Protein AF-0000000084400368 (afdb_homodimer)

Secondary structure (DSSP, 8-state):
-EEHHHHHHHHHHHHHHHHHHHHHHHH---TTGGGHHHHHHHHIIIIIHHHHHHHHHHH-TT--HHHHHTTTHHHHHHHHHHHHHHHHHHHHHHHS---THHHHHHH-B--SHHHHHHHHHHHHHTTTHHHHTT-SSTT--HHHHHHHHHHHHHHHHHHHHHHHHHHHHHHSTT-------SS------TT-------S----S-S--------HHHHHHHHHHTT-HHHHHHHHHHHHHHSHHHHHHHTEETTEE-HHHHHHHHHHHHHHHTHHHHHHHHHHHHHHHHT--SSTT---PPPHHHHHHHHHIIIIIHHHHHHHHHHHHHHSHHHHGGG-SHHHHHHHHHTTS-PBPPPSS--HHHHHHHHHHHHGGGGGHHHHHHHHHHHSSSEE------HHHHHHHHHHHHHHHHHHHHHHHHHHHHHHHHHHHHHHH---HHHHHHHHHHHHTHHHHTTTHHHHHHHHHHHHHHHHHHHHHHHHHTTTS---HHHHHHHHHHHHHHHHHHHHHHHHHHHHHHHH-HHHHHHHHHHHHHHH-GGGGGTTHHHHHHHHHHHHHHHHHHHHHHHHHSPPPSSHHHHHHHHHHHHHHHHHHHHHHHHHHHHHHHHHHH-SS---HHHHHHHHHHHHHHHHHHHTTHHHHHHHHHHHHHHHHHHHHHHHHHHHT---/-EEHHHHHHHHHHHHHHHHHHHHHHHH---TTGGGHHHHHHHHIIIIIHHHHHHHHHHH-SS--HHHHHTTTHHHHHHHHHHHHHHHHHHHHHHHS---TTHHHHHH-B--SHHHHHHHHHHHHHTTTHHHHTT-SSTT--HHHHHHHHHHHHHHHHHHHHHHHHHHHHHHSTT-------SS---------------SS---S-S--------HHHHHHHHHHTT-HHHHHHHHHHHHHHSHHHHHHHTEETTEE-HHHHHHHHHHHHHHHTHHHHHHHHHHHHHHHHT--SSTT---PPPHHHHHHHHHIIIIIHHHHHHHHHHHHHHSHHHHTT--SHHHHHHHHHTTS-PBPPPSS--HHHHHHHHHHHHGGGGGHHHHHHHHHHHSSSEE------HHHHHHHHHHHHHHHHHHHHHHHHHHHHHHHHHHHHHHH---HHHHHHHHHHHHTHHHHTTTHHHHHHHHHHHHHHHHHHHHHHHHHTTTS---HHHHHHHHHHHHHHHHHHHHHHHHHHHHHHHH-HHHHHHHHHHHHHHH-GGGGGTTHHHHHHHHHHHHHHHHHHHHHHHHHSPPPSSHHHHHHHHHHHHHHHHHHHHHHHHHHHHHHHHHHH-SS---HHHHHHHHHHHHHHHHHHHTTHHHHHHHHHHHHHHHHHHHHHHHHHHHT---

InterPro domains:
  IPR004776 Membrane transport PIN-like [PF03547] (40-381)
  IPR018108 Mitochondrial carrier protein, transmembrane region [PF00153] (496-577)
  IPR018108 Mitochondrial carrier protein, transmembrane region [PF00153] (587-660)
  IPR018108 Mitochondrial carrier protein, transmembrane region [PS50920] (494-576)
  IPR023395 Mitochondrial carrier protein domain superfamily [G3DSA:1.50.40.10] (412-673)
  IPR023395 Mitochondrial carrier protein domain superfamily [SSF103506] (413-660)

Structure (mmCIF, N/CA/C/O backbone):
data_AF-0000000084400368-model_v1
#
loop_
_entity.id
_entity.type
_entity.pdbx_description
1 polymer 'Mitochondrial carrier protein'
#
loop_
_atom_site.group_PDB
_atom_site.id
_atom_site.type_symbol
_atom_site.label_atom_id
_atom_site.label_alt_id
_atom_site.label_comp_id
_atom_site.label_asym_id
_atom_site.label_entity_id
_atom_site.label_seq_id
_atom_site.pdbx_PDB_ins_code
_atom_site.Cartn_x
_atom_site.Cartn_y
_atom_site.Cartn_z
_atom_site.occupancy
_atom_site.B_iso_or_equiv
_atom_site.auth_seq_id
_atom_site.auth_comp_id
_atom_site.auth_asym_id
_atom_site.auth_atom_id
_atom_site.pdbx_PDB_model_num
ATOM 1 N N . MET A 1 1 ? 25.578 -13.141 -20.578 1 75.56 1 MET A N 1
ATOM 2 C CA . MET A 1 1 ? 24.531 -13.703 -21.422 1 75.56 1 MET A CA 1
ATOM 3 C C . MET A 1 1 ? 23.609 -14.617 -20.625 1 75.56 1 MET A C 1
ATOM 5 O O . MET A 1 1 ? 24.062 -15.352 -19.75 1 75.56 1 MET A O 1
ATOM 9 N N . GLU A 1 2 ? 22.297 -14.32 -20.766 1 85.56 2 GLU A N 1
ATOM 10 C CA . GLU A 1 2 ? 21.297 -15.141 -20.078 1 85.56 2 GLU A CA 1
ATOM 11 C C . GLU A 1 2 ? 20.438 -15.914 -21.078 1 85.56 2 GLU A C 1
ATOM 13 O O . GLU A 1 2 ? 20.141 -15.406 -22.172 1 85.56 2 GLU A O 1
ATOM 18 N N . SER A 1 3 ? 20.188 -17.094 -20.844 1 84.38 3 SER A N 1
ATOM 19 C CA . SER A 1 3 ? 19.359 -17.906 -21.719 1 84.38 3 SER A CA 1
ATOM 20 C C . SER A 1 3 ? 17.891 -17.484 -21.641 1 84.38 3 SER A C 1
ATOM 22 O O . SER A 1 3 ? 17.438 -16.969 -20.609 1 84.38 3 SER A O 1
ATOM 24 N N . ILE A 1 4 ? 17.172 -17.672 -22.75 1 86.06 4 ILE A N 1
ATOM 25 C CA . ILE A 1 4 ? 15.758 -17.328 -22.812 1 86.06 4 ILE A CA 1
ATOM 26 C C . ILE A 1 4 ? 14.977 -18.156 -21.797 1 86.06 4 ILE A C 1
ATOM 28 O O . ILE A 1 4 ? 13.953 -17.719 -21.281 1 86.06 4 ILE A O 1
ATOM 32 N N . VAL A 1 5 ? 15.492 -19.297 -21.484 1 80.44 5 VAL A N 1
ATOM 33 C CA . VAL A 1 5 ? 14.836 -20.172 -20.516 1 80.44 5 VAL A CA 1
ATOM 34 C C . VAL A 1 5 ? 14.938 -19.562 -19.109 1 80.44 5 VAL A C 1
ATOM 36 O O . VAL A 1 5 ? 13.977 -19.609 -18.344 1 80.44 5 VAL A O 1
ATOM 39 N N . ASP A 1 6 ? 16.094 -19 -18.812 1 84.19 6 ASP A N 1
ATOM 40 C CA . ASP A 1 6 ? 16.266 -18.359 -17.516 1 84.19 6 ASP A CA 1
ATOM 41 C C . ASP A 1 6 ? 15.383 -17.125 -17.375 1 84.19 6 ASP A C 1
ATOM 43 O O . ASP A 1 6 ? 14.828 -16.859 -16.312 1 84.19 6 ASP A O 1
ATOM 47 N N . VAL A 1 7 ? 15.266 -16.438 -18.516 1 90.69 7 VAL A N 1
ATOM 48 C CA . VAL A 1 7 ? 14.422 -15.25 -18.5 1 90.69 7 VAL A CA 1
ATOM 49 C C . VAL A 1 7 ? 12.961 -15.656 -18.328 1 90.69 7 VAL A C 1
ATOM 51 O O . VAL A 1 7 ? 12.211 -14.977 -17.625 1 90.69 7 VAL A O 1
ATOM 54 N N . THR A 1 8 ? 12.594 -16.719 -18.953 1 89.06 8 THR A N 1
ATOM 55 C CA . THR A 1 8 ? 11.219 -17.188 -18.844 1 89.06 8 THR A CA 1
ATOM 56 C C . THR A 1 8 ? 10.922 -17.656 -17.422 1 89.06 8 THR A C 1
ATOM 58 O O . THR A 1 8 ? 9.828 -17.438 -16.906 1 89.06 8 THR A O 1
ATOM 61 N N . THR A 1 9 ? 11.852 -18.328 -16.797 1 84.81 9 THR A N 1
ATOM 62 C CA . THR A 1 9 ? 11.664 -18.797 -15.43 1 84.81 9 THR A CA 1
ATOM 63 C C . THR A 1 9 ? 11.516 -17.625 -14.469 1 84.81 9 THR A C 1
ATOM 65 O O . THR A 1 9 ? 10.672 -17.656 -13.562 1 84.81 9 THR A O 1
ATOM 68 N N . THR A 1 10 ? 12.352 -16.609 -14.633 1 90.81 10 THR A N 1
ATOM 69 C CA . THR A 1 10 ? 12.266 -15.43 -13.797 1 90.81 10 THR A CA 1
ATOM 70 C C . THR A 1 10 ? 10.938 -14.711 -14.008 1 90.81 10 THR A C 1
ATOM 72 O O . THR A 1 10 ? 10.336 -14.219 -13.055 1 90.81 10 THR A O 1
ATOM 75 N N . THR A 1 11 ? 10.516 -14.672 -15.25 1 93.88 11 THR A N 1
ATOM 76 C CA . THR A 1 11 ? 9.242 -14.023 -15.555 1 93.88 11 THR A CA 1
ATOM 77 C C . THR A 1 11 ? 8.078 -14.82 -14.969 1 93.88 11 THR A C 1
ATOM 79 O O . THR A 1 11 ? 7.098 -14.242 -14.5 1 93.88 11 THR A O 1
ATOM 82 N N . PHE A 1 12 ? 8.188 -16.109 -15.031 1 90.75 12 PHE A N 1
ATOM 83 C CA . PHE A 1 12 ? 7.172 -16.969 -14.438 1 90.75 12 PHE A CA 1
ATOM 84 C C . PHE A 1 12 ? 7.055 -16.703 -12.938 1 90.75 12 PHE A C 1
ATOM 86 O O . PHE A 1 12 ? 5.945 -16.609 -12.406 1 90.75 12 PHE A O 1
ATOM 93 N N . GLN A 1 13 ? 8.188 -16.609 -12.266 1 90.94 13 GLN A N 1
ATOM 94 C CA . GLN A 1 13 ? 8.203 -16.328 -10.836 1 90.94 13 GLN A CA 1
ATOM 95 C C . GLN A 1 13 ? 7.574 -14.969 -10.531 1 90.94 13 GLN A C 1
ATOM 97 O O . GLN A 1 13 ? 6.855 -14.812 -9.539 1 90.94 13 GLN A O 1
ATOM 102 N N . ALA A 1 14 ? 7.836 -14.047 -11.344 1 95.62 14 ALA A N 1
ATOM 103 C CA . ALA A 1 14 ? 7.281 -12.703 -11.156 1 95.62 14 ALA A CA 1
ATOM 104 C C . ALA A 1 14 ? 5.762 -12.711 -11.297 1 95.62 14 ALA A C 1
ATOM 106 O O . ALA A 1 14 ? 5.055 -12.078 -10.516 1 95.62 14 ALA A O 1
ATOM 107 N N . ILE A 1 15 ? 5.266 -13.422 -12.266 1 96.12 15 ILE A N 1
ATOM 108 C CA . ILE A 1 15 ? 3.824 -13.492 -12.484 1 96.12 15 ILE A CA 1
ATOM 109 C C . ILE A 1 15 ? 3.166 -14.273 -11.359 1 96.12 15 ILE A C 1
ATOM 111 O O . ILE A 1 15 ? 2.059 -13.945 -10.922 1 96.12 15 ILE A O 1
ATOM 115 N N . LEU A 1 16 ? 3.838 -15.336 -10.93 1 93.12 16 LEU A N 1
ATOM 116 C CA . LEU A 1 16 ? 3.318 -16.094 -9.797 1 93.12 16 LEU A CA 1
ATOM 117 C C . LEU A 1 16 ? 3.154 -15.203 -8.57 1 93.12 16 LEU A C 1
ATOM 119 O O . LEU A 1 16 ? 2.186 -15.344 -7.82 1 93.12 16 LEU A O 1
ATOM 123 N N . ALA A 1 17 ? 4.082 -14.32 -8.336 1 96.12 17 ALA A N 1
ATOM 124 C CA . ALA A 1 17 ? 3.98 -13.375 -7.227 1 96.12 17 ALA A CA 1
ATOM 125 C C . ALA A 1 17 ? 2.736 -12.5 -7.359 1 96.12 17 ALA A C 1
ATOM 127 O O . ALA A 1 17 ? 2.076 -12.195 -6.363 1 96.12 17 ALA A O 1
ATOM 128 N N . ILE A 1 18 ? 2.42 -12.094 -8.555 1 97.12 18 ILE A N 1
ATOM 129 C CA . ILE A 1 18 ? 1.238 -11.273 -8.781 1 97.12 18 ILE A CA 1
ATOM 130 C C . ILE A 1 18 ? -0.021 -12.086 -8.484 1 97.12 18 ILE A C 1
ATOM 132 O O . ILE A 1 18 ? -0.983 -11.562 -7.918 1 97.12 18 ILE A O 1
ATOM 136 N N . CYS A 1 19 ? 0.004 -13.344 -8.82 1 95.31 19 CYS A N 1
ATOM 137 C CA . CYS A 1 19 ? -1.137 -14.211 -8.547 1 95.31 19 CYS A CA 1
ATOM 138 C C . CYS A 1 19 ? -1.364 -14.367 -7.051 1 95.31 19 CYS A C 1
ATOM 140 O O . CYS A 1 19 ? -2.506 -14.453 -6.598 1 95.31 19 CYS A O 1
ATOM 142 N N . VAL A 1 20 ? -0.256 -14.359 -6.328 1 95.12 20 VAL A N 1
ATOM 143 C CA . VAL A 1 20 ? -0.383 -14.484 -4.879 1 95.12 20 VAL A CA 1
ATOM 144 C C . VAL A 1 20 ? -0.988 -13.203 -4.301 1 95.12 20 VAL A C 1
ATOM 146 O O . VAL A 1 20 ? -1.815 -13.258 -3.389 1 95.12 20 VAL A O 1
ATOM 149 N N . VAL A 1 21 ? -0.572 -12.07 -4.797 1 96.62 21 VAL A N 1
ATOM 150 C CA . VAL A 1 21 ? -1.15 -10.812 -4.348 1 96.62 21 VAL A CA 1
ATOM 151 C C . VAL A 1 21 ? -2.645 -10.781 -4.66 1 96.62 21 VAL A C 1
ATOM 153 O O . VAL A 1 21 ? -3.455 -10.391 -3.816 1 96.62 21 VAL A O 1
ATOM 156 N N . PHE A 1 22 ? -3 -11.227 -5.852 1 96.19 22 PHE A N 1
ATOM 157 C CA . PHE A 1 22 ? -4.395 -11.336 -6.262 1 96.19 22 PHE A CA 1
ATOM 158 C C . PHE A 1 22 ? -5.16 -12.273 -5.328 1 96.19 22 PHE A C 1
ATOM 160 O O . PHE A 1 22 ? -6.297 -11.977 -4.945 1 96.19 22 PHE A O 1
ATOM 167 N N . THR A 1 23 ? -4.535 -13.336 -4.922 1 94.56 23 THR A N 1
ATOM 168 C CA . THR A 1 23 ? -5.176 -14.344 -4.09 1 94.56 23 THR A CA 1
ATOM 169 C C . THR A 1 23 ? -5.426 -13.812 -2.684 1 94.56 23 THR A C 1
ATOM 171 O O . THR A 1 23 ? -6.398 -14.203 -2.029 1 94.56 23 THR A O 1
ATOM 174 N N . SER A 1 24 ? -4.602 -12.961 -2.223 1 93.5 24 SER A N 1
ATOM 175 C CA . SER A 1 24 ? -4.805 -12.383 -0.896 1 93.5 24 SER A CA 1
ATOM 176 C C . SER A 1 24 ? -6.125 -11.625 -0.816 1 93.5 24 SER A C 1
ATOM 178 O O . SER A 1 24 ? -6.797 -11.641 0.217 1 93.5 24 SER A O 1
ATOM 180 N N . GLY A 1 25 ? -6.477 -10.945 -1.864 1 92.81 25 GLY A N 1
ATOM 181 C CA . GLY A 1 25 ? -7.773 -10.289 -1.907 1 92.81 25 GLY A CA 1
ATOM 182 C C . GLY A 1 25 ? -8.93 -11.25 -2.051 1 92.81 25 GLY A C 1
ATOM 183 O O . GLY A 1 25 ? -9.961 -11.094 -1.396 1 92.81 25 GLY A O 1
ATOM 184 N N . TYR A 1 26 ? -8.727 -12.266 -2.838 1 92 26 TYR A N 1
ATOM 185 C CA . TYR A 1 26 ? -9.766 -13.25 -3.096 1 92 26 TYR A CA 1
ATOM 186 C C . TYR A 1 26 ? -10.031 -14.094 -1.854 1 92 26 TYR A C 1
ATOM 188 O O . TYR A 1 26 ? -11.18 -14.453 -1.577 1 92 26 TYR A O 1
ATOM 196 N N . ALA A 1 27 ? -9.062 -14.367 -1.083 1 87.5 27 ALA A N 1
ATOM 197 C CA . ALA A 1 27 ? -9.172 -15.297 0.038 1 87.5 27 ALA A CA 1
ATOM 198 C C . ALA A 1 27 ? -9.641 -14.578 1.301 1 87.5 27 ALA A C 1
ATOM 200 O O . ALA A 1 27 ? -10 -15.227 2.289 1 87.5 27 ALA A O 1
ATOM 201 N N . TYR A 1 28 ? -9.703 -13.305 1.27 1 88 28 TYR A N 1
ATOM 202 C CA . TYR A 1 28 ? -10.086 -12.562 2.465 1 88 28 TYR A CA 1
ATOM 203 C C . TYR A 1 28 ? -11.555 -12.781 2.805 1 88 28 TYR A C 1
ATOM 205 O O . TYR A 1 28 ? -12.422 -12.625 1.947 1 88 28 TYR A O 1
ATOM 213 N N . THR A 1 29 ? -11.891 -13.273 4.012 1 78.06 29 THR A N 1
ATOM 214 C CA . THR A 1 29 ? -13.258 -13.539 4.453 1 78.06 29 THR A CA 1
ATOM 215 C C . THR A 1 29 ? -13.586 -12.742 5.711 1 78.06 29 THR A C 1
ATOM 217 O O . THR A 1 29 ? -14.227 -13.258 6.629 1 78.06 29 THR A O 1
ATOM 220 N N . GLY A 1 30 ? -13.164 -11.469 5.848 1 73.25 30 GLY A N 1
ATOM 221 C CA . GLY A 1 30 ? -13.445 -10.672 7.027 1 73.25 30 GLY A CA 1
ATOM 222 C C . GLY A 1 30 ? -14.836 -10.062 7.02 1 73.25 30 GLY A C 1
ATOM 223 O O . GLY A 1 30 ? -15.633 -10.344 6.125 1 73.25 30 GLY A O 1
ATOM 224 N N . LYS A 1 31 ? -15.047 -9.258 8.047 1 70.81 31 LYS A N 1
ATOM 225 C CA . LYS A 1 31 ? -16.312 -8.547 8.172 1 70.81 31 LYS A CA 1
ATOM 226 C C . LYS A 1 31 ? -16.5 -7.535 7.039 1 70.81 31 LYS A C 1
ATOM 228 O O . LYS A 1 31 ? -15.562 -6.809 6.699 1 70.81 31 LYS A O 1
ATOM 233 N N . HIS A 1 32 ? -17.484 -7.574 6.188 1 78.69 32 HIS A N 1
ATOM 234 C CA . HIS A 1 32 ? -17.844 -6.699 5.078 1 78.69 32 HIS A CA 1
ATOM 235 C C . HIS A 1 32 ? -16.984 -6.98 3.852 1 78.69 32 HIS A C 1
ATOM 237 O O . HIS A 1 32 ? -16.656 -6.066 3.1 1 78.69 32 HIS A O 1
ATOM 243 N N . ALA A 1 33 ? -16.5 -8.164 3.766 1 77.31 33 ALA A N 1
ATOM 244 C CA . ALA A 1 33 ? -15.641 -8.609 2.674 1 77.31 33 ALA A CA 1
ATOM 245 C C . ALA A 1 33 ? -16.266 -8.297 1.317 1 77.31 33 ALA A C 1
ATOM 247 O O . ALA A 1 33 ? -15.562 -7.941 0.368 1 77.31 33 ALA A O 1
ATOM 248 N N . PRO A 1 34 ? -17.594 -8.258 1.313 1 75.56 34 PRO A N 1
ATOM 249 C CA . PRO A 1 34 ? -18.172 -7.996 -0.006 1 75.56 34 PRO A CA 1
ATOM 250 C C . PRO A 1 34 ? -17.984 -6.551 -0.462 1 75.56 34 PRO A C 1
ATOM 252 O O . PRO A 1 34 ? -18.062 -6.266 -1.659 1 75.56 34 PRO A O 1
ATOM 255 N N . TYR A 1 35 ? -17.625 -5.715 0.537 1 82.38 35 TYR A N 1
ATOM 256 C CA . TYR A 1 35 ? -17.469 -4.305 0.185 1 82.38 35 TYR A CA 1
ATOM 257 C C . TYR A 1 35 ? -16.016 -3.941 -0.025 1 82.38 35 TYR A C 1
ATOM 259 O O . TYR A 1 35 ? -15.695 -2.807 -0.383 1 82.38 35 TYR A O 1
ATOM 267 N N . LEU A 1 36 ? -15.234 -4.891 0.166 1 85.81 36 LEU A N 1
ATOM 268 C CA . LEU A 1 36 ? -13.805 -4.609 0.056 1 85.81 36 LEU A CA 1
ATOM 269 C C . LEU A 1 36 ? -13.453 -4.141 -1.351 1 85.81 36 LEU A C 1
ATOM 271 O O . LEU A 1 36 ? -12.781 -3.119 -1.519 1 85.81 36 LEU A O 1
ATOM 275 N N . SER A 1 37 ? -13.945 -4.824 -2.285 1 86.75 37 SER A N 1
ATOM 276 C CA . SER A 1 37 ? -13.609 -4.477 -3.662 1 86.75 37 SER A CA 1
ATOM 277 C C . SER A 1 37 ? -14.273 -3.166 -4.074 1 86.75 37 SER A C 1
ATOM 279 O O . SER A 1 37 ? -13.648 -2.334 -4.738 1 86.75 37 SER A O 1
ATOM 281 N N . SER A 1 38 ? -15.484 -2.926 -3.701 1 86.88 38 SER A N 1
ATOM 282 C CA . SER A 1 38 ? -16.234 -1.746 -4.125 1 86.88 38 SER A CA 1
ATOM 283 C C . SER A 1 38 ? -15.695 -0.483 -3.461 1 86.88 38 SER A C 1
ATOM 285 O O . SER A 1 38 ? -16.016 0.63 -3.885 1 86.88 38 SER A O 1
ATOM 287 N N . THR A 1 39 ? -14.867 -0.672 -2.5 1 87.69 39 THR A N 1
ATOM 288 C CA . THR A 1 39 ? -14.266 0.486 -1.851 1 87.69 39 THR A CA 1
ATOM 289 C C . THR A 1 39 ? -12.812 0.658 -2.291 1 87.69 39 THR A C 1
ATOM 291 O O . THR A 1 39 ? -12.367 1.777 -2.549 1 87.69 39 THR A O 1
ATOM 294 N N . LEU A 1 40 ? -12.117 -0.45 -2.443 1 90.31 40 LEU A N 1
ATOM 295 C CA . LEU A 1 40 ? -10.688 -0.389 -2.709 1 90.31 40 LEU A CA 1
ATOM 296 C C . LEU A 1 40 ? -10.414 0.047 -4.145 1 90.31 40 LEU A C 1
ATOM 298 O O . LEU A 1 40 ? -9.531 0.869 -4.395 1 90.31 40 LEU A O 1
ATOM 302 N N . VAL A 1 41 ? -11.172 -0.467 -5.07 1 91.19 41 VAL A N 1
ATOM 303 C CA . VAL A 1 41 ? -10.867 -0.214 -6.477 1 91.19 41 VAL A CA 1
ATOM 304 C C . VAL A 1 41 ? -11.164 1.246 -6.812 1 91.19 41 VAL A C 1
ATOM 306 O O . VAL A 1 41 ? -10.312 1.943 -7.375 1 91.19 41 VAL A O 1
ATOM 309 N N . PRO A 1 42 ? -12.297 1.748 -6.414 1 89.5 42 PRO A N 1
ATOM 310 C CA . PRO A 1 42 ? -12.523 3.17 -6.684 1 89.5 42 PRO A CA 1
ATOM 311 C C . PRO A 1 42 ? -11.547 4.074 -5.926 1 89.5 42 PRO A C 1
ATOM 313 O O . PRO A 1 42 ? -11.133 5.113 -6.445 1 89.5 42 PRO A O 1
ATOM 316 N N . PHE A 1 43 ? -11.242 3.73 -4.742 1 92.06 43 PHE A N 1
ATOM 317 C CA . PHE A 1 43 ? -10.273 4.516 -3.992 1 92.06 43 PHE A CA 1
ATOM 318 C C . PHE A 1 43 ? -8.922 4.535 -4.703 1 92.06 43 PHE A C 1
ATOM 320 O O . PHE A 1 43 ? -8.266 5.574 -4.766 1 92.06 43 PHE A O 1
ATOM 327 N N . ALA A 1 44 ? -8.508 3.385 -5.176 1 93.31 44 ALA A N 1
ATOM 328 C CA . ALA A 1 44 ? -7.234 3.266 -5.883 1 93.31 44 ALA A CA 1
ATOM 329 C C . ALA A 1 44 ? -7.234 4.109 -7.156 1 93.31 44 ALA A C 1
ATOM 331 O O . ALA A 1 44 ? -6.234 4.754 -7.48 1 93.31 44 ALA A O 1
ATOM 332 N N . ARG A 1 45 ? -8.281 4.242 -7.828 1 90.81 45 ARG A N 1
ATOM 333 C CA . ARG A 1 45 ? -8.344 4.902 -9.133 1 90.81 45 ARG A CA 1
ATOM 334 C C . ARG A 1 45 ? -8.609 6.395 -8.977 1 90.81 45 ARG A C 1
ATOM 336 O O . ARG A 1 45 ? -8.289 7.184 -9.867 1 90.81 45 ARG A O 1
ATOM 343 N N . THR A 1 46 ? -9.125 6.805 -7.82 1 91.5 46 THR A N 1
ATOM 344 C CA . THR A 1 46 ? -9.492 8.211 -7.676 1 91.5 46 THR A CA 1
ATOM 345 C C . THR A 1 46 ? -8.438 8.969 -6.871 1 91.5 46 THR A C 1
ATOM 347 O O . THR A 1 46 ? -8.289 10.18 -7.023 1 91.5 46 THR A O 1
ATOM 350 N N . ILE A 1 47 ? -7.746 8.219 -6.043 1 93.62 47 ILE A N 1
ATOM 351 C CA . ILE A 1 47 ? -6.801 8.938 -5.191 1 93.62 47 ILE A CA 1
ATOM 352 C C . ILE A 1 47 ? -5.387 8.422 -5.438 1 93.62 47 ILE A C 1
ATOM 354 O O . ILE A 1 47 ? -4.473 9.203 -5.715 1 93.62 47 ILE A O 1
ATOM 358 N N . LEU A 1 48 ? -5.199 7.125 -5.441 1 96.25 48 LEU A N 1
ATOM 359 C CA . LEU A 1 48 ? -3.852 6.57 -5.48 1 96.25 48 LEU A CA 1
ATOM 360 C C . LEU A 1 48 ? -3.244 6.723 -6.871 1 96.25 48 LEU A C 1
ATOM 362 O O . LEU A 1 48 ? -2.113 7.195 -7.012 1 96.25 48 LEU A O 1
ATOM 366 N N . LEU A 1 49 ? -4.012 6.344 -7.895 1 96.19 49 LEU A N 1
ATOM 367 C CA . LEU A 1 49 ? -3.49 6.422 -9.258 1 96.19 49 LEU A CA 1
ATOM 368 C C . LEU A 1 49 ? -3.219 7.871 -9.648 1 96.19 49 LEU A C 1
ATOM 370 O O . LEU A 1 49 ? -2.152 8.18 -10.188 1 96.19 49 LEU A O 1
ATOM 374 N N . PRO A 1 50 ? -4.121 8.805 -9.398 1 95.5 50 PRO A N 1
ATOM 375 C CA . PRO A 1 50 ? -3.824 10.203 -9.711 1 95.5 50 PRO A CA 1
ATOM 376 C C . PRO A 1 50 ? -2.598 10.727 -8.969 1 95.5 50 PRO A C 1
ATOM 378 O O . PRO A 1 50 ? -1.845 11.539 -9.508 1 95.5 50 PRO A O 1
ATOM 381 N N . SER A 1 51 ? -2.422 10.305 -7.719 1 96.81 51 SER A N 1
ATOM 382 C CA . SER A 1 51 ? -1.229 10.703 -6.98 1 96.81 51 SER A CA 1
ATOM 383 C C . SER A 1 51 ? 0.037 10.18 -7.645 1 96.81 51 SER A C 1
ATOM 385 O O . SER A 1 51 ? 1.054 10.867 -7.695 1 96.81 51 SER A O 1
ATOM 387 N N . LEU A 1 52 ? -0.082 8.969 -8.148 1 96.75 52 LEU A N 1
ATOM 388 C CA . LEU A 1 52 ? 1.055 8.367 -8.836 1 96.75 52 LEU A CA 1
ATOM 389 C C . LEU A 1 52 ? 1.351 9.109 -10.141 1 96.75 52 LEU A C 1
ATOM 391 O O . LEU A 1 52 ? 2.51 9.391 -10.445 1 96.75 52 LEU A O 1
ATOM 395 N N . LEU A 1 53 ? 0.333 9.414 -10.906 1 96.44 53 LEU A N 1
ATOM 396 C CA . LEU A 1 53 ? 0.48 10.117 -12.18 1 96.44 53 LEU A CA 1
ATOM 397 C C . LEU A 1 53 ? 1.048 11.516 -11.961 1 96.44 53 LEU A C 1
ATOM 399 O O . LEU A 1 53 ? 1.985 11.93 -12.648 1 96.44 53 LEU A O 1
ATOM 403 N N . PHE A 1 54 ? 0.573 12.227 -10.992 1 95.69 54 PHE A N 1
ATOM 404 C CA . PHE A 1 54 ? 1.016 13.594 -10.719 1 95.69 54 PHE A CA 1
ATOM 405 C C . PHE A 1 54 ? 2.48 13.609 -10.297 1 95.69 54 PHE A C 1
ATOM 407 O O . PHE A 1 54 ? 3.27 14.406 -10.805 1 95.69 54 PHE A O 1
ATOM 414 N N . THR A 1 55 ? 2.848 12.727 -9.406 1 95 55 THR A N 1
ATOM 415 C CA . THR A 1 55 ? 4.207 12.758 -8.883 1 95 55 THR A CA 1
ATOM 416 C C . THR A 1 55 ? 5.203 12.289 -9.938 1 95 55 THR A C 1
ATOM 418 O O . THR A 1 55 ? 6.336 12.773 -9.984 1 95 55 THR A O 1
ATOM 421 N N . THR A 1 56 ? 4.812 11.344 -10.773 1 93.88 56 THR A N 1
ATOM 422 C CA . THR A 1 56 ? 5.723 10.836 -11.797 1 93.88 56 THR A CA 1
ATOM 423 C C . THR A 1 56 ? 5.938 11.875 -12.898 1 93.88 56 THR A C 1
ATOM 425 O O . THR A 1 56 ? 7.07 12.102 -13.328 1 93.88 56 THR A O 1
ATOM 428 N N . PHE A 1 57 ? 4.898 12.523 -13.352 1 93.31 57 PHE A N 1
ATOM 429 C CA . PHE A 1 57 ? 5.016 13.484 -14.43 1 93.31 57 PHE A CA 1
ATOM 430 C C . PHE A 1 57 ? 5.617 14.797 -13.93 1 93.31 57 PHE A C 1
ATOM 432 O O . PHE A 1 57 ? 6.41 15.43 -14.625 1 93.31 57 PHE A O 1
ATOM 439 N N . ALA A 1 58 ? 5.227 15.164 -12.734 1 92.69 58 ALA A N 1
ATOM 440 C CA . ALA A 1 58 ? 5.746 16.422 -12.18 1 92.69 58 ALA A CA 1
ATOM 441 C C . ALA A 1 58 ? 7.203 16.266 -11.75 1 92.69 58 ALA A C 1
ATOM 443 O O . ALA A 1 58 ? 7.992 17.203 -11.867 1 92.69 58 ALA A O 1
ATOM 444 N N . GLY A 1 59 ? 7.613 15.094 -11.289 1 89.19 59 GLY A N 1
ATOM 445 C CA . GLY A 1 59 ? 8.93 14.898 -10.711 1 89.19 59 GLY A CA 1
ATOM 446 C C . GLY A 1 59 ? 9.977 14.461 -11.727 1 89.19 59 GLY A C 1
ATOM 447 O O . GLY A 1 59 ? 11.164 14.422 -11.422 1 89.19 59 GLY A O 1
ATOM 448 N N . ASN A 1 60 ? 9.562 14.125 -12.883 1 86 60 ASN A N 1
ATOM 449 C CA . ASN A 1 60 ? 10.508 13.68 -13.891 1 86 60 ASN A CA 1
ATOM 450 C C . ASN A 1 60 ? 11.094 14.852 -14.672 1 86 60 ASN A C 1
ATOM 452 O O . ASN A 1 60 ? 10.375 15.555 -15.383 1 86 60 ASN A O 1
ATOM 456 N N . HIS A 1 61 ? 12.406 14.977 -14.617 1 80.19 61 HIS A N 1
ATOM 457 C CA . HIS A 1 61 ? 13.086 16.125 -15.219 1 80.19 61 HIS A CA 1
ATOM 458 C C . HIS A 1 61 ? 13.359 15.891 -16.703 1 80.19 61 HIS A C 1
ATOM 460 O O . HIS A 1 61 ? 13.641 16.844 -17.438 1 80.19 61 HIS A O 1
ATOM 466 N N . VAL A 1 62 ? 13.18 14.633 -17.172 1 77.31 62 VAL A N 1
ATOM 467 C CA . VAL A 1 62 ? 13.531 14.328 -18.562 1 77.31 62 VAL A CA 1
ATOM 468 C C . VAL A 1 62 ? 12.297 14.438 -19.453 1 77.31 62 VAL A C 1
ATOM 470 O O . VAL A 1 62 ? 12.398 14.445 -20.672 1 77.31 62 VAL A O 1
ATOM 473 N N . LEU A 1 63 ? 11.203 14.625 -18.875 1 81.62 63 LEU A N 1
ATOM 474 C CA . LEU A 1 63 ? 9.961 14.641 -19.656 1 81.62 63 LEU A CA 1
ATOM 475 C C . LEU A 1 63 ? 9.797 15.969 -20.391 1 81.62 63 LEU A C 1
ATOM 477 O O . LEU A 1 63 ? 9.836 17.031 -19.766 1 81.62 63 LEU A O 1
ATOM 481 N N . THR A 1 64 ? 9.867 15.961 -21.688 1 82 64 THR A N 1
ATOM 482 C CA . THR A 1 64 ? 9.602 17.109 -22.547 1 82 64 THR A CA 1
ATOM 483 C C . THR A 1 64 ? 8.438 16.812 -23.484 1 82 64 THR A C 1
ATOM 485 O O . THR A 1 64 ? 8.055 15.656 -23.672 1 82 64 THR A O 1
ATOM 488 N N . ALA A 1 65 ? 7.809 17.844 -24.016 1 80.31 65 ALA A N 1
ATOM 489 C CA . ALA A 1 65 ? 6.707 17.688 -24.953 1 80.31 65 ALA A CA 1
ATOM 490 C C . ALA A 1 65 ? 7.145 16.891 -26.172 1 80.31 65 ALA A C 1
ATOM 492 O O . ALA A 1 65 ? 6.379 16.078 -26.703 1 80.31 65 ALA A O 1
ATOM 493 N N . ARG A 1 66 ? 8.32 17.047 -26.578 1 81.44 66 ARG A N 1
ATOM 494 C CA . ARG A 1 66 ? 8.852 16.328 -27.734 1 81.44 66 ARG A CA 1
ATOM 495 C C . ARG A 1 66 ? 8.984 14.836 -27.438 1 81.44 66 ARG A C 1
ATOM 497 O O . ARG A 1 66 ? 8.695 14 -28.297 1 81.44 66 ARG A O 1
ATOM 504 N N . ASN A 1 67 ? 9.32 14.5 -26.219 1 84.69 67 ASN A N 1
ATOM 505 C CA . ASN A 1 67 ? 9.477 13.102 -25.828 1 84.69 67 ASN A CA 1
ATOM 506 C C . ASN A 1 67 ? 8.133 12.383 -25.766 1 84.69 67 ASN A C 1
ATOM 508 O O . ASN A 1 67 ? 8.047 11.188 -26.062 1 84.69 67 ASN A O 1
ATOM 512 N N . ILE A 1 68 ? 7.164 13.102 -25.422 1 83.94 68 ILE A N 1
ATOM 513 C CA . ILE A 1 68 ? 5.836 12.508 -25.312 1 83.94 68 ILE A CA 1
ATOM 514 C C . ILE A 1 68 ? 5.281 12.227 -26.719 1 83.94 68 ILE A C 1
ATOM 516 O O . ILE A 1 68 ? 4.664 11.18 -26.938 1 83.94 68 ILE A O 1
ATOM 520 N N . LEU A 1 69 ? 5.609 13.078 -27.656 1 82.75 69 LEU A N 1
ATOM 521 C CA . LEU A 1 69 ? 5.105 12.906 -29.016 1 82.75 69 LEU A CA 1
ATOM 522 C C . LEU A 1 69 ? 5.844 11.781 -29.734 1 82.75 69 LEU A C 1
ATOM 524 O O . LEU A 1 69 ? 5.293 11.141 -30.641 1 82.75 69 LEU A O 1
ATOM 528 N N . GLN A 1 70 ? 7.02 11.531 -29.266 1 86.5 70 GLN A N 1
ATOM 529 C CA . GLN A 1 70 ? 7.82 10.469 -29.859 1 86.5 70 GLN A CA 1
ATOM 530 C C . GLN A 1 70 ? 7.32 9.094 -29.422 1 86.5 70 GLN A C 1
ATOM 532 O O . GLN A 1 70 ? 7.723 8.07 -29.984 1 86.5 70 GLN A O 1
ATOM 537 N N . GLN A 1 71 ? 6.344 9.055 -28.547 1 90.5 71 GLN A N 1
ATOM 538 C CA . GLN A 1 71 ? 5.809 7.781 -28.078 1 90.5 71 GLN A CA 1
ATOM 539 C C . GLN A 1 71 ? 4.531 7.414 -28.828 1 90.5 71 GLN A C 1
ATOM 541 O O . GLN A 1 71 ? 3.633 6.789 -28.266 1 90.5 71 GLN A O 1
ATOM 546 N N . TRP A 1 72 ? 4.512 7.742 -30.141 1 89.81 72 TRP A N 1
ATOM 547 C CA . TRP A 1 72 ? 3.336 7.504 -30.969 1 89.81 72 TRP A CA 1
ATOM 548 C C . TRP A 1 72 ? 3.125 6.012 -31.188 1 89.81 72 TRP A C 1
ATOM 550 O O . TRP A 1 72 ? 2.008 5.57 -31.469 1 89.81 72 TRP A O 1
ATOM 560 N N . PRO A 1 73 ? 4.188 5.172 -31.109 1 92.56 73 PRO A N 1
ATOM 561 C CA . PRO A 1 73 ? 3.949 3.734 -31.266 1 92.56 73 PRO A CA 1
ATOM 562 C C . PRO A 1 73 ? 2.955 3.182 -30.25 1 92.56 73 PRO A C 1
ATOM 564 O O . PRO A 1 73 ? 2.344 2.137 -30.484 1 92.56 73 PRO A O 1
ATOM 567 N N . ILE A 1 74 ? 2.787 3.865 -29.141 1 93.31 74 ILE A N 1
ATOM 568 C CA . ILE A 1 74 ? 1.812 3.451 -28.141 1 93.31 74 ILE A CA 1
ATOM 569 C C . ILE A 1 74 ? 0.408 3.484 -28.734 1 93.31 74 ILE A C 1
ATOM 571 O O . ILE A 1 74 ? -0.399 2.582 -28.484 1 93.31 74 ILE A O 1
ATOM 575 N N . VAL A 1 75 ? 0.155 4.457 -29.609 1 91.12 75 VAL A N 1
ATOM 576 C CA . VAL A 1 75 ? -1.158 4.617 -30.219 1 91.12 75 VAL A CA 1
ATOM 577 C C . VAL A 1 75 ? -1.4 3.494 -31.219 1 91.12 75 VAL A C 1
ATOM 579 O O . VAL A 1 75 ? -2.498 2.936 -31.297 1 91.12 75 VAL A O 1
ATOM 582 N N . ILE A 1 76 ? -0.376 3.111 -31.891 1 91.69 76 ILE A N 1
ATOM 583 C CA . ILE A 1 76 ? -0.499 2.064 -32.906 1 91.69 76 ILE A CA 1
ATOM 584 C C . ILE A 1 76 ? -0.747 0.72 -32.219 1 91.69 76 ILE A C 1
ATOM 586 O O . ILE A 1 76 ? -1.609 -0.051 -32.656 1 91.69 76 ILE A O 1
ATOM 590 N N . ILE A 1 77 ? 0 0.466 -31.156 1 92.75 77 ILE A N 1
ATOM 591 C CA . ILE A 1 77 ? -0.157 -0.802 -30.453 1 92.75 77 ILE A CA 1
ATOM 592 C C . ILE A 1 77 ? -1.531 -0.855 -29.797 1 92.75 77 ILE A C 1
ATOM 594 O O . ILE A 1 77 ? -2.178 -1.905 -29.766 1 92.75 77 ILE A O 1
ATOM 598 N N . ALA A 1 78 ? -1.996 0.254 -29.281 1 91.44 78 ALA A N 1
ATOM 599 C CA . ALA A 1 78 ? -3.318 0.302 -28.656 1 91.44 78 ALA A CA 1
ATOM 600 C C . ALA A 1 78 ? -4.414 0.011 -29.672 1 91.44 78 ALA A C 1
ATOM 602 O O . ALA A 1 78 ? -5.363 -0.722 -29.391 1 91.44 78 ALA A O 1
ATOM 603 N N . LEU A 1 79 ? -4.234 0.523 -30.891 1 90.69 79 LEU A N 1
ATOM 604 C CA . LEU A 1 79 ? -5.223 0.299 -31.938 1 90.69 79 LEU A CA 1
ATOM 605 C C . LEU A 1 79 ? -5.172 -1.143 -32.438 1 90.69 79 LEU A C 1
ATOM 607 O O . LEU A 1 79 ? -6.215 -1.76 -32.656 1 90.69 79 LEU A O 1
ATOM 611 N N . LEU A 1 80 ? -3.98 -1.663 -32.5 1 92.31 80 LEU A N 1
ATOM 612 C CA . LEU A 1 80 ? -3.793 -3.012 -33 1 92.31 80 LEU A CA 1
ATOM 613 C C . LEU A 1 80 ? -4.277 -4.055 -32 1 92.31 80 LEU A C 1
ATOM 615 O O . LEU A 1 80 ? -4.547 -5.199 -32.375 1 92.31 80 LEU A O 1
ATOM 619 N N . THR A 1 81 ? -4.371 -3.678 -30.812 1 92.44 81 THR A N 1
ATOM 620 C CA . THR A 1 81 ? -4.82 -4.641 -29.812 1 92.44 81 THR A CA 1
ATOM 621 C C . THR A 1 81 ? -6.309 -4.461 -29.516 1 92.44 81 THR A C 1
ATOM 623 O O . THR A 1 81 ? -7.039 -5.441 -29.375 1 92.44 81 THR A O 1
ATOM 626 N N . HIS A 1 82 ? -6.887 -3.252 -29.531 1 91.94 82 HIS A N 1
ATOM 627 C CA . HIS A 1 82 ? -8.266 -3.006 -29.125 1 91.94 82 HIS A CA 1
ATOM 628 C C . HIS A 1 82 ? -9.234 -3.252 -30.281 1 91.94 82 HIS A C 1
ATOM 630 O O . HIS A 1 82 ? -10.297 -3.84 -30.078 1 91.94 82 HIS A O 1
ATOM 636 N N . VAL A 1 83 ? -8.805 -2.896 -31.469 1 92.06 83 VAL A N 1
ATOM 637 C CA . VAL A 1 83 ? -9.719 -2.99 -32.594 1 92.06 83 VAL A CA 1
ATOM 638 C C . VAL A 1 83 ? -9.969 -4.457 -32.938 1 92.06 83 VAL A C 1
ATOM 640 O O . VAL A 1 83 ? -11.125 -4.898 -33 1 92.06 83 VAL A O 1
ATOM 643 N N . PRO A 1 84 ? -8.93 -5.266 -33.125 1 93.62 84 PRO A N 1
ATOM 644 C CA . PRO A 1 84 ? -9.211 -6.68 -33.375 1 93.62 84 PRO A CA 1
ATOM 645 C C . PRO A 1 84 ? -9.891 -7.371 -32.219 1 93.62 84 PRO A C 1
ATOM 647 O O . PRO A 1 84 ? -10.688 -8.289 -32.406 1 93.62 84 PRO A O 1
ATOM 650 N N . SER A 1 85 ? -9.562 -6.988 -31.031 1 92.88 85 SER A N 1
ATOM 651 C CA . SER A 1 85 ? -10.211 -7.594 -29.859 1 92.88 85 SER A CA 1
ATOM 652 C C . SER A 1 85 ? -11.711 -7.297 -29.844 1 92.88 85 SER A C 1
ATOM 654 O O . SER A 1 85 ? -12.516 -8.164 -29.5 1 92.88 85 SER A O 1
ATOM 656 N N . LEU A 1 86 ? -12.062 -6.082 -30.219 1 90.56 86 LEU A N 1
ATOM 657 C CA . LEU A 1 86 ? -13.469 -5.719 -30.312 1 90.56 86 LEU A CA 1
ATOM 658 C C . LEU A 1 86 ? -14.164 -6.5 -31.438 1 90.56 86 LEU A C 1
ATOM 660 O O . LEU A 1 86 ? -15.289 -6.957 -31.266 1 90.56 86 LEU A O 1
ATOM 664 N N . ALA A 1 87 ? -13.461 -6.688 -32.531 1 91.38 87 ALA A N 1
ATOM 665 C CA . ALA A 1 87 ? -14.023 -7.422 -33.656 1 91.38 87 ALA A CA 1
ATOM 666 C C . ALA A 1 87 ? -14.258 -8.891 -33.281 1 91.38 87 ALA A C 1
ATOM 668 O O . ALA A 1 87 ? -15.305 -9.445 -33.594 1 91.38 87 ALA A O 1
ATOM 669 N N . VAL A 1 88 ? -13.297 -9.469 -32.625 1 91.5 88 VAL A N 1
ATOM 670 C CA . VAL A 1 88 ? -13.422 -10.867 -32.219 1 91.5 88 VAL A CA 1
ATOM 671 C C . VAL A 1 88 ? -14.523 -11.008 -31.172 1 91.5 88 VAL A C 1
ATOM 673 O O . VAL A 1 88 ? -15.266 -11.992 -31.188 1 91.5 88 VAL A O 1
ATOM 676 N N . GLY A 1 89 ? -14.578 -10.062 -30.297 1 89.06 89 GLY A N 1
ATOM 677 C CA . GLY A 1 89 ? -15.633 -10.094 -29.297 1 89.06 89 GLY A CA 1
ATOM 678 C C . GLY A 1 89 ? -17.031 -10 -29.891 1 89.06 89 GLY A C 1
ATOM 679 O O . GLY A 1 89 ? -17.922 -10.766 -29.516 1 89.06 89 GLY A O 1
ATOM 680 N N . LEU A 1 90 ? -17.188 -9.148 -30.859 1 87 90 LEU A N 1
ATOM 681 C CA . LEU A 1 90 ? -18.484 -8.992 -31.516 1 87 90 LEU A CA 1
ATOM 682 C C . LEU A 1 90 ? -18.812 -10.211 -32.375 1 87 90 LEU A C 1
ATOM 684 O O . LEU A 1 90 ? -19.953 -10.641 -32.438 1 87 90 LEU A O 1
ATOM 688 N N . PHE A 1 91 ? -17.797 -10.727 -32.969 1 89 91 PHE A N 1
ATOM 689 C CA . PHE A 1 91 ? -17.969 -11.93 -33.781 1 89 91 PHE A CA 1
ATOM 690 C C . PHE A 1 91 ? -18.375 -13.109 -32.906 1 89 91 PHE A C 1
ATOM 692 O O . PHE A 1 91 ? -19.25 -13.898 -33.312 1 89 91 PHE A O 1
ATOM 699 N N . ALA A 1 92 ? -17.766 -13.219 -31.75 1 85.56 92 ALA A N 1
ATOM 700 C CA . ALA A 1 92 ? -18.062 -14.32 -30.844 1 85.56 92 ALA A CA 1
ATOM 701 C C . ALA A 1 92 ? -19.469 -14.18 -30.266 1 85.56 92 ALA A C 1
ATOM 703 O O . ALA A 1 92 ? -20.172 -15.188 -30.078 1 85.56 92 ALA A O 1
ATOM 704 N N . THR A 1 93 ? -19.906 -13.016 -30.016 1 82.06 93 THR A N 1
ATOM 705 C CA . THR A 1 93 ? -21.234 -12.797 -29.469 1 82.06 93 THR A CA 1
ATOM 706 C C . THR A 1 93 ? -22.297 -13.031 -30.516 1 82.06 93 THR A C 1
ATOM 708 O O . THR A 1 93 ? -23.375 -13.578 -30.219 1 82.06 93 THR A O 1
ATOM 711 N N . LYS A 1 94 ? -22.031 -12.664 -31.688 1 82.5 94 LYS A N 1
ATOM 712 C CA . LYS A 1 94 ? -23.016 -12.75 -32.75 1 82.5 94 LYS A CA 1
ATOM 713 C C . LYS A 1 94 ? -23.109 -14.172 -33.312 1 82.5 94 LYS A C 1
ATOM 715 O O . LYS A 1 94 ? -24.203 -14.68 -33.562 1 82.5 94 LYS A O 1
ATOM 720 N N . TYR A 1 95 ? -21.984 -14.875 -33.406 1 81.25 95 TYR A N 1
ATOM 721 C CA . TYR A 1 95 ? -21.984 -16.141 -34.156 1 81.25 95 TYR A CA 1
ATOM 722 C C . TYR A 1 95 ? -21.781 -17.312 -33.219 1 81.25 95 TYR A C 1
ATOM 724 O O . TYR A 1 95 ? -22.172 -18.438 -33.531 1 81.25 95 TYR A O 1
ATOM 732 N N . ALA A 1 96 ? -21.156 -17.172 -32.062 1 76.62 96 ALA A N 1
ATOM 733 C CA . ALA A 1 96 ? -20.859 -18.281 -31.156 1 76.62 96 ALA A CA 1
ATOM 734 C C . ALA A 1 96 ? -21.734 -18.219 -29.906 1 76.62 96 ALA A C 1
ATOM 736 O O . ALA A 1 96 ? -21.5 -18.953 -28.953 1 76.62 96 ALA A O 1
ATOM 737 N N . LYS A 1 97 ? -22.766 -17.391 -29.797 1 76.81 97 LYS A N 1
ATOM 738 C CA . LYS A 1 97 ? -23.672 -17.25 -28.656 1 76.81 97 LYS A CA 1
ATOM 739 C C . LYS A 1 97 ? -22.891 -17.016 -27.359 1 76.81 97 LYS A C 1
ATOM 741 O O . LYS A 1 97 ? -23.203 -17.625 -26.328 1 76.81 97 LYS A O 1
ATOM 746 N N . ALA A 1 98 ? -21.844 -16.328 -27.484 1 80.12 98 ALA A N 1
ATOM 747 C CA . ALA A 1 98 ? -21.062 -15.961 -26.312 1 80.12 98 ALA A CA 1
ATOM 748 C C . ALA A 1 98 ? -21.766 -14.867 -25.5 1 80.12 98 ALA A C 1
ATOM 750 O O . ALA A 1 98 ? -22.578 -14.125 -26.047 1 80.12 98 ALA A O 1
ATOM 751 N N . PRO A 1 99 ? -21.531 -14.922 -24.234 1 81.62 99 PRO A N 1
ATOM 752 C CA . PRO A 1 99 ? -22.172 -13.883 -23.422 1 81.62 99 PRO A CA 1
ATOM 753 C C . PRO A 1 99 ? -21.75 -12.477 -23.828 1 81.62 99 PRO A C 1
ATOM 755 O O . PRO A 1 99 ? -20.625 -12.266 -24.281 1 81.62 99 PRO A O 1
ATOM 758 N N . GLY A 1 100 ? -22.562 -11.469 -23.688 1 78.44 100 GLY A N 1
ATOM 759 C CA . GLY A 1 100 ? -22.359 -10.086 -24.109 1 78.44 100 GLY A CA 1
ATOM 760 C C . GLY A 1 100 ? -21.172 -9.43 -23.422 1 78.44 100 GLY A C 1
ATOM 761 O O . GLY A 1 100 ? -20.516 -8.555 -24 1 78.44 100 GLY A O 1
ATOM 762 N N . TRP A 1 101 ? -20.859 -9.938 -22.219 1 84.44 101 TRP A N 1
ATOM 763 C CA . TRP A 1 101 ? -19.781 -9.297 -21.469 1 84.44 101 TRP A CA 1
ATOM 764 C C . TRP A 1 101 ? -18.422 -9.719 -22.016 1 84.44 101 TRP A C 1
ATOM 766 O O . TRP A 1 101 ? -17.406 -9.117 -21.672 1 84.44 101 TRP A O 1
ATOM 776 N N . MET A 1 102 ? -18.344 -10.68 -22.875 1 86.38 102 MET A N 1
ATOM 777 C CA . MET A 1 102 ? -17.094 -11.188 -23.422 1 86.38 102 MET A CA 1
ATOM 778 C C . MET A 1 102 ? -16.391 -10.133 -24.266 1 86.38 102 MET A C 1
ATOM 780 O O . MET A 1 102 ? -15.164 -10.07 -24.312 1 86.38 102 MET A O 1
ATOM 784 N N . ALA A 1 103 ? -17.156 -9.328 -24.953 1 87 103 ALA A N 1
ATOM 785 C CA . ALA A 1 103 ? -16.578 -8.281 -25.797 1 87 103 ALA A CA 1
ATOM 786 C C . ALA A 1 103 ? -15.797 -7.27 -24.953 1 87 103 ALA A C 1
ATOM 788 O O . ALA A 1 103 ? -14.711 -6.832 -25.344 1 87 103 ALA A O 1
ATOM 789 N N . GLU A 1 104 ? -16.312 -6.988 -23.844 1 87.19 104 GLU A N 1
ATOM 790 C CA . GLU A 1 104 ? -15.633 -6.043 -22.953 1 87.19 104 GLU A CA 1
ATOM 791 C C . GLU A 1 104 ? -14.383 -6.66 -22.344 1 87.19 104 GLU A C 1
ATOM 793 O O . GLU A 1 104 ? -13.336 -6.008 -22.266 1 87.19 104 GLU A O 1
ATOM 798 N N . SER A 1 105 ? -14.477 -7.91 -21.922 1 89.62 105 SER A N 1
ATOM 799 C CA . SER A 1 105 ? -13.344 -8.57 -21.266 1 89.62 105 SER A CA 1
ATOM 800 C C . SER A 1 105 ? -12.227 -8.852 -22.266 1 89.62 105 SER A C 1
ATOM 802 O O . SER A 1 105 ? -11.055 -8.898 -21.875 1 89.62 105 SER A O 1
ATOM 804 N N . LEU A 1 106 ? -12.609 -8.969 -23.516 1 91.56 106 LEU A N 1
ATOM 805 C CA . LEU A 1 106 ? -11.594 -9.211 -24.531 1 91.56 106 LEU A CA 1
ATOM 806 C C . LEU A 1 106 ? -10.922 -7.906 -24.953 1 91.56 106 LEU A C 1
ATOM 808 O O . LEU A 1 106 ? -9.75 -7.902 -25.328 1 91.56 106 LEU A O 1
ATOM 812 N N . THR A 1 107 ? -11.625 -6.812 -24.844 1 90.31 107 THR A N 1
ATOM 813 C CA . THR A 1 107 ? -11.141 -5.543 -25.375 1 90.31 107 THR A CA 1
ATOM 814 C C . THR A 1 107 ? -10.406 -4.75 -24.297 1 90.31 107 THR A C 1
ATOM 816 O O . THR A 1 107 ? -9.383 -4.117 -24.562 1 90.31 107 THR A O 1
ATOM 819 N N . ILE A 1 108 ? -10.922 -4.781 -23.078 1 90.88 108 ILE A N 1
ATOM 820 C CA . ILE A 1 108 ? -10.383 -3.92 -22.031 1 90.88 108 ILE A CA 1
ATOM 821 C C . ILE A 1 108 ? -9.484 -4.738 -21.094 1 90.88 108 ILE A C 1
ATOM 823 O O . ILE A 1 108 ? -9.953 -5.648 -20.422 1 90.88 108 ILE A O 1
ATOM 827 N N . ASN A 1 109 ? -8.195 -4.457 -21.141 1 93.19 109 ASN A N 1
ATOM 828 C CA . ASN A 1 109 ? -7.234 -5.133 -20.281 1 93.19 109 ASN A CA 1
ATOM 829 C C . ASN A 1 109 ? -6.707 -4.211 -19.188 1 93.19 109 ASN A C 1
ATOM 831 O O . ASN A 1 109 ? -6.93 -2.998 -19.234 1 93.19 109 ASN A O 1
ATOM 835 N N . ASN A 1 110 ? -6.086 -4.785 -18.172 1 93.38 110 ASN A N 1
ATOM 836 C CA . ASN A 1 110 ? -5.438 -4.02 -17.109 1 93.38 110 ASN A CA 1
ATOM 837 C C . ASN A 1 110 ? -4.074 -3.494 -17.547 1 93.38 110 ASN A C 1
ATOM 839 O O . ASN A 1 110 ? -3.098 -4.242 -17.578 1 93.38 110 ASN A O 1
ATOM 843 N N . ASN A 1 111 ? -3.969 -2.285 -17.844 1 91.94 111 ASN A N 1
ATOM 844 C CA . ASN A 1 111 ? -2.721 -1.706 -18.328 1 91.94 111 ASN A CA 1
ATOM 845 C C . ASN A 1 111 ? -2.076 -0.8 -17.281 1 91.94 111 ASN A C 1
ATOM 847 O O . ASN A 1 111 ? -1.179 -0.018 -17.609 1 91.94 111 ASN A O 1
ATOM 851 N N . GLY A 1 112 ? -2.539 -0.835 -16.125 1 93.06 112 GLY A N 1
ATOM 852 C CA . GLY A 1 112 ? -2.008 0.042 -15.086 1 93.06 112 GLY A CA 1
ATOM 853 C C . GLY A 1 112 ? -1.306 -0.708 -13.969 1 93.06 112 GLY A C 1
ATOM 854 O O . GLY A 1 112 ? -0.085 -0.881 -14.008 1 93.06 112 GLY A O 1
ATOM 855 N N . SER A 1 113 ? -2.059 -1.339 -13.109 1 95.06 113 SER A N 1
ATOM 856 C CA . SER A 1 113 ? -1.509 -1.949 -11.906 1 95.06 113 SER A CA 1
ATOM 857 C C . SER A 1 113 ? -0.737 -3.223 -12.234 1 95.06 113 SER A C 1
ATOM 859 O O . SER A 1 113 ? 0.335 -3.467 -11.672 1 95.06 113 SER A O 1
ATOM 861 N N . TYR A 1 114 ? -1.19 -4.047 -13.234 1 97.44 114 TYR A N 1
ATOM 862 C CA . TYR A 1 114 ? -0.568 -5.332 -13.531 1 97.44 114 TYR A CA 1
ATOM 863 C C . TYR A 1 114 ? 0.818 -5.137 -14.133 1 97.44 114 TYR A C 1
ATOM 865 O O . TYR A 1 114 ? 1.802 -5.688 -13.633 1 97.44 114 TYR A O 1
ATOM 873 N N . PRO A 1 115 ? 0.98 -4.324 -15.148 1 97.5 115 PRO A N 1
ATOM 874 C CA . PRO A 1 115 ? 2.318 -4.16 -15.719 1 97.5 115 PRO A CA 1
ATOM 875 C C . PRO A 1 115 ? 3.289 -3.477 -14.758 1 97.5 115 PRO A C 1
ATOM 877 O O . PRO A 1 115 ? 4.488 -3.764 -14.781 1 97.5 115 PRO A O 1
ATOM 880 N N . LEU A 1 116 ? 2.779 -2.557 -13.977 1 97.44 116 LEU A N 1
ATOM 881 C CA . LEU A 1 116 ? 3.652 -1.886 -13.023 1 97.44 116 LEU A CA 1
ATOM 882 C C . LEU A 1 116 ? 4.184 -2.871 -11.984 1 97.44 116 LEU A C 1
ATOM 884 O O . LEU A 1 116 ? 5.367 -2.844 -11.648 1 97.44 116 LEU A O 1
ATOM 888 N N . LEU A 1 117 ? 3.283 -3.719 -11.484 1 97.25 117 LEU A N 1
ATOM 889 C CA . LEU A 1 117 ? 3.729 -4.703 -10.5 1 97.25 117 LEU A CA 1
ATOM 890 C C . LEU A 1 117 ? 4.648 -5.734 -11.148 1 97.25 117 LEU A C 1
ATOM 892 O O . LEU A 1 117 ? 5.59 -6.215 -10.508 1 97.25 117 LEU A O 1
ATOM 896 N N . LEU A 1 118 ? 4.332 -6.07 -12.367 1 97.62 118 LEU A N 1
ATOM 897 C CA . LEU A 1 118 ? 5.176 -7.039 -13.055 1 97.62 118 LEU A CA 1
ATOM 898 C C . LEU A 1 118 ? 6.578 -6.484 -13.273 1 97.62 118 LEU A C 1
ATOM 900 O O . LEU A 1 118 ? 7.566 -7.203 -13.117 1 97.62 118 LEU A O 1
ATOM 904 N N . LEU A 1 119 ? 6.688 -5.227 -13.648 1 96.94 119 LEU A N 1
ATOM 905 C CA . LEU A 1 119 ? 7.984 -4.582 -13.805 1 96.94 119 LEU A CA 1
ATOM 906 C C . LEU A 1 119 ? 8.766 -4.609 -12.5 1 96.94 119 LEU A C 1
ATOM 908 O O . LEU A 1 119 ? 9.961 -4.934 -12.492 1 96.94 119 LEU A O 1
ATOM 912 N N . TYR A 1 120 ? 8.094 -4.332 -11.453 1 95.19 120 TYR A N 1
ATOM 913 C CA . TYR A 1 120 ? 8.734 -4.324 -10.141 1 95.19 120 TYR A CA 1
ATOM 914 C C . TYR A 1 120 ? 9.141 -5.734 -9.727 1 95.19 120 TYR A C 1
ATOM 916 O O . TYR A 1 120 ? 10.219 -5.941 -9.172 1 95.19 120 TYR A O 1
ATOM 924 N N . ALA A 1 121 ? 8.273 -6.664 -10 1 96.31 121 ALA A N 1
ATOM 925 C CA . ALA A 1 121 ? 8.555 -8.055 -9.648 1 96.31 121 ALA A CA 1
ATOM 926 C C . ALA A 1 121 ? 9.742 -8.586 -10.445 1 96.31 121 ALA A C 1
ATOM 928 O O . ALA A 1 121 ? 10.57 -9.336 -9.914 1 96.31 121 ALA A O 1
ATOM 929 N N . LEU A 1 122 ? 9.844 -8.172 -11.68 1 95.62 122 LEU A N 1
ATOM 930 C CA . LEU A 1 122 ? 10.961 -8.609 -12.516 1 95.62 122 LEU A CA 1
ATOM 931 C C . LEU A 1 122 ? 12.281 -8.055 -11.992 1 95.62 122 LEU A C 1
ATOM 933 O O . LEU A 1 122 ? 13.312 -8.719 -12.07 1 95.62 122 LEU A O 1
ATOM 937 N N . TYR A 1 123 ? 12.266 -6.879 -11.477 1 93.88 123 TYR A N 1
ATOM 938 C CA . TYR A 1 123 ? 13.461 -6.254 -10.922 1 93.88 123 TYR A CA 1
ATOM 939 C C . TYR A 1 123 ? 13.945 -7.008 -9.695 1 93.88 123 TYR A C 1
ATOM 941 O O . TYR A 1 123 ? 15.141 -7.273 -9.555 1 93.88 123 TYR A O 1
ATOM 949 N N . ILE A 1 124 ? 13.016 -7.457 -8.891 1 90.81 124 ILE A N 1
ATOM 950 C CA . ILE A 1 124 ? 13.391 -8.039 -7.602 1 90.81 124 ILE A CA 1
ATOM 951 C C . ILE A 1 124 ? 13.758 -9.508 -7.793 1 90.81 124 ILE A C 1
ATOM 953 O O . ILE A 1 124 ? 14.781 -9.969 -7.273 1 90.81 124 ILE A O 1
ATOM 957 N N . VAL A 1 125 ? 12.906 -10.273 -8.555 1 89.44 125 VAL A N 1
ATOM 958 C CA . VAL A 1 125 ? 13.125 -11.711 -8.719 1 89.44 125 VAL A CA 1
ATOM 959 C C . VAL A 1 125 ? 14.422 -11.953 -9.484 1 89.44 125 VAL A C 1
ATOM 961 O O . VAL A 1 125 ? 15.188 -12.859 -9.156 1 89.44 125 VAL A O 1
ATOM 964 N N . GLY A 1 126 ? 14.711 -11.117 -10.508 1 84.56 126 GLY A N 1
ATOM 965 C CA . GLY A 1 126 ? 15.891 -11.297 -11.336 1 84.56 126 GLY A CA 1
ATOM 966 C C . GLY A 1 126 ? 17.125 -10.602 -10.773 1 84.56 126 GLY A C 1
ATOM 967 O O . GLY A 1 126 ? 18.188 -10.633 -11.383 1 84.56 126 GLY A O 1
ATOM 968 N N . ARG A 1 127 ? 17.062 -9.953 -9.625 1 85.38 127 ARG A N 1
ATOM 969 C CA . ARG A 1 127 ? 18.156 -9.203 -9.031 1 85.38 127 ARG A CA 1
ATOM 970 C C . ARG A 1 127 ? 18.734 -8.203 -10.023 1 85.38 127 ARG A C 1
ATOM 972 O O . ARG A 1 127 ? 19.953 -8.109 -10.172 1 85.38 127 ARG A O 1
ATOM 979 N N . GLY A 1 128 ? 17.812 -7.703 -10.883 1 87 128 GLY A N 1
ATOM 980 C CA . GLY A 1 128 ? 18.188 -6.652 -11.82 1 87 128 GLY A CA 1
ATOM 981 C C . GLY A 1 128 ? 18.75 -7.188 -13.125 1 87 128 GLY A C 1
ATOM 982 O O . GLY A 1 128 ? 19 -6.418 -14.055 1 87 128 GLY A O 1
ATOM 983 N N . ARG A 1 129 ? 18.922 -8.484 -13.344 1 89.19 129 ARG A N 1
ATOM 984 C CA . ARG A 1 129 ? 19.562 -9.047 -14.523 1 89.19 129 ARG A CA 1
ATOM 985 C C . ARG A 1 129 ? 18.719 -8.805 -15.773 1 89.19 129 ARG A C 1
ATOM 987 O O . ARG A 1 129 ? 19.234 -8.438 -16.828 1 89.19 129 ARG A O 1
ATOM 994 N N . ILE A 1 130 ? 17.406 -9.023 -15.602 1 92.19 130 ILE A N 1
ATOM 995 C CA . ILE A 1 130 ? 16.516 -8.867 -16.75 1 92.19 130 ILE A CA 1
ATOM 996 C C . ILE A 1 130 ? 16.5 -7.406 -17.188 1 92.19 130 ILE A C 1
ATOM 998 O O . ILE A 1 130 ? 16.531 -7.121 -18.391 1 92.19 130 ILE A O 1
ATOM 1002 N N . LEU A 1 131 ? 16.469 -6.5 -16.25 1 92.5 131 LEU A N 1
ATOM 1003 C CA . LEU A 1 131 ? 16.406 -5.082 -16.578 1 92.5 131 LEU A CA 1
ATOM 1004 C C . LEU A 1 131 ? 17.766 -4.598 -17.109 1 92.5 131 LEU A C 1
ATOM 1006 O O . LEU A 1 131 ? 17.828 -3.576 -17.797 1 92.5 131 LEU A O 1
ATOM 1010 N N . ASP A 1 132 ? 18.812 -5.359 -16.766 1 92.94 132 ASP A N 1
ATOM 1011 C CA . ASP A 1 132 ? 20.141 -5.031 -17.297 1 92.94 132 ASP A CA 1
ATOM 1012 C C . ASP A 1 132 ? 20.188 -5.23 -18.797 1 92.94 132 ASP A C 1
ATOM 1014 O O . ASP A 1 132 ? 20.953 -4.551 -19.5 1 92.94 132 ASP A O 1
ATOM 1018 N N . HIS A 1 133 ? 19.375 -6.121 -19.266 1 93.88 133 HIS A N 1
ATOM 1019 C CA . HIS A 1 133 ? 19.312 -6.355 -20.703 1 93.88 133 HIS A CA 1
ATOM 1020 C C . HIS A 1 133 ? 18.625 -5.207 -21.422 1 93.88 133 HIS A C 1
ATOM 1022 O O . HIS A 1 133 ? 18.719 -5.082 -22.641 1 93.88 133 HIS A O 1
ATOM 1028 N N . LEU A 1 134 ? 17.922 -4.367 -20.672 1 94.38 134 LEU A N 1
ATOM 1029 C CA . LEU A 1 134 ? 17.109 -3.305 -21.266 1 94.38 134 LEU A CA 1
ATOM 1030 C C . LEU A 1 134 ? 17.797 -1.95 -21.109 1 94.38 134 LEU A C 1
ATOM 1032 O O . LEU A 1 134 ? 17.141 -0.908 -21.234 1 94.38 134 LEU A O 1
ATOM 1036 N N . ARG A 1 135 ? 19.062 -1.927 -20.891 1 92.75 135 ARG A N 1
ATOM 1037 C CA . ARG A 1 135 ? 19.812 -0.679 -20.781 1 92.75 135 ARG A CA 1
ATOM 1038 C C . ARG A 1 135 ? 19.953 -0.005 -22.156 1 92.75 135 ARG A C 1
ATOM 1040 O O . ARG A 1 135 ? 20.156 -0.675 -23.156 1 92.75 135 ARG A O 1
ATOM 1047 N N . TRP A 1 136 ? 19.719 1.285 -22.141 1 89.81 136 TRP A N 1
ATOM 1048 C CA . TRP A 1 136 ? 19.859 2.084 -23.359 1 89.81 136 TRP A CA 1
ATOM 1049 C C . TRP A 1 136 ? 21.281 2.586 -23.531 1 89.81 136 TRP A C 1
ATOM 1051 O O . TRP A 1 136 ? 21.891 2.396 -24.578 1 89.81 136 TRP A O 1
ATOM 1061 N N . ARG A 1 137 ? 21.812 3.203 -22.469 1 88 137 ARG A N 1
ATOM 1062 C CA . ARG A 1 137 ? 23.172 3.744 -22.484 1 88 137 ARG A CA 1
ATOM 1063 C C . ARG A 1 137 ? 24.078 2.969 -21.531 1 88 137 ARG A C 1
ATOM 1065 O O . ARG A 1 137 ? 23.594 2.33 -20.594 1 88 137 ARG A O 1
ATOM 1072 N N . SER A 1 138 ? 25.312 3.037 -21.75 1 85.56 138 SER A N 1
ATOM 1073 C CA . SER A 1 138 ? 26.281 2.299 -20.969 1 85.56 138 SER A CA 1
ATOM 1074 C C . SER A 1 138 ? 26.328 2.797 -19.531 1 85.56 138 SER A C 1
ATOM 1076 O O . SER A 1 138 ? 26.641 2.031 -18.609 1 85.56 138 SER A O 1
ATOM 1078 N N . MET A 1 139 ? 25.938 4.039 -19.328 1 89.5 139 MET A N 1
ATOM 1079 C CA . MET A 1 139 ? 26.047 4.613 -17.984 1 89.5 139 MET A CA 1
ATOM 1080 C C . MET A 1 139 ? 24.719 4.492 -17.25 1 89.5 139 MET A C 1
ATOM 1082 O O . MET A 1 139 ? 24.594 4.898 -16.078 1 89.5 139 MET A O 1
ATOM 1086 N N . ASP A 1 140 ? 23.797 3.803 -17.859 1 90.19 140 ASP A N 1
ATOM 1087 C CA . ASP A 1 140 ? 22.484 3.668 -17.234 1 90.19 140 ASP A CA 1
ATOM 1088 C C . ASP A 1 140 ? 22.547 2.703 -16.047 1 90.19 140 ASP A C 1
ATOM 1090 O O . ASP A 1 140 ? 23.141 1.626 -16.156 1 90.19 140 ASP A O 1
ATOM 1094 N N . THR A 1 141 ? 22.062 3.23 -14.969 1 91.06 141 THR A N 1
ATOM 1095 C CA . THR A 1 141 ? 21.875 2.344 -13.828 1 91.06 141 THR A CA 1
ATOM 1096 C C . THR A 1 141 ? 20.516 1.654 -13.891 1 91.06 141 THR A C 1
ATOM 1098 O O . THR A 1 141 ? 19.641 2.068 -14.656 1 91.06 141 THR A O 1
ATOM 1101 N N . ILE A 1 142 ? 20.312 0.59 -13.18 1 92.25 142 ILE A N 1
ATOM 1102 C CA . ILE A 1 142 ? 19.078 -0.169 -13.164 1 92.25 142 ILE A CA 1
ATOM 1103 C C . ILE A 1 142 ? 17.938 0.718 -12.656 1 92.25 142 ILE A C 1
ATOM 1105 O O . ILE A 1 142 ? 16.797 0.609 -13.125 1 92.25 142 ILE A O 1
ATOM 1109 N N . SER A 1 143 ? 18.281 1.603 -11.758 1 89.62 143 SER A N 1
ATOM 1110 C CA . SER A 1 143 ? 17.266 2.502 -11.219 1 89.62 143 SER A CA 1
ATOM 1111 C C . SER A 1 143 ? 16.75 3.465 -12.281 1 89.62 143 SER A C 1
ATOM 1113 O O . SER A 1 143 ? 15.57 3.807 -12.305 1 89.62 143 SER A O 1
ATOM 1115 N N . THR A 1 144 ? 17.594 3.836 -13.18 1 91.44 144 THR A N 1
ATOM 1116 C CA . THR A 1 144 ? 17.188 4.742 -14.25 1 91.44 144 THR A CA 1
ATOM 1117 C C . THR A 1 144 ? 16.297 4.02 -15.258 1 91.44 144 THR A C 1
ATOM 1119 O O . THR A 1 144 ? 15.352 4.609 -15.797 1 91.44 144 THR A O 1
ATOM 1122 N N . VAL A 1 145 ? 16.625 2.76 -15.5 1 93.81 145 VAL A N 1
ATOM 1123 C CA . VAL A 1 145 ? 15.82 1.97 -16.438 1 93.81 145 VAL A CA 1
ATOM 1124 C C . VAL A 1 145 ? 14.406 1.789 -15.883 1 93.81 145 VAL A C 1
ATOM 1126 O O . VAL A 1 145 ? 13.43 1.898 -16.625 1 93.81 145 VAL A O 1
ATOM 1129 N N . ILE A 1 146 ? 14.305 1.538 -14.602 1 93.69 146 ILE A N 1
ATOM 1130 C CA . ILE A 1 146 ? 13.008 1.341 -13.961 1 93.69 146 ILE A CA 1
ATOM 1131 C C . ILE A 1 146 ? 12.211 2.643 -14 1 93.69 146 ILE A C 1
ATOM 1133 O O . ILE A 1 146 ? 10.992 2.627 -14.203 1 93.69 146 ILE A O 1
ATOM 1137 N N . GLU A 1 147 ? 12.844 3.719 -13.781 1 91.25 147 GLU A N 1
ATOM 1138 C CA . GLU A 1 147 ? 12.172 5.016 -13.805 1 91.25 147 GLU A CA 1
ATOM 1139 C C . GLU A 1 147 ? 11.617 5.328 -15.195 1 91.25 147 GLU A C 1
ATOM 1141 O O . GLU A 1 147 ? 10.477 5.766 -15.32 1 91.25 147 GLU A O 1
ATOM 1146 N N . ARG A 1 148 ? 12.391 5.07 -16.172 1 92.06 148 ARG A N 1
ATOM 1147 C CA . ARG A 1 148 ? 11.93 5.324 -17.531 1 92.06 148 ARG A CA 1
ATOM 1148 C C . ARG A 1 148 ? 10.789 4.383 -17.906 1 92.06 148 ARG A C 1
ATOM 1150 O O . ARG A 1 148 ? 9.789 4.809 -18.5 1 92.06 148 ARG A O 1
ATOM 1157 N N . ALA A 1 149 ? 11.016 3.15 -17.578 1 94.62 149 ALA A N 1
ATOM 1158 C CA . ALA A 1 149 ? 9.977 2.168 -17.891 1 94.62 149 ALA A CA 1
ATOM 1159 C C . ALA A 1 149 ? 8.664 2.516 -17.203 1 94.62 149 ALA A C 1
ATOM 1161 O O . ALA A 1 149 ? 7.586 2.346 -17.781 1 94.62 149 ALA A O 1
ATOM 1162 N N . SER A 1 150 ? 8.766 2.977 -15.977 1 94.62 150 SER A N 1
ATOM 1163 C CA . SER A 1 150 ? 7.566 3.354 -15.242 1 94.62 150 SER A CA 1
ATOM 1164 C C . SER A 1 150 ? 6.867 4.543 -15.891 1 94.62 150 SER A C 1
ATOM 1166 O O . SER A 1 150 ? 5.637 4.598 -15.938 1 94.62 150 SER A O 1
ATOM 1168 N N . VAL A 1 151 ? 7.613 5.473 -16.375 1 93 151 VAL A N 1
ATOM 1169 C CA . VAL A 1 151 ? 7.035 6.625 -17.062 1 93 151 VAL A CA 1
ATOM 1170 C C . VAL A 1 151 ? 6.34 6.172 -18.344 1 93 151 VAL A C 1
ATOM 1172 O O . VAL A 1 151 ? 5.23 6.617 -18.656 1 93 151 VAL A O 1
ATOM 1175 N N . TYR A 1 152 ? 6.984 5.258 -19.078 1 94.62 152 TYR A N 1
ATOM 1176 C CA . TYR A 1 152 ? 6.395 4.754 -20.312 1 94.62 152 TYR A CA 1
ATOM 1177 C C . TYR A 1 152 ? 5.086 4.023 -20.031 1 94.62 152 TYR A C 1
ATOM 1179 O O . TYR A 1 152 ? 4.133 4.129 -20.812 1 94.62 152 TYR A O 1
ATOM 1187 N N . ILE A 1 153 ? 5.051 3.27 -18.969 1 96.25 153 ILE A N 1
ATOM 1188 C CA . ILE A 1 153 ? 3.838 2.537 -18.625 1 96.25 153 ILE A CA 1
ATOM 1189 C C . ILE A 1 153 ? 2.715 3.523 -18.297 1 96.25 153 ILE A C 1
ATOM 1191 O O . ILE A 1 153 ? 1.573 3.332 -18.734 1 96.25 153 ILE A O 1
ATOM 1195 N N . LEU A 1 154 ? 3.025 4.59 -17.562 1 94.81 154 LEU A N 1
ATOM 1196 C CA . LEU A 1 154 ? 2.006 5.551 -17.156 1 94.81 154 LEU A CA 1
ATOM 1197 C C . LEU A 1 154 ? 1.526 6.383 -18.344 1 94.81 154 LEU A C 1
ATOM 1199 O O . LEU A 1 154 ? 0.347 6.73 -18.422 1 94.81 154 LEU A O 1
ATOM 1203 N N . VAL A 1 155 ? 2.428 6.688 -19.266 1 92.81 155 VAL A N 1
ATOM 1204 C CA . VAL A 1 155 ? 2.006 7.375 -20.469 1 92.81 155 VAL A CA 1
ATOM 1205 C C . VAL A 1 155 ? 1.086 6.465 -21.281 1 92.81 155 VAL A C 1
ATOM 1207 O O . VAL A 1 155 ? 0.065 6.914 -21.812 1 92.81 155 VAL A O 1
ATOM 1210 N N . ASN A 1 156 ? 1.518 5.23 -21.375 1 94.44 156 ASN A N 1
ATOM 1211 C CA . ASN A 1 156 ? 0.681 4.258 -22.078 1 94.44 156 ASN A CA 1
ATOM 1212 C C . ASN A 1 156 ? -0.697 4.141 -21.422 1 94.44 156 ASN A C 1
ATOM 1214 O O . ASN A 1 156 ? -1.703 3.994 -22.125 1 94.44 156 ASN A O 1
ATOM 1218 N N . LEU A 1 157 ? -0.749 4.145 -20.141 1 94.06 157 LEU A N 1
ATOM 1219 C CA . LEU A 1 157 ? -2.008 4.062 -19.406 1 94.06 157 LEU A CA 1
ATOM 1220 C C . LEU A 1 157 ? -2.914 5.238 -19.75 1 94.06 157 LEU A C 1
ATOM 1222 O O . LEU A 1 157 ? -4.102 5.055 -20.016 1 94.06 157 LEU A O 1
ATOM 1226 N N . VAL A 1 158 ? -2.383 6.449 -19.766 1 91.75 158 VAL A N 1
ATOM 1227 C CA . VAL A 1 158 ? -3.162 7.656 -20.016 1 91.75 158 VAL A CA 1
ATOM 1228 C C . VAL A 1 158 ? -3.672 7.645 -21.453 1 91.75 158 VAL A C 1
ATOM 1230 O O . VAL A 1 158 ? -4.844 7.938 -21.719 1 91.75 158 VAL A O 1
ATOM 1233 N N . VAL A 1 159 ? -2.828 7.254 -22.375 1 89.56 159 VAL A N 1
ATOM 1234 C CA . VAL A 1 159 ? -3.201 7.227 -23.781 1 89.56 159 VAL A CA 1
ATOM 1235 C C . VAL A 1 159 ? -4.285 6.176 -24.016 1 89.56 159 VAL A C 1
ATOM 1237 O O . VAL A 1 159 ? -5.25 6.422 -24.75 1 89.56 159 VAL A O 1
ATOM 1240 N N . THR A 1 160 ? -4.098 5.059 -23.406 1 89.75 160 THR A N 1
ATOM 1241 C CA . THR A 1 160 ? -5.07 3.986 -23.578 1 89.75 160 THR A CA 1
ATOM 1242 C C . THR A 1 160 ? -6.402 4.355 -22.922 1 89.75 160 THR A C 1
ATOM 1244 O O . THR A 1 160 ? -7.469 4.02 -23.438 1 89.75 160 THR A O 1
ATOM 1247 N N . GLU A 1 161 ? -6.32 5.008 -21.781 1 86.31 161 GLU A N 1
ATOM 1248 C CA . GLU A 1 161 ? -7.551 5.434 -21.125 1 86.31 161 GLU A CA 1
ATOM 1249 C C . GLU A 1 161 ? -8.305 6.461 -21.969 1 86.31 161 GLU A C 1
ATOM 1251 O O . GLU A 1 161 ? -9.539 6.473 -21.984 1 86.31 161 GLU A O 1
ATOM 1256 N N . LEU A 1 162 ? -7.605 7.277 -22.641 1 82.69 162 LEU A N 1
ATOM 1257 C CA . LEU A 1 162 ? -8.227 8.25 -23.531 1 82.69 162 LEU A CA 1
ATOM 1258 C C . LEU A 1 162 ? -8.844 7.57 -24.75 1 82.69 162 LEU A C 1
ATOM 1260 O O . LEU A 1 162 ? -9.938 7.945 -25.188 1 82.69 162 LEU A O 1
ATOM 1264 N N . ALA A 1 163 ? -8.156 6.594 -25.172 1 80.69 163 ALA A N 1
ATOM 1265 C CA . ALA A 1 163 ? -8.672 5.84 -26.312 1 80.69 163 ALA A CA 1
ATOM 1266 C C . ALA A 1 163 ? -9.93 5.062 -25.938 1 80.69 163 ALA A C 1
ATOM 1268 O O . ALA A 1 163 ? -10.852 4.93 -26.75 1 80.69 163 ALA A O 1
ATOM 1269 N N . ARG A 1 164 ? -9.945 4.562 -24.734 1 81.5 164 ARG A N 1
ATOM 1270 C CA . ARG A 1 164 ? -11.078 3.768 -24.266 1 81.5 164 ARG A CA 1
ATOM 1271 C C . ARG A 1 164 ? -12.336 4.621 -24.156 1 81.5 164 ARG A C 1
ATOM 1273 O O . ARG A 1 164 ? -13.453 4.121 -24.312 1 81.5 164 ARG A O 1
ATOM 1280 N N . ILE A 1 165 ? -12.156 5.855 -23.906 1 75.06 165 ILE A N 1
ATOM 1281 C CA . ILE A 1 165 ? -13.305 6.762 -23.875 1 75.06 165 ILE A CA 1
ATOM 1282 C C . ILE A 1 165 ? -13.922 6.875 -25.266 1 75.06 165 ILE A C 1
ATOM 1284 O O . ILE A 1 165 ? -15.148 6.949 -25.391 1 75.06 165 ILE A O 1
ATOM 1288 N N . VAL A 1 166 ? -13.07 6.734 -26.25 1 73 166 VAL A N 1
ATOM 1289 C CA . VAL A 1 166 ? -13.523 6.848 -27.641 1 73 166 VAL A CA 1
ATOM 1290 C C . VAL A 1 166 ? -14.211 5.555 -28.062 1 73 166 VAL A C 1
ATOM 1292 O O . VAL A 1 166 ? -15.188 5.586 -28.828 1 73 166 VAL A O 1
ATOM 1295 N N . PHE A 1 167 ? -13.797 4.422 -27.469 1 76 167 PHE A N 1
ATOM 1296 C CA . PHE A 1 167 ? -14.32 3.115 -27.859 1 76 167 PHE A CA 1
ATOM 1297 C C . PHE A 1 167 ? -15.547 2.75 -27.031 1 76 167 PHE A C 1
ATOM 1299 O O . PHE A 1 167 ? -16.281 1.832 -27.391 1 76 167 PHE A O 1
ATOM 1306 N N . ALA A 1 168 ? -15.742 3.459 -25.953 1 75.62 168 ALA A N 1
ATOM 1307 C CA . ALA A 1 168 ? -16.766 3.092 -24.969 1 75.62 168 ALA A CA 1
ATOM 1308 C C . ALA A 1 168 ? -18.125 2.926 -25.641 1 75.62 168 ALA A C 1
ATOM 1310 O O . ALA A 1 168 ? -18.844 1.964 -25.375 1 75.62 168 ALA A O 1
ATOM 1311 N N . PRO A 1 169 ? -18.469 3.752 -26.625 1 73.12 169 PRO A N 1
ATOM 1312 C CA . PRO A 1 169 ? -19.797 3.596 -27.234 1 73.12 169 PRO A CA 1
ATOM 1313 C C . PRO A 1 169 ? -19.906 2.328 -28.078 1 73.12 169 PRO A C 1
ATOM 1315 O O . PRO A 1 169 ? -21.016 1.818 -28.281 1 73.12 169 PRO A O 1
ATOM 1318 N N . PHE A 1 170 ? -18.828 1.797 -28.453 1 73.75 170 PHE A N 1
ATOM 1319 C CA . PHE A 1 170 ? -18.844 0.613 -29.297 1 73.75 170 PHE A CA 1
ATOM 1320 C C . PHE A 1 170 ? -18.922 -0.657 -28.469 1 73.75 170 PHE A C 1
ATOM 1322 O O . PHE A 1 170 ? -19.312 -1.714 -28.969 1 73.75 170 PHE A O 1
ATOM 1329 N N . ILE A 1 171 ? -18.516 -0.5 -27.234 1 70.12 171 ILE A N 1
ATOM 1330 C CA . ILE A 1 171 ? -18.516 -1.652 -26.344 1 70.12 171 ILE A CA 1
ATOM 1331 C C . ILE A 1 171 ? -19.859 -1.776 -25.641 1 70.12 171 ILE A C 1
ATOM 1333 O O . ILE A 1 171 ? -20.344 -2.885 -25.406 1 70.12 171 ILE A O 1
ATOM 1337 N N . ALA A 1 172 ? -20.562 -0.641 -25.031 1 58.97 172 ALA A N 1
ATOM 1338 C CA . ALA A 1 172 ? -21.812 -0.569 -24.297 1 58.97 172 ALA A CA 1
ATOM 1339 C C . ALA A 1 172 ? -22.969 -1.163 -25.109 1 58.97 172 ALA A C 1
ATOM 1341 O O . ALA A 1 172 ? -24.125 -1.083 -24.688 1 58.97 172 ALA A O 1
ATOM 1342 N N . THR A 1 173 ? -22.844 -1.813 -26.094 1 48.69 173 THR A N 1
ATOM 1343 C CA . THR A 1 173 ? -24.062 -2.264 -26.734 1 48.69 173 THR A CA 1
ATOM 1344 C C . THR A 1 173 ? -24.984 -2.961 -25.734 1 48.69 173 THR A C 1
ATOM 1346 O O . THR A 1 173 ? -26.062 -2.465 -25.422 1 48.69 173 THR A O 1
ATOM 1349 N N . LYS A 1 174 ? -25.656 -4.445 -26.078 1 43.78 174 LYS A N 1
ATOM 1350 C CA . LYS A 1 174 ? -26.844 -5.207 -25.672 1 43.78 174 LYS A CA 1
ATOM 1351 C C . LYS A 1 174 ? -26.734 -5.645 -24.203 1 43.78 174 LYS A C 1
ATOM 1353 O O . LYS A 1 174 ? -26.5 -6.816 -23.922 1 43.78 174 LYS A O 1
ATOM 1358 N N . ALA A 1 175 ? -26.031 -5.016 -23.438 1 39.09 175 ALA A N 1
ATOM 1359 C CA . ALA A 1 175 ? -26.188 -5.582 -22.094 1 39.09 175 ALA A CA 1
ATOM 1360 C C . ALA A 1 175 ? -27.656 -5.652 -21.703 1 39.09 175 ALA A C 1
ATOM 1362 O O . ALA A 1 175 ? -28.406 -4.688 -21.891 1 39.09 175 ALA A O 1
ATOM 1363 N N . SER A 1 176 ? -28.203 -6.777 -21.531 1 37.31 176 SER A N 1
ATOM 1364 C CA . SER A 1 176 ? -29.531 -7.043 -21.016 1 37.31 176 SER A CA 1
ATOM 1365 C C . SER A 1 176 ? -29.828 -6.199 -19.797 1 37.31 176 SER A C 1
ATOM 1367 O O . SER A 1 176 ? -28.938 -5.934 -18.984 1 37.31 176 SER A O 1
ATOM 1369 N N . PRO A 1 177 ? -30.984 -5.398 -19.688 1 33.78 177 PRO A N 1
ATOM 1370 C CA . PRO A 1 177 ? -31.484 -4.77 -18.453 1 33.78 177 PRO A CA 1
ATOM 1371 C C . PRO A 1 177 ? -31.359 -5.672 -17.234 1 33.78 177 PRO A C 1
ATOM 1373 O O . PRO A 1 177 ? -32.219 -6.535 -17 1 33.78 177 PRO A O 1
ATOM 1376 N N . ILE A 1 178 ? -30.5 -6.426 -16.938 1 33.25 178 ILE A N 1
ATOM 1377 C CA . ILE A 1 178 ? -30.656 -7.098 -15.664 1 33.25 178 ILE A CA 1
ATOM 1378 C C . ILE A 1 178 ? -31.094 -6.09 -14.602 1 33.25 178 ILE A C 1
ATOM 1380 O O . ILE A 1 178 ? -30.562 -4.98 -14.531 1 33.25 178 ILE A O 1
ATOM 1384 N N . ASP A 1 179 ? -32.281 -6.312 -13.781 1 31.81 179 ASP A N 1
ATOM 1385 C CA . ASP A 1 179 ? -33.031 -5.711 -12.68 1 31.81 179 ASP A CA 1
ATOM 1386 C C . ASP A 1 179 ? -32.062 -5.148 -11.625 1 31.81 179 ASP A C 1
ATOM 1388 O O . ASP A 1 179 ? -31.25 -5.879 -11.07 1 31.81 179 ASP A O 1
ATOM 1392 N N . ASN A 1 180 ? -31.703 -4.012 -11.672 1 30.58 180 ASN A N 1
ATOM 1393 C CA . ASN A 1 180 ? -31.094 -3.08 -10.727 1 30.58 180 ASN A CA 1
ATOM 1394 C C . ASN A 1 180 ? -31.625 -3.289 -9.312 1 30.58 180 ASN A C 1
ATOM 1396 O O . ASN A 1 180 ? -31.656 -2.354 -8.508 1 30.58 180 ASN A O 1
ATOM 1400 N N . ASP A 1 181 ? -32.469 -4.301 -8.953 1 30.77 181 ASP A N 1
ATOM 1401 C CA . ASP A 1 181 ? -33.188 -4.27 -7.68 1 30.77 181 ASP A CA 1
ATOM 1402 C C . ASP A 1 181 ? -32.219 -4.082 -6.516 1 30.77 181 ASP A C 1
ATOM 1404 O O . ASP A 1 181 ? -32.562 -3.432 -5.523 1 30.77 181 ASP A O 1
ATOM 1408 N N . VAL A 1 182 ? -31.328 -5.078 -6.324 1 30.78 182 VAL A N 1
ATOM 1409 C CA . VAL A 1 182 ? -31.047 -5.219 -4.895 1 30.78 182 VAL A CA 1
ATOM 1410 C C . VAL A 1 182 ? -30.469 -3.918 -4.352 1 30.78 182 VAL A C 1
ATOM 1412 O O . VAL A 1 182 ? -30.922 -3.395 -3.338 1 30.78 182 VAL A O 1
ATOM 1415 N N . LEU A 1 183 ? -29.016 -3.797 -4.359 1 30.66 183 LEU A N 1
ATOM 1416 C CA . LEU A 1 183 ? -28.422 -2.977 -3.311 1 30.66 183 LEU A CA 1
ATOM 1417 C C . LEU A 1 183 ? -28.609 -1.493 -3.604 1 30.66 183 LEU A C 1
ATOM 1419 O O . LEU A 1 183 ? -28.047 -0.64 -2.924 1 30.66 183 LEU A O 1
ATOM 1423 N N . ASP A 1 184 ? -28.953 -1.107 -4.809 1 30.92 184 ASP A N 1
ATOM 1424 C CA . ASP A 1 184 ? -29.25 0.323 -4.77 1 30.92 184 ASP A CA 1
ATOM 1425 C C . ASP A 1 184 ? -30.453 0.616 -3.883 1 30.92 184 ASP A C 1
ATOM 1427 O O . ASP A 1 184 ? -31.578 0.228 -4.203 1 30.92 184 ASP A O 1
ATOM 1431 N N . GLU A 1 185 ? -30.406 0.293 -2.592 1 29.59 185 GLU A N 1
ATOM 1432 C CA . GLU A 1 185 ? -31.516 0.97 -1.941 1 29.59 185 GLU A CA 1
ATOM 1433 C C . GLU A 1 185 ? -31.844 2.289 -2.637 1 29.59 185 GLU A C 1
ATOM 1435 O O . GLU A 1 185 ? -30.953 3.076 -2.939 1 29.59 185 GLU A O 1
ATOM 1440 N N . PRO A 1 186 ? -32.875 2.365 -3.367 1 28.38 186 PRO A N 1
ATOM 1441 C CA . PRO A 1 186 ? -33.344 3.646 -3.898 1 28.38 186 PRO A CA 1
ATOM 1442 C C . PRO A 1 186 ? -33.156 4.805 -2.926 1 28.38 186 PRO A C 1
ATOM 1444 O O . PRO A 1 186 ? -33.438 4.68 -1.735 1 28.38 186 PRO A O 1
ATOM 1447 N N . VAL A 1 187 ? -32.094 5.453 -2.85 1 29.72 187 VAL A N 1
ATOM 1448 C CA . VAL A 1 187 ? -32.469 6.754 -2.297 1 29.72 187 VAL A CA 1
ATOM 1449 C C . VAL A 1 187 ? -33.875 7.141 -2.785 1 29.72 187 VAL A C 1
ATOM 1451 O O . VAL A 1 187 ? -34.156 7.07 -3.982 1 29.72 187 VAL A O 1
ATOM 1454 N N . SER A 1 188 ? -34.906 6.844 -1.955 1 26.55 188 SER A N 1
ATOM 1455 C CA . SER A 1 188 ? -36.25 7.355 -2.141 1 26.55 188 SER A CA 1
ATOM 1456 C C . SER A 1 188 ? -36.25 8.727 -2.805 1 26.55 188 SER A C 1
ATOM 1458 O O . SER A 1 188 ? -35.781 9.703 -2.213 1 26.55 188 SER A O 1
ATOM 1460 N N . ASP A 1 189 ? -35.812 8.883 -3.953 1 28.31 189 ASP A N 1
ATOM 1461 C CA . ASP A 1 189 ? -36.344 10.023 -4.703 1 28.31 189 ASP A CA 1
ATOM 1462 C C . ASP A 1 189 ? -37.844 10.156 -4.516 1 28.31 189 ASP A C 1
ATOM 1464 O O . ASP A 1 189 ? -38.562 10.375 -5.48 1 28.31 189 ASP A O 1
ATOM 1468 N N . ASP A 1 190 ? -38.375 9.484 -3.422 1 28.78 190 ASP A N 1
ATOM 1469 C CA . ASP A 1 190 ? -39.812 9.719 -3.457 1 28.78 190 ASP A CA 1
ATOM 1470 C C . ASP A 1 190 ? -40.125 11.211 -3.613 1 28.78 190 ASP A C 1
ATOM 1472 O O . ASP A 1 190 ? -41.062 11.586 -4.352 1 28.78 190 ASP A O 1
ATOM 1476 N N . GLN A 1 191 ? -39.812 12.023 -2.543 1 28.52 191 GLN A N 1
ATOM 1477 C CA . GLN A 1 191 ? -40.781 13.102 -2.391 1 28.52 191 GLN A CA 1
ATOM 1478 C C . GLN A 1 191 ? -40.594 14.18 -3.453 1 28.52 191 GLN A C 1
ATOM 1480 O O . GLN A 1 191 ? -40.156 15.289 -3.143 1 28.52 191 GLN A O 1
ATOM 1485 N N . GLN A 1 192 ? -39.781 14.031 -4.477 1 26.47 192 GLN A N 1
ATOM 1486 C CA . GLN A 1 192 ? -40.188 15.078 -5.414 1 26.47 192 GLN A CA 1
ATOM 1487 C C . GLN A 1 192 ? -41.656 14.977 -5.762 1 26.47 192 GLN A C 1
ATOM 1489 O O . GLN A 1 192 ? -42.094 14 -6.383 1 26.47 192 GLN A O 1
ATOM 1494 N N . GLU A 1 193 ? -42.469 15.398 -4.766 1 27.98 193 GLU A N 1
ATOM 1495 C CA . GLU A 1 193 ? -43.844 15.789 -5.086 1 27.98 193 GLU A CA 1
ATOM 1496 C C . GLU A 1 193 ? -43.938 16.359 -6.504 1 27.98 193 GLU A C 1
ATOM 1498 O O . GLU A 1 193 ? -43.125 17.203 -6.898 1 27.98 193 GLU A O 1
ATOM 1503 N N . ASP A 1 194 ? -44.438 15.555 -7.355 1 29 194 ASP A N 1
ATOM 1504 C CA . ASP A 1 194 ? -45.094 16.047 -8.555 1 29 194 ASP A CA 1
ATOM 1505 C C . ASP A 1 194 ? -45.906 17.297 -8.242 1 29 194 ASP A C 1
ATOM 1507 O O . ASP A 1 194 ? -46.969 17.219 -7.59 1 29 194 ASP A O 1
ATOM 1511 N N . ILE A 1 195 ? -45.281 18.391 -7.664 1 30 195 ILE A N 1
ATOM 1512 C CA . ILE A 1 195 ? -46.125 19.578 -7.777 1 30 195 ILE A CA 1
ATOM 1513 C C . ILE A 1 195 ? -46.75 19.625 -9.164 1 30 195 ILE A C 1
ATOM 1515 O O . ILE A 1 195 ? -46.062 19.781 -10.172 1 30 195 ILE A O 1
ATOM 1519 N N . VAL A 1 196 ? -47.75 18.703 -9.32 1 29.22 196 VAL A N 1
ATOM 1520 C CA . VAL A 1 196 ? -48.812 18.922 -10.297 1 29.22 196 VAL A CA 1
ATOM 1521 C C . VAL A 1 196 ? -49.219 20.391 -10.305 1 29.22 196 VAL A C 1
ATOM 1523 O O . VAL A 1 196 ? -49.75 20.891 -9.305 1 29.22 196 VAL A O 1
ATOM 1526 N N . GLU A 1 197 ? -48.312 21.25 -10.82 1 27.36 197 GLU A N 1
ATOM 1527 C CA . GLU A 1 197 ? -48.906 22.531 -11.195 1 27.36 197 GLU A CA 1
ATOM 1528 C C . GLU A 1 197 ? -50.281 22.344 -11.812 1 27.36 197 GLU A C 1
ATOM 1530 O O . GLU A 1 197 ? -50.469 21.469 -12.656 1 27.36 197 GLU A O 1
ATOM 1535 N N . ASP A 1 198 ? -51.281 22.594 -10.992 1 29.69 198 ASP A N 1
ATOM 1536 C CA . ASP A 1 198 ? -52.625 22.828 -11.469 1 29.69 198 ASP A CA 1
ATOM 1537 C C . ASP A 1 198 ? -52.625 23.562 -12.812 1 29.69 198 ASP A C 1
ATOM 1539 O O . ASP A 1 198 ? -51.812 24.469 -13.016 1 29.69 198 ASP A O 1
ATOM 1543 N N . GLU A 1 199 ? -53.094 22.922 -13.938 1 31.64 199 GLU A N 1
ATOM 1544 C CA . GLU A 1 199 ? -53.344 23.312 -15.32 1 31.64 199 GLU A CA 1
ATOM 1545 C C . GLU A 1 199 ? -53.938 24.719 -15.398 1 31.64 199 GLU A C 1
ATOM 1547 O O . GLU A 1 199 ? -54.156 25.234 -16.5 1 31.64 199 GLU A O 1
ATOM 1552 N N . ASN A 1 200 ? -54.562 25.219 -14.297 1 29.89 200 ASN A N 1
ATOM 1553 C CA . ASN A 1 200 ? -55.406 26.328 -14.719 1 29.89 200 ASN A CA 1
ATOM 1554 C C . ASN A 1 200 ? -54.594 27.516 -15.203 1 29.89 200 ASN A C 1
ATOM 1556 O O . ASN A 1 200 ? -54.844 28.062 -16.281 1 29.89 200 ASN A O 1
ATOM 1560 N N . ASP A 1 201 ? -54.25 28.484 -14.297 1 30.14 201 ASP A N 1
ATOM 1561 C CA . ASP A 1 201 ? -54.125 29.859 -14.766 1 30.14 201 ASP A CA 1
ATOM 1562 C C . ASP A 1 201 ? -52.75 30.094 -15.438 1 30.14 201 ASP A C 1
ATOM 1564 O O . ASP A 1 201 ? -51.75 30.281 -14.758 1 30.14 201 ASP A O 1
ATOM 1568 N N . ALA A 1 202 ? -52.531 29.516 -16.703 1 31.34 202 ALA A N 1
ATOM 1569 C CA . ALA A 1 202 ? -51.625 29.781 -17.828 1 31.34 202 ALA A CA 1
ATOM 1570 C C . ALA A 1 202 ? -51.531 31.281 -18.094 1 31.34 202 ALA A C 1
ATOM 1572 O O . ALA A 1 202 ? -52.344 31.859 -18.812 1 31.34 202 ALA A O 1
ATOM 1573 N N . ASP A 1 203 ? -51.438 32.094 -17.078 1 29.98 203 ASP A N 1
ATOM 1574 C CA . ASP A 1 203 ? -51.281 33.406 -17.688 1 29.98 203 ASP A CA 1
ATOM 1575 C C . ASP A 1 203 ? -50.125 33.438 -18.688 1 29.98 203 ASP A C 1
ATOM 1577 O O . ASP A 1 203 ? -49.25 32.562 -18.672 1 29.98 203 ASP A O 1
ATOM 1581 N N . GLU A 1 204 ? -50.094 34.344 -19.766 1 32 204 GLU A N 1
ATOM 1582 C CA . GLU A 1 204 ? -49.375 34.656 -21 1 32 204 GLU A CA 1
ATOM 1583 C C . GLU A 1 204 ? -47.844 34.531 -20.812 1 32 204 GLU A C 1
ATOM 1585 O O . GLU A 1 204 ? -47.094 34.375 -21.766 1 32 204 GLU A O 1
ATOM 1590 N N . ARG A 1 205 ? -47.312 35.031 -19.703 1 32.53 205 ARG A N 1
ATOM 1591 C CA . ARG A 1 205 ? -45.906 35.344 -19.797 1 32.53 205 ARG A CA 1
ATOM 1592 C C . ARG A 1 205 ? -45.031 34.094 -19.672 1 32.53 205 ARG A C 1
ATOM 1594 O O . ARG A 1 205 ? -44.25 33.969 -18.75 1 32.53 205 ARG A O 1
ATOM 1601 N N . THR A 1 206 ? -45.75 32.938 -19.812 1 34.41 206 THR A N 1
ATOM 1602 C CA . THR A 1 206 ? -45 31.688 -19.656 1 34.41 206 THR A CA 1
ATOM 1603 C C . THR A 1 206 ? -43.938 31.562 -20.719 1 34.41 206 THR A C 1
ATOM 1605 O O . THR A 1 206 ? -44.219 31.578 -21.922 1 34.41 206 THR A O 1
ATOM 1608 N N . PRO A 1 207 ? -42.75 32.156 -20.406 1 33.28 207 PRO A N 1
ATOM 1609 C CA . PRO A 1 207 ? -41.812 32.125 -21.531 1 33.28 207 PRO A CA 1
ATOM 1610 C C . PRO A 1 207 ? -41.781 30.75 -22.219 1 33.28 207 PRO A C 1
ATOM 1612 O O . PRO A 1 207 ? -41.938 29.719 -21.562 1 33.28 207 PRO A O 1
ATOM 1615 N N . LEU A 1 208 ? -42.344 30.672 -23.469 1 29.38 208 LEU A N 1
ATOM 1616 C CA . LEU A 1 208 ? -42.5 29.578 -24.438 1 29.38 208 LEU A CA 1
ATOM 1617 C C . LEU A 1 208 ? -41.281 28.656 -24.406 1 29.38 208 LEU A C 1
ATOM 1619 O O . LEU A 1 208 ? -41.438 27.438 -24.344 1 29.38 208 LEU A O 1
ATOM 1623 N N . VAL A 1 209 ? -40.219 29.031 -25.266 1 31.27 209 VAL A N 1
ATOM 1624 C CA . VAL A 1 209 ? -39.312 28.109 -25.953 1 31.27 209 VAL A CA 1
ATOM 1625 C C . VAL A 1 209 ? -38.281 27.562 -24.984 1 31.27 209 VAL A C 1
ATOM 1627 O O . VAL A 1 209 ? -37.375 28.297 -24.562 1 31.27 209 VAL A O 1
ATOM 1630 N N . ARG A 1 210 ? -38.562 27.062 -23.938 1 31.44 210 ARG A N 1
ATOM 1631 C CA . ARG A 1 210 ? -37.438 26.484 -23.188 1 31.44 210 ARG A CA 1
ATOM 1632 C C . ARG A 1 210 ? -36.719 25.438 -24.016 1 31.44 210 ARG A C 1
ATOM 1634 O O . ARG A 1 210 ? -37.219 24.312 -24.188 1 31.44 210 ARG A O 1
ATOM 1641 N N . GLY A 1 211 ? -36.188 25.812 -25.188 1 29.34 211 GLY A N 1
ATOM 1642 C CA . GLY A 1 211 ? -35.375 24.891 -25.984 1 29.34 211 GLY A CA 1
ATOM 1643 C C . GLY A 1 211 ? -34.375 24.109 -25.141 1 29.34 211 GLY A C 1
ATOM 1644 O O . GLY A 1 211 ? -33.688 24.672 -24.281 1 29.34 211 GLY A O 1
ATOM 1645 N N . LYS A 1 212 ? -34.594 22.891 -24.984 1 34.78 212 LYS A N 1
ATOM 1646 C CA . LYS A 1 212 ? -33.75 21.844 -24.406 1 34.78 212 LYS A CA 1
ATOM 1647 C C . LYS A 1 212 ? -32.375 21.812 -25.047 1 34.78 212 LYS A C 1
ATOM 1649 O O . LYS A 1 212 ? -32.219 21.312 -26.172 1 34.78 212 LYS A O 1
ATOM 1654 N N . ARG A 1 213 ? -31.641 22.953 -25.016 1 34.41 213 ARG A N 1
ATOM 1655 C CA . ARG A 1 213 ? -30.266 22.875 -25.469 1 34.41 213 ARG A CA 1
ATOM 1656 C C . ARG A 1 213 ? -29.641 21.531 -25.078 1 34.41 213 ARG A C 1
ATOM 1658 O O . ARG A 1 213 ? -29.875 21.031 -23.984 1 34.41 213 ARG A O 1
ATOM 1665 N N . ASN A 1 214 ? -29.188 20.719 -26.062 1 32.12 214 ASN A N 1
ATOM 1666 C CA . ASN A 1 214 ? -28.453 19.453 -26.125 1 32.12 214 ASN A CA 1
ATOM 1667 C C . ASN A 1 214 ? -27.281 19.453 -25.141 1 32.12 214 ASN A C 1
ATOM 1669 O O . ASN A 1 214 ? -26.156 19.828 -25.5 1 32.12 214 ASN A O 1
ATOM 1673 N N . ILE A 1 215 ? -27.391 19.812 -23.984 1 32.69 215 ILE A N 1
ATOM 1674 C CA . ILE A 1 215 ? -26.516 19.844 -22.812 1 32.69 215 ILE A CA 1
ATOM 1675 C C . ILE A 1 215 ? -25.906 18.453 -22.578 1 32.69 215 ILE A C 1
ATOM 1677 O O . ILE A 1 215 ? -25.109 18.266 -21.656 1 32.69 215 ILE A O 1
ATOM 1681 N N . LYS A 1 216 ? -26.234 17.516 -23.391 1 40.16 216 LYS A N 1
ATOM 1682 C CA . LYS A 1 216 ? -25.75 16.156 -23.125 1 40.16 216 LYS A CA 1
ATOM 1683 C C . LYS A 1 216 ? -24.281 16.016 -23.5 1 40.16 216 LYS A C 1
ATOM 1685 O O . LYS A 1 216 ? -23.516 15.367 -22.797 1 40.16 216 LYS A O 1
ATOM 1690 N N . ALA A 1 217 ? -24 16.594 -24.641 1 41.38 217 ALA A N 1
ATOM 1691 C CA . ALA A 1 217 ? -22.625 16.422 -25.094 1 41.38 217 ALA A CA 1
ATOM 1692 C C . ALA A 1 217 ? -21.656 17.234 -24.234 1 41.38 217 ALA A C 1
ATOM 1694 O O . ALA A 1 217 ? -20.531 16.797 -23.953 1 41.38 217 ALA A O 1
ATOM 1695 N N . THR A 1 218 ? -21.953 18.422 -23.906 1 38.78 218 THR A N 1
ATOM 1696 C CA . THR A 1 218 ? -21.109 19.25 -23.062 1 38.78 218 THR A CA 1
ATOM 1697 C C . THR A 1 218 ? -20.953 18.641 -21.672 1 38.78 218 THR A C 1
ATOM 1699 O O . THR A 1 218 ? -19.953 18.859 -20.984 1 38.78 218 THR A O 1
ATOM 1702 N N . HIS A 1 219 ? -21.875 17.859 -21.281 1 43.69 219 HIS A N 1
ATOM 1703 C CA . HIS A 1 219 ? -21.844 17.219 -19.969 1 43.69 219 HIS A CA 1
ATOM 1704 C C . HIS A 1 219 ? -20.844 16.078 -19.938 1 43.69 219 HIS A C 1
ATOM 1706 O O . HIS A 1 219 ? -20.156 15.867 -18.938 1 43.69 219 HIS A O 1
ATOM 1712 N N . LYS A 1 220 ? -20.875 15.375 -21.125 1 48.44 220 LYS A N 1
ATOM 1713 C CA . LYS A 1 220 ? -19.938 14.266 -21.234 1 48.44 220 LYS A CA 1
ATOM 1714 C C . LYS A 1 220 ? -18.5 14.773 -21.25 1 48.44 220 LYS A C 1
ATOM 1716 O O . LYS A 1 220 ? -17.609 14.18 -20.625 1 48.44 220 LYS A O 1
ATOM 1721 N N . ILE A 1 221 ? -18.281 15.75 -22.078 1 47.69 221 ILE A N 1
ATOM 1722 C CA . ILE A 1 221 ? -16.953 16.344 -22.078 1 47.69 221 ILE A CA 1
ATOM 1723 C C . ILE A 1 221 ? -16.641 16.922 -20.703 1 47.69 221 ILE A C 1
ATOM 1725 O O . ILE A 1 221 ? -15.508 16.781 -20.219 1 47.69 221 ILE A O 1
ATOM 1729 N N . LEU A 1 222 ? -17.578 17.469 -20.125 1 47.88 222 LEU A N 1
ATOM 1730 C CA . LEU A 1 222 ? -17.391 18 -18.781 1 47.88 222 LEU A CA 1
ATOM 1731 C C . LEU A 1 222 ? -17.156 16.875 -17.781 1 47.88 222 LEU A C 1
ATOM 1733 O O . LEU A 1 222 ? -16.391 17.047 -16.828 1 47.88 222 LEU A O 1
ATOM 1737 N N . LEU A 1 223 ? -17.766 15.703 -18.094 1 51.16 223 LEU A N 1
ATOM 1738 C CA . LEU A 1 223 ? -17.5 14.539 -17.25 1 51.16 223 LEU A CA 1
ATOM 1739 C C . LEU A 1 223 ? -16.062 14.07 -17.406 1 51.16 223 LEU A C 1
ATOM 1741 O O . LEU A 1 223 ? -15.477 13.555 -16.453 1 51.16 223 LEU A O 1
ATOM 1745 N N . LEU A 1 224 ? -15.641 14.188 -18.688 1 51.47 224 LEU A N 1
ATOM 1746 C CA . LEU A 1 224 ? -14.234 13.859 -18.938 1 51.47 224 LEU A CA 1
ATOM 1747 C C . LEU A 1 224 ? -13.312 14.758 -18.125 1 51.47 224 LEU A C 1
ATOM 1749 O O . LEU A 1 224 ? -12.266 14.312 -17.656 1 51.47 224 LEU A O 1
ATOM 1753 N N . THR A 1 225 ? -13.641 16.078 -18.031 1 51 225 THR A N 1
ATOM 1754 C CA . THR A 1 225 ? -12.812 17.016 -17.281 1 51 225 THR A CA 1
ATOM 1755 C C . THR A 1 225 ? -12.898 16.734 -15.781 1 51 225 THR A C 1
ATOM 1757 O O . THR A 1 225 ? -12.062 17.203 -15.008 1 51 225 THR A O 1
ATOM 1760 N N . ARG A 1 226 ? -13.789 15.773 -15.531 1 61.12 226 ARG A N 1
ATOM 1761 C CA . ARG A 1 226 ? -13.945 15.586 -14.094 1 61.12 226 ARG A CA 1
ATOM 1762 C C . ARG A 1 226 ? -13.312 14.266 -13.648 1 61.12 226 ARG A C 1
ATOM 1764 O O . ARG A 1 226 ? -13.484 13.852 -12.5 1 61.12 226 ARG A O 1
ATOM 1771 N N . SER A 1 227 ? -12.484 13.633 -14.625 1 80.19 227 SER A N 1
ATOM 1772 C CA . SER A 1 227 ? -11.797 12.422 -14.195 1 80.19 227 SER A CA 1
ATOM 1773 C C . SER A 1 227 ? -10.523 12.75 -13.422 1 80.19 227 SER A C 1
ATOM 1775 O O . SER A 1 227 ? -9.703 13.547 -13.875 1 80.19 227 SER A O 1
ATOM 1777 N N . PRO A 1 228 ? -10.477 12.297 -12.234 1 85.88 228 PRO A N 1
ATOM 1778 C CA . PRO A 1 228 ? -9.281 12.578 -11.43 1 85.88 228 PRO A CA 1
ATOM 1779 C C . PRO A 1 228 ? -7.988 12.172 -12.133 1 85.88 228 PRO A C 1
ATOM 1781 O O . PRO A 1 228 ? -6.945 12.797 -11.938 1 85.88 228 PRO A O 1
ATOM 1784 N N . ILE A 1 229 ? -8.094 11.203 -13.023 1 88.88 229 ILE A N 1
ATOM 1785 C CA . ILE A 1 229 ? -6.914 10.727 -13.742 1 88.88 229 ILE A CA 1
ATOM 1786 C C . ILE A 1 229 ? -6.457 11.773 -14.742 1 88.88 229 ILE A C 1
ATOM 1788 O O . ILE A 1 229 ? -5.266 12.094 -14.82 1 88.88 229 ILE A O 1
ATOM 1792 N N . LEU A 1 230 ? -7.379 12.375 -15.438 1 87.5 230 LEU A N 1
ATOM 1793 C CA . LEU A 1 230 ? -7.031 13.367 -16.453 1 87.5 230 LEU A CA 1
ATOM 1794 C C . LEU A 1 230 ? -6.551 14.656 -15.797 1 87.5 230 LEU A C 1
ATOM 1796 O O . LEU A 1 230 ? -5.609 15.289 -16.281 1 87.5 230 LEU A O 1
ATOM 1800 N N . ILE A 1 231 ? -7.168 15.023 -14.656 1 89.5 231 ILE A N 1
ATOM 1801 C CA . ILE A 1 231 ? -6.762 16.234 -13.961 1 89.5 231 ILE A CA 1
ATOM 1802 C C . ILE A 1 231 ? -5.336 16.078 -13.438 1 89.5 231 ILE A C 1
ATOM 1804 O O . ILE A 1 231 ? -4.512 16.984 -13.578 1 89.5 231 ILE A O 1
ATOM 1808 N N . ALA A 1 232 ? -5.133 14.93 -12.883 1 93 232 ALA A N 1
ATOM 1809 C CA . ALA A 1 232 ? -3.799 14.688 -12.344 1 93 232 ALA A CA 1
ATOM 1810 C C . ALA A 1 232 ? -2.756 14.648 -13.461 1 93 232 ALA A C 1
ATOM 1812 O O . ALA A 1 232 ? -1.63 15.117 -13.273 1 93 232 ALA A O 1
ATOM 1813 N N . THR A 1 233 ? -3.133 14.102 -14.633 1 92.06 233 THR A N 1
ATOM 1814 C CA . THR A 1 233 ? -2.217 14.023 -15.758 1 92.06 233 THR A CA 1
ATOM 1815 C C . THR A 1 233 ? -1.92 15.414 -16.312 1 92.06 233 THR A C 1
ATOM 1817 O O . THR A 1 233 ? -0.762 15.758 -16.562 1 92.06 233 THR A O 1
ATOM 1820 N N . VAL A 1 234 ? -2.914 16.234 -16.438 1 90.75 234 VAL A N 1
ATOM 1821 C CA . VAL A 1 234 ? -2.734 17.578 -17 1 90.75 234 VAL A CA 1
ATOM 1822 C C . VAL A 1 234 ? -1.928 18.438 -16.031 1 90.75 234 VAL A C 1
ATOM 1824 O O . VAL A 1 234 ? -0.993 19.125 -16.453 1 90.75 234 VAL A O 1
ATOM 1827 N N . LEU A 1 235 ? -2.258 18.328 -14.75 1 91.69 235 LEU A N 1
ATOM 1828 C CA . LEU A 1 235 ? -1.512 19.094 -13.758 1 91.69 235 LEU A CA 1
ATOM 1829 C C . LEU A 1 235 ? -0.068 18.609 -13.672 1 91.69 235 LEU A C 1
ATOM 1831 O O . LEU A 1 235 ? 0.854 19.422 -13.539 1 91.69 235 LEU A O 1
ATOM 1835 N N . GLY A 1 236 ? 0.079 17.312 -13.695 1 93.5 236 GLY A N 1
ATOM 1836 C CA . GLY A 1 236 ? 1.425 16.75 -13.664 1 93.5 236 GLY A CA 1
ATOM 1837 C C . GLY A 1 236 ? 2.26 17.156 -14.867 1 93.5 236 GLY A C 1
ATOM 1838 O O . GLY A 1 236 ? 3.436 17.5 -14.727 1 93.5 236 GLY A O 1
ATOM 1839 N N . LEU A 1 237 ? 1.646 17.172 -16.031 1 90.62 237 LEU A N 1
ATOM 1840 C CA . LEU A 1 237 ? 2.357 17.547 -17.266 1 90.62 237 LEU A CA 1
ATOM 1841 C C . LEU A 1 237 ? 2.646 19.031 -17.281 1 90.62 237 LEU A C 1
ATOM 1843 O O . LEU A 1 237 ? 3.699 19.469 -17.766 1 90.62 237 LEU A O 1
ATOM 1847 N N . LEU A 1 238 ? 1.747 19.828 -16.766 1 90.81 238 LEU A N 1
ATOM 1848 C CA . LEU A 1 238 ? 1.974 21.281 -16.703 1 90.81 238 LEU A CA 1
ATOM 1849 C C . LEU A 1 238 ? 3.168 21.594 -15.812 1 90.81 238 LEU A C 1
ATOM 1851 O O . LEU A 1 238 ? 4.004 22.438 -16.172 1 90.81 238 LEU A O 1
ATOM 1855 N N . VAL A 1 239 ? 3.242 20.906 -14.758 1 90.31 239 VAL A N 1
ATOM 1856 C CA . VAL A 1 239 ? 4.352 21.141 -13.844 1 90.31 239 VAL A CA 1
ATOM 1857 C C . VAL A 1 239 ? 5.637 20.547 -14.422 1 90.31 239 VAL A C 1
ATOM 1859 O O . VAL A 1 239 ? 6.715 21.125 -14.289 1 90.31 239 VAL A O 1
ATOM 1862 N N . GLY A 1 240 ? 5.547 19.453 -15.07 1 88.25 240 GLY A N 1
ATOM 1863 C CA . GLY A 1 240 ? 6.711 18.734 -15.578 1 88.25 240 GLY A CA 1
ATOM 1864 C C . GLY A 1 240 ? 7.301 19.375 -16.828 1 88.25 240 GLY A C 1
ATOM 1865 O O . GLY A 1 240 ? 8.516 19.344 -17.031 1 88.25 240 GLY A O 1
ATOM 1866 N N . VAL A 1 241 ? 6.484 20 -17.703 1 87 241 VAL A N 1
ATOM 1867 C CA . VAL A 1 241 ? 6.945 20.516 -18.984 1 87 241 VAL A CA 1
ATOM 1868 C C . VAL A 1 241 ? 7.422 21.953 -18.812 1 87 241 VAL A C 1
ATOM 1870 O O . VAL A 1 241 ? 8.398 22.375 -19.453 1 87 241 VAL A O 1
ATOM 1873 N N . ILE A 1 242 ? 6.738 22.734 -17.875 1 88.5 242 ILE A N 1
ATOM 1874 C CA . ILE A 1 242 ? 7.152 24.109 -17.609 1 88.5 242 ILE A CA 1
ATOM 1875 C C . ILE A 1 242 ? 8.258 24.125 -16.547 1 88.5 242 ILE A C 1
ATOM 1877 O O . ILE A 1 242 ? 7.977 24.047 -15.352 1 88.5 242 ILE A O 1
ATOM 1881 N N . LYS A 1 243 ? 9.414 24.312 -16.984 1 87.31 243 LYS A N 1
ATOM 1882 C CA . LYS A 1 243 ? 10.594 24.078 -16.156 1 87.31 243 LYS A CA 1
ATOM 1883 C C . LYS A 1 243 ? 10.641 25.062 -14.992 1 87.31 243 LYS A C 1
ATOM 1885 O O . LYS A 1 243 ? 10.961 24.688 -13.859 1 87.31 243 LYS A O 1
ATOM 1890 N N . PRO A 1 244 ? 10.289 26.359 -15.211 1 85.88 244 PRO A N 1
ATOM 1891 C CA . PRO A 1 244 ? 10.312 27.25 -14.047 1 85.88 244 PRO A CA 1
ATOM 1892 C C . PRO A 1 244 ? 9.305 26.844 -12.977 1 85.88 244 PRO A C 1
ATOM 1894 O O . PRO A 1 244 ? 9.57 26.984 -11.781 1 85.88 244 PRO A O 1
ATOM 1897 N N . VAL A 1 245 ? 8.234 26.344 -13.422 1 86.25 245 VAL A N 1
ATOM 1898 C CA . VAL A 1 245 ? 7.219 25.891 -12.469 1 86.25 245 VAL A CA 1
ATOM 1899 C C . VAL A 1 245 ? 7.695 24.625 -11.773 1 86.25 245 VAL A C 1
ATOM 1901 O O . VAL A 1 245 ? 7.473 24.453 -10.57 1 86.25 245 VAL A O 1
ATOM 1904 N N . GLN A 1 246 ? 8.289 23.812 -12.461 1 89.62 246 GLN A N 1
ATOM 1905 C CA . GLN A 1 246 ? 8.812 22.594 -11.883 1 89.62 246 GLN A CA 1
ATOM 1906 C C . GLN A 1 246 ? 9.875 22.891 -10.828 1 89.62 246 GLN A C 1
ATOM 1908 O O . GLN A 1 246 ? 9.906 22.25 -9.773 1 89.62 246 GLN A O 1
ATOM 1913 N N . ARG A 1 247 ? 10.688 23.859 -11.102 1 86.88 247 ARG A N 1
ATOM 1914 C CA . ARG A 1 247 ? 11.734 24.219 -10.148 1 86.88 247 ARG A CA 1
ATOM 1915 C C . ARG A 1 247 ? 11.133 24.828 -8.891 1 86.88 247 ARG A C 1
ATOM 1917 O O . ARG A 1 247 ? 11.656 24.641 -7.789 1 86.88 247 ARG A O 1
ATOM 1924 N N . PHE A 1 248 ? 10.047 25.422 -9.133 1 83.06 248 PHE A N 1
ATOM 1925 C CA . PHE A 1 248 ? 9.391 26.078 -8 1 83.06 248 PHE A CA 1
ATOM 1926 C C . PHE A 1 248 ? 8.688 25.047 -7.121 1 83.06 248 PHE A C 1
ATOM 1928 O O . PHE A 1 248 ? 8.688 25.172 -5.895 1 83.06 248 PHE A O 1
ATOM 1935 N N . ILE A 1 249 ? 8.188 24.031 -7.668 1 86 249 ILE A N 1
ATOM 1936 C CA . ILE A 1 249 ? 7.387 23.078 -6.914 1 86 249 ILE A CA 1
ATOM 1937 C C . ILE A 1 249 ? 8.258 21.906 -6.488 1 86 249 ILE A C 1
ATOM 1939 O O . ILE A 1 249 ? 8.297 21.531 -5.312 1 86 249 ILE A O 1
ATOM 1943 N N . VAL A 1 250 ? 8.961 21.312 -7.375 1 87.88 250 VAL A N 1
ATOM 1944 C CA . VAL A 1 250 ? 9.727 20.094 -7.125 1 87.88 250 VAL A CA 1
ATOM 1945 C C . VAL A 1 250 ? 11.141 20.453 -6.699 1 87.88 250 VAL A C 1
ATOM 1947 O O . VAL A 1 250 ? 11.688 19.859 -5.766 1 87.88 250 VAL A O 1
ATOM 1950 N N . GLY A 1 251 ? 11.711 21.375 -7.184 1 85.44 251 GLY A N 1
ATOM 1951 C CA . GLY A 1 251 ? 13.078 21.75 -6.859 1 85.44 251 GLY A CA 1
ATOM 1952 C C . GLY A 1 251 ? 14.055 21.5 -7.996 1 85.44 251 GLY A C 1
ATOM 1953 O O . GLY A 1 251 ? 13.641 21.281 -9.133 1 85.44 251 GLY A O 1
ATOM 1954 N N . THR A 1 252 ? 15.32 21.609 -7.617 1 79.19 252 THR A N 1
ATOM 1955 C CA . THR A 1 252 ? 16.375 21.438 -8.602 1 79.19 252 THR A CA 1
ATOM 1956 C C . THR A 1 252 ? 17.156 20.156 -8.352 1 79.19 252 THR A C 1
ATOM 1958 O O . THR A 1 252 ? 16.797 19.359 -7.473 1 79.19 252 THR A O 1
ATOM 1961 N N . ASP A 1 253 ? 18.062 19.859 -9.227 1 69.81 253 ASP A N 1
ATOM 1962 C CA . ASP A 1 253 ? 18.891 18.656 -9.117 1 69.81 253 ASP A CA 1
ATOM 1963 C C . ASP A 1 253 ? 19.641 18.625 -7.789 1 69.81 253 ASP A C 1
ATOM 1965 O O . ASP A 1 253 ? 20.047 17.562 -7.324 1 69.81 253 ASP A O 1
ATOM 1969 N N . GLN A 1 254 ? 19.672 19.75 -7.121 1 67.38 254 GLN A N 1
ATOM 1970 C CA . GLN A 1 254 ? 20.438 19.844 -5.891 1 67.38 254 GLN A CA 1
ATOM 1971 C C . GLN A 1 254 ? 19.578 19.5 -4.676 1 67.38 254 GLN A C 1
ATOM 1973 O O . GLN A 1 254 ? 20.109 19.188 -3.604 1 67.38 254 GLN A O 1
ATOM 1978 N N . GLY A 1 255 ? 18.297 19.516 -4.934 1 76.62 255 GLY A N 1
ATOM 1979 C CA . GLY A 1 255 ? 17.469 19.219 -3.773 1 76.62 255 GLY A CA 1
ATOM 1980 C C . GLY A 1 255 ? 16 19.516 -3.994 1 76.62 255 GLY A C 1
ATOM 1981 O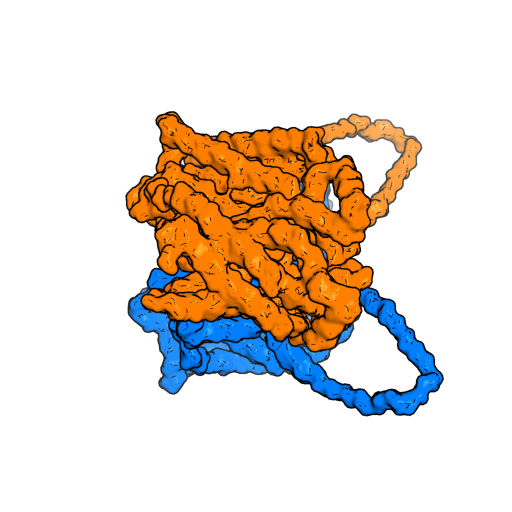 O . GLY A 1 255 ? 15.648 20.359 -4.82 1 76.62 255 GLY A O 1
ATOM 1982 N N . ASP A 1 256 ? 15.141 18.828 -3.24 1 83.25 256 ASP A N 1
ATOM 1983 C CA . ASP A 1 256 ? 13.695 19.016 -3.297 1 83.25 256 ASP A CA 1
ATOM 1984 C C . ASP A 1 256 ? 13.281 20.281 -2.525 1 83.25 256 ASP A C 1
ATOM 1986 O O . ASP A 1 256 ? 13.984 20.703 -1.608 1 83.25 256 ASP A O 1
ATOM 1990 N N . THR A 1 257 ? 12.289 20.938 -3.004 1 83.06 257 THR A N 1
ATOM 1991 C CA . THR A 1 257 ? 11.688 22.016 -2.225 1 83.06 257 THR A CA 1
ATOM 1992 C C . THR A 1 257 ? 11.062 21.469 -0.942 1 83.06 257 THR A C 1
ATOM 1994 O O . THR A 1 257 ? 10.875 20.25 -0.799 1 83.06 257 THR A O 1
ATOM 1997 N N . TRP A 1 258 ? 10.812 22.375 -0.045 1 78 258 TRP A N 1
ATOM 1998 C CA . TRP A 1 258 ? 10.227 22 1.238 1 78 258 TRP A CA 1
ATOM 1999 C C . TRP A 1 258 ? 8.867 21.344 1.045 1 78 258 TRP A C 1
ATOM 2001 O O . TRP A 1 258 ? 8.547 20.359 1.711 1 78 258 TRP A O 1
ATOM 2011 N N . LEU A 1 259 ? 8.109 21.844 0.175 1 81.5 259 LEU A N 1
ATOM 2012 C CA . LEU A 1 259 ? 6.77 21.312 -0.076 1 81.5 259 LEU A CA 1
ATOM 2013 C C . LEU A 1 259 ? 6.836 19.953 -0.753 1 81.5 259 LEU A C 1
ATOM 2015 O O . LEU A 1 259 ? 6.066 19.047 -0.417 1 81.5 259 LEU A O 1
ATOM 2019 N N . TRP A 1 260 ? 7.746 19.812 -1.691 1 88.62 260 TRP A N 1
ATOM 2020 C CA . TRP A 1 260 ? 7.879 18.547 -2.4 1 88.62 260 TRP A CA 1
ATOM 2021 C C . TRP A 1 260 ? 8.477 17.469 -1.497 1 88.62 260 TRP A C 1
ATOM 2023 O O . TRP A 1 260 ? 8.164 16.281 -1.631 1 88.62 260 TRP A O 1
ATOM 2033 N N . GLY A 1 261 ? 9.242 17.953 -0.54 1 87.94 261 GLY A N 1
ATOM 2034 C CA . GLY A 1 261 ? 9.836 17.016 0.398 1 87.94 261 GLY A CA 1
ATOM 2035 C C . GLY A 1 261 ? 8.867 16.531 1.462 1 87.94 261 GLY A C 1
ATOM 2036 O O . GLY A 1 261 ? 9.086 15.5 2.09 1 87.94 261 GLY A O 1
ATOM 2037 N N . SER A 1 262 ? 7.812 17.188 1.627 1 89.94 262 SER A N 1
ATOM 2038 C CA . SER A 1 262 ? 6.824 16.797 2.627 1 89.94 262 SER A CA 1
ATOM 2039 C C . SER A 1 262 ? 5.551 16.281 1.969 1 89.94 262 SER A C 1
ATOM 2041 O O . SER A 1 262 ? 5.383 15.07 1.793 1 89.94 262 SER A O 1
ATOM 2043 N N . VAL A 1 263 ? 4.855 17.203 1.275 1 90.81 263 VAL A N 1
ATOM 2044 C CA . VAL A 1 263 ? 3.6 16.828 0.63 1 90.81 263 VAL A CA 1
ATOM 2045 C C . VAL A 1 263 ? 3.881 15.914 -0.559 1 90.81 263 VAL A C 1
ATOM 2047 O O . VAL A 1 263 ? 3.125 14.977 -0.819 1 90.81 263 VAL A O 1
ATOM 2050 N N . GLY A 1 264 ? 4.941 16.234 -1.276 1 93.31 264 GLY A N 1
ATOM 2051 C CA . GLY A 1 264 ? 5.316 15.375 -2.395 1 93.31 264 GLY A CA 1
ATOM 2052 C C . GLY A 1 264 ? 5.656 13.961 -1.976 1 93.31 264 GLY A C 1
ATOM 2053 O O . GLY A 1 264 ? 5.34 13.008 -2.688 1 93.31 264 GLY A O 1
ATOM 2054 N N . LEU A 1 265 ? 6.254 13.852 -0.823 1 94.19 265 LEU A N 1
ATOM 2055 C CA . LEU A 1 265 ? 6.562 12.523 -0.3 1 94.19 265 LEU A CA 1
ATOM 2056 C C . LEU A 1 265 ? 5.289 11.75 0.018 1 94.19 265 LEU A C 1
ATOM 2058 O O . LEU A 1 265 ? 5.191 10.555 -0.271 1 94.19 265 LEU A O 1
ATOM 2062 N N . ALA A 1 266 ? 4.383 12.391 0.643 1 96.44 266 ALA A N 1
ATOM 2063 C CA . ALA A 1 266 ? 3.107 11.75 0.956 1 96.44 266 ALA A CA 1
ATOM 2064 C C . ALA A 1 266 ? 2.418 11.25 -0.312 1 96.44 266 ALA A C 1
ATOM 2066 O O . ALA A 1 266 ? 1.891 10.141 -0.343 1 96.44 266 ALA A O 1
ATOM 2067 N N . LEU A 1 267 ? 2.449 12.062 -1.338 1 96 267 LEU A N 1
ATOM 2068 C CA . LEU A 1 267 ? 1.815 11.688 -2.598 1 96 267 LEU A CA 1
ATOM 2069 C C . LEU A 1 267 ? 2.547 10.523 -3.246 1 96 267 LEU A C 1
ATOM 2071 O O . LEU A 1 267 ? 1.92 9.656 -3.863 1 96 267 LEU A O 1
ATOM 2075 N N . ARG A 1 268 ? 3.803 10.516 -3.09 1 95.25 268 ARG A N 1
ATOM 2076 C CA . ARG A 1 268 ? 4.586 9.406 -3.621 1 95.25 268 ARG A CA 1
ATOM 2077 C C . ARG A 1 268 ? 4.277 8.109 -2.873 1 95.25 268 ARG A C 1
ATOM 2079 O O . ARG A 1 268 ? 4.215 7.039 -3.477 1 95.25 268 ARG A O 1
ATOM 2086 N N . CYS A 1 269 ? 4.098 8.219 -1.603 1 95.88 269 CYS A N 1
ATOM 2087 C CA . CYS A 1 269 ? 3.74 7.051 -0.812 1 95.88 269 CYS A CA 1
ATOM 2088 C C . CYS A 1 269 ? 2.355 6.539 -1.188 1 95.88 269 CYS A C 1
ATOM 2090 O O . CYS A 1 269 ? 2.145 5.332 -1.312 1 95.88 269 CYS A O 1
ATOM 2092 N N . LEU A 1 270 ? 1.487 7.465 -1.338 1 96.81 270 LEU A N 1
ATOM 2093 C CA . LEU A 1 270 ? 0.147 7.09 -1.772 1 96.81 270 LEU A CA 1
ATOM 2094 C C . LEU A 1 270 ? 0.187 6.43 -3.146 1 96.81 270 LEU A C 1
ATOM 2096 O O . LEU A 1 270 ? -0.449 5.395 -3.363 1 96.81 270 LEU A O 1
ATOM 2100 N N . GLY A 1 271 ? 0.908 7.055 -4.09 1 96.44 271 GLY A N 1
ATOM 2101 C CA . GLY A 1 271 ? 1.035 6.488 -5.422 1 96.44 271 GLY A CA 1
ATOM 2102 C C . GLY A 1 271 ? 1.682 5.117 -5.43 1 96.44 271 GLY A C 1
ATOM 2103 O O . GLY A 1 271 ? 1.327 4.262 -6.242 1 96.44 271 GLY A O 1
ATOM 2104 N N . GLY A 1 272 ? 2.6 4.922 -4.527 1 94.44 272 GLY A N 1
ATOM 2105 C CA . GLY A 1 272 ? 3.295 3.648 -4.438 1 94.44 272 GLY A CA 1
ATOM 2106 C C . GLY A 1 272 ? 2.402 2.51 -3.98 1 94.44 272 GLY A C 1
ATOM 2107 O O . GLY A 1 272 ? 2.676 1.344 -4.27 1 94.44 272 GLY A O 1
ATOM 2108 N N . ALA A 1 273 ? 1.336 2.812 -3.316 1 95.81 273 ALA A N 1
ATOM 2109 C CA . ALA A 1 273 ? 0.423 1.795 -2.801 1 95.81 273 ALA A CA 1
ATOM 2110 C C . ALA A 1 273 ? -0.634 1.43 -3.84 1 95.81 273 ALA A C 1
ATOM 2112 O O . ALA A 1 273 ? -1.387 0.47 -3.656 1 95.81 273 ALA A O 1
ATOM 2113 N N . PHE A 1 274 ? -0.708 2.158 -4.941 1 96.75 274 PHE A N 1
ATOM 2114 C CA . PHE A 1 274 ? -1.733 1.981 -5.961 1 96.75 274 PHE A CA 1
ATOM 2115 C C . PHE A 1 274 ? -1.736 0.549 -6.484 1 96.75 274 PHE A C 1
ATOM 2117 O O . PHE A 1 274 ? -2.783 -0.103 -6.516 1 96.75 274 PHE A O 1
ATOM 2124 N N . VAL A 1 275 ? -0.536 0.051 -6.848 1 96.81 275 VAL A N 1
ATOM 2125 C CA . VAL A 1 275 ? -0.39 -1.206 -7.574 1 96.81 275 VAL A CA 1
ATOM 2126 C C . VAL A 1 275 ? -0.9 -2.361 -6.719 1 96.81 275 VAL A C 1
ATOM 2128 O O . VAL A 1 275 ? -1.704 -3.176 -7.176 1 96.81 275 VAL A O 1
ATOM 2131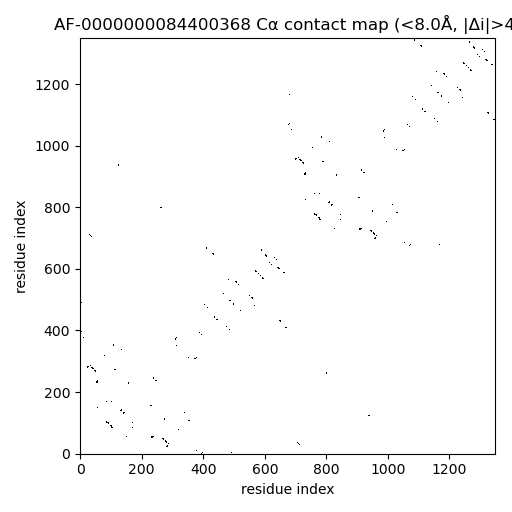 N N . ILE A 1 276 ? -0.588 -2.42 -5.488 1 96.69 276 ILE A N 1
ATOM 2132 C CA . ILE A 1 276 ? -0.936 -3.529 -4.605 1 96.69 276 ILE A CA 1
ATOM 2133 C C . ILE A 1 276 ? -2.404 -3.426 -4.199 1 96.69 276 ILE A C 1
ATOM 2135 O O . ILE A 1 276 ? -3.125 -4.426 -4.191 1 96.69 276 ILE A O 1
ATOM 2139 N N . VAL A 1 277 ? -2.861 -2.211 -3.941 1 95.94 277 VAL A N 1
ATOM 2140 C CA . VAL A 1 277 ? -4.227 -2.01 -3.467 1 95.94 277 VAL A CA 1
ATOM 2141 C C . VAL A 1 277 ? -5.215 -2.352 -4.578 1 95.94 277 VAL A C 1
ATOM 2143 O O . VAL A 1 277 ? -6.258 -2.963 -4.324 1 95.94 277 VAL A O 1
ATOM 2146 N N . GLU A 1 278 ? -4.879 -1.968 -5.77 1 96.06 278 GLU A N 1
ATOM 2147 C CA . GLU A 1 278 ? -5.797 -2.26 -6.871 1 96.06 278 GLU A CA 1
ATOM 2148 C C . GLU A 1 278 ? -5.867 -3.758 -7.148 1 96.06 278 GLU A C 1
ATOM 2150 O O . GLU A 1 278 ? -6.949 -4.301 -7.375 1 96.06 278 GLU A O 1
ATOM 2155 N N . LEU A 1 279 ? -4.754 -4.457 -7.129 1 96.62 279 LEU A N 1
ATOM 2156 C CA . LEU A 1 279 ? -4.734 -5.887 -7.41 1 96.62 279 LEU A CA 1
ATOM 2157 C C . LEU A 1 279 ? -5.465 -6.664 -6.32 1 96.62 279 LEU A C 1
ATOM 2159 O O . LEU A 1 279 ? -6.141 -7.656 -6.605 1 96.62 279 LEU A O 1
ATOM 2163 N N . ILE A 1 280 ? -5.352 -6.242 -5.078 1 95.62 280 ILE A N 1
ATOM 2164 C CA . ILE A 1 280 ? -6.105 -6.848 -3.986 1 95.62 280 ILE A CA 1
ATOM 2165 C C . ILE A 1 280 ? -7.602 -6.621 -4.199 1 95.62 280 ILE A C 1
ATOM 2167 O O . ILE A 1 280 ? -8.406 -7.527 -3.986 1 95.62 280 ILE A O 1
ATOM 2171 N N . GLY A 1 281 ? -7.926 -5.379 -4.605 1 93.75 281 GLY A N 1
ATOM 2172 C CA . GLY A 1 281 ? -9.32 -5.062 -4.867 1 93.75 281 GLY A CA 1
ATOM 2173 C C . GLY A 1 281 ? -9.922 -5.898 -5.98 1 93.75 281 GLY A C 1
ATOM 2174 O O . GLY A 1 281 ? -11.086 -6.297 -5.906 1 93.75 281 GLY A O 1
ATOM 2175 N N . ILE A 1 282 ? -9.141 -6.172 -7.031 1 94.62 282 ILE A N 1
ATOM 2176 C CA . ILE A 1 282 ? -9.617 -6.988 -8.141 1 94.62 282 ILE A CA 1
ATOM 2177 C C . ILE A 1 282 ? -9.867 -8.414 -7.664 1 94.62 282 ILE A C 1
ATOM 2179 O O . ILE A 1 282 ? -10.891 -9.023 -8.008 1 94.62 282 ILE A O 1
ATOM 2183 N N . GLY A 1 283 ? -8.984 -8.938 -6.871 1 93.88 283 GLY A N 1
ATOM 2184 C CA . GLY A 1 283 ? -9.195 -10.258 -6.301 1 93.88 283 GLY A CA 1
ATOM 2185 C C . GLY A 1 283 ? -10.438 -10.344 -5.438 1 93.88 283 GLY A C 1
ATOM 2186 O O . GLY A 1 283 ? -11.211 -11.297 -5.539 1 93.88 283 GLY A O 1
ATOM 2187 N N . ALA A 1 284 ? -10.648 -9.344 -4.613 1 92.56 284 ALA A N 1
ATOM 2188 C CA . ALA A 1 284 ? -11.82 -9.305 -3.746 1 92.56 284 ALA A CA 1
ATOM 2189 C C . ALA A 1 284 ? -13.102 -9.156 -4.562 1 92.56 284 ALA A C 1
ATOM 2191 O O . ALA A 1 284 ? -14.156 -9.656 -4.172 1 92.56 284 ALA A O 1
ATOM 2192 N N . GLY A 1 285 ? -12.992 -8.445 -5.66 1 91.19 285 GLY A N 1
ATOM 2193 C CA . GLY A 1 285 ? -14.148 -8.289 -6.527 1 91.19 285 GLY A CA 1
ATOM 2194 C C . GLY A 1 285 ? -14.609 -9.586 -7.148 1 91.19 285 GLY A C 1
ATOM 2195 O O . GLY A 1 285 ? -15.812 -9.836 -7.262 1 91.19 285 GLY A O 1
ATOM 2196 N N . ILE A 1 286 ? -13.68 -10.383 -7.535 1 91.44 286 ILE A N 1
ATOM 2197 C CA . ILE A 1 286 ? -14.016 -11.672 -8.117 1 91.44 286 ILE A CA 1
ATOM 2198 C C . ILE A 1 286 ? -14.688 -12.555 -7.07 1 91.44 286 ILE A C 1
ATOM 2200 O O . ILE A 1 286 ? -15.641 -13.273 -7.379 1 91.44 286 ILE A O 1
ATOM 2204 N N . ARG A 1 287 ? -14.281 -12.422 -5.855 1 88.19 287 ARG A N 1
ATOM 2205 C CA . ARG A 1 287 ? -14.906 -13.188 -4.781 1 88.19 287 ARG A CA 1
ATOM 2206 C C . ARG A 1 287 ? -16.328 -12.703 -4.516 1 88.19 287 ARG A C 1
ATOM 2208 O O . ARG A 1 287 ? -17.234 -13.508 -4.277 1 88.19 287 ARG A O 1
ATOM 2215 N N . ALA A 1 288 ? -16.469 -11.453 -4.496 1 84.75 288 ALA A N 1
ATOM 2216 C CA . ALA A 1 288 ? -17.797 -10.875 -4.258 1 84.75 288 ALA A CA 1
ATOM 2217 C C . ALA A 1 288 ? -18.766 -11.273 -5.359 1 84.75 288 ALA A C 1
ATOM 2219 O O . ALA A 1 288 ? -19.969 -11.438 -5.102 1 84.75 288 ALA A O 1
ATOM 2220 N N . GLY A 1 289 ? -18.266 -11.461 -6.512 1 84.69 289 GLY A N 1
ATOM 2221 C CA . GLY A 1 289 ? -19.109 -11.836 -7.637 1 84.69 289 GLY A CA 1
ATOM 2222 C C . GLY A 1 289 ? -19.562 -13.289 -7.594 1 84.69 289 GLY A C 1
ATOM 2223 O O . GLY A 1 289 ? -20.531 -13.664 -8.258 1 84.69 289 GLY A O 1
ATOM 2224 N N . GLU A 1 290 ? -18.891 -14.039 -6.805 1 80.56 290 GLU A N 1
ATOM 2225 C CA . GLU A 1 290 ? -19.234 -15.461 -6.707 1 80.56 290 GLU A CA 1
ATOM 2226 C C . GLU A 1 290 ? -20.5 -15.672 -5.891 1 80.56 290 GLU A C 1
ATOM 2228 O O . GLU A 1 290 ? -21.078 -16.766 -5.902 1 80.56 290 GLU A O 1
ATOM 2233 N N . LYS A 1 291 ? -20.969 -14.586 -5.109 1 70.44 291 LYS A N 1
ATOM 2234 C CA . LYS A 1 291 ? -22.109 -14.773 -4.227 1 70.44 291 LYS A CA 1
ATOM 2235 C C . LYS A 1 291 ? -23.375 -15.086 -5.023 1 70.44 291 LYS A C 1
ATOM 2237 O O . LYS A 1 291 ? -23.766 -14.312 -5.906 1 70.44 291 LYS A O 1
ATOM 2242 N N . HIS A 1 292 ? -23.734 -16.438 -5.066 1 60.44 292 HIS A N 1
ATOM 2243 C CA . HIS A 1 292 ? -24.969 -16.969 -5.66 1 60.44 292 HIS A CA 1
ATOM 2244 C C . HIS A 1 292 ? -26.125 -16.922 -4.672 1 60.44 292 HIS A C 1
ATOM 2246 O O . HIS A 1 292 ? -25.906 -16.766 -3.465 1 60.44 292 HIS A O 1
ATOM 2252 N N . ILE A 1 293 ? -27.312 -16.719 -5.18 1 52.12 293 ILE A N 1
ATOM 2253 C CA . ILE A 1 293 ? -28.547 -16.812 -4.391 1 52.12 293 ILE A CA 1
ATOM 2254 C C . ILE A 1 293 ? -28.438 -17.984 -3.418 1 52.12 293 ILE A C 1
ATOM 2256 O O . ILE A 1 293 ? -28.797 -17.859 -2.244 1 52.12 293 ILE A O 1
ATOM 2260 N N . ASP A 1 294 ? -27.812 -19.062 -3.906 1 51.5 294 ASP A N 1
ATOM 2261 C CA . ASP A 1 294 ? -27.531 -20.203 -3.041 1 51.5 294 ASP A CA 1
ATOM 2262 C C . ASP A 1 294 ? -26.047 -20.234 -2.637 1 51.5 294 ASP A C 1
ATOM 2264 O O . ASP A 1 294 ? -25.172 -20.438 -3.482 1 51.5 294 ASP A O 1
ATOM 2268 N N . PRO A 1 295 ? -25.688 -19.656 -1.529 1 53.78 295 PRO A N 1
ATOM 2269 C CA . PRO A 1 295 ? -24.297 -19.531 -1.077 1 53.78 295 PRO A CA 1
ATOM 2270 C C . PRO A 1 295 ? -23.484 -20.812 -1.278 1 53.78 295 PRO A C 1
ATOM 2272 O O . PRO A 1 295 ? -22.25 -20.75 -1.327 1 53.78 295 PRO A O 1
ATOM 2275 N N . GLU A 1 296 ? -24.219 -21.953 -1.423 1 50.75 296 GLU A N 1
ATOM 2276 C CA . GLU A 1 296 ? -23.5 -23.219 -1.449 1 50.75 296 GLU A CA 1
ATOM 2277 C C . GLU A 1 296 ? -23.094 -23.594 -2.871 1 50.75 296 GLU A C 1
ATOM 2279 O O . GLU A 1 296 ? -22.188 -24.406 -3.068 1 50.75 296 GLU A O 1
ATOM 2284 N N . TYR A 1 297 ? -23.719 -22.906 -3.877 1 51.94 297 TYR A N 1
ATOM 2285 C CA . TYR A 1 297 ? -23.484 -23.328 -5.254 1 51.94 297 TYR A CA 1
ATOM 2286 C C . TYR A 1 297 ? -22.5 -22.391 -5.945 1 51.94 297 TYR A C 1
ATOM 2288 O O . TYR A 1 297 ? -22.688 -21.172 -5.945 1 51.94 297 TYR A O 1
ATOM 2296 N N . LYS A 1 298 ? -21.328 -22.953 -6.191 1 63 298 LYS A N 1
ATOM 2297 C CA . LYS A 1 298 ? -20.406 -22.234 -7.055 1 63 298 LYS A CA 1
ATOM 2298 C C . LYS A 1 298 ? -20.578 -22.625 -8.516 1 63 298 LYS A C 1
ATOM 2300 O O . LYS A 1 298 ? -20.484 -23.812 -8.859 1 63 298 LYS A O 1
ATOM 2305 N N . THR A 1 299 ? -20.969 -21.672 -9.352 1 64.56 299 THR A N 1
ATOM 2306 C CA . THR A 1 299 ? -21.156 -21.922 -10.781 1 64.56 299 THR A CA 1
ATOM 2307 C C . THR A 1 299 ? -19.812 -22.188 -11.469 1 64.56 299 THR A C 1
ATOM 2309 O O . THR A 1 299 ? -18.891 -21.375 -11.375 1 64.56 299 THR A O 1
ATOM 2312 N N . PRO A 1 300 ? -19.625 -23.375 -11.977 1 64.94 300 PRO A N 1
ATOM 2313 C CA . PRO A 1 300 ? -18.359 -23.672 -12.664 1 64.94 300 PRO A CA 1
ATOM 2314 C C . PRO A 1 300 ? -18.203 -22.891 -13.969 1 64.94 300 PRO A C 1
ATOM 2316 O O . PRO A 1 300 ? -19.203 -22.547 -14.609 1 64.94 300 PRO A O 1
ATOM 2319 N N . PRO A 1 301 ? -16.953 -22.516 -14.18 1 68.88 301 PRO A N 1
ATOM 2320 C CA . PRO A 1 301 ? -16.719 -21.844 -15.461 1 68.88 301 PRO A CA 1
ATOM 2321 C C . PRO A 1 301 ? -16.859 -22.797 -16.656 1 68.88 301 PRO A C 1
ATOM 2323 O O . PRO A 1 301 ? -16.719 -24.016 -16.5 1 68.88 301 PRO A O 1
ATOM 2326 N N . SER A 1 302 ? -17.312 -22.234 -17.781 1 69.75 302 SER A N 1
ATOM 2327 C CA . SER A 1 302 ? -17.312 -23 -19.016 1 69.75 302 SER A CA 1
ATOM 2328 C C . SER A 1 302 ? -15.93 -23.016 -19.672 1 69.75 302 SER A C 1
ATOM 2330 O O . SER A 1 302 ? -15.273 -21.969 -19.766 1 69.75 302 SER A O 1
ATOM 2332 N N . LEU A 1 303 ? -15.383 -24.156 -19.984 1 73.81 303 LEU A N 1
ATOM 2333 C CA . LEU A 1 303 ? -14.062 -24.297 -20.594 1 73.81 303 LEU A CA 1
ATOM 2334 C C . LEU A 1 303 ? -13.977 -23.531 -21.906 1 73.81 303 LEU A C 1
ATOM 2336 O O . LEU A 1 303 ? -12.945 -22.922 -22.203 1 73.81 303 LEU A O 1
ATOM 2340 N N . GLY A 1 304 ? -15.039 -23.469 -22.672 1 76.19 304 GLY A N 1
ATOM 2341 C CA . GLY A 1 304 ? -15.031 -22.766 -23.938 1 76.19 304 GLY A CA 1
ATOM 2342 C C . GLY A 1 304 ? -14.805 -21.266 -23.797 1 76.19 304 GLY A C 1
ATOM 2343 O O . GLY A 1 304 ? -14.016 -20.688 -24.531 1 76.19 304 GLY A O 1
ATOM 2344 N N . THR A 1 305 ? -15.5 -20.719 -22.797 1 82.75 305 THR A N 1
ATOM 2345 C CA . THR A 1 305 ? -15.359 -19.281 -22.594 1 82.75 305 THR A CA 1
ATOM 2346 C C . THR A 1 305 ? -13.977 -18.938 -22.047 1 82.75 305 THR A C 1
ATOM 2348 O O . THR A 1 305 ? -13.375 -17.953 -22.453 1 82.75 305 THR A O 1
ATOM 2351 N N . VAL A 1 306 ? -13.492 -19.781 -21.156 1 84.75 306 VAL A N 1
ATOM 2352 C CA . VAL A 1 306 ? -12.164 -19.562 -20.594 1 84.75 306 VAL A CA 1
ATOM 2353 C C . VAL A 1 306 ? -11.109 -19.703 -21.688 1 84.75 306 VAL A C 1
ATOM 2355 O O . VAL A 1 306 ? -10.195 -18.875 -21.781 1 84.75 306 VAL A O 1
ATOM 2358 N N . LEU A 1 307 ? -11.242 -20.688 -22.516 1 83 307 LEU A N 1
ATOM 2359 C CA . LEU A 1 307 ? -10.258 -20.938 -23.562 1 83 307 LEU A CA 1
ATOM 2360 C C . LEU A 1 307 ? -10.273 -19.812 -24.594 1 83 307 LEU A C 1
ATOM 2362 O O . LEU A 1 307 ? -9.227 -19.438 -25.141 1 83 307 LEU A O 1
ATOM 2366 N N . THR A 1 308 ? -11.422 -19.312 -24.906 1 87.25 308 THR A N 1
ATOM 2367 C CA . THR A 1 308 ? -11.5 -18.219 -25.859 1 87.25 308 THR A CA 1
ATOM 2368 C C . THR A 1 308 ? -10.781 -16.984 -25.328 1 87.25 308 THR A C 1
ATOM 2370 O O . THR A 1 308 ? -10.031 -16.328 -26.062 1 87.25 308 THR A O 1
ATOM 2373 N N . LEU A 1 309 ? -11.023 -16.703 -24.047 1 91.5 309 LEU A N 1
ATOM 2374 C CA . LEU A 1 309 ? -10.367 -15.547 -23.438 1 91.5 309 LEU A CA 1
ATOM 2375 C C . LEU A 1 309 ? -8.859 -15.766 -23.344 1 91.5 309 LEU A C 1
ATOM 2377 O O . LEU A 1 309 ? -8.078 -14.867 -23.656 1 91.5 309 LEU A O 1
ATOM 2381 N N . VAL A 1 310 ? -8.445 -16.938 -23.016 1 91.69 310 VAL A N 1
ATOM 2382 C CA . VAL A 1 310 ? -7.035 -17.25 -22.812 1 91.69 310 VAL A CA 1
ATOM 2383 C C . VAL A 1 310 ? -6.305 -17.266 -24.141 1 91.69 310 VAL A C 1
ATOM 2385 O O . VAL A 1 310 ? -5.211 -16.703 -24.281 1 91.69 310 VAL A O 1
ATOM 2388 N N . VAL A 1 311 ? -6.855 -17.844 -25.141 1 91.56 311 VAL A N 1
ATOM 2389 C CA . VAL A 1 311 ? -6.207 -17.953 -26.453 1 91.56 311 VAL A CA 1
ATOM 2390 C C . VAL A 1 311 ? -6.074 -16.562 -27.078 1 91.56 311 VAL A C 1
ATOM 2392 O O . VAL A 1 311 ? -5.035 -16.234 -27.641 1 91.56 311 VAL A O 1
ATOM 2395 N N . TRP A 1 312 ? -7.082 -15.789 -26.938 1 94.19 312 TRP A N 1
ATOM 2396 C CA . TRP A 1 312 ? -7.027 -14.477 -27.562 1 94.19 312 TRP A CA 1
ATOM 2397 C C . TRP A 1 312 ? -6.094 -13.539 -26.797 1 94.19 312 TRP A C 1
ATOM 2399 O O . TRP A 1 312 ? -5.23 -12.898 -27.391 1 94.19 312 TRP A O 1
ATOM 2409 N N . ARG A 1 313 ? -6.203 -13.531 -25.469 1 94.56 313 ARG A N 1
ATOM 2410 C CA . ARG A 1 313 ? -5.492 -12.531 -24.672 1 94.56 313 ARG A CA 1
ATOM 2411 C C . ARG A 1 313 ? -4.051 -12.961 -24.422 1 94.56 313 ARG A C 1
ATOM 2413 O O . ARG A 1 313 ? -3.15 -12.117 -24.375 1 94.56 313 ARG A O 1
ATOM 2420 N N . PHE A 1 314 ? -3.807 -14.273 -24.281 1 95.75 314 PHE A N 1
ATOM 2421 C CA . PHE A 1 314 ? -2.488 -14.68 -23.797 1 95.75 314 PHE A CA 1
ATOM 2422 C C . PHE A 1 314 ? -1.691 -15.359 -24.906 1 95.75 314 PHE A C 1
ATOM 2424 O O . PHE A 1 314 ? -0.508 -15.656 -24.734 1 95.75 314 PHE A O 1
ATOM 2431 N N . ILE A 1 315 ? -2.279 -15.523 -26.094 1 92.88 315 ILE A N 1
ATOM 2432 C CA . ILE A 1 315 ? -1.542 -16.125 -27.203 1 92.88 315 ILE A CA 1
ATOM 2433 C C . ILE A 1 315 ? -1.636 -15.234 -28.438 1 92.88 315 ILE A C 1
ATOM 2435 O O . ILE A 1 315 ? -0.616 -14.789 -28.969 1 92.88 315 ILE A O 1
ATOM 2439 N N . ALA A 1 316 ? -2.863 -14.836 -28.875 1 95.75 316 ALA A N 1
ATOM 2440 C CA . ALA A 1 316 ? -3.049 -14.078 -30.109 1 95.75 316 ALA A CA 1
ATOM 2441 C C . ALA A 1 316 ? -2.514 -12.656 -29.953 1 95.75 316 ALA A C 1
ATOM 2443 O O . ALA A 1 316 ? -1.763 -12.172 -30.812 1 95.75 316 ALA A O 1
ATOM 2444 N N . ILE A 1 317 ? -2.926 -12 -28.891 1 96.38 317 ILE A N 1
ATOM 2445 C CA . ILE A 1 317 ? -2.504 -10.617 -28.703 1 96.38 317 ILE A CA 1
ATOM 2446 C C . ILE A 1 317 ? -0.986 -10.555 -28.547 1 96.38 317 ILE A C 1
ATOM 2448 O O . ILE A 1 317 ? -0.327 -9.727 -29.188 1 96.38 317 ILE A O 1
ATOM 2452 N N . PRO A 1 318 ? -0.358 -11.43 -27.734 1 96.69 318 PRO A N 1
ATOM 2453 C CA . PRO A 1 318 ? 1.104 -11.406 -27.656 1 96.69 318 PRO A CA 1
ATOM 2454 C C . PRO A 1 318 ? 1.769 -11.672 -29 1 96.69 318 PRO A C 1
ATOM 2456 O O . PRO A 1 318 ? 2.779 -11.039 -29.328 1 96.69 318 PRO A O 1
ATOM 2459 N N . ALA A 1 319 ? 1.189 -12.523 -29.812 1 95.44 319 ALA A N 1
ATOM 2460 C CA . ALA A 1 319 ? 1.752 -12.797 -31.125 1 95.44 319 ALA A CA 1
ATOM 2461 C C . ALA A 1 319 ? 1.688 -11.562 -32.031 1 95.44 319 ALA A C 1
ATOM 2463 O O . ALA A 1 319 ? 2.645 -11.258 -32.75 1 95.44 319 ALA A O 1
ATOM 2464 N N . ILE A 1 320 ? 0.603 -10.844 -31.938 1 95.81 320 ILE A N 1
ATOM 2465 C CA . ILE A 1 320 ? 0.417 -9.648 -32.75 1 95.81 320 ILE A CA 1
ATOM 2466 C C . ILE A 1 320 ? 1.382 -8.555 -32.281 1 95.81 320 ILE A C 1
ATOM 2468 O O . ILE A 1 320 ? 2.068 -7.938 -33.094 1 95.81 320 ILE A O 1
ATOM 2472 N N . VAL A 1 321 ? 1.442 -8.336 -31.016 1 96.56 321 VAL A N 1
ATOM 2473 C CA . VAL A 1 321 ? 2.227 -7.234 -30.469 1 96.56 321 VAL A CA 1
ATOM 2474 C C . VAL A 1 321 ? 3.717 -7.527 -30.625 1 96.56 321 VAL A C 1
ATOM 2476 O O . VAL A 1 321 ? 4.492 -6.645 -31.016 1 96.56 321 VAL A O 1
ATOM 2479 N N . LEU A 1 322 ? 4.18 -8.766 -30.375 1 96.38 322 LEU A N 1
ATOM 2480 C CA . LEU A 1 322 ? 5.586 -9.133 -30.516 1 96.38 322 LEU A CA 1
ATOM 2481 C C . LEU A 1 322 ? 6.043 -9.016 -31.969 1 96.38 322 LEU A C 1
ATOM 2483 O O . LEU A 1 322 ? 7.145 -8.531 -32.25 1 96.38 322 LEU A O 1
ATOM 2487 N N . SER A 1 323 ? 5.195 -9.398 -32.875 1 95.38 323 SER A N 1
ATOM 2488 C CA . SER A 1 323 ? 5.531 -9.297 -34.312 1 95.38 323 SER A CA 1
ATOM 2489 C C . SER A 1 323 ? 5.613 -7.84 -34.75 1 95.38 323 SER A C 1
ATOM 2491 O O . SER A 1 323 ? 6.48 -7.473 -35.531 1 95.38 323 SER A O 1
ATOM 2493 N N . THR A 1 324 ? 4.703 -7.031 -34.219 1 95.06 324 THR A N 1
ATOM 2494 C CA . THR A 1 324 ? 4.695 -5.617 -34.594 1 95.06 324 THR A CA 1
ATOM 2495 C C . THR A 1 324 ? 5.922 -4.91 -34.031 1 95.06 324 THR A C 1
ATOM 2497 O O . THR A 1 324 ? 6.562 -4.117 -34.719 1 95.06 324 THR A O 1
ATOM 2500 N N . VAL A 1 325 ? 6.215 -5.152 -32.75 1 94.81 325 VAL A N 1
ATOM 2501 C CA . VAL A 1 325 ? 7.371 -4.516 -32.125 1 94.81 325 VAL A CA 1
ATOM 2502 C C . VAL A 1 325 ? 8.648 -4.988 -32.812 1 94.81 325 VAL A C 1
ATOM 2504 O O . VAL A 1 325 ? 9.57 -4.195 -33.062 1 94.81 325 VAL A O 1
ATOM 2507 N N . TYR A 1 326 ? 8.719 -6.289 -33.156 1 94.12 326 TYR A N 1
ATOM 2508 C CA . TYR A 1 326 ? 9.859 -6.816 -33.906 1 94.12 326 TYR A CA 1
ATOM 2509 C C . TYR A 1 326 ? 9.984 -6.141 -35.25 1 94.12 326 TYR A C 1
ATOM 2511 O O . TYR A 1 326 ? 11.086 -5.805 -35.688 1 94.12 326 TYR A O 1
ATOM 2519 N N . GLY A 1 327 ? 8.867 -5.918 -35.938 1 93.12 327 GLY A N 1
ATOM 2520 C CA . GLY A 1 327 ? 8.859 -5.23 -37.219 1 93.12 327 GLY A CA 1
ATOM 2521 C C . GLY A 1 327 ? 9.289 -3.777 -37.125 1 93.12 327 GLY A C 1
ATOM 2522 O O . GLY A 1 327 ? 10.055 -3.289 -37.938 1 93.12 327 GLY A O 1
ATOM 2523 N N . PHE A 1 328 ? 8.805 -3.102 -36.062 1 93.25 328 PHE A N 1
ATOM 2524 C CA . PHE A 1 328 ? 9.164 -1.705 -35.844 1 93.25 328 PHE A CA 1
ATOM 2525 C C . PHE A 1 328 ? 10.664 -1.559 -35.625 1 93.25 328 PHE A C 1
ATOM 2527 O O . PHE A 1 328 ? 11.25 -0.539 -36 1 93.25 328 PHE A O 1
ATOM 2534 N N . ARG A 1 329 ? 11.297 -2.553 -35.031 1 91.5 329 ARG A N 1
ATOM 2535 C CA . ARG A 1 329 ? 12.719 -2.479 -34.719 1 91.5 329 ARG A CA 1
ATOM 2536 C C . ARG A 1 329 ? 13.57 -2.818 -35.938 1 91.5 329 ARG A C 1
ATOM 2538 O O . ARG A 1 329 ? 14.75 -2.477 -36 1 91.5 329 ARG A O 1
ATOM 2545 N N . LYS A 1 330 ? 13 -3.41 -36.938 1 90.25 330 LYS A N 1
ATOM 2546 C CA . LYS A 1 330 ? 13.727 -3.771 -38.156 1 90.25 330 LYS A CA 1
ATOM 2547 C C . LYS A 1 330 ? 13.625 -2.672 -39.219 1 90.25 330 LYS A C 1
ATOM 2549 O O . LYS A 1 330 ? 14.516 -2.512 -40.062 1 90.25 330 LYS A O 1
ATOM 2554 N N . ILE A 1 331 ? 12.547 -1.883 -39.125 1 89.38 331 ILE A N 1
ATOM 2555 C CA . ILE A 1 331 ? 12.352 -0.786 -40.062 1 89.38 331 ILE A CA 1
ATOM 2556 C C . ILE A 1 331 ? 13.109 0.449 -39.594 1 89.38 331 ILE A C 1
ATOM 2558 O O . ILE A 1 331 ? 12.859 0.943 -38.469 1 89.38 331 ILE A O 1
ATOM 2562 N N . PRO A 1 332 ? 13.977 1.032 -40.406 1 84 332 PRO A N 1
ATOM 2563 C CA . PRO A 1 332 ? 14.836 2.139 -39.969 1 84 332 PRO A CA 1
ATOM 2564 C C . PRO A 1 332 ? 14.039 3.377 -39.562 1 84 332 PRO A C 1
ATOM 2566 O O . PRO A 1 332 ? 14.406 4.055 -38.594 1 84 332 PRO A O 1
ATOM 2569 N N . SER A 1 333 ? 12.945 3.684 -40.156 1 81.31 333 SER A N 1
ATOM 2570 C CA . SER A 1 333 ? 12.164 4.879 -39.844 1 81.31 333 SER A CA 1
ATOM 2571 C C . SER A 1 333 ? 11.516 4.781 -38.469 1 81.31 333 SER A C 1
ATOM 2573 O O . SER A 1 333 ? 11.383 5.785 -37.781 1 81.31 333 SER A O 1
ATOM 2575 N N . THR A 1 334 ? 11.195 3.625 -38.062 1 82.44 334 THR A N 1
ATOM 2576 C CA . THR A 1 334 ? 10.523 3.441 -36.781 1 82.44 334 THR A CA 1
ATOM 2577 C C . THR A 1 334 ? 11.531 3.068 -35.719 1 82.44 334 THR A C 1
ATOM 2579 O O . THR A 1 334 ? 11.289 3.314 -34.531 1 82.44 334 THR A O 1
ATOM 2582 N N . LYS A 1 335 ? 12.609 2.564 -36.125 1 82.56 335 LYS A N 1
ATOM 2583 C CA . LYS A 1 335 ? 13.648 2.156 -35.188 1 82.56 335 LYS A CA 1
ATOM 2584 C C . LYS A 1 335 ? 14.203 3.355 -34.438 1 82.56 335 LYS A C 1
ATOM 2586 O O . LYS A 1 335 ? 14.586 3.236 -33.25 1 82.56 335 LYS A O 1
ATOM 2591 N N . ALA A 1 336 ? 14.07 4.488 -35.031 1 77.44 336 ALA A N 1
ATOM 2592 C CA . ALA A 1 336 ? 14.594 5.707 -34.438 1 77.44 336 ALA A CA 1
ATOM 2593 C C . ALA A 1 336 ? 13.805 6.086 -33.188 1 77.44 336 ALA A C 1
ATOM 2595 O O . ALA A 1 336 ? 14.336 6.715 -32.25 1 77.44 336 ALA A O 1
ATOM 2596 N N . TYR A 1 337 ? 12.594 5.57 -33.125 1 82.44 337 TYR A N 1
ATOM 2597 C CA . TYR A 1 337 ? 11.742 5.941 -32 1 82.44 337 TYR A CA 1
ATOM 2598 C C . TYR A 1 337 ? 11.766 4.863 -30.938 1 82.44 337 TYR A C 1
ATOM 2600 O O . TYR A 1 337 ? 11.195 5.043 -29.844 1 82.44 337 TYR A O 1
ATOM 2608 N N . LEU A 1 338 ? 12.406 3.783 -31.281 1 89.06 338 LEU A N 1
ATOM 2609 C CA . LEU A 1 338 ? 12.5 2.672 -30.328 1 89.06 338 LEU A CA 1
ATOM 2610 C C . LEU A 1 338 ? 13.945 2.414 -29.938 1 89.06 338 LEU A C 1
ATOM 2612 O O . LEU A 1 338 ? 14.352 1.262 -29.766 1 89.06 338 LEU A O 1
ATOM 2616 N N . GLN A 1 339 ? 14.68 3.398 -29.766 1 85.62 339 GLN A N 1
ATOM 2617 C CA . GLN A 1 339 ? 16.094 3.26 -29.406 1 85.62 339 GLN A CA 1
ATOM 2618 C C . GLN A 1 339 ? 16.25 2.799 -27.953 1 85.62 339 GLN A C 1
ATOM 2620 O O . GLN A 1 339 ? 17.172 2.047 -27.641 1 85.62 339 GLN A O 1
ATOM 2625 N N . ASP A 1 340 ? 15.336 3.309 -27.172 1 90.88 340 ASP A N 1
ATOM 2626 C CA . ASP A 1 340 ? 15.328 2.84 -25.781 1 90.88 340 ASP A CA 1
ATOM 2627 C C . ASP A 1 340 ? 14.695 1.456 -25.672 1 90.88 340 ASP A C 1
ATOM 2629 O O . ASP A 1 340 ? 13.492 1.301 -25.906 1 90.88 340 ASP A O 1
ATOM 2633 N N . PRO A 1 341 ? 15.445 0.447 -25.359 1 94.31 341 PRO A N 1
ATOM 2634 C CA . PRO A 1 341 ? 14.891 -0.906 -25.266 1 94.31 341 PRO A CA 1
ATOM 2635 C C . PRO A 1 341 ? 13.773 -1.019 -24.234 1 94.31 341 PRO A C 1
ATOM 2637 O O . PRO A 1 341 ? 12.875 -1.85 -24.375 1 94.31 341 PRO A O 1
ATOM 2640 N N . ALA A 1 342 ? 13.852 -0.232 -23.219 1 95.12 342 ALA A N 1
ATOM 2641 C CA . ALA A 1 342 ? 12.805 -0.263 -22.203 1 95.12 342 ALA A CA 1
ATOM 2642 C C . ALA A 1 342 ? 11.461 0.145 -22.781 1 95.12 342 ALA A C 1
ATOM 2644 O O . ALA A 1 342 ? 10.414 -0.365 -22.375 1 95.12 342 ALA A O 1
ATOM 2645 N N . PHE A 1 343 ? 11.469 1.009 -23.766 1 95.31 343 PHE A N 1
ATOM 2646 C CA . PHE A 1 343 ? 10.227 1.452 -24.375 1 95.31 343 PHE A CA 1
ATOM 2647 C C . PHE A 1 343 ? 9.594 0.324 -25.188 1 95.31 343 PHE A C 1
ATOM 2649 O O . PHE A 1 343 ? 8.383 0.091 -25.094 1 95.31 343 PHE A O 1
ATOM 2656 N N . SER A 1 344 ? 10.383 -0.364 -25.953 1 95.31 344 SER A N 1
ATOM 2657 C CA . SER A 1 344 ? 9.891 -1.502 -26.734 1 95.31 344 SER A CA 1
ATOM 2658 C C . SER A 1 344 ? 9.344 -2.594 -25.812 1 95.31 344 SER A C 1
ATOM 2660 O O . SER A 1 344 ? 8.32 -3.207 -26.109 1 95.31 344 SER A O 1
ATOM 2662 N N . PHE A 1 345 ? 10.031 -2.801 -24.75 1 96.81 345 PHE A N 1
ATOM 2663 C CA . PHE A 1 345 ? 9.586 -3.814 -23.797 1 96.81 345 PHE A CA 1
ATOM 2664 C C . PHE A 1 345 ? 8.258 -3.414 -23.172 1 96.81 345 PHE A C 1
ATOM 2666 O O . PHE A 1 345 ? 7.383 -4.258 -22.969 1 96.81 345 PHE A O 1
ATOM 2673 N N . VAL A 1 346 ? 8.117 -2.131 -22.812 1 96.81 346 VAL A N 1
ATOM 2674 C CA . VAL A 1 346 ? 6.906 -1.648 -22.156 1 96.81 346 VAL A CA 1
ATOM 2675 C C . VAL A 1 346 ? 5.719 -1.796 -23.109 1 96.81 346 VAL A C 1
ATOM 2677 O O . VAL A 1 346 ? 4.598 -2.064 -22.672 1 96.81 346 VAL A O 1
ATOM 2680 N N . LEU A 1 347 ? 5.934 -1.633 -24.422 1 96.06 347 LEU A N 1
ATOM 2681 C CA . LEU A 1 347 ? 4.863 -1.834 -25.391 1 96.06 347 LEU A CA 1
ATOM 2682 C C . LEU A 1 347 ? 4.328 -3.26 -25.312 1 96.06 347 LEU A C 1
ATOM 2684 O O . LEU A 1 347 ? 3.119 -3.479 -25.422 1 96.06 347 LEU A O 1
ATOM 2688 N N . VAL A 1 348 ? 5.211 -4.191 -25.062 1 96.19 348 VAL A N 1
ATOM 2689 C CA . VAL A 1 348 ? 4.84 -5.598 -24.969 1 96.19 348 VAL A CA 1
ATOM 2690 C C . VAL A 1 348 ? 4.195 -5.863 -23.609 1 96.19 348 VAL A C 1
ATOM 2692 O O . VAL A 1 348 ? 3.146 -6.508 -23.531 1 96.19 348 VAL A O 1
ATOM 2695 N N . LEU A 1 349 ? 4.77 -5.312 -22.594 1 96.44 349 LEU A N 1
ATOM 2696 C CA . LEU A 1 349 ? 4.359 -5.555 -21.219 1 96.44 349 LEU A CA 1
ATOM 2697 C C . LEU A 1 349 ? 2.939 -5.055 -20.984 1 96.44 349 LEU A C 1
ATOM 2699 O O . LEU A 1 349 ? 2.162 -5.695 -20.266 1 96.44 349 LEU A O 1
ATOM 2703 N N . THR A 1 350 ? 2.545 -3.91 -21.516 1 96.25 350 THR A N 1
ATOM 2704 C CA . THR A 1 350 ? 1.257 -3.283 -21.234 1 96.25 350 THR A CA 1
ATOM 2705 C C . THR A 1 350 ? 0.149 -3.939 -22.062 1 96.25 350 THR A C 1
ATOM 2707 O O . THR A 1 350 ? -1.035 -3.764 -21.766 1 96.25 350 THR A O 1
ATOM 2710 N N . SER A 1 351 ? 0.545 -4.73 -23.031 1 95 351 SER A N 1
ATOM 2711 C CA . SER A 1 351 ? -0.452 -5.355 -23.891 1 95 351 SER A CA 1
ATOM 2712 C C . SER A 1 351 ? -0.779 -6.77 -23.422 1 95 351 SER A C 1
ATOM 2714 O O . SER A 1 351 ? -1.885 -7.266 -23.641 1 95 351 SER A O 1
ATOM 2716 N N . ILE A 1 352 ? 0.165 -7.414 -22.75 1 94.88 352 ILE A N 1
ATOM 2717 C CA . ILE A 1 352 ? -0.011 -8.797 -22.312 1 94.88 352 ILE A CA 1
ATOM 2718 C C . ILE A 1 352 ? -0.453 -8.812 -20.844 1 94.88 352 ILE A C 1
ATOM 2720 O O . ILE A 1 352 ? 0.341 -9.125 -19.953 1 94.88 352 ILE A O 1
ATOM 2724 N N . THR A 1 353 ? -1.668 -8.461 -20.609 1 95.44 353 THR A N 1
ATOM 2725 C CA . THR A 1 353 ? -2.205 -8.367 -19.266 1 95.44 353 THR A CA 1
ATOM 2726 C C . THR A 1 353 ? -3.611 -8.961 -19.203 1 95.44 353 THR A C 1
ATOM 2728 O O . THR A 1 353 ? -4.281 -9.094 -20.219 1 95.44 353 THR A O 1
ATOM 2731 N N . PRO A 1 354 ? -4.043 -9.367 -18.062 1 95.12 354 PRO A N 1
ATOM 2732 C CA . PRO A 1 354 ? -5.402 -9.891 -17.891 1 95.12 354 PRO A CA 1
ATOM 2733 C C . PRO A 1 354 ? -6.469 -8.805 -18.031 1 95.12 354 PRO A C 1
ATOM 2735 O O . PRO A 1 354 ? -6.152 -7.617 -18.031 1 95.12 354 PRO A O 1
ATOM 2738 N N . PRO A 1 355 ? -7.695 -9.25 -18.234 1 93 355 PRO A N 1
ATOM 2739 C CA . PRO A 1 355 ? -8.789 -8.281 -18.375 1 93 355 PRO A CA 1
ATOM 2740 C C . PRO A 1 355 ? -9.055 -7.504 -17.094 1 93 355 PRO A C 1
ATOM 2742 O O . PRO A 1 355 ? -8.695 -7.961 -16 1 93 355 PRO A O 1
ATOM 2745 N N . VAL A 1 356 ? -9.625 -6.344 -17.266 1 87.75 356 VAL A N 1
ATOM 2746 C CA . VAL A 1 356 ? -10.008 -5.516 -16.125 1 87.75 356 VAL A CA 1
ATOM 2747 C C . VAL A 1 356 ? -11.281 -6.062 -15.5 1 87.75 356 VAL A C 1
ATOM 2749 O O . VAL A 1 356 ? -12.023 -6.816 -16.141 1 87.75 356 VAL A O 1
ATOM 2752 N N . LEU A 1 357 ? -11.469 -5.766 -14.25 1 84.25 357 LEU A N 1
ATOM 2753 C CA . LEU A 1 357 ? -12.688 -6.137 -13.539 1 84.25 357 LEU A CA 1
ATOM 2754 C C . LEU A 1 357 ? -13.867 -5.305 -14.023 1 84.25 357 LEU A C 1
ATOM 2756 O O . LEU A 1 357 ? -13.82 -4.074 -14 1 84.25 357 LEU A O 1
ATOM 2760 N N . PRO A 1 358 ? -14.836 -5.988 -14.445 1 79.12 358 PRO A N 1
ATOM 2761 C CA . PRO A 1 358 ? -16.031 -5.234 -14.844 1 79.12 358 PRO A CA 1
ATOM 2762 C C . PRO A 1 358 ? -16.812 -4.691 -13.641 1 79.12 358 PRO A C 1
ATOM 2764 O O . PRO A 1 358 ? -16.562 -5.102 -12.508 1 79.12 358 PRO A O 1
ATOM 2767 N N . SER A 1 359 ? -17.656 -3.715 -13.758 1 70.56 359 SER A N 1
ATOM 2768 C CA . SER A 1 359 ? -18.406 -3.059 -12.695 1 70.56 359 SER A CA 1
ATOM 2769 C C . SER A 1 359 ? -19.438 -4.008 -12.078 1 70.56 359 SER A C 1
ATOM 2771 O O . SER A 1 359 ? -19.688 -3.959 -10.875 1 70.56 359 SER A O 1
ATOM 2773 N N . LYS A 1 360 ? -20 -4.906 -12.93 1 74.56 360 LYS A N 1
ATOM 2774 C CA . LYS A 1 360 ? -20.969 -5.883 -12.445 1 74.56 360 LYS A CA 1
ATOM 2775 C C . LYS A 1 360 ? -20.531 -7.305 -12.781 1 74.56 360 LYS A C 1
ATOM 2777 O O . LYS A 1 360 ? -20.094 -7.578 -13.906 1 74.56 360 LYS A O 1
ATOM 2782 N N . LEU A 1 361 ? -20.484 -8.094 -11.703 1 83.06 361 LEU A N 1
ATOM 2783 C CA . LEU A 1 361 ? -20.016 -9.461 -11.914 1 83.06 361 LEU A CA 1
ATOM 2784 C C . LEU A 1 361 ? -21.094 -10.469 -11.57 1 83.06 361 LEU A C 1
ATOM 2786 O O . LEU A 1 361 ? -21.719 -10.383 -10.516 1 83.06 361 LEU A O 1
ATOM 2790 N N . ASP A 1 362 ? -21.438 -11.258 -12.539 1 81.5 362 ASP A N 1
ATOM 2791 C CA . ASP A 1 362 ? -22.25 -12.438 -12.297 1 81.5 362 ASP A CA 1
ATOM 2792 C C . ASP A 1 362 ? -21.391 -13.625 -11.883 1 81.5 362 ASP A C 1
ATOM 2794 O O . ASP A 1 362 ? -20.172 -13.617 -12.102 1 81.5 362 ASP A O 1
ATOM 2798 N N . PRO A 1 363 ? -21.953 -14.516 -11.219 1 81.81 363 PRO A N 1
ATOM 2799 C CA . PRO A 1 363 ? -21.172 -15.656 -10.742 1 81.81 363 PRO A CA 1
ATOM 2800 C C . PRO A 1 363 ? -20.453 -16.391 -11.867 1 81.81 363 PRO A C 1
ATOM 2802 O O . PRO A 1 363 ? -19.328 -16.891 -11.68 1 81.81 363 PRO A O 1
ATOM 2805 N N . TYR A 1 364 ? -21.109 -16.453 -12.984 1 81.44 364 TYR A N 1
ATOM 2806 C CA . TYR A 1 364 ? -20.469 -17.109 -14.133 1 81.44 364 TYR A CA 1
ATOM 2807 C C . TYR A 1 364 ? -19.281 -16.297 -14.625 1 81.44 364 TYR A C 1
ATOM 2809 O O . TYR A 1 364 ? -18.219 -16.859 -14.891 1 81.44 364 TYR A O 1
ATOM 2817 N N . GLN A 1 365 ? -19.484 -15.062 -14.695 1 86.19 365 GLN A N 1
ATOM 2818 C CA . GLN A 1 365 ? -18.406 -14.164 -15.117 1 86.19 365 GLN A CA 1
ATOM 2819 C C . GLN A 1 365 ? -17.25 -14.195 -14.141 1 86.19 365 GLN A C 1
ATOM 2821 O O . GLN A 1 365 ? -16.078 -14.141 -14.547 1 86.19 365 GLN A O 1
ATOM 2826 N N . SER A 1 366 ? -17.594 -14.258 -12.914 1 88.25 366 SER A N 1
ATOM 2827 C CA . SER A 1 366 ? -16.562 -14.281 -11.875 1 88.25 366 SER A CA 1
ATOM 2828 C C . SER A 1 366 ? -15.703 -15.531 -11.977 1 88.25 366 SER A C 1
ATOM 2830 O O . SER A 1 366 ? -14.484 -15.469 -11.836 1 88.25 366 SER A O 1
ATOM 2832 N N . ALA A 1 367 ? -16.297 -16.641 -12.266 1 85.19 367 ALA A N 1
ATOM 2833 C CA . ALA A 1 367 ? -15.57 -17.891 -12.367 1 85.19 367 ALA A CA 1
ATOM 2834 C C . ALA A 1 367 ? -14.648 -17.891 -13.586 1 85.19 367 ALA A C 1
ATOM 2836 O O . ALA A 1 367 ? -13.523 -18.406 -13.516 1 85.19 367 ALA A O 1
ATOM 2837 N N . VAL A 1 368 ? -15.109 -17.344 -14.641 1 86.56 368 VAL A N 1
ATOM 2838 C CA . VAL A 1 368 ? -14.328 -17.297 -15.867 1 86.56 368 VAL A CA 1
ATOM 2839 C C . VAL A 1 368 ? -13.125 -16.375 -15.68 1 86.56 368 VAL A C 1
ATOM 2841 O O . VAL A 1 368 ? -12 -16.719 -16.047 1 86.56 368 VAL A O 1
ATOM 2844 N N . LEU A 1 369 ? -13.375 -15.266 -15.094 1 91 369 LEU A N 1
ATOM 2845 C CA . LEU A 1 369 ? -12.305 -14.289 -14.906 1 91 369 LEU A CA 1
ATOM 2846 C C . LEU A 1 369 ? -11.297 -14.773 -13.867 1 91 369 LEU A C 1
ATOM 2848 O O . LEU A 1 369 ? -10.109 -14.461 -13.961 1 91 369 LEU A O 1
ATOM 2852 N N . PHE A 1 370 ? -11.766 -15.516 -12.914 1 90.5 370 PHE A N 1
ATOM 2853 C CA . PHE A 1 370 ? -10.883 -16.141 -11.93 1 90.5 370 PHE A CA 1
ATOM 2854 C C . PHE A 1 370 ? -9.906 -17.078 -12.602 1 90.5 370 PHE A C 1
ATOM 2856 O O . PHE A 1 370 ? -8.695 -17 -12.383 1 90.5 370 PHE A O 1
ATOM 2863 N N . SER A 1 371 ? -10.383 -17.891 -13.438 1 85.5 371 SER A N 1
ATOM 2864 C CA . SER A 1 371 ? -9.555 -18.859 -14.141 1 85.5 371 SER A CA 1
ATOM 2865 C C . SER A 1 371 ? -8.617 -18.188 -15.133 1 85.5 371 SER A C 1
ATOM 2867 O O . SER A 1 371 ? -7.461 -18.578 -15.281 1 85.5 371 SER A O 1
ATOM 2869 N N . THR A 1 372 ? -9.148 -17.203 -15.742 1 91.06 372 THR A N 1
ATOM 2870 C CA . THR A 1 372 ? -8.344 -16.469 -16.719 1 91.06 372 THR A CA 1
ATOM 2871 C C . THR A 1 372 ? -7.172 -15.766 -16.031 1 91.06 372 THR A C 1
ATOM 2873 O O . THR A 1 372 ? -6.074 -15.703 -16.594 1 91.06 372 THR A O 1
ATOM 2876 N N . PHE A 1 373 ? -7.414 -15.281 -14.867 1 94.06 373 PHE A N 1
ATOM 2877 C CA . PHE A 1 373 ? -6.355 -14.562 -14.172 1 94.06 373 PHE A CA 1
ATOM 2878 C C . PHE A 1 373 ? -5.203 -15.492 -13.828 1 94.06 373 PHE A C 1
ATOM 2880 O O . PHE A 1 373 ? -4.035 -15.156 -14.023 1 94.06 373 PHE A O 1
ATOM 2887 N N . TYR A 1 374 ? -5.465 -16.703 -13.406 1 88.94 374 TYR A N 1
ATOM 2888 C CA . TYR A 1 374 ? -4.418 -17.625 -12.992 1 88.94 374 TYR A CA 1
ATOM 2889 C C . TYR A 1 374 ? -3.701 -18.219 -14.195 1 88.94 374 TYR A C 1
ATOM 2891 O O . TYR A 1 374 ? -2.525 -18.578 -14.117 1 88.94 374 TYR A O 1
ATOM 2899 N N . THR A 1 375 ? -4.363 -18.203 -15.344 1 89.38 375 THR A N 1
ATOM 2900 C CA . THR A 1 375 ? -3.734 -18.719 -16.562 1 89.38 375 THR A CA 1
ATOM 2901 C C . THR A 1 375 ? -2.768 -17.688 -17.141 1 89.38 375 THR A C 1
ATOM 2903 O O . THR A 1 375 ? -2.043 -17.984 -18.094 1 89.38 375 THR A O 1
ATOM 2906 N N . SER A 1 376 ? -2.762 -16.531 -16.516 1 94.06 376 SER A N 1
ATOM 2907 C CA . SER A 1 376 ? -1.791 -15.531 -16.953 1 94.06 376 SER A CA 1
ATOM 2908 C C . SER A 1 376 ? -0.362 -16.031 -16.766 1 94.06 376 SER A C 1
ATOM 2910 O O . SER A 1 376 ? 0.577 -15.461 -17.328 1 94.06 376 SER A O 1
ATOM 2912 N N . LEU A 1 377 ? -0.179 -17.109 -16.078 1 89.56 377 LEU A N 1
ATOM 2913 C CA . LEU A 1 377 ? 1.131 -17.703 -15.852 1 89.56 377 LEU A CA 1
ATOM 2914 C C . LEU A 1 377 ? 1.759 -18.141 -17.172 1 89.56 377 LEU A C 1
ATOM 2916 O O . LEU A 1 377 ? 2.984 -18.156 -17.312 1 89.56 377 LEU A O 1
ATOM 2920 N N . ILE A 1 378 ? 0.97 -18.344 -18.203 1 86.94 378 ILE A N 1
ATOM 2921 C CA . ILE A 1 378 ? 1.473 -18.812 -19.484 1 86.94 378 ILE A CA 1
ATOM 2922 C C . ILE A 1 378 ? 2.115 -17.656 -20.234 1 86.94 378 ILE A C 1
ATOM 2924 O O . ILE A 1 378 ? 2.893 -17.875 -21.172 1 86.94 378 ILE A O 1
ATOM 2928 N N . THR A 1 379 ? 1.804 -16.422 -19.781 1 95.25 379 THR A N 1
ATOM 2929 C CA . THR A 1 379 ? 2.334 -15.25 -20.484 1 95.25 379 THR A CA 1
ATOM 2930 C C . THR A 1 379 ? 3.803 -15.031 -20.141 1 95.25 379 THR A C 1
ATOM 2932 O O . THR A 1 379 ? 4.434 -14.102 -20.641 1 95.25 379 THR A O 1
ATOM 2935 N N . ALA A 1 380 ? 4.387 -15.914 -19.312 1 93.69 380 ALA A N 1
ATOM 2936 C CA . ALA A 1 380 ? 5.801 -15.805 -18.969 1 93.69 380 ALA A CA 1
ATOM 2937 C C . ALA A 1 380 ? 6.68 -15.914 -20.203 1 93.69 380 ALA A C 1
ATOM 2939 O O . ALA A 1 380 ? 7.684 -15.203 -20.328 1 93.69 380 ALA A O 1
ATOM 2940 N N . LEU A 1 381 ? 6.266 -16.719 -21.125 1 89.31 381 LEU A N 1
ATOM 2941 C CA . LEU A 1 381 ? 7.066 -16.922 -22.328 1 89.31 381 LEU A CA 1
ATOM 2942 C C . LEU A 1 381 ? 6.98 -15.719 -23.25 1 89.31 381 LEU A C 1
ATOM 2944 O O . LEU A 1 381 ? 8.008 -15.18 -23.672 1 89.31 381 LEU A O 1
ATOM 2948 N N . PRO A 1 382 ? 5.793 -15.281 -23.594 1 95 382 PRO A N 1
ATOM 2949 C CA . PRO A 1 382 ? 5.734 -14.094 -24.453 1 95 382 PRO A CA 1
ATOM 2950 C C . PRO A 1 382 ? 6.43 -12.883 -23.828 1 95 382 PRO A C 1
ATOM 2952 O O . PRO A 1 382 ? 7.035 -12.078 -24.547 1 95 382 PRO A O 1
ATOM 2955 N N . VAL A 1 383 ? 6.312 -12.68 -22.531 1 96.38 383 VAL A N 1
ATOM 2956 C CA . VAL A 1 383 ? 6.984 -11.555 -21.891 1 96.38 383 VAL A CA 1
ATOM 2957 C C . VAL A 1 383 ? 8.5 -11.734 -21.984 1 96.38 383 VAL A C 1
ATOM 2959 O O . VAL A 1 383 ? 9.227 -10.773 -22.203 1 96.38 383 VAL A O 1
ATOM 2962 N N . ALA A 1 384 ? 8.984 -12.977 -21.828 1 94 384 ALA A N 1
ATOM 2963 C CA . ALA A 1 384 ? 10.406 -13.258 -21.969 1 94 384 ALA A CA 1
ATOM 2964 C C . ALA A 1 384 ? 10.898 -12.984 -23.375 1 94 384 ALA A C 1
ATOM 2966 O O . ALA A 1 384 ? 12 -12.461 -23.578 1 94 384 ALA A O 1
ATOM 2967 N N . ILE A 1 385 ? 10.078 -13.359 -24.344 1 93.75 385 ILE A N 1
ATOM 2968 C CA . ILE A 1 385 ? 10.422 -13.07 -25.734 1 93.75 385 ILE A CA 1
ATOM 2969 C C . ILE A 1 385 ? 10.469 -11.562 -25.953 1 93.75 385 ILE A C 1
ATOM 2971 O O . ILE A 1 385 ? 11.305 -11.07 -26.719 1 93.75 385 ILE A O 1
ATOM 2975 N N . GLY A 1 386 ? 9.57 -10.844 -25.312 1 95.56 386 GLY A N 1
ATOM 2976 C CA . GLY A 1 386 ? 9.609 -9.391 -25.391 1 95.56 386 GLY A CA 1
ATOM 2977 C C . GLY A 1 386 ? 10.922 -8.805 -24.906 1 95.56 386 GLY A C 1
ATOM 2978 O O . GLY A 1 386 ? 11.43 -7.844 -25.484 1 95.56 386 GLY A O 1
ATOM 2979 N N . VAL A 1 387 ? 11.492 -9.375 -23.844 1 95 387 VAL A N 1
ATOM 2980 C CA . VAL A 1 387 ? 12.781 -8.922 -23.328 1 95 387 VAL A CA 1
ATOM 2981 C C . VAL A 1 387 ? 13.875 -9.242 -24.344 1 95 387 VAL A C 1
ATOM 2983 O O . VAL A 1 387 ? 14.766 -8.422 -24.594 1 95 387 VAL A O 1
ATOM 2986 N N . ALA A 1 388 ? 13.789 -10.375 -24.969 1 92.56 388 ALA A N 1
ATOM 2987 C CA . ALA A 1 388 ? 14.805 -10.828 -25.906 1 92.56 388 ALA A CA 1
ATOM 2988 C C . ALA A 1 388 ? 14.805 -9.977 -27.172 1 92.56 388 ALA A C 1
ATOM 2990 O O . ALA A 1 388 ? 15.859 -9.68 -27.734 1 92.56 388 ALA A O 1
ATOM 2991 N N . ILE A 1 389 ? 13.633 -9.617 -27.609 1 92.44 389 ILE A N 1
ATOM 2992 C CA . ILE A 1 389 ? 13.508 -8.836 -28.828 1 92.44 389 ILE A CA 1
ATOM 2993 C C . ILE A 1 389 ? 13.961 -7.402 -28.578 1 92.44 389 ILE A C 1
ATOM 2995 O O . ILE A 1 389 ? 14.57 -6.77 -29.438 1 92.44 389 ILE A O 1
ATOM 2999 N N . SER A 1 390 ? 13.664 -6.879 -27.391 1 93.5 390 SER A N 1
ATOM 3000 C CA . SER A 1 390 ? 13.906 -5.473 -27.078 1 93.5 390 SER A CA 1
ATOM 3001 C C . SER A 1 390 ? 15.328 -5.25 -26.578 1 93.5 390 SER A C 1
ATOM 3003 O O . SER A 1 390 ? 15.914 -4.188 -26.812 1 93.5 390 SER A O 1
ATOM 3005 N N . GLY A 1 391 ? 15.789 -6.234 -25.859 1 91.19 391 GLY A N 1
ATOM 3006 C CA . GLY A 1 391 ? 17.062 -6.027 -25.188 1 91.19 391 GLY A CA 1
ATOM 3007 C C . GLY A 1 391 ? 18.219 -6.746 -25.859 1 91.19 391 GLY A C 1
ATOM 3008 O O . GLY A 1 391 ? 18.094 -7.203 -27 1 91.19 391 GLY A O 1
ATOM 3009 N N . ARG A 1 392 ? 19.391 -6.59 -25.062 1 88.94 392 ARG A N 1
ATOM 3010 C CA . ARG A 1 392 ? 20.625 -7.23 -25.531 1 88.94 392 ARG A CA 1
ATOM 3011 C C . ARG A 1 392 ? 21.125 -8.258 -24.531 1 88.94 392 ARG A C 1
ATOM 3013 O O . ARG A 1 392 ? 20.859 -8.148 -23.328 1 88.94 392 ARG A O 1
ATOM 3020 N N . GLY A 1 393 ? 21.688 -9.336 -25 1 87.19 393 GLY A N 1
ATOM 3021 C CA . GLY A 1 393 ? 22.344 -10.281 -24.109 1 87.19 393 GLY A CA 1
ATOM 3022 C C . GLY A 1 393 ? 21.484 -11.492 -23.797 1 87.19 393 GLY A C 1
ATOM 3023 O O . GLY A 1 393 ? 21.688 -12.156 -22.781 1 87.19 393 GLY A O 1
ATOM 3024 N N . VAL A 1 394 ? 20.375 -11.711 -24.484 1 88.94 394 VAL A N 1
ATOM 3025 C CA . VAL A 1 394 ? 19.531 -12.883 -24.266 1 88.94 394 VAL A CA 1
ATOM 3026 C C . VAL A 1 394 ? 19.719 -13.875 -25.406 1 88.94 394 VAL A C 1
ATOM 3028 O O . VAL A 1 394 ? 19.547 -13.531 -26.578 1 88.94 394 VAL A O 1
ATOM 3031 N N . SER A 1 395 ? 20.328 -15 -25.016 1 82.94 395 SER A N 1
ATOM 3032 C CA . SER A 1 395 ? 20.594 -16.031 -26.016 1 82.94 395 SER A CA 1
ATOM 3033 C C . SER A 1 395 ? 19.328 -16.844 -26.312 1 82.94 395 SER A C 1
ATOM 3035 O O . SER A 1 395 ? 18.625 -17.234 -25.391 1 82.94 395 SER A O 1
ATOM 3037 N N . SER A 1 396 ? 18.922 -16.891 -27.531 1 73.56 396 SER A N 1
ATOM 3038 C CA . SER A 1 396 ? 17.75 -17.641 -27.953 1 73.56 396 SER A CA 1
ATOM 3039 C C . SER A 1 396 ? 18.078 -19.109 -28.141 1 73.56 396 SER A C 1
ATOM 3041 O O . SER A 1 396 ? 17.219 -19.906 -28.531 1 73.56 396 SER A O 1
ATOM 3043 N N . HIS A 1 397 ? 19.328 -19.5 -27.859 1 63.12 397 HIS A N 1
ATOM 3044 C CA . HIS A 1 397 ? 19.656 -20.906 -28.078 1 63.12 397 HIS A CA 1
ATOM 3045 C C . HIS A 1 397 ? 18.953 -21.812 -27.062 1 63.12 397 HIS A C 1
ATOM 3047 O O . HIS A 1 397 ? 19.109 -21.625 -25.859 1 63.12 397 HIS A O 1
ATOM 3053 N N . ILE A 1 398 ? 17.828 -22.281 -27.5 1 59.59 398 ILE A N 1
ATOM 3054 C CA . ILE A 1 398 ? 17.094 -23.219 -26.656 1 59.59 398 ILE A CA 1
ATOM 3055 C C . ILE A 1 398 ? 17.594 -24.641 -26.922 1 59.59 398 ILE A C 1
ATOM 3057 O O . ILE A 1 398 ? 17.531 -25.125 -28.062 1 59.59 398 ILE A O 1
ATOM 3061 N N . ASP A 1 399 ? 18.406 -25.188 -26.141 1 60.34 399 ASP A N 1
ATOM 3062 C CA . ASP A 1 399 ? 18.766 -26.578 -26.344 1 60.34 399 ASP A CA 1
ATOM 3063 C C . ASP A 1 399 ? 17.609 -27.5 -25.938 1 60.34 399 ASP A C 1
ATOM 3065 O O . ASP A 1 399 ? 17.703 -28.219 -24.938 1 60.34 399 ASP A O 1
ATOM 3069 N N . PHE A 1 400 ? 16.328 -27.188 -26.453 1 65.19 400 PHE A N 1
ATOM 3070 C CA . PHE A 1 400 ? 15.211 -28.109 -26.266 1 65.19 400 PHE A CA 1
ATOM 3071 C C . PHE A 1 400 ? 15.305 -29.281 -27.234 1 65.19 400 PHE A C 1
ATOM 3073 O O . PHE A 1 400 ? 15.383 -29.078 -28.453 1 65.19 400 PHE A O 1
ATOM 3080 N N . ASP A 1 401 ? 15.75 -30.484 -26.703 1 69.88 401 ASP A N 1
ATOM 3081 C CA . ASP A 1 401 ? 15.664 -31.688 -27.531 1 69.88 401 ASP A CA 1
ATOM 3082 C C . ASP A 1 401 ? 14.25 -32.25 -27.547 1 69.88 401 ASP A C 1
ATOM 3084 O O . ASP A 1 401 ? 13.93 -33.156 -26.766 1 69.88 401 ASP A O 1
ATOM 3088 N N . LEU A 1 402 ? 13.352 -31.672 -28.406 1 75.81 402 LEU A N 1
ATOM 3089 C CA . LEU A 1 402 ? 11.945 -32.062 -28.469 1 75.81 402 LEU A CA 1
ATOM 3090 C C . LEU A 1 402 ? 11.812 -33.531 -28.891 1 75.81 402 LEU A C 1
ATOM 3092 O O . LEU A 1 402 ? 10.93 -34.25 -28.406 1 75.81 402 LEU A O 1
ATOM 3096 N N . VAL A 1 403 ? 12.672 -33.906 -29.766 1 80.88 403 VAL A N 1
ATOM 3097 C CA . VAL A 1 403 ? 12.586 -35.281 -30.25 1 80.88 403 VAL A CA 1
ATOM 3098 C C . VAL A 1 403 ? 12.891 -36.25 -29.125 1 80.88 403 VAL A C 1
ATOM 3100 O O . VAL A 1 403 ? 12.188 -37.25 -28.938 1 80.88 403 VAL A O 1
ATOM 3103 N N . LYS A 1 404 ? 13.836 -35.875 -28.406 1 82.56 404 LYS A N 1
ATOM 3104 C CA . LYS A 1 404 ? 14.164 -36.719 -27.25 1 82.56 404 LYS A CA 1
ATOM 3105 C C . LYS A 1 404 ? 13.039 -36.719 -26.219 1 82.56 404 LYS A C 1
ATOM 3107 O O . LYS A 1 404 ? 12.727 -37.75 -25.625 1 82.56 404 LYS A O 1
ATOM 3112 N N . ALA A 1 405 ? 12.453 -35.594 -26.094 1 86.31 405 ALA A N 1
ATOM 3113 C CA . ALA A 1 405 ? 11.375 -35.469 -25.125 1 86.31 405 ALA A CA 1
ATOM 3114 C C . ALA A 1 405 ? 10.148 -36.281 -25.547 1 86.31 405 ALA A C 1
ATOM 3116 O O . ALA A 1 405 ? 9.508 -36.938 -24.719 1 86.31 405 ALA A O 1
ATOM 3117 N N . LEU A 1 406 ? 9.844 -36.25 -26.828 1 85.62 406 LEU A N 1
ATOM 3118 C CA . LEU A 1 406 ? 8.688 -36.969 -27.328 1 85.62 406 LEU A CA 1
ATOM 3119 C C . LEU A 1 406 ? 8.922 -38.5 -27.266 1 85.62 406 LEU A C 1
ATOM 3121 O O . LEU A 1 406 ? 7.996 -39.25 -26.984 1 85.62 406 LEU A O 1
ATOM 3125 N N . LYS A 1 407 ? 10.141 -38.875 -27.547 1 85 407 LYS A N 1
ATOM 3126 C CA . LYS A 1 407 ? 10.484 -40.281 -27.453 1 85 407 LYS A CA 1
ATOM 3127 C C . LYS A 1 407 ? 10.422 -40.75 -26 1 85 407 LYS A C 1
ATOM 3129 O O . LYS A 1 407 ? 9.961 -41.875 -25.734 1 85 407 LYS A O 1
ATOM 3134 N N . SER A 1 408 ? 10.859 -39.938 -25.234 1 87.06 408 SER A N 1
ATOM 3135 C CA . SER A 1 408 ? 10.812 -40.281 -23.812 1 87.06 408 SER A CA 1
ATOM 3136 C C . SER A 1 408 ? 9.375 -40.312 -23.297 1 87.06 408 SER A C 1
ATOM 3138 O O . SER A 1 408 ? 9.031 -41.156 -22.469 1 87.06 408 SER A O 1
ATOM 3140 N N . ALA A 1 409 ? 8.57 -39.375 -23.75 1 89.44 409 ALA A N 1
ATOM 3141 C CA . ALA A 1 409 ? 7.16 -39.344 -23.359 1 89.44 409 ALA A CA 1
ATOM 3142 C C . ALA A 1 409 ? 6.441 -40.594 -23.859 1 89.44 409 ALA A C 1
ATOM 3144 O O . ALA A 1 409 ? 5.664 -41.219 -23.125 1 89.44 409 ALA A O 1
ATOM 3145 N N . GLY A 1 410 ? 6.672 -40.906 -25.141 1 88.44 410 GLY A N 1
ATOM 3146 C CA . GLY A 1 410 ? 6.062 -42.125 -25.703 1 88.44 410 GLY A CA 1
ATOM 3147 C C . GLY A 1 410 ? 6.512 -43.375 -25.016 1 88.44 410 GLY A C 1
ATOM 3148 O O . GLY A 1 410 ? 5.688 -44.25 -24.672 1 88.44 410 GLY A O 1
ATOM 3149 N N . GLY A 1 411 ? 7.809 -43.5 -24.828 1 86.5 411 GLY A N 1
ATOM 3150 C CA . GLY A 1 411 ? 8.344 -44.688 -24.156 1 86.5 411 GLY A CA 1
ATOM 3151 C C . GLY A 1 411 ? 7.887 -44.781 -22.703 1 86.5 411 GLY A C 1
ATOM 3152 O O . GLY A 1 411 ? 7.473 -45.844 -22.266 1 86.5 411 GLY A O 1
ATOM 3153 N N . GLY A 1 412 ? 7.969 -43.75 -22.047 1 87.25 412 GLY A N 1
ATOM 3154 C CA . GLY A 1 412 ? 7.52 -43.719 -20.672 1 87.25 412 GLY A CA 1
ATOM 3155 C C . GLY A 1 412 ? 6.027 -43.969 -20.516 1 87.25 412 GLY A C 1
ATOM 3156 O O . GLY A 1 412 ? 5.594 -44.625 -19.578 1 87.25 412 GLY A O 1
ATOM 3157 N N . GLY A 1 413 ? 5.262 -43.344 -21.375 1 90.69 413 GLY A N 1
ATOM 3158 C CA . GLY A 1 413 ? 3.822 -43.531 -21.359 1 90.69 413 GLY A CA 1
ATOM 3159 C C . GLY A 1 413 ? 3.418 -44.969 -21.625 1 90.69 413 GLY A C 1
ATOM 3160 O O . GLY A 1 413 ? 2.574 -45.531 -20.922 1 90.69 413 GLY A O 1
ATOM 3161 N N . LEU A 1 414 ? 4.059 -45.562 -22.609 1 89.75 414 LEU A N 1
ATOM 3162 C CA . LEU A 1 414 ? 3.756 -46.938 -22.938 1 89.75 414 LEU A CA 1
ATOM 3163 C C . LEU A 1 414 ? 4.152 -47.875 -21.797 1 89.75 414 LEU A C 1
ATOM 3165 O O . LEU A 1 414 ? 3.459 -48.844 -21.531 1 89.75 414 LEU A O 1
ATOM 3169 N N . ALA A 1 415 ? 5.293 -47.594 -21.219 1 89.5 415 ALA A N 1
ATOM 3170 C CA . ALA A 1 415 ? 5.727 -48.375 -20.078 1 89.5 415 ALA A CA 1
ATOM 3171 C C . ALA A 1 415 ? 4.73 -48.25 -18.922 1 89.5 415 ALA A C 1
ATOM 3173 O O . ALA A 1 415 ? 4.434 -49.25 -18.25 1 89.5 415 ALA A O 1
ATOM 3174 N N . GLY A 1 416 ? 4.266 -47.125 -18.719 1 90.44 416 GLY A N 1
ATOM 3175 C CA . GLY A 1 416 ? 3.289 -46.906 -17.672 1 90.44 416 GLY A CA 1
ATOM 3176 C C . GLY A 1 416 ? 1.96 -47.594 -17.938 1 90.44 416 GLY A C 1
ATOM 3177 O O . GLY A 1 416 ? 1.348 -48.156 -17.031 1 90.44 416 GLY A O 1
ATOM 3178 N N . ALA A 1 417 ? 1.522 -47.469 -19.188 1 90.75 417 ALA A N 1
ATOM 3179 C CA . ALA A 1 417 ? 0.285 -48.156 -19.578 1 90.75 417 ALA A CA 1
ATOM 3180 C C . ALA A 1 417 ? 0.402 -49.656 -19.391 1 90.75 417 ALA A C 1
ATOM 3182 O O . ALA A 1 417 ? -0.529 -50.312 -18.906 1 90.75 417 ALA A O 1
ATOM 3183 N N . ALA A 1 418 ? 1.52 -50.219 -19.781 1 90.62 418 ALA A N 1
ATOM 3184 C CA . ALA A 1 418 ? 1.744 -51.656 -19.641 1 90.62 418 ALA A CA 1
ATOM 3185 C C . ALA A 1 418 ? 1.781 -52.062 -18.156 1 90.62 418 ALA A C 1
ATOM 3187 O O . ALA A 1 418 ? 1.256 -53.094 -17.781 1 90.62 418 ALA A O 1
ATOM 3188 N N . ALA A 1 419 ? 2.451 -51.25 -17.422 1 90.75 419 ALA A N 1
ATOM 3189 C CA . ALA A 1 419 ? 2.512 -51.531 -15.992 1 90.75 419 ALA A CA 1
ATOM 3190 C C . ALA A 1 419 ? 1.12 -51.5 -15.367 1 90.75 419 ALA A C 1
ATOM 3192 O O . ALA A 1 419 ? 0.819 -52.312 -14.477 1 90.75 419 ALA A O 1
ATOM 3193 N N . MET A 1 420 ? 0.297 -50.625 -15.859 1 90.5 420 MET A N 1
ATOM 3194 C CA . MET A 1 420 ? -1.056 -50.5 -15.32 1 90.5 420 MET A CA 1
ATOM 3195 C C . MET A 1 420 ? -1.898 -51.719 -15.711 1 90.5 420 MET A C 1
ATOM 3197 O O . MET A 1 420 ? -2.744 -52.156 -14.938 1 90.5 420 MET A O 1
ATOM 3201 N N . VAL A 1 421 ? -1.721 -52.219 -16.875 1 89.88 421 VAL A N 1
ATOM 3202 C CA . VAL A 1 421 ? -2.449 -53.406 -17.312 1 89.88 421 VAL A CA 1
ATOM 3203 C C . VAL A 1 421 ? -2.15 -54.562 -16.375 1 89.88 421 VAL A C 1
ATOM 3205 O O . VAL A 1 421 ? -3.064 -55.25 -15.93 1 89.88 421 VAL A O 1
ATOM 3208 N N . VAL A 1 422 ? -0.872 -54.719 -16.031 1 89.88 422 VAL A N 1
ATOM 3209 C CA . VAL A 1 422 ? -0.468 -55.812 -15.133 1 89.88 422 VAL A CA 1
ATOM 3210 C C . VAL A 1 422 ? -1.023 -55.562 -13.727 1 89.88 422 VAL A C 1
ATOM 3212 O O . VAL A 1 422 ? -1.469 -56.469 -13.055 1 89.88 422 VAL A O 1
ATOM 3215 N N . GLN A 1 423 ? -0.995 -54.344 -13.398 1 88.56 423 GLN A N 1
ATOM 3216 C CA . GLN A 1 423 ? -1.48 -54 -12.07 1 88.56 423 GLN A CA 1
ATOM 3217 C C . GLN A 1 423 ? -2.98 -54.25 -11.945 1 88.56 423 GLN A C 1
ATOM 3219 O O . GLN A 1 423 ? -3.453 -54.719 -10.914 1 88.56 423 GLN A O 1
ATOM 3224 N N . VAL A 1 424 ? -3.734 -53.844 -12.938 1 85.25 424 VAL A N 1
ATOM 3225 C CA . VAL A 1 424 ? -5.176 -54.062 -12.914 1 85.25 424 VAL A CA 1
ATOM 3226 C C . VAL A 1 424 ? -5.477 -55.562 -12.883 1 85.25 424 VAL A C 1
ATOM 3228 O O . VAL A 1 424 ? -6.355 -56 -12.141 1 85.25 424 VAL A O 1
ATOM 3231 N N . LEU A 1 425 ? -4.715 -56.312 -13.602 1 87.12 425 LEU A N 1
ATOM 3232 C CA . LEU A 1 425 ? -4.945 -57.75 -13.68 1 87.12 425 LEU A CA 1
ATOM 3233 C C . LEU A 1 425 ? -4.562 -58.438 -12.367 1 87.12 425 LEU A C 1
ATOM 3235 O O . LEU A 1 425 ? -5.203 -59.406 -11.961 1 87.12 425 LEU A O 1
ATOM 3239 N N . THR A 1 426 ? -3.637 -57.875 -11.625 1 86 426 THR A N 1
ATOM 3240 C CA . THR A 1 426 ? -3.125 -58.562 -10.43 1 86 426 THR A CA 1
ATOM 3241 C C . THR A 1 426 ? -3.811 -58.031 -9.172 1 86 426 THR A C 1
ATOM 3243 O O . THR A 1 426 ? -4.074 -58.781 -8.242 1 86 426 THR A O 1
ATOM 3246 N N . LEU A 1 427 ? -4.098 -56.75 -9.133 1 85.12 427 LEU A N 1
ATOM 3247 C CA . LEU A 1 427 ? -4.504 -56.156 -7.855 1 85.12 427 LEU A CA 1
ATOM 3248 C C . LEU A 1 427 ? -5.934 -55.625 -7.926 1 85.12 427 LEU A C 1
ATOM 3250 O O . LEU A 1 427 ? -6.395 -54.969 -7.008 1 85.12 427 LEU A O 1
ATOM 3254 N N . MET A 1 428 ? -6.676 -55.875 -8.859 1 82.75 428 MET A N 1
ATOM 3255 C CA . MET A 1 428 ? -8.055 -55.406 -8.977 1 82.75 428 MET A CA 1
ATOM 3256 C C . MET A 1 428 ? -8.891 -55.906 -7.805 1 82.75 428 MET A C 1
ATOM 3258 O O . MET A 1 428 ? -9.773 -55.188 -7.316 1 82.75 428 MET A O 1
ATOM 3262 N N . PRO A 1 429 ? -8.641 -57.094 -7.367 1 80.69 429 PRO A N 1
ATOM 3263 C CA . PRO A 1 429 ? -9.422 -57.594 -6.227 1 80.69 429 PRO A CA 1
ATOM 3264 C C . PRO A 1 429 ? -9.258 -56.688 -4.988 1 80.69 429 PRO A C 1
ATOM 3266 O O . PRO A 1 429 ? -10.234 -56.438 -4.281 1 80.69 429 PRO A O 1
ATOM 3269 N N . MET A 1 430 ? -8.078 -56.25 -4.812 1 79.62 430 MET A N 1
ATOM 3270 C CA . MET A 1 430 ? -7.828 -55.375 -3.652 1 79.62 430 MET A CA 1
ATOM 3271 C C . MET A 1 430 ? -8.562 -54.062 -3.791 1 79.62 430 MET A C 1
ATOM 3273 O O . MET A 1 430 ? -9.07 -53.5 -2.807 1 79.62 430 MET A O 1
ATOM 3277 N N . ARG A 1 431 ? -8.578 -53.594 -4.891 1 77 431 ARG A N 1
ATOM 3278 C CA . ARG A 1 431 ? -9.273 -52.312 -5.137 1 77 431 ARG A CA 1
ATOM 3279 C C . ARG A 1 431 ? -10.773 -52.5 -4.949 1 77 431 ARG A C 1
ATOM 3281 O O . ARG A 1 431 ? -11.445 -51.594 -4.445 1 77 431 ARG A O 1
ATOM 3288 N N . THR A 1 432 ? -11.328 -53.5 -5.398 1 74.81 432 THR A N 1
ATOM 3289 C CA . THR A 1 432 ? -12.758 -53.781 -5.242 1 74.81 432 THR A CA 1
ATOM 3290 C C . THR A 1 432 ? -13.125 -53.906 -3.768 1 74.81 432 THR A C 1
ATOM 3292 O O . THR A 1 432 ? -14.164 -53.375 -3.342 1 74.81 432 THR A O 1
ATOM 3295 N N . ILE A 1 433 ? -12.25 -54.5 -3.102 1 75.31 433 ILE A N 1
ATOM 3296 C CA . ILE A 1 433 ? -12.477 -54.656 -1.671 1 75.31 433 ILE A CA 1
ATOM 3297 C C . ILE A 1 433 ? -12.461 -53.312 -0.985 1 75.31 433 ILE A C 1
ATOM 3299 O O . ILE A 1 433 ? -13.305 -53 -0.133 1 75.31 433 ILE A O 1
ATOM 3303 N N . MET A 1 434 ? -11.492 -52.531 -1.414 1 74.12 434 MET A N 1
ATOM 3304 C CA . MET A 1 434 ? -11.359 -51.188 -0.831 1 74.12 434 MET A CA 1
ATOM 3305 C C . MET A 1 434 ? -12.586 -50.344 -1.148 1 74.12 434 MET A C 1
ATOM 3307 O O . MET A 1 434 ? -13.086 -49.625 -0.281 1 74.12 434 MET A O 1
ATOM 3311 N N . ASN A 1 435 ? -13.023 -50.375 -2.33 1 67.69 435 ASN A N 1
ATOM 3312 C CA . ASN A 1 435 ? -14.188 -49.594 -2.732 1 67.69 435 ASN A CA 1
ATOM 3313 C C . ASN A 1 435 ? -15.445 -50.031 -1.993 1 67.69 435 ASN A C 1
ATOM 3315 O O . ASN A 1 435 ? -16.297 -49.219 -1.652 1 67.69 435 ASN A O 1
ATOM 3319 N N . TYR A 1 436 ? -15.531 -51.25 -1.828 1 65.75 436 TYR A N 1
ATOM 3320 C CA . TYR A 1 436 ? -16.656 -51.781 -1.074 1 65.75 436 TYR A CA 1
ATOM 3321 C C . TYR A 1 436 ? -16.625 -51.312 0.372 1 65.75 436 TYR A C 1
ATOM 3323 O O . TYR A 1 436 ? -17.656 -50.969 0.942 1 65.75 436 TYR A O 1
ATOM 3331 N N . GLN A 1 437 ? -15.461 -51.281 0.856 1 67.88 437 GLN A N 1
ATOM 3332 C CA . GLN A 1 437 ? -15.297 -50.812 2.23 1 67.88 437 GLN A CA 1
ATOM 3333 C C . GLN A 1 437 ? -15.664 -49.344 2.359 1 67.88 437 GLN A C 1
ATOM 3335 O O . GLN A 1 437 ? -16.219 -48.906 3.377 1 67.88 437 GLN A O 1
ATOM 3340 N N . TYR A 1 438 ? -15.32 -48.656 1.384 1 60.94 438 TYR A N 1
ATOM 3341 C CA . TYR A 1 438 ? -15.602 -47.219 1.398 1 60.94 438 TYR A CA 1
ATOM 3342 C C . TYR A 1 438 ? -17.109 -46.938 1.354 1 60.94 438 TYR A C 1
ATOM 3344 O O . TYR A 1 438 ? -17.594 -46.031 2.012 1 60.94 438 TYR A O 1
ATOM 3352 N N . ARG A 1 439 ? -17.766 -47.781 0.632 1 57.03 439 ARG A N 1
ATOM 3353 C CA . ARG A 1 439 ? -19.203 -47.562 0.424 1 57.03 439 ARG A CA 1
ATOM 3354 C C . ARG A 1 439 ? -20 -48.094 1.593 1 57.03 439 ARG A C 1
ATOM 3356 O O . ARG A 1 439 ? -20.953 -47.469 2.062 1 57.03 439 ARG A O 1
ATOM 3363 N N . TYR A 1 440 ? -19.797 -49.25 1.978 1 58.06 440 TYR A N 1
ATOM 3364 C CA . TYR A 1 440 ? -20.672 -49.938 2.916 1 58.06 440 TYR A CA 1
ATOM 3365 C C . TYR A 1 440 ? -20.062 -50 4.305 1 58.06 440 TYR A C 1
ATOM 3367 O O . TYR A 1 440 ? -20.734 -50.344 5.285 1 58.06 440 TYR A O 1
ATOM 3375 N N . GLY A 1 441 ? -18.859 -49.5 4.363 1 61.62 441 GLY A N 1
ATOM 3376 C CA . GLY A 1 441 ? -18.234 -49.531 5.668 1 61.62 441 GLY A CA 1
ATOM 3377 C C . GLY A 1 441 ? -17.859 -50.938 6.102 1 61.62 441 GLY A C 1
ATOM 3378 O O . GLY A 1 441 ? -18.109 -51.906 5.383 1 61.62 441 GLY A O 1
ATOM 3379 N N . GLY A 1 442 ? -16.938 -51.188 7.16 1 63.53 442 GLY A N 1
ATOM 3380 C CA . GLY A 1 442 ? -16.594 -52.5 7.707 1 63.53 442 GLY A CA 1
ATOM 3381 C C . GLY A 1 442 ? -15.102 -52.781 7.672 1 63.53 442 GLY A C 1
ATOM 3382 O O . GLY A 1 442 ? -14.305 -51.906 7.309 1 63.53 442 GLY A O 1
ATOM 3383 N N . SER A 1 443 ? -14.828 -53.906 8.164 1 70.31 443 SER A N 1
ATOM 3384 C CA . SER A 1 443 ? -13.43 -54.344 8.211 1 70.31 443 SER A CA 1
ATOM 3385 C C . SER A 1 443 ? -13.016 -55 6.906 1 70.31 443 SER A C 1
ATOM 3387 O O . SER A 1 443 ? -13.867 -55.469 6.133 1 70.31 443 SER A O 1
ATOM 3389 N N . LEU A 1 444 ? -11.742 -55.062 6.48 1 75.06 444 LEU A N 1
ATOM 3390 C CA . LEU A 1 444 ? -11.18 -55.656 5.273 1 75.06 444 LEU A CA 1
ATOM 3391 C C . LEU A 1 444 ? -11.586 -57.125 5.168 1 75.06 444 LEU A C 1
ATOM 3393 O O . LEU A 1 444 ? -11.945 -57.594 4.086 1 75.06 444 LEU A O 1
ATOM 3397 N N . LYS A 1 445 ? -11.531 -57.812 6.277 1 78.25 445 LYS A N 1
ATOM 3398 C CA . LYS A 1 445 ? -11.852 -59.25 6.281 1 78.25 445 LYS A CA 1
ATOM 3399 C C . LYS A 1 445 ? -13.32 -59.469 5.957 1 78.25 445 LYS A C 1
ATOM 3401 O O . LYS A 1 445 ? -13.656 -60.375 5.191 1 78.25 445 LYS A O 1
ATOM 3406 N N . ASN A 1 446 ? -14.125 -58.625 6.535 1 79.12 446 ASN A N 1
ATOM 3407 C CA . ASN A 1 446 ? -15.555 -58.781 6.301 1 79.12 446 ASN A CA 1
ATOM 3408 C C . ASN A 1 446 ? -15.93 -58.438 4.859 1 79.12 446 ASN A C 1
ATOM 3410 O O . ASN A 1 446 ? -16.766 -59.125 4.258 1 79.12 446 ASN A O 1
ATOM 3414 N N . ALA A 1 447 ? -15.281 -57.469 4.34 1 79.56 447 ALA A N 1
ATOM 3415 C CA . ALA A 1 447 ? -15.562 -57.062 2.961 1 79.56 447 ALA A CA 1
ATOM 3416 C C . ALA A 1 447 ? -15.109 -58.156 1.979 1 79.56 447 ALA A C 1
ATOM 3418 O O . ALA A 1 447 ? -15.797 -58.438 0.993 1 79.56 447 ALA A O 1
ATOM 3419 N N . THR A 1 448 ? -13.977 -58.844 2.234 1 82.56 448 THR A N 1
ATOM 3420 C CA . THR A 1 448 ? -13.461 -59.906 1.371 1 82.56 448 THR A CA 1
ATOM 3421 C C . THR A 1 448 ? -14.398 -61.094 1.364 1 82.56 448 THR A C 1
ATOM 3423 O O . THR A 1 448 ? -14.664 -61.688 0.309 1 82.56 448 THR A O 1
ATOM 3426 N N . LYS A 1 449 ? -14.898 -61.375 2.543 1 84.19 449 LYS A N 1
ATOM 3427 C CA . LYS A 1 449 ? -15.781 -62.531 2.66 1 84.19 449 LYS A CA 1
ATOM 3428 C C . LYS A 1 449 ? -17.125 -62.281 1.99 1 84.19 449 LYS A C 1
ATOM 3430 O O . LYS A 1 449 ? -17.672 -63.156 1.312 1 84.19 449 LYS A O 1
ATOM 3435 N N . THR A 1 450 ? -17.547 -61.125 2.203 1 81.38 450 THR A N 1
ATOM 3436 C CA . THR A 1 450 ? -18.844 -60.781 1.643 1 81.38 450 THR A CA 1
ATOM 3437 C C . THR A 1 450 ? -18.797 -60.781 0.118 1 81.38 450 THR A C 1
ATOM 3439 O O . THR A 1 450 ? -19.734 -61.25 -0.543 1 81.38 450 THR A O 1
ATOM 3442 N N . LEU A 1 451 ? -17.766 -60.344 -0.413 1 80.44 451 LEU A N 1
ATOM 3443 C CA . LEU A 1 451 ? -17.641 -60.25 -1.864 1 80.44 451 LEU A CA 1
ATOM 3444 C C . LEU A 1 451 ? -17.438 -61.625 -2.473 1 80.44 451 LEU A C 1
ATOM 3446 O O . LEU A 1 451 ? -17.938 -61.906 -3.562 1 80.44 451 LEU A O 1
ATOM 3450 N N . TYR A 1 452 ? -16.703 -62.438 -1.756 1 84.44 452 TYR A N 1
ATOM 3451 C CA . TYR A 1 452 ? -16.5 -63.812 -2.232 1 84.44 452 TYR A CA 1
ATOM 3452 C C . TYR A 1 452 ? -17.812 -64.562 -2.234 1 84.44 452 TYR A C 1
ATOM 3454 O O . TYR A 1 452 ? -18.078 -65.375 -3.145 1 84.44 452 TYR A O 1
ATOM 3462 N N . GLU A 1 453 ? -18.656 -64.312 -1.29 1 83.75 453 GLU A N 1
ATOM 3463 C CA . GLU A 1 453 ? -19.922 -65 -1.187 1 83.75 453 GLU A CA 1
ATOM 3464 C C . GLU A 1 453 ? -20.922 -64.5 -2.225 1 83.75 453 GLU A C 1
ATOM 3466 O O . GLU A 1 453 ? -21.812 -65.25 -2.656 1 83.75 453 GLU A O 1
ATOM 3471 N N . ASP A 1 454 ? -20.766 -63.312 -2.596 1 77.94 454 ASP A N 1
ATOM 3472 C CA . ASP A 1 454 ? -21.688 -62.719 -3.541 1 77.94 454 ASP A CA 1
ATOM 3473 C C . ASP A 1 454 ? -21.406 -63.188 -4.965 1 77.94 454 ASP A C 1
ATOM 3475 O O . ASP A 1 454 ? -22.328 -63.25 -5.793 1 77.94 454 ASP A O 1
ATOM 3479 N N . GLY A 1 455 ? -20.219 -63.625 -5.398 1 76.31 455 GLY A N 1
ATOM 3480 C CA . GLY A 1 455 ? -20 -64 -6.793 1 76.31 455 GLY A CA 1
ATOM 3481 C C . GLY A 1 455 ? -18.688 -64.688 -7.027 1 76.31 455 GLY A C 1
ATOM 3482 O O . GLY A 1 455 ? -18.328 -65 -8.172 1 76.31 455 GLY A O 1
ATOM 3483 N N . GLY A 1 456 ? -18.078 -65.125 -5.984 1 76.38 456 GLY A N 1
ATOM 3484 C CA . GLY A 1 456 ? -16.844 -65.875 -6.121 1 76.38 456 GLY A CA 1
ATOM 3485 C C . GLY A 1 456 ? -15.688 -65 -6.613 1 76.38 456 GLY A C 1
ATOM 3486 O O . GLY A 1 456 ? -15.664 -63.781 -6.383 1 76.38 456 GLY A O 1
ATOM 3487 N N . PHE A 1 457 ? -14.711 -65.562 -7.305 1 80.38 457 PHE A N 1
ATOM 3488 C CA . PHE A 1 457 ? -13.508 -64.875 -7.785 1 80.38 457 PHE A CA 1
ATOM 3489 C C . PHE A 1 457 ? -13.836 -63.938 -8.93 1 80.38 457 PHE A C 1
ATOM 3491 O O . PHE A 1 457 ? -13.156 -62.938 -9.125 1 80.38 457 PHE A O 1
ATOM 3498 N N . LYS A 1 458 ? -14.867 -64.188 -9.633 1 78.69 458 LYS A N 1
ATOM 3499 C CA . LYS A 1 458 ? -15.258 -63.344 -10.766 1 78.69 458 LYS A CA 1
ATOM 3500 C C . LYS A 1 458 ? -15.82 -62 -10.297 1 78.69 458 LYS A C 1
ATOM 3502 O O . LYS A 1 458 ? -15.75 -61 -11.023 1 78.69 458 LYS A O 1
ATOM 3507 N N . ARG A 1 459 ? -16.281 -62.031 -9.141 1 78.56 459 ARG A N 1
ATOM 3508 C CA . ARG A 1 459 ? -16.875 -60.812 -8.602 1 78.56 459 ARG A CA 1
ATOM 3509 C C . ARG A 1 459 ? -15.789 -59.781 -8.281 1 78.56 459 ARG A C 1
ATOM 3511 O O . ARG A 1 459 ? -16.031 -58.594 -8.375 1 78.56 459 ARG A O 1
ATOM 3518 N N . TYR A 1 460 ? -14.633 -60.375 -7.98 1 80.88 460 TYR A N 1
ATOM 3519 C CA . TYR A 1 460 ? -13.523 -59.5 -7.68 1 80.88 460 TYR A CA 1
ATOM 3520 C C . TYR A 1 460 ? -13.078 -58.719 -8.922 1 80.88 460 TYR A C 1
ATOM 3522 O O . TYR A 1 460 ? -12.492 -57.656 -8.828 1 80.88 460 TYR A O 1
ATOM 3530 N N . TYR A 1 461 ? -13.367 -59.281 -10.078 1 80.06 461 TYR A N 1
ATOM 3531 C CA . TYR A 1 461 ? -12.914 -58.688 -11.328 1 80.06 461 TYR A CA 1
ATOM 3532 C C . TYR A 1 461 ? -14.086 -58.062 -12.102 1 80.06 461 TYR A C 1
ATOM 3534 O O . TYR A 1 461 ? -14.016 -57.938 -13.32 1 80.06 461 TYR A O 1
ATOM 3542 N N . ALA A 1 462 ? -15.148 -57.875 -11.352 1 72.5 462 ALA A N 1
ATOM 3543 C CA . ALA A 1 462 ? -16.281 -57.219 -12 1 72.5 462 ALA A CA 1
ATOM 3544 C C . ALA A 1 462 ? -15.922 -55.812 -12.445 1 72.5 462 ALA A C 1
ATOM 3546 O O . ALA A 1 462 ? -15.477 -54.969 -11.641 1 72.5 462 ALA A O 1
ATOM 3547 N N . GLY A 1 463 ? -15.891 -55.5 -13.797 1 68.06 463 GLY A N 1
ATOM 3548 C CA . GLY A 1 463 ? -15.539 -54.219 -14.367 1 68.06 463 GLY A CA 1
ATOM 3549 C C . GLY A 1 463 ? -14.148 -54.188 -14.961 1 68.06 463 GLY A C 1
ATOM 3550 O O . GLY A 1 463 ? -13.555 -53.094 -15.125 1 68.06 463 GLY A O 1
ATOM 3551 N N . LEU A 1 464 ? -13.586 -55.219 -15.094 1 76.25 464 LEU A N 1
ATOM 3552 C CA . LEU A 1 464 ? -12.219 -55.375 -15.586 1 76.25 464 LEU A CA 1
ATOM 3553 C C . LEU A 1 464 ? -12.055 -54.656 -16.922 1 76.25 464 LEU A C 1
ATOM 3555 O O . LEU A 1 464 ? -11.039 -54 -17.172 1 76.25 464 LEU A O 1
ATOM 3559 N N . ALA A 1 465 ? -13.016 -54.75 -17.812 1 73.5 465 ALA A N 1
ATOM 3560 C CA . ALA A 1 465 ? -12.906 -54.156 -19.125 1 73.5 465 ALA A CA 1
ATOM 3561 C C . ALA A 1 465 ? -12.805 -52.625 -19.031 1 73.5 465 ALA A C 1
ATOM 3563 O O . ALA A 1 465 ? -11.992 -52 -19.719 1 73.5 465 ALA A O 1
ATOM 3564 N N . ALA A 1 466 ? -13.633 -52.094 -18.188 1 70.31 466 ALA A N 1
ATOM 3565 C CA . ALA A 1 466 ? -13.594 -50.656 -18.016 1 70.31 466 ALA A CA 1
ATOM 3566 C C . ALA A 1 466 ? -12.281 -50.219 -17.359 1 70.31 466 ALA A C 1
ATOM 3568 O O . ALA A 1 466 ? -11.719 -49.188 -17.719 1 70.31 466 ALA A O 1
ATOM 3569 N N . ALA A 1 467 ? -11.852 -51 -16.469 1 75.06 467 ALA A N 1
ATOM 3570 C CA . ALA A 1 467 ? -10.609 -50.688 -15.766 1 75.06 467 ALA A CA 1
ATOM 3571 C C . ALA A 1 467 ? -9.406 -50.812 -16.688 1 75.06 467 ALA A C 1
ATOM 3573 O O . ALA A 1 467 ? -8.453 -50.031 -16.594 1 75.06 467 ALA A O 1
ATOM 3574 N N . LEU A 1 468 ? -9.484 -51.75 -17.625 1 81.31 468 LEU A N 1
ATOM 3575 C CA . LEU A 1 468 ? -8.359 -52 -18.516 1 81.31 468 LEU A CA 1
ATOM 3576 C C . LEU A 1 468 ? -8.312 -50.938 -19.625 1 81.31 468 LEU A C 1
ATOM 3578 O O . LEU A 1 468 ? -7.273 -50.75 -20.266 1 81.31 468 LEU A O 1
ATOM 3582 N N . PHE A 1 469 ? -9.359 -50.312 -19.797 1 79.31 469 PHE A N 1
ATOM 3583 C CA . PHE A 1 469 ? -9.359 -49.25 -20.812 1 79.31 469 PHE A CA 1
ATOM 3584 C C . PHE A 1 469 ? -9 -47.906 -20.219 1 79.31 469 PHE A C 1
ATOM 3586 O O . PHE A 1 469 ? -8.148 -47.188 -20.734 1 79.31 469 PHE A O 1
ATOM 3593 N N . GLN A 1 470 ? -9.562 -47.562 -19.156 1 77.38 470 GLN A N 1
ATOM 3594 C CA . GLN A 1 470 ? -9.383 -46.25 -18.578 1 77.38 470 GLN A CA 1
ATOM 3595 C C . GLN A 1 470 ? -8.078 -46.156 -17.797 1 77.38 470 GLN A C 1
ATOM 3597 O O . GLN A 1 470 ? -7.379 -45.156 -17.844 1 77.38 470 GLN A O 1
ATOM 3602 N N . GLY A 1 471 ? -7.746 -47.156 -17.141 1 81.38 471 GLY A N 1
ATOM 3603 C CA . GLY A 1 471 ? -6.578 -47.156 -16.281 1 81.38 471 GLY A CA 1
ATOM 3604 C C . GLY A 1 471 ? -5.277 -46.969 -17.031 1 81.38 471 GLY A C 1
ATOM 3605 O O . GLY A 1 471 ? -4.562 -46 -16.797 1 81.38 471 GLY A O 1
ATOM 3606 N N . PRO A 1 472 ? -5.09 -47.844 -17.953 1 86.75 472 PRO A N 1
ATOM 3607 C CA . PRO A 1 472 ? -3.838 -47.719 -18.703 1 86.75 472 PRO A CA 1
ATOM 3608 C C . PRO A 1 472 ? -3.746 -46.406 -19.484 1 86.75 472 PRO A C 1
ATOM 3610 O O . PRO A 1 472 ? -2.658 -45.844 -19.625 1 86.75 472 PRO A O 1
ATOM 3613 N N . LEU A 1 473 ? -4.832 -45.938 -19.969 1 85.75 473 LEU A N 1
ATOM 3614 C CA . LEU A 1 473 ? -4.812 -44.656 -20.703 1 85.75 473 LEU A CA 1
ATOM 3615 C C . LEU A 1 473 ? -4.469 -43.5 -19.781 1 85.75 473 LEU A C 1
ATOM 3617 O O . LEU A 1 473 ? -3.725 -42.594 -20.172 1 85.75 473 LEU A O 1
ATOM 3621 N N . SER A 1 474 ? -5.055 -43.562 -18.641 1 85.5 474 SER A N 1
ATOM 3622 C CA . SER A 1 474 ? -4.77 -42.5 -17.688 1 85.5 474 SER A CA 1
ATOM 3623 C C . SER A 1 474 ? -3.314 -42.562 -17.219 1 85.5 474 SER A C 1
ATOM 3625 O O . SER A 1 474 ? -2.66 -41.5 -17.109 1 85.5 474 SER A O 1
ATOM 3627 N N . ARG A 1 475 ? -2.879 -43.688 -17 1 87.94 475 ARG A N 1
ATOM 3628 C CA . ARG A 1 475 ? -1.504 -43.844 -16.531 1 87.94 475 ARG A CA 1
ATOM 3629 C C . ARG A 1 475 ? -0.513 -43.531 -17.641 1 87.94 475 ARG A C 1
ATOM 3631 O O . ARG A 1 475 ? 0.602 -43.062 -17.391 1 87.94 475 ARG A O 1
ATOM 3638 N N . PHE A 1 476 ? -0.898 -43.844 -18.828 1 90.75 476 PHE A N 1
ATOM 3639 C CA . PHE A 1 476 ? -0.081 -43.438 -19.953 1 90.75 476 PHE A CA 1
ATOM 3640 C C . PHE A 1 476 ? 0.162 -41.906 -19.906 1 90.75 476 PHE A C 1
ATOM 3642 O O . PHE A 1 476 ? 1.3 -41.469 -20.047 1 90.75 476 PHE A O 1
ATOM 3649 N N . GLY A 1 477 ? -0.905 -41.219 -19.766 1 88.81 477 GLY A N 1
ATOM 3650 C CA . GLY A 1 477 ? -0.788 -39.75 -19.688 1 88.81 477 GLY A CA 1
ATOM 3651 C C . GLY A 1 477 ? 0.077 -39.281 -18.547 1 88.81 477 GLY A C 1
ATOM 3652 O O . GLY A 1 477 ? 0.881 -38.375 -18.688 1 88.81 477 GLY A O 1
ATOM 3653 N N . ASP A 1 478 ? -0.03 -39.906 -17.422 1 90.88 478 ASP A N 1
ATOM 3654 C CA . ASP A 1 478 ? 0.712 -39.5 -16.234 1 90.88 478 ASP A CA 1
ATOM 3655 C C . ASP A 1 478 ? 2.213 -39.719 -16.422 1 90.88 478 ASP A C 1
ATOM 3657 O O . ASP A 1 478 ? 3.016 -38.844 -16.125 1 90.88 478 ASP A O 1
ATOM 3661 N N . THR A 1 479 ? 2.551 -40.906 -16.875 1 91 479 THR A N 1
ATOM 3662 C CA . THR A 1 479 ? 3.961 -41.281 -17 1 91 479 THR A CA 1
ATOM 3663 C C . THR A 1 479 ? 4.586 -40.625 -18.219 1 91 479 THR A C 1
ATOM 3665 O O . THR A 1 479 ? 5.773 -40.281 -18.219 1 91 479 THR A O 1
ATOM 3668 N N . ALA A 1 480 ? 3.771 -40.5 -19.203 1 91.06 480 ALA A N 1
ATOM 3669 C CA . ALA A 1 480 ? 4.266 -39.781 -20.375 1 91.06 480 ALA A CA 1
ATOM 3670 C C . ALA A 1 480 ? 4.586 -38.344 -20.031 1 91.06 480 ALA A C 1
ATOM 3672 O O . ALA A 1 480 ? 5.59 -37.781 -20.5 1 91.06 480 ALA A O 1
ATOM 3673 N N . ALA A 1 481 ? 3.643 -37.781 -19.312 1 91.12 481 ALA A N 1
ATOM 3674 C CA . ALA A 1 481 ? 3.861 -36.406 -18.906 1 91.12 481 ALA A CA 1
ATOM 3675 C C . ALA A 1 481 ? 5.117 -36.281 -18.047 1 91.12 481 ALA A C 1
ATOM 3677 O O . ALA A 1 481 ? 5.914 -35.344 -18.234 1 91.12 481 ALA A O 1
ATOM 3678 N N . ASN A 1 482 ? 5.281 -37.156 -17.141 1 90.06 482 ASN A N 1
ATOM 3679 C CA . ASN A 1 482 ? 6.445 -37.094 -16.266 1 90.06 482 ASN A CA 1
ATOM 3680 C C . ASN A 1 482 ? 7.742 -37.312 -17.031 1 90.06 482 ASN A C 1
ATOM 3682 O O . ASN A 1 482 ? 8.68 -36.531 -16.922 1 90.06 482 ASN A O 1
ATOM 3686 N N . ALA A 1 483 ? 7.875 -38.375 -17.828 1 87.25 483 ALA A N 1
ATOM 3687 C CA . ALA A 1 483 ? 9.094 -38.688 -18.578 1 87.25 483 ALA A CA 1
ATOM 3688 C C . ALA A 1 483 ? 9.359 -37.625 -19.656 1 87.25 483 ALA A C 1
ATOM 3690 O O . ALA A 1 483 ? 10.508 -37.219 -19.859 1 87.25 483 ALA A O 1
ATOM 3691 N N . GLY A 1 484 ? 8.336 -37.25 -20.266 1 87 484 GLY A N 1
ATOM 3692 C CA . GLY A 1 484 ? 8.477 -36.281 -21.344 1 87 484 GLY A CA 1
ATOM 3693 C C . GLY A 1 484 ? 8.938 -34.938 -20.859 1 87 484 GLY A C 1
ATOM 3694 O O . GLY A 1 484 ? 9.852 -34.344 -21.438 1 87 484 GLY A O 1
ATOM 3695 N N . ILE A 1 485 ? 8.258 -34.469 -19.875 1 87.12 485 ILE A N 1
ATOM 3696 C CA . ILE A 1 485 ? 8.562 -33.125 -19.391 1 87.12 485 ILE A CA 1
ATOM 3697 C C . ILE A 1 485 ? 9.938 -33.125 -18.734 1 87.12 485 ILE A C 1
ATOM 3699 O O . ILE A 1 485 ? 10.688 -32.125 -18.859 1 87.12 485 ILE A O 1
ATOM 3703 N N . LEU A 1 486 ? 10.281 -34.156 -18.031 1 86 486 LEU A N 1
ATOM 3704 C CA . LEU A 1 486 ? 11.609 -34.219 -17.422 1 86 486 LEU A CA 1
ATOM 3705 C C . LEU A 1 486 ? 12.695 -34.25 -18.484 1 86 486 LEU A C 1
ATOM 3707 O O . LEU A 1 486 ? 13.773 -33.688 -18.297 1 86 486 LEU A O 1
ATOM 3711 N N . ALA A 1 487 ? 12.391 -34.906 -19.578 1 83.94 487 ALA A N 1
ATOM 3712 C CA . ALA A 1 487 ? 13.344 -34.906 -20.688 1 83.94 487 ALA A CA 1
ATOM 3713 C C . ALA A 1 487 ? 13.414 -33.562 -21.359 1 83.94 487 ALA A C 1
ATOM 3715 O O . ALA A 1 487 ? 14.492 -33.125 -21.781 1 83.94 487 ALA A O 1
ATOM 3716 N N . LEU A 1 488 ? 12.273 -32.969 -21.469 1 81.19 488 LEU A N 1
ATOM 3717 C CA . LEU A 1 488 ? 12.195 -31.656 -22.109 1 81.19 488 LEU A CA 1
ATOM 3718 C C . LEU A 1 488 ? 12.953 -30.609 -21.297 1 81.19 488 LEU A C 1
ATOM 3720 O O . LEU A 1 488 ? 13.609 -29.734 -21.875 1 81.19 488 LEU A O 1
ATOM 3724 N N . LEU A 1 489 ? 12.867 -30.734 -20 1 77.75 489 LEU A N 1
ATOM 3725 C CA . LEU A 1 489 ? 13.43 -29.719 -19.109 1 77.75 489 LEU A CA 1
ATOM 3726 C C . LEU A 1 489 ? 14.781 -30.172 -18.562 1 77.75 489 LEU A C 1
ATOM 3728 O O . LEU A 1 489 ? 15.258 -29.625 -17.562 1 77.75 489 LEU A O 1
ATOM 3732 N N . GLU A 1 490 ? 15.32 -31.109 -19.156 1 77.19 490 GLU A N 1
ATOM 3733 C CA . GLU A 1 490 ? 16.562 -31.672 -18.656 1 77.19 490 GLU A CA 1
ATOM 3734 C C . GLU A 1 490 ? 17.688 -30.641 -18.656 1 77.19 490 GLU A C 1
ATOM 3736 O O . GLU A 1 490 ? 18.547 -30.625 -17.766 1 77.19 490 GLU A O 1
ATOM 3741 N N . SER A 1 491 ? 17.625 -29.734 -19.578 1 68.38 491 SER A N 1
ATOM 3742 C CA . SER A 1 491 ? 18.688 -28.75 -19.719 1 68.38 491 SER A CA 1
ATOM 3743 C C . SER A 1 491 ? 18.5 -27.594 -18.734 1 68.38 491 SER A C 1
ATOM 3745 O O . SER A 1 491 ? 19.422 -26.812 -18.5 1 68.38 491 SER A O 1
ATOM 3747 N N . PHE A 1 492 ? 17.312 -27.688 -18.094 1 68.44 492 PHE A N 1
ATOM 3748 C CA . PHE A 1 492 ? 17.031 -26.609 -17.156 1 68.44 492 PHE A CA 1
ATOM 3749 C C . PHE A 1 492 ? 17.562 -26.938 -15.773 1 68.44 492 PHE A C 1
ATOM 3751 O O . PHE A 1 492 ? 17.547 -28.094 -15.352 1 68.44 492 PHE A O 1
ATOM 3758 N N . THR A 1 493 ? 18.234 -26.016 -15.133 1 67.62 493 THR A N 1
ATOM 3759 C CA . THR A 1 493 ? 18.781 -26.234 -13.797 1 67.62 493 THR A CA 1
ATOM 3760 C C . THR A 1 493 ? 17.703 -26.047 -12.742 1 67.62 493 THR A C 1
ATOM 3762 O O . THR A 1 493 ? 17.969 -25.531 -11.656 1 67.62 493 THR A O 1
ATOM 3765 N N . TRP A 1 494 ? 16.438 -26.484 -13.039 1 71.56 494 TRP A N 1
ATOM 3766 C CA . TRP A 1 494 ? 15.352 -26.391 -12.07 1 71.56 494 TRP A CA 1
ATOM 3767 C C . TRP A 1 494 ? 15.359 -27.594 -11.125 1 71.56 494 TRP A C 1
ATOM 3769 O O . TRP A 1 494 ? 15.742 -28.703 -11.516 1 71.56 494 TRP A O 1
ATOM 3779 N N . PRO A 1 495 ? 15.102 -27.234 -9.852 1 73.75 495 PRO A N 1
ATOM 3780 C CA . PRO A 1 495 ? 14.914 -28.391 -8.969 1 73.75 495 PRO A CA 1
ATOM 3781 C C . PRO A 1 495 ? 13.875 -29.375 -9.5 1 73.75 495 PRO A C 1
ATOM 3783 O O . PRO A 1 495 ? 12.922 -28.969 -10.172 1 73.75 495 PRO A O 1
ATOM 3786 N N . VAL A 1 496 ? 14.102 -30.531 -9.203 1 80.38 496 VAL A N 1
ATOM 3787 C CA . VAL A 1 496 ? 13.281 -31.609 -9.734 1 80.38 496 VAL A CA 1
ATOM 3788 C C . VAL A 1 496 ? 11.828 -31.422 -9.312 1 80.38 496 VAL A C 1
ATOM 3790 O O . VAL A 1 496 ? 10.906 -31.703 -10.078 1 80.38 496 VAL A O 1
ATOM 3793 N N . LEU A 1 497 ? 11.625 -30.906 -8.141 1 80.12 497 LEU A N 1
ATOM 3794 C CA . LEU A 1 497 ? 10.266 -30.719 -7.648 1 80.12 497 LEU A CA 1
ATOM 3795 C C . LEU A 1 497 ? 9.539 -29.656 -8.469 1 80.12 497 LEU A C 1
ATOM 3797 O O . LEU A 1 497 ? 8.32 -29.75 -8.672 1 80.12 497 LEU A O 1
ATOM 3801 N N . VAL A 1 498 ? 10.273 -28.797 -9.023 1 76.12 498 VAL A N 1
ATOM 3802 C CA . VAL A 1 498 ? 9.672 -27.75 -9.852 1 76.12 498 VAL A CA 1
ATOM 3803 C C . VAL A 1 498 ? 9.375 -28.281 -11.242 1 76.12 498 VAL A C 1
ATOM 3805 O O . VAL A 1 498 ? 8.336 -27.984 -11.828 1 76.12 498 VAL A O 1
ATOM 3808 N N . LYS A 1 499 ? 10.258 -29.078 -11.703 1 79.25 499 LYS A N 1
ATOM 3809 C CA . LYS A 1 499 ? 10.039 -29.719 -13 1 79.25 499 LYS A CA 1
ATOM 3810 C C . LYS A 1 499 ? 8.805 -30.609 -12.969 1 79.25 499 LYS A C 1
ATOM 3812 O O . LYS A 1 499 ? 8.078 -30.719 -13.961 1 79.25 499 LYS A O 1
ATOM 3817 N N . THR A 1 500 ? 8.602 -31.078 -11.766 1 86.44 500 THR A N 1
ATOM 3818 C CA . THR A 1 500 ? 7.48 -32 -11.617 1 86.44 500 THR A CA 1
ATOM 3819 C C . THR A 1 500 ? 6.152 -31.25 -11.656 1 86.44 500 THR A C 1
ATOM 3821 O O . THR A 1 500 ? 5.125 -31.812 -12.039 1 86.44 500 THR A O 1
ATOM 3824 N N . ILE A 1 501 ? 6.211 -30.031 -11.312 1 81.19 501 ILE A N 1
ATOM 3825 C CA . ILE A 1 501 ? 4.988 -29.25 -11.414 1 81.19 501 ILE A CA 1
ATOM 3826 C C . ILE A 1 501 ? 4.562 -29.141 -12.883 1 81.19 501 ILE A C 1
ATOM 3828 O O . ILE A 1 501 ? 3.383 -29.297 -13.203 1 81.19 501 ILE A O 1
ATOM 3832 N N . ALA A 1 502 ? 5.496 -28.953 -13.695 1 80.56 502 ALA A N 1
ATOM 3833 C CA . ALA A 1 502 ? 5.203 -28.891 -15.125 1 80.56 502 ALA A CA 1
ATOM 3834 C C . ALA A 1 502 ? 4.684 -30.234 -15.641 1 80.56 502 ALA A C 1
ATOM 3836 O O . ALA A 1 502 ? 3.791 -30.281 -16.484 1 80.56 502 ALA A O 1
ATOM 3837 N N . ALA A 1 503 ? 5.305 -31.25 -15.109 1 87.06 503 ALA A N 1
ATOM 3838 C CA . ALA A 1 503 ? 4.852 -32.594 -15.492 1 87.06 503 ALA A CA 1
ATOM 3839 C C . ALA A 1 503 ? 3.41 -32.812 -15.047 1 87.06 503 ALA A C 1
ATOM 3841 O O . ALA A 1 503 ? 2.613 -33.406 -15.781 1 87.06 503 ALA A O 1
ATOM 3842 N N . SER A 1 504 ? 3.127 -32.312 -13.891 1 89 504 SER A N 1
ATOM 3843 C CA . SER A 1 504 ? 1.783 -32.5 -13.359 1 89 504 SER A CA 1
ATOM 3844 C C . SER A 1 504 ? 0.76 -31.656 -14.109 1 89 504 SER A C 1
ATOM 3846 O O . SER A 1 504 ? -0.385 -32.062 -14.289 1 89 504 SER A O 1
ATOM 3848 N N . VAL A 1 505 ? 1.148 -30.547 -14.5 1 82.81 505 VAL A N 1
ATOM 3849 C CA . VAL A 1 505 ? 0.254 -29.719 -15.297 1 82.81 505 VAL A CA 1
ATOM 3850 C C . VAL A 1 505 ? -0.01 -30.375 -16.641 1 82.81 505 VAL A C 1
ATOM 3852 O O . VAL A 1 505 ? -1.14 -30.375 -17.141 1 82.81 505 VAL A O 1
ATOM 3855 N N . ALA A 1 506 ? 1.042 -30.938 -17.219 1 84.31 506 ALA A N 1
ATOM 3856 C CA . ALA A 1 506 ? 0.892 -31.656 -18.484 1 84.31 506 ALA A CA 1
ATOM 3857 C C . ALA A 1 506 ? -0.044 -32.844 -18.328 1 84.31 506 ALA A C 1
ATOM 3859 O O . ALA A 1 506 ? -0.863 -33.125 -19.219 1 84.31 506 ALA A O 1
ATOM 3860 N N . SER A 1 507 ? 0.164 -33.5 -17.25 1 89.12 507 SER A N 1
ATOM 3861 C CA . SER A 1 507 ? -0.707 -34.625 -16.984 1 89.12 507 SER A CA 1
ATOM 3862 C C . SER A 1 507 ? -2.154 -34.188 -16.797 1 89.12 507 SER A C 1
ATOM 3864 O O . SER A 1 507 ? -3.076 -34.844 -17.297 1 89.12 507 SER A O 1
ATOM 3866 N N . ALA A 1 508 ? -2.328 -33.094 -16.078 1 85.94 508 ALA A N 1
ATOM 3867 C CA . ALA A 1 508 ? -3.668 -32.562 -15.844 1 85.94 508 ALA A CA 1
ATOM 3868 C C . ALA A 1 508 ? -4.32 -32.156 -17.156 1 85.94 508 ALA A C 1
ATOM 3870 O O . ALA A 1 508 ? -5.512 -32.375 -17.375 1 85.94 508 ALA A O 1
ATOM 3871 N N . CYS A 1 509 ? -3.582 -31.625 -18.016 1 82.19 509 CYS A N 1
ATOM 3872 C CA . CYS A 1 509 ? -4.102 -31.219 -19.328 1 82.19 509 CYS A CA 1
ATOM 3873 C C . CYS A 1 509 ? -4.477 -32.438 -20.156 1 82.19 509 CYS A C 1
ATOM 3875 O O . CYS A 1 509 ? -5.48 -32.438 -20.875 1 82.19 509 CYS A O 1
ATOM 3877 N N . PHE A 1 510 ? -3.646 -33.438 -20.078 1 85.75 510 PHE A N 1
ATOM 3878 C CA . PHE A 1 510 ? -3.928 -34.688 -20.797 1 85.75 510 PHE A CA 1
ATOM 3879 C C . PHE A 1 510 ? -5.223 -35.312 -20.297 1 85.75 510 PHE A C 1
ATOM 3881 O O . PHE A 1 510 ? -6.023 -35.812 -21.094 1 85.75 510 PHE A O 1
ATOM 3888 N N . ARG A 1 511 ? -5.375 -35.156 -19.016 1 82.19 511 ARG A N 1
ATOM 3889 C CA . ARG A 1 511 ? -6.574 -35.75 -18.438 1 82.19 511 ARG A CA 1
ATOM 3890 C C . ARG A 1 511 ? -7.828 -35 -18.891 1 82.19 511 ARG A C 1
ATOM 3892 O O . ARG A 1 511 ? -8.898 -35.625 -19.031 1 82.19 511 ARG A O 1
ATOM 3899 N N . MET A 1 512 ? -7.66 -33.781 -19.125 1 80.25 512 MET A N 1
ATOM 3900 C CA . MET A 1 512 ? -8.797 -33.031 -19.625 1 80.25 512 MET A CA 1
ATOM 3901 C C . MET A 1 512 ? -9.242 -33.531 -21 1 80.25 512 MET A C 1
ATOM 3903 O O . MET A 1 512 ? -10.43 -33.469 -21.328 1 80.25 512 MET A O 1
ATOM 3907 N N . THR A 1 513 ? -8.32 -34.062 -21.75 1 80.44 513 THR A N 1
ATOM 3908 C CA . THR A 1 513 ? -8.656 -34.594 -23.062 1 80.44 513 THR A CA 1
ATOM 3909 C C . THR A 1 513 ? -9.406 -35.906 -22.938 1 80.44 513 THR A C 1
ATOM 3911 O O . THR A 1 513 ? -10.133 -36.312 -23.844 1 80.44 513 THR A O 1
ATOM 3914 N N . LEU A 1 514 ? -9.297 -36.469 -21.781 1 79.12 514 LEU A N 1
ATOM 3915 C CA . LEU A 1 514 ? -9.93 -37.781 -21.578 1 79.12 514 LEU A CA 1
ATOM 3916 C C . LEU A 1 514 ? -11.273 -37.625 -20.859 1 79.12 514 LEU A C 1
ATOM 3918 O O . LEU A 1 514 ? -12.008 -38.594 -20.703 1 79.12 514 LEU A O 1
ATOM 3922 N N . THR A 1 515 ? -11.641 -36.438 -20.578 1 77.44 515 THR A N 1
ATOM 3923 C CA . THR A 1 515 ? -12.852 -36.188 -19.781 1 77.44 515 THR A CA 1
ATOM 3924 C C . THR A 1 515 ? -14.086 -36.719 -20.516 1 77.44 515 THR A C 1
ATOM 3926 O O . THR A 1 515 ? -14.984 -37.281 -19.875 1 77.44 515 THR A O 1
ATOM 3929 N N . PRO A 1 516 ? -14.141 -36.625 -21.812 1 75.12 516 PRO A N 1
ATOM 3930 C CA . PRO A 1 516 ? -15.312 -37.156 -22.484 1 75.12 516 PRO A CA 1
ATOM 3931 C C . PRO A 1 516 ? -15.445 -38.688 -22.281 1 75.12 516 PRO A C 1
ATOM 3933 O O . PRO A 1 516 ? -16.562 -39.188 -22.156 1 75.12 516 PRO A O 1
ATOM 3936 N N . ILE A 1 517 ? -14.297 -39.281 -22.25 1 73.31 517 ILE A N 1
ATOM 3937 C CA . ILE A 1 517 ? -14.305 -40.75 -22.047 1 73.31 517 ILE A CA 1
ATOM 3938 C C . ILE A 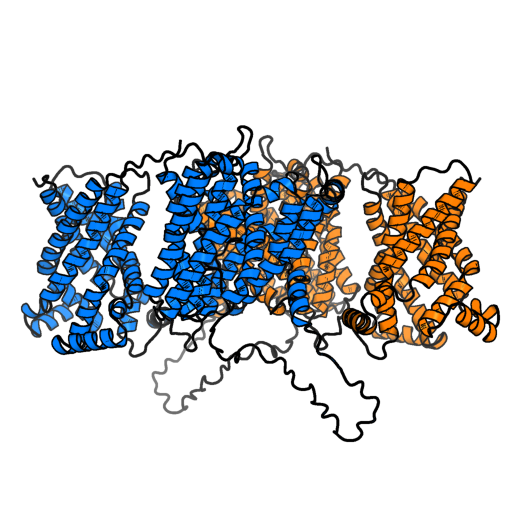1 517 ? -14.758 -41.062 -20.625 1 73.31 517 ILE A C 1
ATOM 3940 O O . ILE A 1 517 ? -15.516 -42.031 -20.406 1 73.31 517 ILE A O 1
ATOM 3944 N N . ASP A 1 518 ? -14.336 -40.281 -19.781 1 71.5 518 ASP A N 1
ATOM 3945 C CA . ASP A 1 518 ? -14.734 -40.469 -18.391 1 71.5 518 ASP A CA 1
ATOM 3946 C C . ASP A 1 518 ? -16.234 -40.219 -18.219 1 71.5 518 ASP A C 1
ATOM 3948 O O . ASP A 1 518 ? -16.891 -40.875 -17.422 1 71.5 518 ASP A O 1
ATOM 3952 N N . THR A 1 519 ? -16.766 -39.219 -18.891 1 70.5 519 THR A N 1
ATOM 3953 C CA . THR A 1 519 ? -18.188 -38.906 -18.812 1 70.5 519 THR A CA 1
ATOM 3954 C C . THR A 1 519 ? -19.031 -40.062 -19.406 1 70.5 519 THR A C 1
ATOM 3956 O O . THR A 1 519 ? -20.078 -40.406 -18.875 1 70.5 519 THR A O 1
ATOM 3959 N N . LEU A 1 520 ? -18.453 -40.531 -20.453 1 70.44 520 LEU A N 1
ATOM 3960 C CA . LEU A 1 520 ? -19.125 -41.656 -21.078 1 70.44 520 LEU A CA 1
ATOM 3961 C C . LEU A 1 520 ? -19.172 -42.844 -20.156 1 70.44 520 LEU A C 1
ATOM 3963 O O . LEU A 1 520 ? -20.203 -43.5 -20.016 1 70.44 520 LEU A O 1
ATOM 3967 N N . LYS A 1 521 ? -18.156 -43.031 -19.5 1 64.94 521 LYS A N 1
ATOM 3968 C CA . LYS A 1 521 ? -18.047 -44.156 -18.594 1 64.94 521 LYS A CA 1
ATOM 3969 C C . LYS A 1 521 ? -19 -44 -17.406 1 64.94 521 LYS A C 1
ATOM 3971 O O . LYS A 1 521 ? -19.688 -44.969 -17.031 1 64.94 521 LYS A O 1
ATOM 3976 N N . THR A 1 522 ? -18.906 -42.938 -16.891 1 61.75 522 THR A N 1
ATOM 3977 C CA . THR A 1 522 ? -19.734 -42.688 -15.703 1 61.75 522 THR A CA 1
ATOM 3978 C C . THR A 1 522 ? -21.219 -42.75 -16.047 1 61.75 522 THR A C 1
ATOM 3980 O O . THR A 1 522 ? -22.016 -43.25 -15.25 1 61.75 522 THR A O 1
ATOM 3983 N N . THR A 1 523 ? -21.531 -42.219 -17.203 1 62.75 523 THR A N 1
ATOM 3984 C CA . THR A 1 523 ? -22.938 -42.281 -17.609 1 62.75 523 THR A CA 1
ATOM 3985 C C . THR A 1 523 ? -23.375 -43.688 -17.922 1 62.75 523 THR A C 1
ATOM 3987 O O . THR A 1 523 ? -24.484 -44.094 -17.594 1 62.75 523 THR A O 1
ATOM 3990 N N . GLN A 1 524 ? -22.484 -44.375 -18.5 1 61.5 524 GLN A N 1
ATOM 3991 C CA . GLN A 1 524 ? -22.797 -45.75 -18.812 1 61.5 524 GLN A CA 1
ATOM 3992 C C . GLN A 1 524 ? -22.906 -46.594 -17.547 1 61.5 524 GLN A C 1
ATOM 3994 O O . GLN A 1 524 ? -23.75 -47.5 -17.453 1 61.5 524 GLN A O 1
ATOM 3999 N N . GLN A 1 525 ? -22.078 -46.219 -16.609 1 56.62 525 GLN A N 1
ATOM 4000 C CA . GLN A 1 525 ? -22.062 -46.938 -15.352 1 56.62 525 GLN A CA 1
ATOM 4001 C C . GLN A 1 525 ? -23.297 -46.625 -14.516 1 56.62 525 GLN A C 1
ATOM 4003 O O . GLN A 1 525 ? -23.797 -47.5 -13.797 1 56.62 525 GLN A O 1
ATOM 4008 N N . THR A 1 526 ? -23.719 -45.375 -14.594 1 54.12 526 THR A N 1
ATOM 4009 C CA . THR A 1 526 ? -24.828 -44.969 -13.742 1 54.12 526 THR A CA 1
ATOM 4010 C C . THR A 1 526 ? -26.172 -45.312 -14.367 1 54.12 526 THR A C 1
ATOM 4012 O O . THR A 1 526 ? -27.109 -45.719 -13.664 1 54.12 526 THR A O 1
ATOM 4015 N N . GLN A 1 527 ? -26.297 -45.031 -15.609 1 55.53 527 GLN A N 1
ATOM 4016 C CA . GLN A 1 527 ? -27.625 -45.188 -16.203 1 55.53 527 GLN A CA 1
ATOM 4017 C C . GLN A 1 527 ? -27.719 -46.531 -16.969 1 55.53 527 GLN A C 1
ATOM 4019 O O . GLN A 1 527 ? -28.812 -46.938 -17.344 1 55.53 527 GLN A O 1
ATOM 4024 N N . GLY A 1 528 ? -26.641 -47.281 -16.938 1 54.56 528 GLY A N 1
ATOM 4025 C CA . GLY A 1 528 ? -26.656 -48.5 -17.719 1 54.56 528 GLY A CA 1
ATOM 4026 C C . GLY A 1 528 ? -26.172 -48.281 -19.156 1 54.56 528 GLY A C 1
ATOM 4027 O O . GLY A 1 528 ? -26.141 -47.156 -19.641 1 54.56 528 GLY A O 1
ATOM 4028 N N . GLY A 1 529 ? -25.484 -49.281 -19.766 1 55.28 529 GLY A N 1
ATOM 4029 C CA . GLY A 1 529 ? -24.781 -49.25 -21.031 1 55.28 529 GLY A CA 1
ATOM 4030 C C . GLY A 1 529 ? -25.578 -48.562 -22.141 1 55.28 529 GLY A C 1
ATOM 4031 O O . GLY A 1 529 ? -25.094 -47.594 -22.75 1 55.28 529 GLY A O 1
ATOM 4032 N N . GLY A 1 530 ? -26.703 -48.969 -22.531 1 60.53 530 GLY A N 1
ATOM 4033 C CA . GLY A 1 530 ? -27.5 -48.438 -23.625 1 60.53 530 GLY A CA 1
ATOM 4034 C C . GLY A 1 530 ? -28.172 -47.125 -23.281 1 60.53 530 GLY A C 1
ATOM 4035 O O . GLY A 1 530 ? -28.141 -46.156 -24.062 1 60.53 530 GLY A O 1
ATOM 4036 N N . ALA A 1 531 ? -28.734 -46.969 -22.141 1 60.03 531 ALA A N 1
ATOM 4037 C CA . ALA A 1 531 ? -29.438 -45.781 -21.688 1 60.03 531 ALA A CA 1
ATOM 4038 C C . ALA A 1 531 ? -28.469 -44.625 -21.422 1 60.03 531 ALA A C 1
ATOM 4040 O O . ALA A 1 531 ? -28.812 -43.469 -21.641 1 60.03 531 ALA A O 1
ATOM 4041 N N . GLY A 1 532 ? -27.359 -44.938 -21.062 1 64.62 532 GLY A N 1
ATOM 4042 C CA . GLY A 1 532 ? -26.344 -43.906 -20.828 1 64.62 532 GLY A CA 1
ATOM 4043 C C . GLY A 1 532 ? -25.906 -43.219 -22.094 1 64.62 532 GLY A C 1
ATOM 4044 O O . GLY A 1 532 ? -25.734 -42 -22.109 1 64.62 532 GLY A O 1
ATOM 4045 N N . LEU A 1 533 ? -25.781 -44 -23.094 1 72.56 533 LEU A N 1
ATOM 4046 C CA . LEU A 1 533 ? -25.391 -43.406 -24.359 1 72.56 533 LEU A CA 1
ATOM 4047 C C . LEU A 1 533 ? -26.484 -42.5 -24.906 1 72.56 533 LEU A C 1
ATOM 4049 O O . LEU A 1 533 ? -26.188 -41.469 -25.531 1 72.56 533 LEU A O 1
ATOM 4053 N N . GLN A 1 534 ? -27.719 -42.906 -24.719 1 74.12 534 GLN A N 1
ATOM 4054 C CA . GLN A 1 534 ? -28.828 -42.062 -25.156 1 74.12 534 GLN A CA 1
ATOM 4055 C C . GLN A 1 534 ? -28.891 -40.75 -24.375 1 74.12 534 GLN A C 1
ATOM 4057 O O . GLN A 1 534 ? -29.172 -39.688 -24.953 1 74.12 534 GLN A O 1
ATOM 4062 N N . LEU A 1 535 ? -28.641 -40.906 -23.188 1 71.81 535 LEU A N 1
ATOM 4063 C CA . LEU A 1 535 ? -28.609 -39.719 -22.359 1 71.81 535 LEU A CA 1
ATOM 4064 C C . LEU A 1 535 ? -27.5 -38.781 -22.797 1 71.81 535 LEU A C 1
ATOM 4066 O O . LEU A 1 535 ? -27.672 -37.562 -22.797 1 71.81 535 LEU A O 1
ATOM 4070 N N . LEU A 1 536 ? -26.422 -39.344 -23.109 1 74.44 536 LEU A N 1
ATOM 4071 C CA . LEU A 1 536 ? -25.297 -38.531 -23.547 1 74.44 536 LEU A CA 1
ATOM 4072 C C . LEU A 1 536 ? -25.609 -37.875 -24.891 1 74.44 536 LEU A C 1
ATOM 4074 O O . LEU A 1 536 ? -25.234 -36.719 -25.109 1 74.44 536 LEU A O 1
ATOM 4078 N N . LYS A 1 537 ? -26.219 -38.656 -25.656 1 77.31 537 LYS A N 1
ATOM 4079 C CA . LYS A 1 537 ? -26.625 -38.094 -26.938 1 77.31 537 LYS A CA 1
ATOM 4080 C C . LYS A 1 537 ? -27.609 -36.938 -26.75 1 77.31 537 LYS A C 1
ATOM 4082 O O . LYS A 1 537 ? -27.531 -35.938 -27.469 1 77.31 537 LYS A O 1
ATOM 4087 N N . GLN A 1 538 ? -28.453 -37.125 -25.859 1 75.12 538 GLN A N 1
ATOM 4088 C CA . GLN A 1 538 ? -29.406 -36.062 -25.578 1 75.12 538 GLN A CA 1
ATOM 4089 C C . GLN A 1 538 ? -28.719 -34.844 -24.984 1 75.12 538 GLN A C 1
ATOM 4091 O O . GLN A 1 538 ? -29.062 -33.688 -25.328 1 75.12 538 GLN A O 1
ATOM 4096 N N . ARG A 1 539 ? -27.812 -35.125 -24.219 1 72.81 539 ARG A N 1
ATOM 4097 C CA . ARG A 1 539 ? -27.062 -34.031 -23.609 1 72.81 539 ARG A CA 1
ATOM 4098 C C . ARG A 1 539 ? -26.25 -33.281 -24.656 1 72.81 539 ARG A C 1
ATOM 4100 O O . ARG A 1 539 ? -26.172 -32.031 -24.609 1 72.81 539 ARG A O 1
ATOM 4107 N N . ILE A 1 540 ? -25.688 -34.031 -25.5 1 75.06 540 ILE A N 1
ATOM 4108 C CA . ILE A 1 540 ? -24.906 -33.406 -26.578 1 75.06 540 ILE A CA 1
ATOM 4109 C C . ILE A 1 540 ? -25.812 -32.594 -27.484 1 75.06 540 ILE A C 1
ATOM 4111 O O . ILE A 1 540 ? -25.438 -31.516 -27.953 1 75.06 540 ILE A O 1
ATOM 4115 N N . LYS A 1 541 ? -26.984 -33.125 -27.625 1 72.75 541 LYS A N 1
ATOM 4116 C CA . LYS A 1 541 ? -27.953 -32.438 -28.469 1 72.75 541 LYS A CA 1
ATOM 4117 C C . LYS A 1 541 ? -28.453 -31.156 -27.812 1 72.75 541 LYS A C 1
ATOM 4119 O O . LYS A 1 541 ? -28.656 -30.141 -28.469 1 72.75 541 LYS A O 1
ATOM 4124 N N . GLN A 1 542 ? -28.516 -31.203 -26.562 1 65.25 542 GLN A N 1
ATOM 4125 C CA . GLN A 1 542 ? -29.094 -30.062 -25.844 1 65.25 542 GLN A CA 1
ATOM 4126 C C . GLN A 1 542 ? -28.031 -29.031 -25.516 1 65.25 542 GLN A C 1
ATOM 4128 O O . GLN A 1 542 ? -28.25 -27.812 -25.656 1 65.25 542 GLN A O 1
ATOM 4133 N N . GLN A 1 543 ? -26.906 -29.578 -25.109 1 66 543 GLN A N 1
ATOM 4134 C CA . GLN A 1 543 ? -25.922 -28.641 -24.562 1 66 543 GLN A CA 1
ATOM 4135 C C . GLN A 1 543 ? -24.688 -28.578 -25.438 1 66 543 GLN A C 1
ATOM 4137 O O . GLN A 1 543 ? -23.812 -27.719 -25.234 1 66 543 GLN A O 1
ATOM 4142 N N . GLY A 1 544 ? -24.703 -29.328 -26.484 1 63.81 544 GLY A N 1
ATOM 4143 C CA . GLY A 1 544 ? -23.562 -29.328 -27.391 1 63.81 544 GLY A CA 1
ATOM 4144 C C . GLY A 1 544 ? -22.484 -30.312 -26.969 1 63.81 544 GLY A C 1
ATOM 4145 O O . GLY A 1 544 ? -22.5 -30.828 -25.859 1 63.81 544 GLY A O 1
ATOM 4146 N N . ILE A 1 545 ? -21.562 -30.562 -27.844 1 68.62 545 ILE A N 1
ATOM 4147 C CA . ILE A 1 545 ? -20.5 -31.547 -27.641 1 68.62 545 ILE A CA 1
ATOM 4148 C C . ILE A 1 545 ? -19.578 -31.062 -26.516 1 68.62 545 ILE A C 1
ATOM 4150 O O . ILE A 1 545 ? -18.969 -31.875 -25.812 1 68.62 545 ILE A O 1
ATOM 4154 N N . ALA A 1 546 ? -19.562 -29.797 -26.312 1 67 546 ALA A N 1
ATOM 4155 C CA . ALA A 1 546 ? -18.703 -29.219 -25.297 1 67 546 ALA A CA 1
ATOM 4156 C C . ALA A 1 546 ? -19.172 -29.594 -23.891 1 67 546 ALA A C 1
ATOM 4158 O O . ALA A 1 546 ? -18.391 -29.516 -22.938 1 67 546 ALA A O 1
ATOM 4159 N N . SER A 1 547 ? -20.344 -30.078 -23.859 1 66.44 547 SER A N 1
ATOM 4160 C CA . SER A 1 547 ? -20.891 -30.484 -22.578 1 66.44 547 SER A CA 1
ATOM 4161 C C . SER A 1 547 ? -20.172 -31.703 -22.016 1 66.44 547 SER A C 1
ATOM 4163 O O . SER A 1 547 ? -20.219 -31.969 -20.812 1 66.44 547 SER A O 1
ATOM 4165 N N . LEU A 1 548 ? -19.484 -32.344 -22.969 1 70.88 548 LEU A N 1
ATOM 4166 C CA . LEU A 1 548 ? -18.75 -33.531 -22.531 1 70.88 548 LEU A CA 1
ATOM 4167 C C . LEU A 1 548 ? -17.547 -33.156 -21.672 1 70.88 548 LEU A C 1
ATOM 4169 O O . LEU A 1 548 ? -17.016 -33.969 -20.938 1 70.88 548 LEU A O 1
ATOM 4173 N N . TRP A 1 549 ? -17.203 -31.906 -21.781 1 72.31 549 TRP A N 1
ATOM 4174 C CA . TRP A 1 549 ? -16.047 -31.453 -21.031 1 72.31 549 TRP A CA 1
ATOM 4175 C C . TRP A 1 549 ? -16.469 -30.688 -19.781 1 72.31 549 TRP A C 1
ATOM 4177 O O . TRP A 1 549 ? -15.68 -29.938 -19.203 1 72.31 549 TRP A O 1
ATOM 4187 N N . TYR A 1 550 ? -17.75 -30.953 -19.516 1 64.31 550 TYR A N 1
ATOM 4188 C CA . TYR A 1 550 ? -18.188 -30.328 -18.281 1 64.31 550 TYR A CA 1
ATOM 4189 C C . TYR A 1 550 ? -17.469 -30.906 -17.062 1 64.31 550 TYR A C 1
ATOM 4191 O O . TYR A 1 550 ? -17.469 -32.125 -16.875 1 64.31 550 TYR A O 1
ATOM 4199 N N . GLY A 1 551 ? -16.609 -30.172 -16.328 1 63.12 551 GLY A N 1
ATOM 4200 C CA . GLY A 1 551 ? -15.859 -30.625 -15.164 1 63.12 551 GLY A CA 1
ATOM 4201 C C . GLY A 1 551 ? -14.398 -30.891 -15.461 1 63.12 551 GLY A C 1
ATOM 4202 O O . GLY A 1 551 ? -13.68 -31.438 -14.633 1 63.12 551 GLY A O 1
ATOM 4203 N N . ALA A 1 552 ? -14.07 -30.609 -16.641 1 71.19 552 ALA A N 1
ATOM 4204 C CA . ALA A 1 552 ? -12.703 -30.891 -17.062 1 71.19 552 ALA A CA 1
ATOM 4205 C C . ALA A 1 552 ? -11.695 -30.172 -16.172 1 71.19 552 ALA A C 1
ATOM 4207 O O . ALA A 1 552 ? -10.656 -30.75 -15.812 1 71.19 552 ALA A O 1
ATOM 4208 N N . LEU A 1 553 ? -12.023 -29.062 -15.727 1 69.06 553 LEU A N 1
ATOM 4209 C CA . LEU A 1 553 ? -11.094 -28.312 -14.891 1 69.06 553 LEU A CA 1
ATOM 4210 C C . LEU A 1 553 ? -11.008 -28.922 -13.5 1 69.06 553 LEU A C 1
ATOM 4212 O O . LEU A 1 553 ? -9.93 -28.938 -12.891 1 69.06 553 LEU A O 1
ATOM 4216 N N . ALA A 1 554 ? -12.148 -29.344 -13.125 1 64.75 554 ALA A N 1
ATOM 4217 C CA . ALA A 1 554 ? -12.133 -30.016 -11.828 1 64.75 554 ALA A CA 1
ATOM 4218 C C . ALA A 1 554 ? -11.32 -31.312 -11.883 1 64.75 554 ALA A C 1
ATOM 4220 O O . ALA A 1 554 ? -10.594 -31.641 -10.938 1 64.75 554 ALA A O 1
ATOM 4221 N N . THR A 1 555 ? -11.492 -31.906 -13 1 69.75 555 THR A N 1
ATOM 4222 C CA . THR A 1 555 ? -10.734 -33.156 -13.195 1 69.75 555 THR A CA 1
ATOM 4223 C C . THR A 1 555 ? -9.242 -32.844 -13.305 1 69.75 555 THR A C 1
ATOM 4225 O O . THR A 1 555 ? -8.406 -33.594 -12.797 1 69.75 555 THR A O 1
ATOM 4228 N N . ALA A 1 556 ? -9.016 -31.828 -13.938 1 77.62 556 ALA A N 1
ATOM 4229 C CA . ALA A 1 556 ? -7.621 -31.422 -14.062 1 77.62 556 ALA A CA 1
ATOM 4230 C C . ALA A 1 556 ? -7.02 -31.078 -12.703 1 77.62 556 ALA A C 1
ATOM 4232 O O . ALA A 1 556 ? -5.883 -31.453 -12.406 1 77.62 556 ALA A O 1
ATOM 4233 N N . ALA A 1 557 ? -7.785 -30.484 -11.93 1 73.06 557 ALA A N 1
ATOM 4234 C CA . ALA A 1 557 ? -7.312 -30.125 -10.602 1 73.06 557 ALA A CA 1
ATOM 4235 C C . ALA A 1 557 ? -7.098 -31.359 -9.734 1 73.06 557 ALA A C 1
ATOM 4237 O O . ALA A 1 557 ? -6.113 -31.453 -9 1 73.06 557 ALA A O 1
ATOM 4238 N N . ALA A 1 558 ? -8.039 -32.219 -9.914 1 70.56 558 ALA A N 1
ATOM 4239 C CA . ALA A 1 558 ? -7.93 -33.469 -9.164 1 70.56 558 ALA A CA 1
ATOM 4240 C C . ALA A 1 558 ? -6.703 -34.25 -9.602 1 70.56 558 ALA A C 1
ATOM 4242 O O . ALA A 1 558 ? -6.02 -34.875 -8.766 1 70.56 558 ALA A O 1
ATOM 4243 N N . THR A 1 559 ? -6.461 -34.219 -10.82 1 78.38 559 THR A N 1
ATOM 4244 C CA . THR A 1 559 ? -5.305 -34.906 -11.359 1 78.38 559 THR A CA 1
ATOM 4245 C C . THR A 1 559 ? -4.004 -34.281 -10.875 1 78.38 559 THR A C 1
ATOM 4247 O O . THR A 1 559 ? -3.053 -34.969 -10.523 1 78.38 559 THR A O 1
ATOM 4250 N N . PHE A 1 560 ? -4.051 -33.062 -10.812 1 84.44 560 PHE A N 1
ATOM 4251 C CA . PHE A 1 560 ? -2.852 -32.344 -10.359 1 84.44 560 PHE A CA 1
ATOM 4252 C C . PHE A 1 560 ? -2.543 -32.688 -8.906 1 84.44 560 PHE A C 1
ATOM 4254 O O . PHE A 1 560 ? -1.389 -32.938 -8.555 1 84.44 560 PHE A O 1
ATOM 4261 N N . VAL A 1 561 ? -3.568 -32.75 -8.125 1 78.62 561 VAL A N 1
ATOM 4262 C CA . VAL A 1 561 ? -3.398 -32.969 -6.691 1 78.62 561 VAL A CA 1
ATOM 4263 C C . VAL A 1 561 ? -2.979 -34.406 -6.438 1 78.62 561 VAL A C 1
ATOM 4265 O O . VAL A 1 561 ? -2.316 -34.719 -5.441 1 78.62 561 VAL A O 1
ATOM 4268 N N . GLY A 1 562 ? -3.303 -35.25 -7.344 1 78.12 562 GLY A N 1
ATOM 4269 C CA . GLY A 1 562 ? -2.9 -36.656 -7.223 1 78.12 562 GLY A CA 1
ATOM 4270 C C . GLY A 1 562 ? -1.536 -36.906 -7.828 1 78.12 562 GLY A C 1
ATOM 4271 O O . GLY A 1 562 ? -0.74 -37.656 -7.258 1 78.12 562 GLY A O 1
ATOM 4272 N N . HIS A 1 563 ? -1.327 -36.25 -8.891 1 85.75 563 HIS A N 1
ATOM 4273 C CA . HIS A 1 563 ? -0.112 -36.5 -9.656 1 85.75 563 HIS A CA 1
ATOM 4274 C C . HIS A 1 563 ? 1.107 -35.875 -8.977 1 85.75 563 HIS A C 1
ATOM 4276 O O . HIS A 1 563 ? 2.148 -36.531 -8.852 1 85.75 563 HIS A O 1
ATOM 4282 N N . TYR A 1 564 ? 1.009 -34.719 -8.555 1 88.94 564 TYR A N 1
ATOM 4283 C CA . TYR A 1 564 ? 2.188 -34 -8.086 1 88.94 564 TYR A CA 1
ATOM 4284 C C . TYR A 1 564 ? 2.775 -34.656 -6.844 1 88.94 564 TYR A C 1
ATOM 4286 O O . TYR A 1 564 ? 3.98 -34.906 -6.781 1 88.94 564 TYR A O 1
ATOM 4294 N N . PRO A 1 565 ? 1.984 -34.938 -5.836 1 87.31 565 PRO A N 1
ATOM 4295 C CA . PRO A 1 565 ? 2.609 -35.562 -4.668 1 87.31 565 PRO A CA 1
ATOM 4296 C C . PRO A 1 565 ? 3.248 -36.938 -4.992 1 87.31 565 PRO A C 1
ATOM 4298 O O . PRO A 1 565 ? 4.297 -37.25 -4.438 1 87.31 565 PRO A O 1
ATOM 4301 N N . TRP A 1 566 ? 2.678 -37.656 -5.832 1 89.44 566 TRP A N 1
ATOM 4302 C CA . TRP A 1 566 ? 3.223 -38.969 -6.152 1 89.44 566 TRP A CA 1
ATOM 4303 C C . TRP A 1 566 ? 4.527 -38.844 -6.93 1 89.44 566 TRP A C 1
ATOM 4305 O O . TRP A 1 566 ? 5.562 -39.344 -6.508 1 89.44 566 TRP A O 1
ATOM 4315 N N . PHE A 1 567 ? 4.484 -38.125 -8.008 1 90.25 567 PHE A N 1
ATOM 4316 C CA . PHE A 1 567 ? 5.668 -38.031 -8.852 1 90.25 567 PHE A CA 1
ATOM 4317 C C . PHE A 1 567 ? 6.695 -37.094 -8.25 1 90.25 567 PHE A C 1
ATOM 4319 O O . PHE A 1 567 ? 7.891 -37.188 -8.516 1 90.25 567 PHE A O 1
ATOM 4326 N N . GLY A 1 568 ? 6.207 -36.156 -7.57 1 88.94 568 GLY A N 1
ATOM 4327 C CA . GLY A 1 568 ? 7.156 -35.312 -6.855 1 88.94 568 GLY A CA 1
ATOM 4328 C C . GLY A 1 568 ? 8.031 -36.094 -5.891 1 88.94 568 GLY A C 1
ATOM 4329 O O . GLY A 1 568 ? 9.25 -35.906 -5.859 1 88.94 568 GLY A O 1
ATOM 4330 N N . THR A 1 569 ? 7.406 -37 -5.133 1 88.94 569 THR A N 1
ATOM 4331 C CA . THR A 1 569 ? 8.141 -37.844 -4.207 1 88.94 569 THR A CA 1
ATOM 4332 C C . THR A 1 569 ? 9 -38.875 -4.969 1 88.94 569 THR A C 1
ATOM 4334 O O . THR A 1 569 ? 10.148 -39.094 -4.609 1 88.94 569 THR A O 1
ATOM 4337 N N . TYR A 1 570 ? 8.422 -39.344 -5.957 1 90.25 570 TYR A N 1
ATOM 4338 C CA . TYR A 1 570 ? 9.125 -40.344 -6.773 1 90.25 570 TYR A CA 1
ATOM 4339 C C . TYR A 1 570 ? 10.398 -39.75 -7.363 1 90.25 570 TYR A C 1
ATOM 4341 O O . TYR A 1 570 ? 11.477 -40.312 -7.246 1 90.25 570 TYR A O 1
ATOM 4349 N N . ASN A 1 571 ? 10.258 -38.625 -8 1 88.88 571 ASN A N 1
ATOM 4350 C CA . ASN A 1 571 ? 11.398 -38 -8.656 1 88.88 571 ASN A CA 1
ATOM 4351 C C . ASN A 1 571 ? 12.414 -37.5 -7.645 1 88.88 571 ASN A C 1
ATOM 4353 O O . ASN A 1 571 ? 13.625 -37.562 -7.883 1 88.88 571 ASN A O 1
ATOM 4357 N N . TRP A 1 572 ? 11.977 -36.969 -6.605 1 87.75 572 TRP A N 1
ATOM 4358 C CA . TRP A 1 572 ? 12.891 -36.469 -5.586 1 87.75 572 TRP A CA 1
ATOM 4359 C C . TRP A 1 572 ? 13.695 -37.594 -4.969 1 87.75 572 TRP A C 1
ATOM 4361 O O . TRP A 1 572 ? 14.914 -37.5 -4.801 1 87.75 572 TRP A O 1
ATOM 4371 N N . LEU A 1 573 ? 13.039 -38.656 -4.602 1 87.56 573 LEU A N 1
ATOM 4372 C CA . LEU A 1 573 ? 13.719 -39.781 -4.012 1 87.56 573 LEU A CA 1
ATOM 4373 C C . LEU A 1 573 ? 14.664 -40.438 -5.023 1 87.56 573 LEU A C 1
ATOM 4375 O O . LEU A 1 573 ? 15.727 -40.938 -4.652 1 87.56 573 LEU A O 1
ATOM 4379 N N . SER A 1 574 ? 14.234 -40.406 -6.262 1 87.81 574 SER A N 1
ATOM 4380 C CA . SER A 1 574 ? 15.086 -40.969 -7.312 1 87.81 574 SER A CA 1
ATOM 4381 C C . SER A 1 574 ? 16.359 -40.156 -7.492 1 87.81 574 SER A C 1
ATOM 4383 O O . SER A 1 574 ? 17.391 -40.688 -7.871 1 87.81 574 SER A O 1
ATOM 4385 N N . ALA A 1 575 ? 16.234 -38.844 -7.25 1 83.25 575 ALA A N 1
ATOM 4386 C CA . ALA A 1 575 ? 17.375 -37.969 -7.41 1 83.25 575 ALA A CA 1
ATOM 4387 C C . ALA A 1 575 ? 18.312 -38.031 -6.199 1 83.25 575 ALA A C 1
ATOM 4389 O O . ALA A 1 575 ? 19.531 -37.906 -6.332 1 83.25 575 ALA A O 1
ATOM 4390 N N . VAL A 1 576 ? 17.781 -38.25 -5.02 1 83.62 576 VAL A N 1
ATOM 4391 C CA . VAL A 1 576 ? 18.578 -38.156 -3.791 1 83.62 576 VAL A CA 1
ATOM 4392 C C . VAL A 1 576 ? 19.141 -39.531 -3.424 1 83.62 576 VAL A C 1
ATOM 4394 O O . VAL A 1 576 ? 20.234 -39.625 -2.887 1 83.62 576 VAL A O 1
ATOM 4397 N N . LEU A 1 577 ? 18.453 -40.656 -3.77 1 86.12 577 LEU A N 1
ATOM 4398 C CA . LEU A 1 577 ? 18.891 -41.969 -3.391 1 86.12 577 LEU A CA 1
ATOM 4399 C C . LEU A 1 577 ? 20.031 -42.469 -4.293 1 86.12 577 LEU A C 1
ATOM 4401 O O . LEU A 1 577 ? 20.016 -42.188 -5.496 1 86.12 577 LEU A O 1
ATOM 4405 N N . PRO A 1 578 ? 21 -43.062 -3.689 1 84.5 578 PRO A N 1
ATOM 4406 C CA . PRO A 1 578 ? 22.125 -43.562 -4.469 1 84.5 578 PRO A CA 1
ATOM 4407 C C . PRO A 1 578 ? 21.719 -44.562 -5.527 1 84.5 578 PRO A C 1
ATOM 4409 O O . PRO A 1 578 ? 20.781 -45.344 -5.316 1 84.5 578 PRO A O 1
ATOM 4412 N N . PRO A 1 579 ? 22.391 -44.594 -6.656 1 85.69 579 PRO A N 1
ATOM 4413 C CA . PRO A 1 579 ? 22.062 -45.531 -7.738 1 85.69 579 PRO A CA 1
ATOM 4414 C C . PRO A 1 579 ? 22.328 -46.969 -7.363 1 85.69 579 PRO A C 1
ATOM 4416 O O . PRO A 1 579 ? 23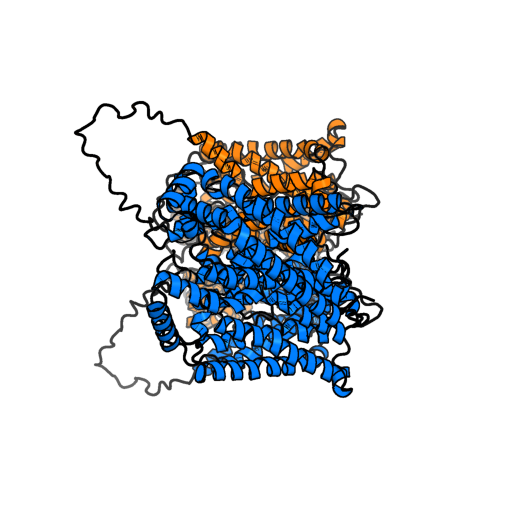.25 -47.25 -6.59 1 85.69 579 PRO A O 1
ATOM 4419 N N . PRO A 1 580 ? 21.406 -47.781 -7.91 1 84.19 580 PRO A N 1
ATOM 4420 C CA . PRO A 1 580 ? 21.547 -49.219 -7.598 1 84.19 580 PRO A CA 1
ATOM 4421 C C . PRO A 1 580 ? 22.703 -49.875 -8.367 1 84.19 580 PRO A C 1
ATOM 4423 O O . PRO A 1 580 ? 22.969 -49.469 -9.508 1 84.19 580 PRO A O 1
ATOM 4426 N N . HIS A 1 581 ? 23.391 -50.844 -7.773 1 82.62 581 HIS A N 1
ATOM 4427 C CA . HIS A 1 581 ? 24.5 -51.562 -8.391 1 82.62 581 HIS A CA 1
ATOM 4428 C C . HIS A 1 581 ? 24.078 -52.969 -8.82 1 82.62 581 HIS A C 1
ATOM 4430 O O . HIS A 1 581 ? 24.734 -53.562 -9.664 1 82.62 581 HIS A O 1
ATOM 4436 N N . ASN A 1 582 ? 23.016 -53.469 -8.195 1 83.62 582 ASN A N 1
ATOM 4437 C CA . ASN A 1 582 ? 22.516 -54.812 -8.508 1 83.62 582 ASN A CA 1
ATOM 4438 C C . ASN A 1 582 ? 21.016 -54.781 -8.758 1 83.62 582 ASN A C 1
ATOM 4440 O O . ASN A 1 582 ? 20.344 -53.781 -8.484 1 83.62 582 ASN A O 1
ATOM 4444 N N . ILE A 1 583 ? 20.578 -55.875 -9.367 1 82.88 583 ILE A N 1
ATOM 4445 C CA . ILE A 1 583 ? 19.172 -55.969 -9.734 1 82.88 583 ILE A CA 1
ATOM 4446 C C . ILE A 1 583 ? 18.297 -55.969 -8.484 1 82.88 583 ILE A C 1
ATOM 4448 O O . ILE A 1 583 ? 17.203 -55.406 -8.477 1 82.88 583 ILE A O 1
ATOM 4452 N N . PHE A 1 584 ? 18.766 -56.625 -7.512 1 85.06 584 PHE A N 1
ATOM 4453 C CA . PHE A 1 584 ? 17.984 -56.688 -6.285 1 85.06 584 PHE A CA 1
ATOM 4454 C C . PHE A 1 584 ? 17.891 -55.312 -5.621 1 85.06 584 PHE A C 1
ATOM 4456 O O . PHE A 1 584 ? 16.844 -54.969 -5.074 1 85.06 584 PHE A O 1
ATOM 4463 N N . GLN A 1 585 ? 18.953 -54.656 -5.688 1 86.75 585 GLN A N 1
ATOM 4464 C CA . GLN A 1 585 ? 18.953 -53.281 -5.133 1 86.75 585 GLN A CA 1
ATOM 4465 C C . GLN A 1 585 ? 18.047 -52.375 -5.945 1 86.75 585 GLN A C 1
ATOM 4467 O O . GLN A 1 585 ? 17.422 -51.469 -5.391 1 86.75 585 GLN A O 1
ATOM 4472 N N . GLN A 1 586 ? 18.094 -52.688 -7.125 1 87.69 586 GLN A N 1
ATOM 4473 C CA . GLN A 1 586 ? 17.25 -51.875 -7.992 1 87.69 586 GLN A CA 1
ATOM 4474 C C . GLN A 1 586 ? 15.766 -52.094 -7.688 1 87.69 586 GLN A C 1
ATOM 4476 O O . GLN A 1 586 ? 14.992 -51.125 -7.629 1 87.69 586 GLN A O 1
ATOM 4481 N N . LEU A 1 587 ? 15.453 -53.344 -7.562 1 87.44 587 LEU A N 1
ATOM 4482 C CA . LEU A 1 587 ? 14.062 -53.656 -7.281 1 87.44 587 LEU A CA 1
ATOM 4483 C C . LEU A 1 587 ? 13.641 -53.125 -5.914 1 87.44 587 LEU A C 1
ATOM 4485 O O . LEU A 1 587 ? 12.539 -52.625 -5.758 1 87.44 587 LEU A O 1
ATOM 4489 N N . ALA A 1 588 ? 14.508 -53.25 -4.965 1 89.31 588 ALA A N 1
ATOM 4490 C CA . ALA A 1 588 ? 14.211 -52.75 -3.621 1 89.31 588 ALA A CA 1
ATOM 4491 C C . ALA A 1 588 ? 14.109 -51.219 -3.605 1 89.31 588 ALA A C 1
ATOM 4493 O O . ALA A 1 588 ? 13.266 -50.656 -2.9 1 89.31 588 ALA A O 1
ATOM 4494 N N . ARG A 1 589 ? 14.953 -50.656 -4.312 1 91.5 589 ARG A N 1
ATOM 4495 C CA . ARG A 1 589 ? 14.945 -49.188 -4.41 1 91.5 589 ARG A CA 1
ATOM 4496 C C . ARG A 1 589 ? 13.641 -48.688 -5.035 1 91.5 589 ARG A C 1
ATOM 4498 O O . ARG A 1 589 ? 13.016 -47.781 -4.516 1 91.5 589 ARG A O 1
ATOM 4505 N N . GLN A 1 590 ? 13.328 -49.375 -6.059 1 90.44 590 GLN A N 1
ATOM 4506 C CA . GLN A 1 590 ? 12.117 -48.969 -6.754 1 90.44 590 GLN A CA 1
ATOM 4507 C C . GLN A 1 590 ? 10.875 -49.25 -5.906 1 90.44 590 GLN A C 1
ATOM 4509 O O . GLN A 1 590 ? 9.914 -48.5 -5.934 1 90.44 590 GLN A O 1
ATOM 4514 N N . ALA A 1 591 ? 10.906 -50.312 -5.238 1 90.25 591 ALA A N 1
ATOM 4515 C CA . ALA A 1 591 ? 9.805 -50.656 -4.348 1 90.25 591 ALA A CA 1
ATOM 4516 C C . ALA A 1 591 ? 9.656 -49.594 -3.236 1 90.25 591 ALA A C 1
ATOM 4518 O O . ALA A 1 591 ? 8.539 -49.219 -2.898 1 90.25 591 ALA A O 1
ATOM 4519 N N . PHE A 1 592 ? 10.766 -49.219 -2.713 1 91.38 592 PHE A N 1
ATOM 4520 C CA . PHE A 1 592 ? 10.75 -48.219 -1.658 1 91.38 592 PHE A CA 1
ATOM 4521 C C . PHE A 1 592 ? 10.242 -46.875 -2.191 1 91.38 592 PHE A C 1
ATOM 4523 O O . PHE A 1 592 ? 9.453 -46.188 -1.536 1 91.38 592 PHE A O 1
ATOM 4530 N N . ILE A 1 593 ? 10.719 -46.5 -3.285 1 92.06 593 ILE A N 1
ATOM 4531 C CA . ILE A 1 593 ? 10.336 -45.219 -3.891 1 92.06 593 ILE A CA 1
ATOM 4532 C C . ILE A 1 593 ? 8.836 -45.25 -4.211 1 92.06 593 ILE A C 1
ATOM 4534 O O . ILE A 1 593 ? 8.125 -44.281 -3.906 1 92.06 593 ILE A O 1
ATOM 4538 N N . GLY A 1 594 ? 8.375 -46.281 -4.801 1 90.81 594 GLY A N 1
ATOM 4539 C CA . GLY A 1 594 ? 6.965 -46.406 -5.133 1 90.81 594 GLY A CA 1
ATOM 4540 C C . GLY A 1 594 ? 6.062 -46.406 -3.914 1 90.81 594 GLY A C 1
ATOM 4541 O O . GLY A 1 594 ? 5.012 -45.75 -3.906 1 90.81 594 GLY A O 1
ATOM 4542 N N . PHE A 1 595 ? 6.484 -47.125 -2.982 1 90.56 595 PHE A N 1
ATOM 4543 C CA . PHE A 1 595 ? 5.711 -47.188 -1.749 1 90.56 595 PHE A CA 1
ATOM 4544 C C . PHE A 1 595 ? 5.656 -45.812 -1.066 1 90.56 595 PHE A C 1
ATOM 4546 O O . PHE A 1 595 ? 4.59 -45.375 -0.624 1 90.56 595 PHE A O 1
ATOM 4553 N N . SER A 1 596 ? 6.781 -45.156 -0.919 1 90.62 596 SER A N 1
ATOM 4554 C CA . SER A 1 596 ? 6.852 -43.844 -0.286 1 90.62 596 SER A CA 1
ATOM 4555 C C . SER A 1 596 ? 6.035 -42.812 -1.061 1 90.62 596 SER A C 1
ATOM 4557 O O . SER A 1 596 ? 5.387 -41.969 -0.464 1 90.62 596 SER A O 1
ATOM 4559 N N . ALA A 1 597 ? 6.137 -42.906 -2.352 1 91.62 597 ALA A N 1
ATOM 4560 C CA . ALA A 1 597 ? 5.383 -41.969 -3.184 1 91.62 597 ALA A CA 1
ATOM 4561 C C . ALA A 1 597 ? 3.879 -42.156 -2.98 1 91.62 597 ALA A C 1
ATOM 4563 O O . ALA A 1 597 ? 3.139 -41.156 -2.916 1 91.62 597 ALA A O 1
ATOM 4564 N N . SER A 1 598 ? 3.449 -43.344 -2.842 1 89.31 598 SER A N 1
ATOM 4565 C CA . SER A 1 598 ? 2.029 -43.625 -2.637 1 89.31 598 SER A CA 1
ATOM 4566 C C . SER A 1 598 ? 1.577 -43.156 -1.25 1 89.31 598 SER A C 1
ATOM 4568 O O . SER A 1 598 ? 0.465 -42.656 -1.086 1 89.31 598 SER A O 1
ATOM 4570 N N . VAL A 1 599 ? 2.406 -43.344 -0.348 1 87.69 599 VAL A N 1
ATOM 4571 C CA . VAL A 1 599 ? 2.078 -42.938 1.015 1 87.69 599 VAL A CA 1
ATOM 4572 C C . VAL A 1 599 ? 1.916 -41.438 1.079 1 87.69 599 VAL A C 1
ATOM 4574 O O . VAL A 1 599 ? 0.97 -40.938 1.688 1 87.69 599 VAL A O 1
ATOM 4577 N N . VAL A 1 600 ? 2.812 -40.75 0.462 1 87.5 600 VAL A N 1
ATOM 4578 C CA . VAL A 1 600 ? 2.779 -39.312 0.483 1 87.5 600 VAL A CA 1
ATOM 4579 C C . VAL A 1 600 ? 1.573 -38.781 -0.308 1 87.5 600 VAL A C 1
ATOM 4581 O O . VAL A 1 600 ? 0.878 -37.875 0.127 1 87.5 600 VAL A O 1
ATOM 4584 N N . SER A 1 601 ? 1.346 -39.375 -1.422 1 86.5 601 SER A N 1
ATOM 4585 C CA . SER A 1 601 ? 0.235 -38.938 -2.27 1 86.5 601 SER A CA 1
ATOM 4586 C C . SER A 1 601 ? -1.106 -39.219 -1.594 1 86.5 601 SER A C 1
ATOM 4588 O O . SER A 1 601 ? -1.992 -38.344 -1.604 1 86.5 601 SER A O 1
ATOM 4590 N N . ASP A 1 602 ? -1.263 -40.344 -1.003 1 83.94 602 ASP A N 1
ATOM 4591 C CA . ASP A 1 602 ? -2.52 -40.688 -0.356 1 83.94 602 ASP A CA 1
ATOM 4592 C C . ASP A 1 602 ? -2.758 -39.844 0.894 1 83.94 602 ASP A C 1
ATOM 4594 O O . ASP A 1 602 ? -3.893 -39.469 1.188 1 83.94 602 ASP A O 1
ATOM 4598 N N . THR A 1 603 ? -1.717 -39.594 1.6 1 82.06 603 THR A N 1
ATOM 4599 C CA . THR A 1 603 ? -1.852 -38.781 2.795 1 82.06 603 THR A CA 1
ATOM 4600 C C . THR A 1 603 ? -2.203 -37.344 2.422 1 82.06 603 THR A C 1
ATOM 4602 O O . THR A 1 603 ? -2.998 -36.688 3.107 1 82.06 603 THR A O 1
ATOM 4605 N N . ALA A 1 604 ? -1.649 -36.906 1.343 1 79.81 604 ALA A N 1
ATOM 4606 C CA . ALA A 1 604 ? -1.879 -35.531 0.926 1 79.81 604 ALA A CA 1
ATOM 4607 C C . ALA A 1 604 ? -3.268 -35.375 0.314 1 79.81 604 ALA A C 1
ATOM 4609 O O . ALA A 1 604 ? -3.889 -34.312 0.442 1 79.81 604 ALA A O 1
ATOM 4610 N N . SER A 1 605 ? -3.801 -36.375 -0.308 1 75.81 605 SER A N 1
ATOM 4611 C CA . SER A 1 605 ? -5.051 -36.25 -1.051 1 75.81 605 SER A CA 1
ATOM 4612 C C . SER A 1 605 ? -6.207 -36.906 -0.297 1 75.81 605 SER A C 1
ATOM 4614 O O . SER A 1 605 ? -7.355 -36.844 -0.742 1 75.81 605 SER A O 1
ATOM 4616 N N . ASN A 1 606 ? -5.969 -37.469 0.843 1 75.88 606 ASN A N 1
ATOM 4617 C CA . ASN A 1 606 ? -7.012 -38.219 1.544 1 75.88 606 ASN A CA 1
ATOM 4618 C C . ASN A 1 606 ? -8.156 -37.312 1.969 1 75.88 606 ASN A C 1
ATOM 4620 O O . ASN A 1 606 ? -9.328 -37.688 1.871 1 75.88 606 ASN A O 1
ATOM 4624 N N . SER A 1 607 ? -7.84 -36.125 2.4 1 76.06 607 SER A N 1
ATOM 4625 C CA . SER A 1 607 ? -8.875 -35.219 2.859 1 76.06 607 SER A CA 1
ATOM 4626 C C . SER A 1 607 ? -9.828 -34.844 1.726 1 76.06 607 SER A C 1
ATOM 4628 O O . SER A 1 607 ? -11.039 -34.75 1.924 1 76.06 607 SER A O 1
ATOM 4630 N N . LEU A 1 608 ? -9.273 -34.719 0.564 1 71 608 LEU A N 1
ATOM 4631 C CA . LEU A 1 608 ? -10.086 -34.344 -0.585 1 71 608 LEU A CA 1
ATOM 4632 C C . LEU A 1 608 ? -10.977 -35.5 -1.018 1 71 608 LEU A C 1
ATOM 4634 O O . LEU A 1 608 ? -12.125 -35.281 -1.42 1 71 608 LEU A O 1
ATOM 4638 N N . ARG A 1 609 ? -10.422 -36.625 -0.893 1 67.25 609 ARG A N 1
ATOM 4639 C CA . ARG A 1 609 ? -11.18 -37.812 -1.285 1 67.25 609 ARG A CA 1
ATOM 4640 C C . ARG A 1 609 ? -12.305 -38.094 -0.294 1 67.25 609 ARG A C 1
ATOM 4642 O O . ARG A 1 609 ? -13.398 -38.5 -0.687 1 67.25 609 ARG A O 1
ATOM 4649 N N . VAL A 1 610 ? -12.016 -37.844 0.971 1 71.19 610 VAL A N 1
ATOM 4650 C CA . VAL A 1 610 ? -13.031 -38.062 2.002 1 71.19 610 VAL A CA 1
ATOM 4651 C C . VAL A 1 610 ? -14.188 -37.094 1.786 1 71.19 610 VAL A C 1
ATOM 4653 O O . VAL A 1 610 ? -15.359 -37.469 1.877 1 71.19 610 VAL A O 1
ATOM 4656 N N . VAL A 1 611 ? -13.812 -35.938 1.466 1 71 611 VAL A N 1
ATOM 4657 C CA . VAL A 1 611 ? -14.844 -34.906 1.258 1 71 611 VAL A CA 1
ATOM 4658 C C . VAL A 1 611 ? -15.641 -35.25 -0.003 1 71 611 VAL A C 1
ATOM 4660 O O . VAL A 1 611 ? -16.859 -35.062 -0.036 1 71 611 VAL A O 1
ATOM 4663 N N . LYS A 1 612 ? -15.023 -35.719 -0.932 1 64.94 612 LYS A N 1
ATOM 4664 C CA . LYS A 1 612 ? -15.688 -36.094 -2.182 1 64.94 612 LYS A CA 1
ATOM 4665 C C . LYS A 1 612 ? -16.656 -37.25 -1.973 1 64.94 612 LYS A C 1
ATOM 4667 O O . LYS A 1 612 ? -17.781 -37.219 -2.482 1 64.94 612 LYS A O 1
ATOM 4672 N N . THR A 1 613 ? -16.172 -38.156 -1.274 1 62.66 613 THR A N 1
ATOM 4673 C CA . THR A 1 613 ? -17.031 -39.312 -1.009 1 62.66 613 THR A CA 1
ATOM 4674 C C . THR A 1 613 ? -18.219 -38.938 -0.149 1 62.66 613 THR A C 1
ATOM 4676 O O . THR A 1 613 ? -19.344 -39.406 -0.365 1 62.66 613 THR A O 1
ATOM 4679 N N . TYR A 1 614 ? -17.859 -38.125 0.777 1 65.38 614 TYR A N 1
ATOM 4680 C CA . TYR A 1 614 ? -18.953 -37.656 1.634 1 65.38 614 TYR A CA 1
ATOM 4681 C C . TYR A 1 614 ? -20 -36.906 0.821 1 65.38 614 TYR A C 1
ATOM 4683 O O . TYR A 1 614 ? -21.203 -37.062 1.06 1 65.38 614 TYR A O 1
ATOM 4691 N N . ARG A 1 615 ? -19.562 -36.188 -0.038 1 64.38 615 ARG A N 1
ATOM 4692 C CA . ARG A 1 615 ? -20.5 -35.406 -0.876 1 64.38 615 ARG A CA 1
ATOM 4693 C C . ARG A 1 615 ? -21.312 -36.344 -1.766 1 64.38 615 ARG A C 1
ATOM 4695 O O . ARG A 1 615 ? -22.469 -36.062 -2.072 1 64.38 615 ARG A O 1
ATOM 4702 N N . GLN A 1 616 ? -20.672 -37.344 -2.162 1 56.78 616 GLN A N 1
ATOM 4703 C CA . GLN A 1 616 ? -21.344 -38.281 -3.066 1 56.78 616 GLN A CA 1
ATOM 4704 C C . GLN A 1 616 ? -22.406 -39.094 -2.336 1 56.78 616 GLN A C 1
ATOM 4706 O O . GLN A 1 616 ? -23.406 -39.5 -2.928 1 56.78 616 GLN A O 1
ATOM 4711 N N . VAL A 1 617 ? -22.125 -39.219 -1.076 1 54.44 617 VAL A N 1
ATOM 4712 C CA . VAL A 1 617 ? -23.031 -40.094 -0.323 1 54.44 617 VAL A CA 1
ATOM 4713 C C . VAL A 1 617 ? -24.078 -39.25 0.397 1 54.44 617 VAL A C 1
ATOM 4715 O O . VAL A 1 617 ? -25.125 -39.75 0.816 1 54.44 617 VAL A O 1
ATOM 4718 N N . HIS A 1 618 ? -23.719 -38 0.45 1 55.53 618 HIS A N 1
ATOM 4719 C CA . HIS A 1 618 ? -24.656 -37.125 1.15 1 55.53 618 HIS A CA 1
ATOM 4720 C C . HIS A 1 618 ? -25.922 -36.938 0.342 1 55.53 618 HIS A C 1
ATOM 4722 O O . HIS A 1 618 ? -25.875 -36.812 -0.884 1 55.53 618 HIS A O 1
ATOM 4728 N N . GLU A 1 619 ? -26.969 -37.25 0.823 1 50.41 619 GLU A N 1
ATOM 4729 C CA . GLU A 1 619 ? -28.266 -37.125 0.152 1 50.41 619 GLU A CA 1
ATOM 4730 C C . GLU A 1 619 ? -28.484 -35.688 -0.35 1 50.41 619 GLU A C 1
ATOM 4732 O O . GLU A 1 619 ? -29.125 -35.5 -1.382 1 50.41 619 GLU A O 1
ATOM 4737 N N . GLY A 1 620 ? -27.844 -34.688 0.318 1 50.12 620 GLY A N 1
ATOM 4738 C CA . GLY A 1 620 ? -28.031 -33.312 -0.098 1 50.12 620 GLY A CA 1
ATOM 4739 C C . GLY A 1 620 ? -26.812 -32.75 -0.798 1 50.12 620 GLY A C 1
ATOM 4740 O O . GLY A 1 620 ? -25.734 -33.344 -0.782 1 50.12 620 GLY A O 1
ATOM 4741 N N . ASP A 1 621 ? -27.016 -31.922 -1.794 1 50.06 621 ASP A N 1
ATOM 4742 C CA . ASP A 1 621 ? -25.953 -31.25 -2.523 1 50.06 621 ASP A CA 1
ATOM 4743 C C . ASP A 1 621 ? -25.203 -30.281 -1.616 1 50.06 621 ASP A C 1
ATOM 4745 O O . ASP A 1 621 ? -25.75 -29.266 -1.182 1 50.06 621 ASP A O 1
ATOM 4749 N N . VAL A 1 622 ? -24.266 -30.75 -0.85 1 58 622 VAL A N 1
ATOM 4750 C CA . VAL A 1 622 ? -23.5 -29.891 0.063 1 58 622 VAL A CA 1
ATOM 4751 C C . VAL A 1 622 ? -22.188 -29.484 -0.59 1 58 622 VAL A C 1
ATOM 4753 O O . VAL A 1 622 ? -21.609 -30.234 -1.388 1 58 622 VAL A O 1
ATOM 4756 N N . GLY A 1 623 ? -21.828 -28.234 -0.462 1 58.38 623 GLY A N 1
ATOM 4757 C CA . GLY A 1 623 ? -20.547 -27.734 -0.942 1 58.38 623 GLY A CA 1
ATOM 4758 C C . GLY A 1 623 ? -19.359 -28.406 -0.275 1 58.38 623 GLY A C 1
ATOM 4759 O O . GLY A 1 623 ? -19.516 -29.062 0.75 1 58.38 623 GLY A O 1
ATOM 4760 N N . TYR A 1 624 ? -18.234 -28.406 -0.856 1 64.06 624 TYR A N 1
ATOM 4761 C CA . TYR A 1 624 ? -17.016 -29.047 -0.362 1 64.06 624 TYR A CA 1
ATOM 4762 C C . TYR A 1 624 ? -16.672 -28.531 1.031 1 64.06 624 TYR A C 1
ATOM 4764 O O . TYR A 1 624 ? -16.297 -29.328 1.909 1 64.06 624 TYR A O 1
ATOM 4772 N N . LEU A 1 625 ? -16.781 -27.234 1.224 1 66.25 625 LEU A N 1
ATOM 4773 C CA . LEU A 1 625 ? -16.406 -26.672 2.52 1 66.25 625 LEU A CA 1
ATOM 4774 C C . LEU A 1 625 ? -17.406 -27.109 3.598 1 66.25 625 LEU A C 1
ATOM 4776 O O . LEU A 1 625 ? -17 -27.391 4.73 1 66.25 625 LEU A O 1
ATOM 4780 N N . THR A 1 626 ? -18.656 -27.078 3.223 1 65.94 626 THR A N 1
ATOM 4781 C CA . THR A 1 626 ? -19.656 -27.531 4.18 1 65.94 626 THR A CA 1
ATOM 4782 C C . THR A 1 626 ? -19.469 -29 4.516 1 65.94 626 THR A C 1
ATOM 4784 O O . THR A 1 626 ? -19.641 -29.406 5.668 1 65.94 626 THR A O 1
ATOM 4787 N N . ALA A 1 627 ? -19.156 -29.688 3.51 1 67.69 627 ALA A N 1
ATOM 4788 C CA . ALA A 1 627 ? -18.906 -31.109 3.74 1 67.69 627 ALA A CA 1
ATOM 4789 C C . ALA A 1 627 ? -17.734 -31.312 4.691 1 67.69 627 ALA A C 1
ATOM 4791 O O . ALA A 1 627 ? -17.781 -32.156 5.598 1 67.69 627 ALA A O 1
ATOM 4792 N N . ALA A 1 628 ? -16.703 -30.516 4.453 1 74.69 628 ALA A N 1
ATOM 4793 C CA . ALA A 1 628 ? -15.531 -30.609 5.32 1 74.69 628 ALA A CA 1
ATOM 4794 C C . ALA A 1 628 ? -15.875 -30.219 6.754 1 74.69 628 ALA A C 1
ATOM 4796 O O . ALA A 1 628 ? -15.43 -30.875 7.703 1 74.69 628 ALA A O 1
ATOM 4797 N N . ARG A 1 629 ? -16.688 -29.234 6.934 1 73.75 629 ARG A N 1
ATOM 4798 C CA . ARG A 1 629 ? -17.078 -28.766 8.258 1 73.75 629 ARG A CA 1
ATOM 4799 C C . ARG A 1 629 ? -17.938 -29.812 8.977 1 73.75 629 ARG A C 1
ATOM 4801 O O . ARG A 1 629 ? -17.781 -30.016 10.18 1 73.75 629 ARG A O 1
ATOM 4808 N N . GLU A 1 630 ? -18.75 -30.391 8.188 1 72.81 630 GLU A N 1
ATOM 4809 C CA . GLU A 1 630 ? -19.625 -31.406 8.773 1 72.81 630 GLU A CA 1
ATOM 4810 C C . GLU A 1 630 ? -18.828 -32.625 9.203 1 72.81 630 GLU A C 1
ATOM 4812 O O . GLU A 1 630 ? -19.125 -33.25 10.227 1 72.81 630 GLU A O 1
ATOM 4817 N N . ILE A 1 631 ? -17.875 -32.906 8.453 1 75.5 631 ILE A N 1
ATOM 4818 C CA . ILE A 1 631 ? -17.047 -34.062 8.773 1 75.5 631 ILE A CA 1
ATOM 4819 C C . ILE A 1 631 ? -16.234 -33.75 10.031 1 75.5 631 ILE A C 1
ATOM 4821 O O . ILE A 1 631 ? -16.109 -34.625 10.914 1 75.5 631 ILE A O 1
ATOM 4825 N N . VAL A 1 632 ? -15.742 -32.531 10.062 1 76.94 632 VAL A N 1
ATOM 4826 C CA . VAL A 1 632 ? -14.953 -32.125 11.227 1 76.94 632 VAL A CA 1
ATOM 4827 C C . VAL A 1 632 ? -15.844 -32.062 12.461 1 76.94 632 VAL A C 1
ATOM 4829 O O . VAL A 1 632 ? -15.414 -32.438 13.562 1 76.94 632 VAL A O 1
ATOM 4832 N N . ALA A 1 633 ? -17.047 -31.656 12.281 1 73.44 633 ALA A N 1
ATOM 4833 C CA . ALA A 1 633 ? -18 -31.578 13.383 1 73.44 633 ALA A CA 1
ATOM 4834 C C . ALA A 1 633 ? -18.375 -32.969 13.898 1 73.44 633 ALA A C 1
ATOM 4836 O O . ALA A 1 633 ? -18.547 -33.156 15.102 1 73.44 633 ALA A O 1
ATOM 4837 N N . SER A 1 634 ? -18.359 -33.844 12.969 1 69.19 634 SER A N 1
ATOM 4838 C CA . SER A 1 634 ? -18.828 -35.188 13.352 1 69.19 634 SER A CA 1
ATOM 4839 C C . SER A 1 634 ? -17.672 -36.031 13.828 1 69.19 634 SER A C 1
ATOM 4841 O O . SER A 1 634 ? -17.781 -36.75 14.836 1 69.19 634 SER A O 1
ATOM 4843 N N . GLU A 1 635 ? -16.531 -36.031 13.125 1 72.62 635 GLU A N 1
ATOM 4844 C CA . GLU A 1 635 ? -15.453 -37 13.398 1 72.62 635 GLU A CA 1
ATOM 4845 C C . GLU A 1 635 ? -14.156 -36.281 13.742 1 72.62 635 GLU A C 1
ATOM 4847 O O . GLU A 1 635 ? -13.141 -36.906 14.031 1 72.62 635 GLU A O 1
ATOM 4852 N N . GLY A 1 636 ? -14.289 -34.969 13.867 1 66.62 636 GLY A N 1
ATOM 4853 C CA . GLY A 1 636 ? -13.078 -34.219 14.18 1 66.62 636 GLY A CA 1
ATOM 4854 C C . GLY A 1 636 ? -12.125 -34.094 13 1 66.62 636 GLY A C 1
ATOM 4855 O O . GLY A 1 636 ? -12.461 -34.5 11.883 1 66.62 636 GLY A O 1
ATOM 4856 N N . LEU A 1 637 ? -10.906 -33.594 13.258 1 76.88 637 LEU A N 1
ATOM 4857 C CA . LEU A 1 637 ? -9.891 -33.438 12.227 1 76.88 637 LEU A CA 1
ATOM 4858 C C . LEU A 1 637 ? -9.336 -34.781 11.797 1 76.88 637 LEU A C 1
ATOM 4860 O O . LEU A 1 637 ? -8.898 -34.938 10.656 1 76.88 637 LEU A O 1
ATOM 4864 N N . LEU A 1 638 ? -9.367 -35.719 12.695 1 74.06 638 LEU A N 1
ATOM 4865 C CA . LEU A 1 638 ? -8.859 -37.062 12.391 1 74.06 638 LEU A CA 1
ATOM 4866 C C . LEU A 1 638 ? -9.789 -37.781 11.422 1 74.06 638 LEU A C 1
ATOM 4868 O O . LEU A 1 638 ? -9.336 -38.625 10.641 1 74.06 638 LEU A O 1
ATOM 4872 N N . GLY A 1 639 ? -10.953 -37.375 11.469 1 71.56 639 GLY A N 1
ATOM 4873 C CA . GLY A 1 639 ? -11.875 -37.938 10.492 1 71.56 639 GLY A CA 1
ATOM 4874 C C . GLY A 1 639 ? -11.656 -37.406 9.094 1 71.56 639 GLY A C 1
ATOM 4875 O O . GLY A 1 639 ? -11.68 -38.156 8.117 1 71.56 639 GLY A O 1
ATOM 4876 N N . LEU A 1 640 ? -11.367 -36.219 9.039 1 76.12 640 LEU A N 1
ATOM 4877 C CA . LEU A 1 640 ? -11.164 -35.594 7.738 1 76.12 640 LEU A CA 1
ATOM 4878 C C . LEU A 1 640 ? -9.867 -36.062 7.102 1 76.12 640 LEU A C 1
ATOM 4880 O O . LEU A 1 640 ? -9.828 -36.344 5.898 1 76.12 640 LEU A O 1
ATOM 4884 N N . PHE A 1 641 ? -8.859 -36.25 7.945 1 77.38 641 PHE A N 1
ATOM 4885 C CA . PHE A 1 641 ? -7.551 -36.594 7.387 1 77.38 641 PHE A CA 1
ATOM 4886 C C . PHE A 1 641 ? -7.277 -38.094 7.512 1 77.38 641 PHE A C 1
ATOM 4888 O O . PHE A 1 641 ? -6.438 -38.625 6.793 1 77.38 641 PHE A O 1
ATOM 4895 N N . GLY A 1 642 ? -8 -38.875 8.305 1 71.44 642 GLY A N 1
ATOM 4896 C CA . GLY A 1 642 ? -7.594 -40.219 8.625 1 71.44 642 GLY A CA 1
ATOM 4897 C C . GLY A 1 642 ? -8.609 -41.281 8.203 1 71.44 642 GLY A C 1
ATOM 4898 O O . GLY A 1 642 ? -8.305 -42.469 8.18 1 71.44 642 GLY A O 1
ATOM 4899 N N . ARG A 1 643 ? -9.719 -40.812 7.91 1 69.62 643 ARG A N 1
ATOM 4900 C CA . ARG A 1 643 ? -10.734 -41.812 7.574 1 69.62 643 ARG A CA 1
ATOM 4901 C C . ARG A 1 643 ? -10.312 -42.656 6.375 1 69.62 643 ARG A C 1
ATOM 4903 O O . ARG A 1 643 ? -10.016 -42.094 5.309 1 69.62 643 ARG A O 1
ATOM 4910 N N . GLY A 1 644 ? -10.172 -44.031 6.5 1 68.75 644 GLY A N 1
ATOM 4911 C CA . GLY A 1 644 ? -9.867 -44.938 5.418 1 68.75 644 GLY A CA 1
ATOM 4912 C C . GLY A 1 644 ? -8.406 -44.938 5.02 1 68.75 644 GLY A C 1
ATOM 4913 O O . GLY A 1 644 ? -8.008 -45.594 4.051 1 68.75 644 GLY A O 1
ATOM 4914 N N . LEU A 1 645 ? -7.621 -44.156 5.742 1 77.44 645 LEU A N 1
ATOM 4915 C CA . LEU A 1 645 ? -6.234 -43.938 5.336 1 77.44 645 LEU A CA 1
ATOM 4916 C C . LEU A 1 645 ? -5.426 -45.219 5.477 1 77.44 645 LEU A C 1
ATOM 4918 O O . LEU A 1 645 ? -4.629 -45.562 4.594 1 77.44 645 LEU A O 1
ATOM 4922 N N . PRO A 1 646 ? -5.68 -46 6.566 1 76 646 PRO A N 1
ATOM 4923 C CA . PRO A 1 646 ? -4.855 -47.188 6.691 1 76 646 PRO A CA 1
ATOM 4924 C C . PRO A 1 646 ? -5.121 -48.219 5.582 1 76 646 PRO A C 1
ATOM 4926 O O . PRO A 1 646 ? -4.184 -48.812 5.062 1 76 646 PRO A O 1
ATOM 4929 N N . THR A 1 647 ? -6.305 -48.406 5.207 1 73.06 647 THR A N 1
ATOM 4930 C CA . THR A 1 647 ? -6.641 -49.312 4.125 1 73.06 647 THR A CA 1
ATOM 4931 C C . THR A 1 647 ? -6.102 -48.812 2.793 1 73.06 647 THR A C 1
ATOM 4933 O O . THR A 1 647 ? -5.633 -49.594 1.966 1 73.06 647 THR A O 1
ATOM 4936 N N . ARG A 1 648 ? -6.211 -47.594 2.596 1 78.94 648 ARG A N 1
ATOM 4937 C CA . ARG A 1 648 ? -5.711 -47 1.363 1 78.94 648 ARG A CA 1
ATOM 4938 C C . ARG A 1 648 ? -4.191 -47.094 1.276 1 78.94 648 ARG A C 1
ATOM 4940 O O . ARG A 1 648 ? -3.643 -47.344 0.196 1 78.94 648 ARG A O 1
ATOM 4947 N N . LEU A 1 649 ? -3.59 -46.906 2.439 1 83.94 649 LEU A N 1
ATOM 4948 C CA . LEU A 1 649 ? -2.133 -46.969 2.451 1 83.94 649 LEU A CA 1
ATOM 4949 C C . LEU A 1 649 ? -1.645 -48.375 2.115 1 83.94 649 LEU A C 1
ATOM 4951 O O . LEU A 1 649 ? -0.637 -48.531 1.424 1 83.94 649 LEU A O 1
ATOM 4955 N N . LEU A 1 650 ? -2.365 -49.281 2.582 1 80.19 650 LEU A N 1
ATOM 4956 C CA . LEU A 1 650 ? -1.961 -50.656 2.318 1 80.19 650 LEU A CA 1
ATOM 4957 C C . LEU A 1 650 ? -2.215 -51.031 0.863 1 80.19 650 LEU A C 1
ATOM 4959 O O . LEU A 1 650 ? -1.349 -51.625 0.206 1 80.19 650 LEU A O 1
ATOM 4963 N N . THR A 1 651 ? -3.389 -50.719 0.366 1 80.56 651 THR A N 1
ATOM 4964 C CA . THR A 1 651 ? -3.754 -51.094 -0.994 1 80.56 651 THR A CA 1
ATOM 4965 C C . THR A 1 651 ? -2.961 -50.281 -2.014 1 80.56 651 THR A C 1
ATOM 4967 O O . THR A 1 651 ? -2.354 -50.844 -2.928 1 80.56 651 THR A O 1
ATOM 4970 N N . ASN A 1 652 ? -2.977 -48.969 -1.825 1 84.81 652 ASN A N 1
ATOM 4971 C CA . ASN A 1 652 ? -2.281 -48.125 -2.77 1 84.81 652 ASN A CA 1
ATOM 4972 C C . ASN A 1 652 ? -0.766 -48.219 -2.617 1 84.81 652 ASN A C 1
ATOM 4974 O O . ASN A 1 652 ? -0.024 -48 -3.574 1 84.81 652 ASN A O 1
ATOM 4978 N N . GLY A 1 653 ? -0.373 -48.469 -1.374 1 86.44 653 GLY A N 1
ATOM 4979 C CA . GLY A 1 653 ? 1.049 -48.719 -1.174 1 86.44 653 GLY A CA 1
ATOM 4980 C C . GLY A 1 653 ? 1.577 -49.906 -1.959 1 86.44 653 GLY A C 1
ATOM 4981 O O . GLY A 1 653 ? 2.633 -49.812 -2.59 1 86.44 653 GLY A O 1
ATOM 4982 N N . LEU A 1 654 ? 0.793 -50.906 -1.914 1 85.88 654 LEU A N 1
ATOM 4983 C CA . LEU A 1 654 ? 1.183 -52.094 -2.668 1 85.88 654 LEU A CA 1
ATOM 4984 C C . LEU A 1 654 ? 1.097 -51.844 -4.168 1 85.88 654 LEU A C 1
ATOM 4986 O O . LEU A 1 654 ? 1.941 -52.312 -4.934 1 85.88 654 LEU A O 1
ATOM 4990 N N . GLN A 1 655 ? 0.084 -51.188 -4.531 1 85.69 655 GLN A N 1
ATOM 4991 C CA . GLN A 1 655 ? -0.063 -50.844 -5.941 1 85.69 655 GLN A CA 1
ATOM 4992 C C . GLN A 1 655 ? 1.08 -49.938 -6.41 1 85.69 655 GLN A C 1
ATOM 4994 O O . GLN A 1 655 ? 1.593 -50.125 -7.52 1 85.69 655 GLN A O 1
ATOM 4999 N N . GLY A 1 656 ? 1.402 -49.031 -5.602 1 87.81 656 GLY A N 1
ATOM 5000 C CA . GLY A 1 656 ? 2.496 -48.125 -5.945 1 87.81 656 GLY A CA 1
ATOM 5001 C C . GLY A 1 656 ? 3.834 -48.844 -6.051 1 87.81 656 GLY A C 1
ATOM 5002 O O . GLY A 1 656 ? 4.637 -48.531 -6.93 1 87.81 656 GLY A O 1
ATOM 5003 N N . LEU A 1 657 ? 4.004 -49.719 -5.082 1 88.12 657 LEU A N 1
ATOM 5004 C CA . LEU A 1 657 ? 5.223 -50.531 -5.09 1 88.12 657 LEU A CA 1
ATOM 5005 C C . LEU A 1 657 ? 5.332 -51.344 -6.375 1 88.12 657 LEU A C 1
ATOM 5007 O O . LEU A 1 657 ? 6.375 -51.344 -7.035 1 88.12 657 LEU A O 1
ATOM 5011 N N . LEU A 1 658 ? 4.305 -52 -6.742 1 88.06 658 LEU A N 1
ATOM 5012 C CA . LEU A 1 658 ? 4.305 -52.812 -7.941 1 88.06 658 LEU A CA 1
ATOM 5013 C C . LEU A 1 658 ? 4.414 -51.969 -9.195 1 88.06 658 LEU A C 1
ATOM 5015 O O . LEU A 1 658 ? 5.129 -52.312 -10.141 1 88.06 658 LEU A O 1
ATOM 5019 N N . PHE A 1 659 ? 3.697 -50.969 -9.203 1 88.94 659 PHE A N 1
ATOM 5020 C CA . PHE A 1 659 ? 3.705 -50.094 -10.367 1 88.94 659 PHE A CA 1
ATOM 5021 C C . PHE A 1 659 ? 5.102 -49.531 -10.625 1 88.94 659 PHE A C 1
ATOM 5023 O O . PHE A 1 659 ? 5.566 -49.531 -11.766 1 88.94 659 PHE A O 1
ATOM 5030 N N . SER A 1 660 ? 5.742 -49.094 -9.609 1 89.5 660 SER A N 1
ATOM 5031 C CA . SER A 1 660 ? 7.07 -48.5 -9.758 1 89.5 660 SER A CA 1
ATOM 5032 C C . SER A 1 660 ? 8.07 -49.531 -10.297 1 89.5 660 SER A C 1
ATOM 5034 O O . SER A 1 660 ? 8.891 -49.188 -11.156 1 89.5 660 SER A O 1
ATOM 5036 N N . ILE A 1 661 ? 8.008 -50.688 -9.844 1 88.69 661 ILE A N 1
ATOM 5037 C CA . ILE A 1 661 ? 8.906 -51.75 -10.281 1 88.69 661 ILE A CA 1
ATOM 5038 C C . ILE A 1 661 ? 8.648 -52.062 -11.75 1 88.69 661 ILE A C 1
ATOM 5040 O O . ILE A 1 661 ? 9.586 -52.156 -12.555 1 88.69 661 ILE A O 1
ATOM 5044 N N . LEU A 1 662 ? 7.391 -52.219 -12.031 1 89.06 662 LEU A N 1
ATOM 5045 C CA . LEU A 1 662 ? 7.02 -52.594 -13.391 1 89.06 662 LEU A CA 1
ATOM 5046 C C . LEU A 1 662 ? 7.293 -51.469 -14.367 1 89.06 662 LEU A C 1
ATOM 5048 O O . LEU A 1 662 ? 7.758 -51.688 -15.484 1 89.06 662 LEU A O 1
ATOM 5052 N N . TRP A 1 663 ? 6.949 -50.281 -13.945 1 89.5 663 TRP A N 1
ATOM 5053 C CA . TRP A 1 663 ? 7.148 -49.125 -14.805 1 89.5 663 TRP A CA 1
ATOM 5054 C C . TRP A 1 663 ? 8.617 -48.969 -15.18 1 89.5 663 TRP A C 1
ATOM 5056 O O . TRP A 1 663 ? 8.945 -48.812 -16.359 1 89.5 663 TRP A O 1
ATOM 5066 N N . LYS A 1 664 ? 9.477 -49.062 -14.234 1 87.19 664 LYS A N 1
ATOM 5067 C CA . LYS A 1 664 ? 10.906 -48.906 -14.508 1 87.19 664 LYS A CA 1
ATOM 5068 C C . LYS A 1 664 ? 11.422 -50.094 -15.336 1 87.19 664 LYS A C 1
ATOM 5070 O O . LYS A 1 664 ? 12.25 -49.906 -16.234 1 87.19 664 LYS A O 1
ATOM 5075 N N . SER A 1 665 ? 10.977 -51.281 -15.055 1 86.62 665 SER A N 1
ATOM 5076 C CA . SER A 1 665 ? 11.406 -52.469 -15.789 1 86.62 665 SER A CA 1
ATOM 5077 C C . SER A 1 665 ? 10.977 -52.375 -17.25 1 86.62 665 SER A C 1
ATOM 5079 O O . SER A 1 665 ? 11.758 -52.688 -18.156 1 86.62 665 SER A O 1
ATOM 5081 N N . PHE A 1 666 ? 9.781 -51.969 -17.469 1 89.06 666 PHE A N 1
ATOM 5082 C CA . PHE A 1 666 ? 9.273 -51.875 -18.828 1 89.06 666 PHE A CA 1
ATOM 5083 C C . PHE A 1 666 ? 9.93 -50.719 -19.578 1 89.06 666 PHE A C 1
ATOM 5085 O O . PHE A 1 666 ? 10.18 -50.781 -20.781 1 89.06 666 PHE A O 1
ATOM 5092 N N . ALA A 1 667 ? 10.141 -49.656 -18.844 1 86.88 667 ALA A N 1
ATOM 5093 C CA . ALA A 1 667 ? 10.82 -48.531 -19.453 1 86.88 667 ALA A CA 1
ATOM 5094 C C . ALA A 1 667 ? 12.219 -48.906 -19.922 1 86.88 667 ALA A C 1
ATOM 5096 O O . ALA A 1 667 ? 12.656 -48.5 -21.016 1 86.88 667 ALA A O 1
ATOM 5097 N N . ASP A 1 668 ? 12.891 -49.688 -19.125 1 83.75 668 ASP A N 1
ATOM 5098 C CA . ASP A 1 668 ? 14.219 -50.156 -19.5 1 83.75 668 ASP A CA 1
ATOM 5099 C C . ASP A 1 668 ? 14.156 -51.125 -20.672 1 83.75 668 ASP A C 1
ATOM 5101 O O . ASP A 1 668 ? 15.039 -51.094 -21.547 1 83.75 668 ASP A O 1
ATOM 5105 N N . LEU A 1 669 ? 13.219 -51.906 -20.766 1 83.44 669 LEU A N 1
ATOM 5106 C CA . LEU A 1 669 ? 13.047 -52.844 -21.859 1 83.44 669 LEU A CA 1
ATOM 5107 C C . LEU A 1 669 ? 12.789 -52.094 -23.172 1 83.44 669 LEU A C 1
ATOM 5109 O O . LEU A 1 669 ? 13.336 -52.469 -24.219 1 83.44 669 LEU A O 1
ATOM 5113 N N . ILE A 1 670 ? 11.977 -51.094 -23.125 1 83 670 ILE A N 1
ATOM 5114 C CA . ILE A 1 670 ? 11.617 -50.312 -24.312 1 83 670 ILE A CA 1
ATOM 5115 C C . ILE A 1 670 ? 12.805 -49.469 -24.766 1 83 670 ILE A C 1
ATOM 5117 O O . ILE A 1 670 ? 13.031 -49.312 -25.969 1 83 670 ILE A O 1
ATOM 5121 N N . ALA A 1 671 ? 13.578 -49 -23.812 1 77.5 671 ALA A N 1
ATOM 5122 C CA . ALA A 1 671 ? 14.758 -48.219 -24.141 1 77.5 671 ALA A CA 1
ATOM 5123 C C . ALA A 1 671 ? 15.906 -49.094 -24.609 1 77.5 671 ALA A C 1
ATOM 5125 O O . ALA A 1 671 ? 16.906 -48.594 -25.141 1 77.5 671 ALA A O 1
ATOM 5126 N N . GLY A 1 672 ? 15.781 -50.344 -24.688 1 70.31 672 GLY A N 1
ATOM 5127 C CA . GLY A 1 672 ? 16.797 -51.281 -25.141 1 70.31 672 GLY A CA 1
ATOM 5128 C C . GLY A 1 672 ? 17.781 -51.656 -24.062 1 70.31 672 GLY A C 1
ATOM 5129 O O . GLY A 1 672 ? 18.844 -52.219 -24.344 1 70.31 672 GLY A O 1
ATOM 5130 N N . ASN A 1 673 ? 17.562 -51.219 -22.875 1 61.62 673 ASN A N 1
ATOM 5131 C CA . ASN A 1 673 ? 18.5 -51.531 -21.797 1 61.62 673 ASN A CA 1
ATOM 5132 C C . ASN A 1 673 ? 18.031 -52.719 -20.953 1 61.62 673 ASN A C 1
ATOM 5134 O O . ASN A 1 673 ? 18.453 -52.906 -19.812 1 61.62 673 ASN A O 1
ATOM 5138 N N . GLY A 1 674 ? 17.031 -53.375 -21.266 1 52.69 674 GLY A N 1
ATOM 5139 C CA . GLY A 1 674 ? 16.422 -54.5 -20.547 1 52.69 674 GLY A CA 1
ATOM 5140 C C . GLY A 1 674 ? 17.344 -55.688 -20.391 1 52.69 674 GLY A C 1
ATOM 5141 O O . GLY A 1 674 ? 17.672 -56.375 -21.375 1 52.69 674 GLY A O 1
ATOM 5142 N N . LYS A 1 675 ? 18.359 -55.656 -19.547 1 45.97 675 LYS A N 1
ATOM 5143 C CA . LYS A 1 675 ? 19.031 -56.938 -19.281 1 45.97 675 LYS A CA 1
ATOM 5144 C C . LYS A 1 675 ? 18.266 -57.781 -18.281 1 45.97 675 LYS A C 1
ATOM 5146 O O . LYS A 1 675 ? 17.719 -57.25 -17.312 1 45.97 675 LYS A O 1
ATOM 5151 N N . MET B 1 1 ? 28.266 17.234 11.047 1 75.69 1 MET B N 1
ATOM 5152 C CA . MET B 1 1 ? 27.469 17.656 12.203 1 75.69 1 MET B CA 1
ATOM 5153 C C . MET B 1 1 ? 26.219 18.391 11.758 1 75.69 1 MET B C 1
ATOM 5155 O O . MET B 1 1 ? 26.25 19.172 10.805 1 75.69 1 MET B O 1
ATOM 5159 N N . GLU B 1 2 ? 25.062 17.906 12.289 1 85.62 2 GLU B N 1
ATOM 5160 C CA . GLU B 1 2 ? 23.781 18.547 11.984 1 85.62 2 GLU B CA 1
ATOM 5161 C C . GLU B 1 2 ? 23.188 19.188 13.227 1 85.62 2 GLU B C 1
ATOM 5163 O O . GLU B 1 2 ? 23.312 18.672 14.328 1 85.62 2 GLU B O 1
ATOM 5168 N N . SER B 1 3 ? 22.703 20.328 13.117 1 84.56 3 SER B N 1
ATOM 5169 C CA . SER B 1 3 ? 22.078 21.016 14.234 1 84.56 3 SER B CA 1
ATOM 5170 C C . SER B 1 3 ? 20.75 20.375 14.609 1 84.56 3 SER B C 1
ATOM 5172 O O . SER B 1 3 ? 20.078 19.781 13.758 1 84.56 3 SER B O 1
ATOM 5174 N N . ILE B 1 4 ? 20.391 20.484 15.883 1 86.12 4 ILE B N 1
ATOM 5175 C CA . ILE B 1 4 ? 19.141 19.922 16.391 1 86.12 4 ILE B CA 1
ATOM 5176 C C . ILE B 1 4 ? 17.953 20.594 15.688 1 86.12 4 ILE B C 1
ATOM 5178 O O . ILE B 1 4 ? 16.906 19.984 15.508 1 86.12 4 ILE B O 1
ATOM 5182 N N . VAL B 1 5 ? 18.172 21.797 15.25 1 80.69 5 VAL B N 1
ATOM 5183 C CA . VAL B 1 5 ? 17.109 22.531 14.57 1 80.69 5 VAL B CA 1
ATOM 5184 C C . VAL B 1 5 ? 16.844 21.906 13.195 1 80.69 5 VAL B C 1
ATOM 5186 O O . VAL B 1 5 ? 15.703 21.781 12.773 1 80.69 5 VAL B O 1
ATOM 5189 N N . ASP B 1 6 ? 17.922 21.516 12.531 1 84.25 6 ASP B N 1
ATOM 5190 C CA . ASP B 1 6 ? 17.781 20.875 11.227 1 84.25 6 ASP B CA 1
ATOM 5191 C C . ASP B 1 6 ? 17.109 19.516 11.352 1 84.25 6 ASP B C 1
ATOM 5193 O O . ASP B 1 6 ? 16.297 19.141 10.508 1 84.25 6 ASP B O 1
ATOM 5197 N N . VAL B 1 7 ? 17.469 18.859 12.445 1 90.75 7 VAL B N 1
ATOM 5198 C CA . VAL B 1 7 ? 16.859 17.547 12.68 1 90.75 7 VAL B CA 1
ATOM 5199 C C . VAL B 1 7 ? 15.375 17.703 12.977 1 90.75 7 VAL B C 1
ATOM 5201 O O . VAL B 1 7 ? 14.555 16.906 12.531 1 90.75 7 VAL B O 1
ATOM 5204 N N . THR B 1 8 ? 15.055 18.719 13.711 1 89.06 8 THR B N 1
ATOM 5205 C CA . THR B 1 8 ? 13.656 18.969 14.047 1 89.06 8 THR B CA 1
ATOM 5206 C C . THR B 1 8 ? 12.859 19.344 12.805 1 89.06 8 THR B C 1
ATOM 5208 O O . THR B 1 8 ? 11.703 18.938 12.656 1 89.06 8 THR B O 1
ATOM 5211 N N . THR B 1 9 ? 13.438 20.125 11.938 1 84.88 9 THR B N 1
ATOM 5212 C CA . THR B 1 9 ? 12.758 20.531 10.711 1 84.88 9 THR B CA 1
ATOM 5213 C C . THR B 1 9 ? 12.5 19.328 9.812 1 84.88 9 THR B C 1
ATOM 5215 O O . THR B 1 9 ? 11.422 19.203 9.227 1 84.88 9 THR B O 1
ATOM 5218 N N . THR B 1 10 ? 13.492 18.469 9.68 1 90.81 10 THR B N 1
ATOM 5219 C CA . THR B 1 10 ? 13.328 17.25 8.883 1 90.81 10 THR B CA 1
ATOM 5220 C C . THR B 1 10 ? 12.266 16.344 9.492 1 90.81 10 THR B C 1
ATOM 5222 O O . THR B 1 10 ? 11.477 15.734 8.766 1 90.81 10 THR B O 1
ATOM 5225 N N . THR B 1 11 ? 12.25 16.281 10.805 1 93.88 11 THR B N 1
ATOM 5226 C CA . THR B 1 11 ? 11.258 15.445 11.477 1 93.88 11 THR B CA 1
ATOM 5227 C C . THR B 1 11 ? 9.859 16.031 11.305 1 93.88 11 THR B C 1
ATOM 5229 O O . THR B 1 11 ? 8.883 15.297 11.156 1 93.88 11 THR B O 1
ATOM 5232 N N . PHE B 1 12 ? 9.781 17.328 11.359 1 90.62 12 PHE B N 1
ATOM 5233 C CA . PHE B 1 12 ? 8.508 18 11.133 1 90.62 12 PHE B CA 1
ATOM 5234 C C . PHE B 1 12 ? 7.961 17.688 9.742 1 90.62 12 PHE B C 1
ATOM 5236 O O . PHE B 1 12 ? 6.773 17.391 9.586 1 90.62 12 PHE B O 1
ATOM 5243 N N . GLN B 1 13 ? 8.844 17.734 8.75 1 90.62 13 GLN B N 1
ATOM 5244 C CA . GLN B 1 13 ? 8.445 17.422 7.387 1 90.62 13 GLN B CA 1
ATOM 5245 C C . GLN B 1 13 ? 7.973 15.977 7.262 1 90.62 13 GLN B C 1
ATOM 5247 O O . GLN B 1 13 ? 7.012 15.688 6.547 1 90.62 13 GLN B O 1
ATOM 5252 N N . ALA B 1 14 ? 8.617 15.133 7.918 1 95.5 14 ALA B N 1
ATOM 5253 C CA . ALA B 1 14 ? 8.25 13.727 7.875 1 95.5 14 ALA B CA 1
ATOM 5254 C C . ALA B 1 14 ? 6.871 13.5 8.492 1 95.5 14 ALA B C 1
ATOM 5256 O O . ALA B 1 14 ? 6.062 12.742 7.953 1 95.5 14 ALA B O 1
ATOM 5257 N N . ILE B 1 15 ? 6.598 14.148 9.594 1 96.12 15 ILE B N 1
ATOM 5258 C CA . ILE B 1 15 ? 5.305 13.984 10.258 1 96.12 15 ILE B CA 1
ATOM 5259 C C . ILE B 1 15 ? 4.207 14.633 9.414 1 96.12 15 ILE B C 1
ATOM 5261 O O . ILE B 1 15 ? 3.09 14.117 9.344 1 96.12 15 ILE B O 1
ATOM 5265 N N . LEU B 1 16 ? 4.539 15.758 8.82 1 93.12 16 LEU B N 1
ATOM 5266 C CA . LEU B 1 16 ? 3.576 16.406 7.93 1 93.12 16 LEU B CA 1
ATOM 5267 C C . LEU B 1 16 ? 3.178 15.461 6.793 1 93.12 16 LEU B C 1
ATOM 5269 O O . LEU B 1 16 ? 2.012 15.43 6.391 1 93.12 16 LEU B O 1
ATOM 5273 N N . ALA B 1 17 ? 4.105 14.727 6.262 1 96.06 17 ALA B N 1
ATOM 5274 C CA . ALA B 1 17 ? 3.807 13.75 5.215 1 96.06 17 ALA B CA 1
ATOM 5275 C C . ALA B 1 17 ? 2.822 12.695 5.715 1 96.06 17 ALA B C 1
ATOM 5277 O O . ALA B 1 17 ? 1.937 12.266 4.969 1 96.06 17 ALA B O 1
ATOM 5278 N N . ILE B 1 18 ? 2.971 12.273 6.938 1 97.12 18 ILE B N 1
ATOM 5279 C CA . ILE B 1 18 ? 2.064 11.289 7.504 1 97.12 18 ILE B CA 1
ATOM 5280 C C . ILE B 1 18 ? 0.666 11.883 7.641 1 97.12 18 ILE B C 1
ATOM 5282 O O . ILE B 1 18 ? -0.333 11.203 7.391 1 97.12 18 ILE B O 1
ATOM 5286 N N . CYS B 1 19 ? 0.595 13.148 7.98 1 95.25 19 CYS B N 1
ATOM 5287 C CA . CYS B 1 19 ? -0.693 13.82 8.109 1 95.25 19 CYS B CA 1
ATOM 5288 C C . CYS B 1 19 ? -1.402 13.898 6.762 1 95.25 19 CYS B C 1
ATOM 5290 O O . CYS B 1 19 ? -2.627 13.797 6.695 1 95.25 19 CYS B O 1
ATOM 5292 N N . VAL B 1 20 ? -0.591 14.039 5.723 1 95.19 20 VAL B N 1
ATOM 5293 C CA . VAL B 1 20 ? -1.187 14.109 4.395 1 95.19 20 VAL B CA 1
ATOM 5294 C C . VAL B 1 20 ? -1.734 12.734 4.004 1 95.19 20 VAL B C 1
ATOM 5296 O O . VAL B 1 20 ? -2.805 12.641 3.4 1 95.19 20 VAL B O 1
ATOM 5299 N N . VAL B 1 21 ? -1.013 11.695 4.305 1 96.56 21 VAL B N 1
ATOM 5300 C CA . VAL B 1 21 ? -1.497 10.352 4.027 1 96.56 21 VAL B CA 1
ATOM 5301 C C . VAL B 1 21 ? -2.795 10.102 4.793 1 96.56 21 VAL B C 1
ATOM 5303 O O . VAL B 1 21 ? -3.758 9.57 4.238 1 96.56 21 VAL B O 1
ATOM 5306 N N . PHE B 1 22 ? -2.82 10.508 6.055 1 96.19 22 PHE B N 1
ATOM 5307 C CA . PHE B 1 22 ? -4.016 10.406 6.883 1 96.19 22 PHE B CA 1
ATOM 5308 C C . PHE B 1 22 ? -5.172 11.18 6.262 1 96.19 22 PHE B C 1
ATOM 5310 O O . PHE B 1 22 ? -6.309 10.703 6.246 1 96.19 22 PHE B O 1
ATOM 5317 N N . THR B 1 23 ? -4.891 12.328 5.711 1 94.62 23 THR B N 1
ATOM 5318 C CA . THR B 1 23 ? -5.91 13.203 5.152 1 94.62 23 THR B CA 1
ATOM 5319 C C . THR B 1 23 ? -6.508 12.602 3.881 1 94.62 23 THR B C 1
ATOM 5321 O O . THR B 1 23 ? -7.684 12.82 3.578 1 94.62 23 THR B O 1
ATOM 5324 N N . SER B 1 24 ? -5.746 11.867 3.156 1 93.56 24 SER B N 1
ATOM 5325 C CA . SER B 1 24 ? -6.262 11.234 1.945 1 93.56 24 SER B CA 1
ATOM 5326 C C . SER B 1 24 ? -7.402 10.281 2.266 1 93.56 24 SER B C 1
ATOM 5328 O O . SER B 1 24 ? -8.359 10.172 1.499 1 93.56 24 SER B O 1
ATOM 5330 N N . GLY B 1 25 ? -7.293 9.578 3.35 1 92.88 25 GLY B N 1
ATOM 5331 C CA . GLY B 1 25 ? -8.383 8.727 3.779 1 92.88 25 GLY B CA 1
ATOM 5332 C C . GLY B 1 25 ? -9.578 9.5 4.305 1 92.88 25 GLY B C 1
ATOM 5333 O O . GLY B 1 25 ? -10.727 9.164 4.004 1 92.88 25 GLY B O 1
ATOM 5334 N N . TYR B 1 26 ? -9.297 10.555 5.016 1 92.12 26 TYR B N 1
ATOM 5335 C CA . TYR B 1 26 ? -10.352 11.375 5.613 1 92.12 26 TYR B CA 1
ATOM 5336 C C . TYR B 1 26 ? -11.125 12.133 4.539 1 92.12 26 TYR B C 1
ATOM 5338 O O . TYR B 1 26 ? -12.336 12.297 4.645 1 92.12 26 TYR B O 1
ATOM 5346 N N . ALA B 1 27 ? -10.492 12.531 3.51 1 87.56 27 ALA B N 1
ATOM 5347 C CA . ALA B 1 27 ? -11.086 13.398 2.504 1 87.56 27 ALA B CA 1
ATOM 5348 C C . ALA B 1 27 ? -11.812 12.586 1.436 1 87.56 27 ALA B C 1
ATOM 5350 O O . ALA B 1 27 ? -12.562 13.141 0.628 1 87.56 27 ALA B O 1
ATOM 5351 N N . TYR B 1 28 ? -11.664 11.312 1.448 1 88 28 TYR B N 1
ATOM 5352 C CA . TYR B 1 28 ? -12.281 10.492 0.416 1 88 28 TYR B CA 1
ATOM 5353 C C . TYR B 1 28 ? -13.797 10.477 0.564 1 88 28 TYR B C 1
ATOM 5355 O O . TYR B 1 28 ? -14.32 10.203 1.649 1 88 28 TYR B O 1
ATOM 5363 N N . THR B 1 29 ? -14.57 10.867 -0.459 1 78.25 29 THR B N 1
ATOM 5364 C CA . THR B 1 29 ? -16.031 10.898 -0.441 1 78.25 29 THR B CA 1
ATOM 5365 C C . THR B 1 29 ? -16.594 10.031 -1.558 1 78.25 29 THR B C 1
ATOM 5367 O O . THR B 1 29 ? -17.594 10.406 -2.188 1 78.25 29 THR B O 1
ATOM 5370 N N . GLY B 1 30 ? -16.047 8.867 -1.854 1 73.44 30 GLY B N 1
ATOM 5371 C CA . GLY B 1 30 ? -16.562 8.008 -2.912 1 73.44 30 GLY B CA 1
ATOM 5372 C C . GLY B 1 30 ? -17.75 7.172 -2.48 1 73.44 30 GLY B C 1
ATOM 5373 O O . GLY B 1 30 ? -18.266 7.336 -1.373 1 73.44 30 GLY B O 1
ATOM 5374 N N . LYS B 1 31 ? -18.156 6.32 -3.393 1 71.31 31 LYS B N 1
ATOM 5375 C CA . LYS B 1 31 ? -19.266 5.402 -3.129 1 71.31 31 LYS B CA 1
ATOM 5376 C C . LYS B 1 31 ? -18.906 4.422 -2.014 1 71.31 31 LYS B C 1
ATOM 5378 O O . LYS B 1 31 ? -17.797 3.881 -1.986 1 71.31 31 LYS B O 1
ATOM 5383 N N . HIS B 1 32 ? -19.625 4.277 -0.947 1 78.75 32 HIS B N 1
ATOM 5384 C CA . HIS B 1 32 ? -19.469 3.391 0.202 1 78.75 32 HIS B CA 1
ATOM 5385 C C . HIS B 1 32 ? -18.328 3.846 1.101 1 78.75 32 HIS B C 1
ATOM 5387 O O . HIS B 1 32 ? -17.625 3.02 1.686 1 78.75 32 HIS B O 1
ATOM 5393 N N . ALA B 1 33 ? -18.031 5.102 1.073 1 77.38 33 ALA B N 1
ATOM 5394 C CA . ALA B 1 33 ? -16.953 5.711 1.844 1 77.38 33 ALA B CA 1
ATOM 5395 C C . ALA B 1 33 ? -17.062 5.34 3.32 1 77.38 33 ALA B C 1
ATOM 5397 O O . ALA B 1 33 ? -16.047 5.133 3.988 1 77.38 33 ALA B O 1
ATOM 5398 N N . PRO B 1 34 ? -18.297 5.094 3.756 1 75.75 34 PRO B N 1
ATOM 5399 C CA . PRO B 1 34 ? -18.375 4.785 5.184 1 75.75 34 PRO B CA 1
ATOM 5400 C C . PRO B 1 34 ? -17.828 3.398 5.52 1 75.75 34 PRO B C 1
ATOM 5402 O O . PRO B 1 34 ? -17.469 3.129 6.672 1 75.75 34 PRO B O 1
ATOM 5405 N N . TYR B 1 35 ? -17.656 2.613 4.43 1 82.44 35 TYR B N 1
ATOM 5406 C CA . TYR B 1 35 ? -17.188 1.254 4.68 1 82.44 35 TYR B CA 1
ATOM 5407 C C . TYR B 1 35 ? -15.695 1.131 4.406 1 82.44 35 TYR B C 1
ATOM 5409 O O . TYR B 1 35 ? -15.109 0.068 4.613 1 82.44 35 TYR B O 1
ATOM 5417 N N . LEU B 1 36 ? -15.172 2.178 4.016 1 85.81 36 LEU B N 1
ATOM 5418 C CA . LEU B 1 36 ? -13.758 2.131 3.666 1 85.81 36 LEU B CA 1
ATOM 5419 C C . LEU B 1 36 ? -12.906 1.756 4.879 1 85.81 36 LEU B C 1
ATOM 5421 O O . LEU B 1 36 ? -12.07 0.854 4.801 1 85.81 36 LEU B O 1
ATOM 5425 N N . SER B 1 37 ? -13.188 2.377 5.934 1 86.81 37 SER B N 1
ATOM 5426 C CA . SER B 1 37 ? -12.391 2.117 7.129 1 86.81 37 SER B CA 1
ATOM 5427 C C . SER B 1 37 ? -12.672 0.727 7.688 1 86.81 37 SER B C 1
ATOM 5429 O O . SER B 1 37 ? -11.75 0.018 8.102 1 86.81 37 SER B O 1
ATOM 5431 N N . SER B 1 38 ? -13.883 0.294 7.707 1 86.75 38 SER B N 1
ATOM 5432 C CA . SER B 1 38 ? -14.266 -0.979 8.305 1 86.75 38 SER B CA 1
ATOM 5433 C C . SER B 1 38 ? -13.773 -2.156 7.473 1 86.75 38 SER B C 1
ATOM 5435 O O . SER B 1 38 ? -13.758 -3.297 7.941 1 86.75 38 SER B O 1
ATOM 5437 N N . THR B 1 39 ? -13.32 -1.85 6.316 1 87.75 39 THR B N 1
ATOM 5438 C CA . THR B 1 39 ? -12.781 -2.912 5.477 1 87.75 39 THR B CA 1
ATOM 5439 C C . THR B 1 39 ? -11.258 -2.842 5.434 1 87.75 39 THR B C 1
ATOM 5441 O O . THR B 1 39 ? -10.578 -3.871 5.508 1 87.75 39 THR B O 1
ATOM 5444 N N . LEU B 1 40 ? -10.727 -1.646 5.387 1 90.44 40 LEU B N 1
ATOM 5445 C CA . LEU B 1 40 ? -9.289 -1.475 5.191 1 90.44 40 LEU B CA 1
ATOM 5446 C C . LEU B 1 40 ? -8.516 -1.83 6.461 1 90.44 40 LEU B C 1
ATOM 5448 O O . LEU B 1 40 ? -7.484 -2.5 6.395 1 90.44 40 LEU B O 1
ATOM 5452 N N . VAL B 1 41 ? -9.023 -1.422 7.605 1 91.25 41 VAL B N 1
ATOM 5453 C CA . VAL B 1 41 ? -8.266 -1.593 8.836 1 91.25 41 VAL B CA 1
ATOM 5454 C C . VAL B 1 41 ? -8.211 -3.072 9.211 1 91.25 41 VAL B C 1
ATOM 5456 O O . VAL B 1 41 ? -7.129 -3.615 9.461 1 91.25 41 VAL B O 1
ATOM 5459 N N . PRO B 1 42 ? -9.32 -3.756 9.164 1 89.44 42 PRO B N 1
ATOM 5460 C CA . PRO B 1 42 ? -9.227 -5.188 9.453 1 89.44 42 PRO B CA 1
ATOM 5461 C C . PRO B 1 42 ? -8.414 -5.945 8.406 1 89.44 42 PRO B C 1
ATOM 5463 O O . PRO B 1 42 ? -7.699 -6.895 8.742 1 89.44 42 PRO B O 1
ATOM 5466 N N . PHE B 1 43 ? -8.539 -5.598 7.203 1 92.06 43 PHE B N 1
ATOM 5467 C CA . PHE B 1 43 ? -7.746 -6.242 6.168 1 92.06 43 PHE B CA 1
ATOM 5468 C C . PHE B 1 43 ? -6.258 -6.031 6.418 1 92.06 43 PHE B C 1
ATOM 5470 O O . PHE B 1 43 ? -5.457 -6.949 6.242 1 92.06 43 PHE B O 1
ATOM 5477 N N . ALA B 1 44 ? -5.898 -4.812 6.75 1 93.38 44 ALA B N 1
ATOM 5478 C CA . ALA B 1 44 ? -4.504 -4.48 7.027 1 93.38 44 ALA B CA 1
ATOM 5479 C C . ALA B 1 44 ? -3.973 -5.277 8.211 1 93.38 44 ALA B C 1
ATOM 5481 O O . ALA B 1 44 ? -2.834 -5.75 8.195 1 93.38 44 ALA B O 1
ATOM 5482 N N . ARG B 1 45 ? -4.73 -5.551 9.188 1 90.81 45 ARG B N 1
ATOM 5483 C CA . ARG B 1 45 ? -4.273 -6.172 10.422 1 90.81 45 ARG B CA 1
ATOM 5484 C C . ARG B 1 45 ? -4.336 -7.695 10.32 1 90.81 45 ARG B C 1
ATOM 5486 O O . ARG B 1 45 ? -3.633 -8.398 11.055 1 90.81 45 ARG B O 1
ATOM 5493 N N . THR B 1 46 ? -5.109 -8.219 9.375 1 91.5 46 THR B N 1
ATOM 5494 C CA . THR B 1 46 ? -5.277 -9.664 9.312 1 91.5 46 THR B CA 1
ATOM 5495 C C . THR B 1 46 ? -4.426 -10.266 8.203 1 91.5 46 THR B C 1
ATOM 5497 O O . THR B 1 46 ? -4.039 -11.43 8.273 1 91.5 46 THR B O 1
ATOM 5500 N N . ILE B 1 47 ? -4.156 -9.438 7.223 1 93.56 47 ILE B N 1
ATOM 5501 C CA . ILE B 1 47 ? -3.43 -10.023 6.098 1 93.56 47 ILE B CA 1
ATOM 5502 C C . ILE B 1 47 ? -2.107 -9.281 5.902 1 93.56 47 ILE B C 1
ATOM 5504 O O . ILE B 1 47 ? -1.042 -9.906 5.863 1 93.56 47 ILE B O 1
ATOM 5508 N N . LEU B 1 48 ? -2.135 -7.965 5.875 1 96.25 48 LEU B N 1
ATOM 5509 C CA . LEU B 1 48 ? -0.948 -7.203 5.504 1 96.25 48 LEU B CA 1
ATOM 5510 C C . LEU B 1 48 ? 0.083 -7.223 6.625 1 96.25 48 LEU B C 1
ATOM 5512 O O . LEU B 1 48 ? 1.26 -7.508 6.391 1 96.25 48 LEU B O 1
ATOM 5516 N N . LEU B 1 49 ? -0.371 -6.949 7.852 1 96.19 49 LEU B N 1
ATOM 5517 C CA . LEU B 1 49 ? 0.558 -6.91 8.977 1 96.19 49 LEU B CA 1
ATOM 5518 C C . LEU B 1 49 ? 1.166 -8.281 9.227 1 96.19 49 LEU B C 1
ATOM 5520 O O . LEU B 1 49 ? 2.381 -8.406 9.391 1 96.19 49 LEU B O 1
ATOM 5524 N N . PRO B 1 50 ? 0.393 -9.352 9.258 1 95.56 50 PRO B N 1
ATOM 5525 C CA . PRO B 1 50 ? 0.994 -10.68 9.422 1 95.56 50 PRO B CA 1
ATOM 5526 C C . PRO B 1 50 ? 1.986 -11.016 8.312 1 95.56 50 PRO B C 1
ATOM 5528 O O . PRO B 1 50 ? 2.992 -11.688 8.57 1 95.56 50 PRO B O 1
ATOM 5531 N N . SER B 1 51 ? 1.69 -10.617 7.082 1 96.75 51 SER B N 1
ATOM 5532 C CA . SER B 1 51 ? 2.637 -10.852 5.996 1 96.75 51 SER B CA 1
ATOM 5533 C C . SER B 1 51 ? 3.949 -10.109 6.238 1 96.75 51 SER B C 1
ATOM 5535 O O . SER B 1 51 ? 5.027 -10.633 5.949 1 96.75 51 SER B O 1
ATOM 5537 N N . LEU B 1 52 ? 3.807 -8.914 6.785 1 96.75 52 LEU B N 1
ATOM 5538 C CA . LEU B 1 52 ? 4.996 -8.125 7.094 1 96.75 52 LEU B CA 1
ATOM 5539 C C . LEU B 1 52 ? 5.801 -8.773 8.219 1 96.75 52 LEU B C 1
ATOM 5541 O O . LEU B 1 52 ? 7.027 -8.867 8.133 1 96.75 52 LEU B O 1
ATOM 5545 N N . LEU B 1 53 ? 5.141 -9.227 9.266 1 96.38 53 LEU B N 1
ATOM 5546 C CA . LEU B 1 53 ? 5.789 -9.867 10.406 1 96.38 53 LEU B CA 1
ATOM 5547 C C . LEU B 1 53 ? 6.469 -11.164 9.984 1 96.38 53 LEU B C 1
ATOM 5549 O O . LEU B 1 53 ? 7.633 -11.398 10.328 1 96.38 53 LEU B O 1
ATOM 5553 N N . PHE B 1 54 ? 5.824 -11.953 9.188 1 95.69 54 PHE B N 1
ATOM 5554 C CA . PHE B 1 54 ? 6.367 -13.242 8.758 1 95.69 54 PHE B CA 1
ATOM 5555 C C . PHE B 1 54 ? 7.605 -13.039 7.891 1 95.69 54 PHE B C 1
ATOM 5557 O O . PHE B 1 54 ? 8.633 -13.688 8.109 1 95.69 54 PHE B O 1
ATOM 5564 N N . THR B 1 55 ? 7.531 -12.141 6.957 1 95 55 THR B N 1
ATOM 5565 C CA . THR B 1 55 ? 8.641 -11.969 6.027 1 95 55 THR B CA 1
ATOM 5566 C C . THR B 1 55 ? 9.836 -11.328 6.727 1 95 55 THR B C 1
ATOM 5568 O O . THR B 1 55 ? 10.992 -11.633 6.406 1 95 55 THR B O 1
ATOM 5571 N N . THR B 1 56 ? 9.586 -10.43 7.664 1 93.81 56 THR B N 1
ATOM 5572 C CA . THR B 1 56 ? 10.68 -9.758 8.352 1 93.81 56 THR B CA 1
ATOM 5573 C C . THR B 1 56 ? 11.391 -10.719 9.305 1 93.81 56 THR B C 1
ATOM 5575 O O . THR B 1 56 ? 12.625 -10.758 9.344 1 93.81 56 THR B O 1
ATOM 5578 N N . PHE B 1 57 ? 10.672 -11.508 10.047 1 93.25 57 PHE B N 1
ATOM 5579 C CA . PHE B 1 57 ? 11.281 -12.414 11.016 1 93.25 57 PHE B CA 1
ATOM 5580 C C . PHE B 1 57 ? 11.891 -13.625 10.312 1 93.25 57 PHE B C 1
ATOM 5582 O O . PHE B 1 57 ? 12.953 -14.109 10.711 1 93.25 57 PHE B O 1
ATOM 5589 N N . ALA B 1 58 ? 11.195 -14.086 9.297 1 92.62 58 ALA B N 1
ATOM 5590 C CA . ALA B 1 58 ? 11.703 -15.25 8.578 1 92.62 58 ALA B CA 1
ATOM 5591 C C . ALA B 1 58 ? 12.914 -14.875 7.715 1 92.62 58 ALA B C 1
ATOM 5593 O O . ALA B 1 58 ? 13.836 -15.68 7.551 1 92.62 58 ALA B O 1
ATOM 5594 N N . GLY B 1 59 ? 12.969 -13.672 7.172 1 89.19 59 GLY B N 1
ATOM 5595 C CA . GLY B 1 59 ? 13.992 -13.289 6.211 1 89.19 59 GLY B CA 1
ATOM 5596 C C . GLY B 1 59 ? 15.219 -12.672 6.859 1 89.19 59 GLY B C 1
ATOM 5597 O O . GLY B 1 59 ? 16.234 -12.453 6.195 1 89.19 59 GLY B O 1
ATOM 5598 N N . ASN B 1 60 ? 15.141 -12.375 8.102 1 85.88 60 ASN B N 1
ATOM 5599 C CA . ASN B 1 60 ? 16.281 -11.758 8.773 1 85.88 60 ASN B CA 1
ATOM 5600 C C . ASN B 1 60 ? 17.266 -12.805 9.297 1 85.88 60 ASN B C 1
ATOM 5602 O O . ASN B 1 60 ? 16.922 -13.602 10.172 1 85.88 60 ASN B O 1
ATOM 5606 N N . HIS B 1 61 ? 18.484 -12.727 8.828 1 80 61 HIS B N 1
ATOM 5607 C CA . HIS B 1 61 ? 19.484 -13.742 9.148 1 80 61 HIS B CA 1
ATOM 5608 C C . HIS B 1 61 ? 20.172 -13.43 10.477 1 80 61 HIS B C 1
ATOM 5610 O O . HIS B 1 61 ? 20.812 -14.305 11.062 1 80 61 HIS B O 1
ATOM 5616 N N . VAL B 1 62 ? 19.969 -12.203 11.023 1 77.12 62 VAL B N 1
ATOM 5617 C CA . VAL B 1 62 ? 20.688 -11.82 12.234 1 77.12 62 VAL B CA 1
ATOM 5618 C C . VAL B 1 62 ? 19.828 -12.094 13.461 1 77.12 62 VAL B C 1
ATOM 5620 O O . VAL B 1 62 ? 20.312 -12.055 14.594 1 77.12 62 VAL B O 1
ATOM 5623 N N . LEU B 1 63 ? 18.656 -12.461 13.258 1 81.69 63 LEU B N 1
ATOM 5624 C CA . LEU B 1 63 ? 17.75 -12.656 14.375 1 81.69 63 LEU B CA 1
ATOM 5625 C C . LEU B 1 63 ? 18.031 -13.969 15.094 1 81.69 63 LEU B C 1
ATOM 5627 O O . LEU B 1 63 ? 18.031 -15.031 14.469 1 81.69 63 LEU B O 1
ATOM 5631 N N . THR B 1 64 ? 18.5 -13.914 16.312 1 82.06 64 THR B N 1
ATOM 5632 C CA . THR B 1 64 ? 18.703 -15.062 17.188 1 82.06 64 THR B CA 1
ATOM 5633 C C . THR B 1 64 ? 17.859 -14.93 18.453 1 82.06 64 THR B C 1
ATOM 5635 O O . THR B 1 64 ? 17.375 -13.844 18.781 1 82.06 64 THR B O 1
ATOM 5638 N N . ALA B 1 65 ? 17.594 -16.047 19.125 1 80.19 65 ALA B N 1
ATOM 5639 C CA . ALA B 1 65 ? 16.844 -16.031 20.375 1 80.19 65 ALA B CA 1
ATOM 5640 C C . ALA B 1 65 ? 17.5 -15.133 21.406 1 80.19 65 ALA B C 1
ATOM 5642 O O . ALA B 1 65 ? 16.828 -14.438 22.172 1 80.19 65 ALA B O 1
ATOM 5643 N N . ARG B 1 66 ? 18.766 -15.102 21.422 1 81.38 66 ARG B N 1
ATOM 5644 C CA . ARG B 1 66 ? 19.5 -14.281 22.375 1 81.38 66 ARG B CA 1
ATOM 5645 C C . ARG B 1 66 ? 19.312 -12.797 22.078 1 81.38 66 ARG B C 1
ATOM 5647 O O . ARG B 1 66 ? 19.172 -11.992 23 1 81.38 66 ARG B O 1
ATOM 5654 N N . ASN B 1 67 ? 19.188 -12.438 20.828 1 84.69 67 ASN B N 1
ATOM 5655 C CA . ASN B 1 67 ? 19 -11.047 20.438 1 84.69 67 ASN B CA 1
ATOM 5656 C C . ASN B 1 67 ? 17.609 -10.547 20.812 1 84.69 67 ASN B C 1
ATOM 5658 O O . ASN B 1 67 ? 17.438 -9.375 21.156 1 84.69 67 ASN B O 1
ATOM 5662 N N . ILE B 1 68 ? 16.703 -11.422 20.797 1 84.12 68 ILE B N 1
ATOM 5663 C CA . ILE B 1 68 ? 15.336 -11.039 21.125 1 84.12 68 ILE B CA 1
ATOM 5664 C C . ILE B 1 68 ? 15.211 -10.812 22.625 1 84.12 68 ILE B C 1
ATOM 5666 O O . ILE B 1 68 ? 14.547 -9.875 23.078 1 84.12 68 ILE B O 1
ATOM 5670 N N . LEU B 1 69 ? 15.953 -11.578 23.406 1 82.81 69 LEU B N 1
ATOM 5671 C CA . LEU B 1 69 ? 15.883 -11.453 24.859 1 82.81 69 LEU B CA 1
ATOM 5672 C C . LEU B 1 69 ? 16.625 -10.203 25.328 1 82.81 69 LEU B C 1
ATOM 5674 O O . LEU B 1 69 ? 16.281 -9.633 26.375 1 82.81 69 LEU B O 1
ATOM 5678 N N . GLN B 1 70 ? 17.531 -9.781 24.516 1 86.75 70 GLN B N 1
ATOM 5679 C CA . GLN B 1 70 ? 18.312 -8.594 24.859 1 86.75 70 GLN B CA 1
ATOM 5680 C C . GLN B 1 70 ? 17.484 -7.324 24.641 1 86.75 70 GLN B C 1
ATOM 5682 O O . GLN B 1 70 ? 17.891 -6.238 25.062 1 86.75 70 GLN B O 1
ATOM 5687 N N . GLN B 1 71 ? 16.281 -7.469 24.109 1 90.62 71 GLN B N 1
ATOM 5688 C CA . GLN B 1 71 ? 15.438 -6.305 23.859 1 90.62 71 GLN B CA 1
ATOM 5689 C C . GLN B 1 71 ? 14.422 -6.121 24.984 1 90.62 71 GLN B C 1
ATOM 5691 O O . GLN B 1 71 ? 13.305 -5.656 24.75 1 90.62 71 GLN B O 1
ATOM 5696 N N . TRP B 1 72 ? 14.867 -6.422 26.234 1 89.88 72 TRP B N 1
ATOM 5697 C CA . TRP B 1 72 ? 13.992 -6.348 27.391 1 89.88 72 TRP B CA 1
ATOM 5698 C C . TRP B 1 72 ? 13.633 -4.898 27.719 1 89.88 72 TRP B C 1
ATOM 5700 O O . TRP B 1 72 ? 12.602 -4.633 28.344 1 89.88 72 TRP B O 1
ATOM 5710 N N . PRO B 1 73 ? 14.461 -3.9 27.328 1 92.62 73 PRO B N 1
ATOM 5711 C CA . PRO B 1 73 ? 14.07 -2.516 27.594 1 92.62 73 PRO B CA 1
ATOM 5712 C C . PRO B 1 73 ? 12.727 -2.15 26.953 1 92.62 73 PRO B C 1
ATOM 5714 O O . PRO B 1 73 ? 12.07 -1.207 27.391 1 92.62 73 PRO B O 1
ATOM 5717 N N . ILE B 1 74 ? 12.328 -2.881 25.938 1 93.38 74 ILE B N 1
ATOM 5718 C CA . ILE B 1 74 ? 11.031 -2.646 25.312 1 93.38 74 ILE B CA 1
ATOM 5719 C C . ILE B 1 74 ? 9.914 -2.883 26.312 1 93.38 74 ILE B C 1
ATOM 5721 O O . ILE B 1 74 ? 8.938 -2.125 26.359 1 93.38 74 ILE B O 1
ATOM 5725 N N . VAL B 1 75 ? 10.109 -3.863 27.188 1 91.19 75 VAL B N 1
ATOM 5726 C CA . VAL B 1 75 ? 9.102 -4.211 28.188 1 91.19 75 VAL B CA 1
ATOM 5727 C C . VAL B 1 75 ? 9.016 -3.113 29.234 1 91.19 75 VAL B C 1
ATOM 5729 O O . VAL B 1 75 ? 7.922 -2.734 29.656 1 91.19 75 VAL B O 1
ATOM 5732 N N . ILE B 1 76 ? 10.117 -2.549 29.562 1 91.62 76 ILE B N 1
ATOM 5733 C CA . ILE B 1 76 ? 10.156 -1.509 30.578 1 91.62 76 ILE B CA 1
ATOM 5734 C C . ILE B 1 76 ? 9.5 -0.237 30.047 1 91.62 76 ILE B C 1
ATOM 5736 O O . ILE B 1 76 ? 8.703 0.401 30.75 1 91.62 76 ILE B O 1
ATOM 5740 N N . ILE B 1 77 ? 9.82 0.098 28.812 1 92.62 77 ILE B N 1
ATOM 5741 C CA . ILE B 1 77 ? 9.258 1.306 28.234 1 92.62 77 ILE B CA 1
ATOM 5742 C C . ILE B 1 77 ? 7.75 1.126 28.031 1 92.62 77 ILE B C 1
ATOM 5744 O O . ILE B 1 77 ? 6.973 2.061 28.25 1 92.62 77 ILE B O 1
ATOM 5748 N N . ALA B 1 78 ? 7.336 -0.064 27.672 1 91.44 78 ALA B N 1
ATOM 5749 C CA . ALA B 1 78 ? 5.91 -0.337 27.5 1 91.44 78 ALA B CA 1
ATOM 5750 C C . ALA B 1 78 ? 5.156 -0.194 28.812 1 91.44 78 ALA B C 1
ATOM 5752 O O . ALA B 1 78 ? 4.062 0.373 28.859 1 91.44 78 ALA B O 1
ATOM 5753 N N . LEU B 1 79 ? 5.785 -0.637 29.891 1 90.62 79 LEU B N 1
ATOM 5754 C CA . LEU B 1 79 ? 5.156 -0.542 31.203 1 90.62 79 LEU B CA 1
ATOM 5755 C C . LEU B 1 79 ? 5.129 0.902 31.688 1 90.62 79 LEU B C 1
ATOM 5757 O O . LEU B 1 79 ? 4.129 1.354 32.25 1 90.62 79 LEU B O 1
ATOM 5761 N N . LEU B 1 80 ? 6.184 1.613 31.391 1 92.25 80 LEU B N 1
ATOM 5762 C CA . LEU B 1 80 ? 6.309 2.988 31.859 1 92.25 80 LEU B CA 1
ATOM 5763 C C . LEU B 1 80 ? 5.375 3.914 31.094 1 92.25 80 LEU B C 1
ATOM 5765 O O . LEU B 1 80 ? 5.059 5.012 31.547 1 92.25 80 LEU B O 1
ATOM 5769 N N . THR B 1 81 ? 4.965 3.49 29.969 1 92.44 81 THR B N 1
ATOM 5770 C CA . THR B 1 81 ? 4.078 4.34 29.172 1 92.44 81 THR B CA 1
ATOM 5771 C C . THR B 1 81 ? 2.621 3.922 29.375 1 92.44 81 THR B C 1
ATOM 5773 O O . THR B 1 81 ? 1.737 4.77 29.5 1 92.44 81 THR B O 1
ATOM 5776 N N . HIS B 1 82 ? 2.273 2.637 29.531 1 92 82 HIS B N 1
ATOM 5777 C CA . HIS B 1 82 ? 0.895 2.164 29.578 1 92 82 HIS B CA 1
ATOM 5778 C C . HIS B 1 82 ? 0.321 2.291 30.984 1 92 82 HIS B C 1
ATOM 5780 O O . HIS B 1 82 ? -0.828 2.707 31.156 1 92 82 HIS B O 1
ATOM 5786 N N . VAL B 1 83 ? 1.15 2.049 31.969 1 92.12 83 VAL B N 1
ATOM 5787 C CA . VAL B 1 83 ? 0.639 2.033 33.344 1 92.12 83 VAL B CA 1
ATOM 5788 C C . VAL B 1 83 ? 0.277 3.451 33.781 1 92.12 83 VAL B C 1
ATOM 5790 O O . VAL B 1 83 ? -0.853 3.707 34.188 1 92.12 83 VAL B O 1
ATOM 5793 N N . PRO B 1 84 ? 1.188 4.406 33.625 1 93.69 84 PRO B N 1
ATOM 5794 C CA . PRO B 1 84 ? 0.785 5.766 34 1 93.69 84 PRO B CA 1
ATOM 5795 C C . PRO B 1 84 ? -0.334 6.309 33.125 1 93.69 84 PRO B C 1
ATOM 5797 O O . PRO B 1 84 ? -1.164 7.098 33.594 1 93.69 84 PRO B O 1
ATOM 5800 N N . SER B 1 85 ? -0.345 5.953 31.891 1 92.94 85 SER B N 1
ATOM 5801 C CA . SER B 1 85 ? -1.413 6.418 31.016 1 92.94 85 SER B CA 1
ATOM 5802 C C . SER B 1 85 ? -2.77 5.891 31.469 1 92.94 85 SER B C 1
ATOM 5804 O O . SER B 1 85 ? -3.77 6.609 31.422 1 92.94 85 SER B O 1
ATOM 5806 N N . LEU B 1 86 ? -2.791 4.645 31.906 1 90.62 86 LEU B N 1
ATOM 5807 C CA . LEU B 1 86 ? -4.023 4.066 32.438 1 90.62 86 LEU B CA 1
ATOM 5808 C C . LEU B 1 86 ? -4.438 4.758 33.719 1 90.62 86 LEU B C 1
ATOM 5810 O O . LEU B 1 86 ? -5.621 5.027 33.938 1 90.62 86 LEU B O 1
ATOM 5814 N N . ALA B 1 87 ? -3.479 5.09 34.531 1 91.5 87 ALA B N 1
ATOM 5815 C CA . ALA B 1 87 ? -3.756 5.758 35.812 1 91.5 87 ALA B CA 1
ATOM 5816 C C . ALA B 1 87 ? -4.32 7.16 35.594 1 91.5 87 ALA B C 1
ATOM 5818 O O . ALA B 1 87 ? -5.297 7.555 36.219 1 91.5 87 ALA B O 1
ATOM 5819 N N . VAL B 1 88 ? -3.734 7.855 34.656 1 91.5 88 VAL B N 1
ATOM 5820 C CA . VAL B 1 88 ? -4.195 9.203 34.344 1 91.5 88 VAL B CA 1
ATOM 5821 C C . VAL B 1 88 ? -5.578 9.148 33.719 1 91.5 88 VAL B C 1
ATOM 5823 O O . VAL B 1 88 ? -6.43 10 33.969 1 91.5 88 VAL B O 1
ATOM 5826 N N . GLY B 1 89 ? -5.754 8.188 32.875 1 89.06 89 GLY B N 1
ATOM 5827 C CA . GLY B 1 89 ? -7.059 8.023 32.25 1 89.06 89 GLY B CA 1
ATOM 5828 C C . GLY B 1 89 ? -8.156 7.73 33.25 1 89.06 89 GLY B C 1
ATOM 5829 O O . GLY B 1 89 ? -9.234 8.336 33.219 1 89.06 89 GLY B O 1
ATOM 5830 N N . LEU B 1 90 ? -7.867 6.887 34.219 1 87.12 90 LEU B N 1
ATOM 5831 C CA . LEU B 1 90 ? -8.844 6.547 35.25 1 87.12 90 LEU B CA 1
ATOM 5832 C C . LEU B 1 90 ? -9.078 7.723 36.188 1 87.12 90 LEU B C 1
ATOM 5834 O O . LEU B 1 90 ? -10.203 7.961 36.625 1 87.12 90 LEU B O 1
ATOM 5838 N N . PHE B 1 91 ? -8.016 8.406 36.438 1 89.12 91 PHE B N 1
ATOM 5839 C CA . PHE B 1 91 ? -8.117 9.586 37.281 1 89.12 91 PHE B CA 1
ATOM 5840 C C . PHE B 1 91 ? -8.961 10.664 36.625 1 89.12 91 PHE B C 1
ATOM 5842 O O . PHE B 1 91 ? -9.773 11.32 37.281 1 89.12 91 PHE B O 1
ATOM 5849 N N . ALA B 1 92 ? -8.766 10.844 35.312 1 85.56 92 ALA B N 1
ATOM 5850 C CA . ALA B 1 92 ? -9.516 11.852 34.594 1 85.56 92 ALA B CA 1
ATOM 5851 C C . ALA B 1 92 ? -10.992 11.484 34.469 1 85.56 92 ALA B C 1
ATOM 5853 O O . ALA B 1 92 ? -11.859 12.359 34.531 1 85.56 92 ALA B O 1
ATOM 5854 N N . THR B 1 93 ? -11.281 10.25 34.344 1 82.31 93 THR B N 1
ATOM 5855 C CA . THR B 1 93 ? -12.672 9.812 34.25 1 82.31 93 THR B CA 1
ATOM 5856 C C . THR B 1 93 ? -13.375 9.906 35.594 1 82.31 93 THR B C 1
ATOM 5858 O O . THR B 1 93 ? -14.547 10.266 35.688 1 82.31 93 THR B O 1
ATOM 5861 N N . LYS B 1 94 ? -12.68 9.625 36.625 1 82.81 94 LYS B N 1
ATOM 5862 C CA . LYS B 1 94 ? -13.281 9.586 37.938 1 82.81 94 LYS B CA 1
ATOM 5863 C C . LYS B 1 94 ? -13.406 10.992 38.531 1 82.81 94 LYS B C 1
ATOM 5865 O O . LYS B 1 94 ? -14.43 11.328 39.125 1 82.81 94 LYS B O 1
ATOM 5870 N N . TYR B 1 95 ? -12.43 11.859 38.281 1 81.44 95 TYR B N 1
ATOM 5871 C CA . TYR B 1 95 ? -12.398 13.125 39 1 81.44 95 TYR B CA 1
ATOM 5872 C C . TYR B 1 95 ? -12.695 14.297 38.094 1 81.44 95 TYR B C 1
ATOM 5874 O O . TYR B 1 95 ? -13.133 15.359 38.531 1 81.44 95 TYR B O 1
ATOM 5882 N N . ALA B 1 96 ? -12.461 14.219 36.781 1 76.75 96 ALA B N 1
ATOM 5883 C CA . ALA B 1 96 ? -12.648 15.344 35.844 1 76.75 96 ALA B CA 1
ATOM 5884 C C . ALA B 1 96 ? -13.852 15.109 34.938 1 76.75 96 ALA B C 1
ATOM 5886 O O . ALA B 1 96 ? -14.047 15.836 33.969 1 76.75 96 ALA B O 1
ATOM 5887 N N . LYS B 1 97 ? -14.703 14.125 35.156 1 77 97 LYS B N 1
ATOM 5888 C CA . LYS B 1 97 ? -15.891 13.812 34.344 1 77 97 LYS B CA 1
ATOM 5889 C C . LYS B 1 97 ? -15.547 13.664 32.875 1 77 97 LYS B C 1
ATOM 5891 O O . LYS B 1 97 ? -16.25 14.195 32 1 77 97 LYS B O 1
ATOM 5896 N N . ALA B 1 98 ? -14.406 13.141 32.656 1 80.5 98 ALA B N 1
ATOM 5897 C CA . ALA B 1 98 ? -13.992 12.875 31.266 1 80.5 98 ALA B CA 1
ATOM 5898 C C . ALA B 1 98 ? -14.734 11.664 30.703 1 80.5 98 ALA B C 1
ATOM 5900 O O . ALA B 1 98 ? -15.219 10.82 31.453 1 80.5 98 ALA B O 1
ATOM 5901 N N . PRO B 1 99 ? -14.922 11.711 29.422 1 81.94 99 PRO B N 1
ATOM 5902 C CA . PRO B 1 99 ? -15.617 10.57 28.828 1 81.94 99 PRO B CA 1
ATOM 5903 C C . PRO B 1 99 ? -14.883 9.25 29.047 1 81.94 99 PRO B C 1
ATOM 5905 O O . PRO B 1 99 ? -13.656 9.227 29.141 1 81.94 99 PRO B O 1
ATOM 5908 N N . GLY B 1 100 ? -15.531 8.133 29.141 1 78.75 100 GLY B N 1
ATOM 5909 C CA . GLY B 1 100 ? -15 6.809 29.438 1 78.75 100 GLY B CA 1
ATOM 5910 C C . GLY B 1 100 ? -14 6.324 28.406 1 78.75 100 GLY B C 1
ATOM 5911 O O . GLY B 1 100 ? -13.078 5.574 28.734 1 78.75 100 GLY B O 1
ATOM 5912 N N . TRP B 1 101 ? -14.164 6.836 27.172 1 84.75 101 TRP B N 1
ATOM 5913 C CA . TRP B 1 101 ? -13.281 6.352 26.109 1 84.75 101 TRP B CA 1
ATOM 5914 C C . TRP B 1 101 ? -11.906 7 26.203 1 84.75 101 TRP B C 1
ATOM 5916 O O . TRP B 1 101 ? -10.961 6.562 25.547 1 84.75 101 TRP B O 1
ATOM 5926 N N . MET B 1 102 ? -11.719 7.98 27.031 1 86.56 102 MET B N 1
ATOM 5927 C CA . MET B 1 102 ? -10.453 8.695 27.172 1 86.56 102 MET B CA 1
ATOM 5928 C C . MET B 1 102 ? -9.367 7.789 27.734 1 86.56 102 MET B C 1
ATOM 5930 O O . MET B 1 102 ? -8.195 7.918 27.359 1 86.56 102 MET B O 1
ATOM 5934 N N . ALA B 1 103 ? -9.742 6.891 28.594 1 87.19 103 ALA B N 1
ATOM 5935 C CA . ALA B 1 103 ? -8.766 5.977 29.188 1 87.19 103 ALA B CA 1
ATOM 5936 C C . ALA B 1 103 ? -8.141 5.074 28.109 1 87.19 103 ALA B C 1
ATOM 5938 O O . ALA B 1 103 ? -6.938 4.824 28.125 1 87.19 103 ALA B O 1
ATOM 5939 N N . GLU B 1 104 ? -8.914 4.676 27.203 1 87.31 104 GLU B N 1
ATOM 5940 C CA . GLU B 1 104 ? -8.414 3.824 26.125 1 87.31 104 GLU B CA 1
ATOM 5941 C C . GLU B 1 104 ? -7.535 4.613 25.172 1 87.31 104 GLU B C 1
ATOM 5943 O O . GLU B 1 104 ? -6.477 4.133 24.75 1 87.31 104 GLU B O 1
ATOM 5948 N N . SER B 1 105 ? -7.957 5.824 24.844 1 89.69 105 SER B N 1
ATOM 5949 C CA . SER B 1 105 ? -7.219 6.637 23.891 1 89.69 105 SER B CA 1
ATOM 5950 C C . SER B 1 105 ? -5.898 7.121 24.469 1 89.69 105 SER B C 1
ATOM 5952 O O . SER B 1 105 ? -4.93 7.34 23.75 1 89.69 105 SER B O 1
ATOM 5954 N N . LEU B 1 106 ? -5.871 7.215 25.781 1 91.69 106 LEU B N 1
ATOM 5955 C CA . LEU B 1 106 ? -4.637 7.641 26.438 1 91.69 106 LEU B CA 1
ATOM 5956 C C . LEU B 1 106 ? -3.67 6.473 26.594 1 91.69 106 LEU B C 1
ATOM 5958 O O . LEU B 1 106 ? -2.451 6.66 26.578 1 91.69 106 LEU B O 1
ATOM 5962 N N . THR B 1 107 ? -4.191 5.273 26.672 1 90.5 107 THR B N 1
ATOM 5963 C CA . THR B 1 107 ? -3.369 4.109 26.984 1 90.5 107 THR B CA 1
ATOM 5964 C C . THR B 1 107 ? -2.896 3.418 25.719 1 90.5 107 THR B C 1
ATOM 5966 O O . THR B 1 107 ? -1.754 2.963 25.641 1 90.5 107 THR B O 1
ATOM 5969 N N . ILE B 1 108 ? -3.77 3.33 24.719 1 90.88 108 ILE B N 1
ATOM 5970 C CA . ILE B 1 108 ? -3.463 2.539 23.531 1 90.88 108 ILE B CA 1
ATOM 5971 C C . ILE B 1 108 ? -3.041 3.463 22.391 1 90.88 108 ILE B C 1
ATOM 5973 O O . ILE B 1 108 ? -3.842 4.266 21.906 1 90.88 108 ILE B O 1
ATOM 5977 N N . ASN B 1 109 ? -1.789 3.402 22.016 1 93.25 109 ASN B N 1
ATOM 5978 C CA . ASN B 1 109 ? -1.262 4.203 20.922 1 93.25 109 ASN B CA 1
ATOM 5979 C C . ASN B 1 109 ? -0.974 3.346 19.688 1 93.25 109 ASN B C 1
ATOM 5981 O O . ASN B 1 109 ? -0.98 2.117 19.766 1 93.25 109 ASN B O 1
ATOM 5985 N N . ASN B 1 110 ? -0.803 3.982 18.547 1 93.38 110 ASN B N 1
ATOM 5986 C CA . ASN B 1 110 ? -0.414 3.301 17.312 1 93.38 110 ASN B CA 1
ATOM 5987 C C . ASN B 1 110 ? 1.083 3.006 17.297 1 93.38 110 ASN B C 1
ATOM 5989 O O . ASN B 1 110 ? 1.893 3.898 17.031 1 93.38 110 ASN B O 1
ATOM 5993 N N . ASN B 1 111 ? 1.462 1.834 17.5 1 91.88 111 ASN B N 1
ATOM 5994 C CA . ASN B 1 111 ? 2.873 1.466 17.562 1 91.88 111 ASN B CA 1
ATOM 5995 C C . ASN B 1 111 ? 3.283 0.644 16.344 1 91.88 111 ASN B C 1
ATOM 5997 O O . ASN B 1 111 ? 4.344 0.014 16.344 1 91.88 111 ASN B O 1
ATOM 6001 N N . GLY B 1 112 ? 2.475 0.58 15.383 1 93 112 GLY B N 1
ATOM 6002 C CA . GLY B 1 112 ? 2.779 -0.231 14.211 1 93 112 GLY B CA 1
ATOM 6003 C C . GLY B 1 112 ? 2.973 0.589 12.953 1 93 112 GLY B C 1
ATOM 6004 O O . GLY B 1 112 ? 4.102 0.946 12.602 1 93 112 GLY B O 1
ATOM 6005 N N . SER B 1 113 ? 1.896 1.075 12.383 1 95 113 SER B N 1
ATOM 6006 C CA . SER B 1 113 ? 1.939 1.732 11.078 1 95 113 SER B CA 1
ATOM 6007 C C . SER B 1 113 ? 2.566 3.119 11.18 1 95 113 SER B C 1
ATOM 6009 O O . SER B 1 113 ? 3.359 3.512 10.32 1 95 113 SER B O 1
ATOM 6011 N N . TYR B 1 114 ? 2.33 3.891 12.297 1 97.44 114 TYR B N 1
ATOM 6012 C CA . TYR B 1 114 ? 2.805 5.266 12.422 1 97.44 114 TYR B CA 1
ATOM 6013 C C . TYR B 1 114 ? 4.32 5.309 12.547 1 97.44 114 TYR B C 1
ATOM 6015 O O . TYR B 1 114 ? 5 5.996 11.781 1 97.44 114 TYR B O 1
ATOM 6023 N N . PRO B 1 115 ? 4.922 4.559 13.438 1 97.5 115 PRO B N 1
ATOM 6024 C CA . PRO B 1 115 ? 6.383 4.617 13.547 1 97.5 115 PRO B CA 1
ATOM 6025 C C . PRO B 1 115 ? 7.094 4.07 12.312 1 97.5 115 PRO B C 1
ATOM 6027 O O . PRO B 1 115 ? 8.18 4.539 11.961 1 97.5 115 PRO B O 1
ATOM 6030 N N . LEU B 1 116 ? 6.508 3.062 11.711 1 97.44 116 LEU B N 1
ATOM 6031 C CA . LEU B 1 116 ? 7.125 2.514 10.508 1 97.44 116 LEU B CA 1
ATOM 6032 C C . LEU B 1 116 ? 7.141 3.543 9.383 1 97.44 116 LEU B C 1
ATOM 6034 O O . LEU B 1 116 ? 8.148 3.693 8.688 1 97.44 116 LEU B O 1
ATOM 6038 N N . LEU B 1 117 ? 6.012 4.227 9.211 1 97.19 117 LEU B N 1
ATOM 6039 C CA . LEU B 1 117 ? 5.969 5.242 8.164 1 97.19 117 LEU B CA 1
ATOM 6040 C C . LEU B 1 117 ? 6.871 6.422 8.508 1 97.19 117 LEU B C 1
ATOM 6042 O O . LEU B 1 117 ? 7.477 7.027 7.625 1 97.19 117 LEU B O 1
ATOM 6046 N N . LEU B 1 118 ? 6.906 6.734 9.789 1 97.62 118 LEU B N 1
ATOM 6047 C CA . LEU B 1 118 ? 7.762 7.844 10.203 1 97.62 118 LEU B CA 1
ATOM 6048 C C . LEU B 1 118 ? 9.234 7.516 9.953 1 97.62 118 LEU B C 1
ATOM 6050 O O . LEU B 1 118 ? 9.992 8.375 9.508 1 97.62 118 LEU B O 1
ATOM 6054 N N . LEU B 1 119 ? 9.641 6.309 10.227 1 96.94 119 LEU B N 1
ATOM 6055 C CA . LEU B 1 119 ? 11.008 5.879 9.945 1 96.94 119 LEU B CA 1
ATOM 6056 C C . LEU B 1 119 ? 11.328 6 8.461 1 96.94 119 LEU B C 1
ATOM 6058 O O . LEU B 1 119 ? 12.391 6.508 8.094 1 96.94 119 LEU B O 1
ATOM 6062 N N . TYR B 1 120 ? 10.414 5.582 7.684 1 95.12 120 TYR B N 1
ATOM 6063 C CA . TYR B 1 120 ? 10.602 5.648 6.238 1 95.12 120 TYR B CA 1
ATOM 6064 C C . TYR B 1 120 ? 10.633 7.094 5.758 1 95.12 120 TYR B C 1
ATOM 6066 O O . TYR B 1 120 ? 11.43 7.449 4.891 1 95.12 120 TYR B O 1
ATOM 6074 N N . ALA B 1 121 ? 9.75 7.883 6.309 1 96.31 121 ALA B N 1
ATOM 6075 C CA . ALA B 1 121 ? 9.688 9.289 5.926 1 96.31 121 ALA B CA 1
ATOM 6076 C C . ALA B 1 121 ? 10.961 10.023 6.324 1 96.31 121 ALA B C 1
ATOM 6078 O O . ALA B 1 121 ? 11.461 10.875 5.578 1 96.31 121 ALA B O 1
ATOM 6079 N N . LEU B 1 122 ? 11.523 9.664 7.449 1 95.62 122 LEU B N 1
ATOM 6080 C CA . LEU B 1 122 ? 12.766 10.289 7.902 1 95.62 122 LEU B CA 1
ATOM 6081 C C . LEU B 1 122 ? 13.922 9.938 6.973 1 95.62 122 LEU B C 1
ATOM 6083 O O . LEU B 1 122 ? 14.812 10.758 6.742 1 95.62 122 LEU B O 1
ATOM 6087 N N . TYR B 1 123 ? 13.922 8.758 6.461 1 93.88 123 TYR B N 1
ATOM 6088 C CA . TYR B 1 123 ? 14.961 8.312 5.539 1 93.88 123 TYR B CA 1
ATOM 6089 C C . TYR B 1 123 ? 14.914 9.102 4.238 1 93.88 123 TYR B C 1
ATOM 6091 O O . TYR B 1 123 ? 15.945 9.547 3.734 1 93.88 123 TYR B O 1
ATOM 6099 N N . ILE B 1 124 ? 13.719 9.375 3.783 1 90.88 124 ILE B N 1
ATOM 6100 C CA . ILE B 1 124 ? 13.57 9.977 2.463 1 90.88 124 ILE B CA 1
ATOM 6101 C C . ILE B 1 124 ? 13.742 11.492 2.562 1 90.88 124 ILE B C 1
ATOM 6103 O O . ILE B 1 124 ? 14.461 12.094 1.759 1 90.88 124 ILE B O 1
ATOM 6107 N N . VAL B 1 125 ? 13.07 12.133 3.578 1 89.38 125 VAL B N 1
ATOM 6108 C CA . VAL B 1 125 ? 13.094 13.586 3.703 1 89.38 125 VAL B CA 1
ATOM 6109 C C . VAL B 1 125 ? 14.516 14.047 4.031 1 89.38 125 VAL B C 1
ATOM 6111 O O . VAL B 1 125 ? 14.984 15.055 3.498 1 89.38 125 VAL B O 1
ATOM 6114 N N . GLY B 1 126 ? 15.234 13.289 4.879 1 84.75 126 GLY B N 1
ATOM 6115 C CA . GLY B 1 126 ? 16.578 13.672 5.293 1 84.75 126 GLY B CA 1
ATOM 6116 C C . GLY B 1 126 ? 17.656 13.172 4.352 1 84.75 126 GLY B C 1
ATOM 6117 O O . GLY B 1 126 ? 18.844 13.383 4.598 1 84.75 126 GLY B O 1
ATOM 6118 N N . ARG B 1 127 ? 17.344 12.492 3.273 1 85.81 127 ARG B N 1
ATOM 6119 C CA . ARG B 1 127 ? 18.297 11.906 2.34 1 85.81 127 ARG B CA 1
ATOM 6120 C C . ARG B 1 127 ? 19.312 11.039 3.072 1 85.81 127 ARG B C 1
ATOM 6122 O O . ARG B 1 127 ? 20.516 11.148 2.826 1 85.81 127 ARG B O 1
ATOM 6129 N N . GLY B 1 128 ? 18.797 10.43 4.172 1 87.06 128 GLY B N 1
ATOM 6130 C CA . GLY B 1 128 ? 19.609 9.477 4.91 1 87.06 128 GLY B CA 1
ATOM 6131 C C . GLY B 1 128 ? 20.453 10.125 5.984 1 87.06 128 GLY B C 1
ATOM 6132 O O . GLY B 1 128 ? 21.109 9.43 6.762 1 87.06 128 GLY B O 1
ATOM 6133 N N . ARG B 1 129 ? 20.469 11.438 6.172 1 88.88 129 ARG B N 1
ATOM 6134 C CA . ARG B 1 129 ? 21.359 12.117 7.109 1 88.88 129 ARG B CA 1
ATOM 6135 C C . ARG B 1 129 ? 21 11.773 8.555 1 88.88 129 ARG B C 1
ATOM 6137 O O . ARG B 1 129 ? 21.875 11.516 9.367 1 88.88 129 ARG B O 1
ATOM 6144 N N . ILE B 1 130 ? 19.703 11.789 8.797 1 92.12 130 ILE B N 1
ATOM 6145 C CA . ILE B 1 130 ? 19.266 11.523 10.164 1 92.12 130 ILE B CA 1
ATOM 6146 C C . ILE B 1 130 ? 19.625 10.094 10.555 1 92.12 130 ILE B C 1
ATOM 6148 O O . ILE B 1 130 ? 20.062 9.836 11.672 1 92.12 130 ILE B O 1
ATOM 6152 N N . LEU B 1 131 ? 19.422 9.164 9.641 1 92.44 131 LEU B N 1
ATOM 6153 C CA . LEU B 1 131 ? 19.703 7.77 9.938 1 92.44 131 LEU B CA 1
ATOM 6154 C C . LEU B 1 131 ? 21.203 7.52 10 1 92.44 131 LEU B C 1
ATOM 6156 O O . LEU B 1 131 ? 21.656 6.539 10.602 1 92.44 131 LEU B O 1
ATOM 6160 N N . ASP B 1 132 ? 21.969 8.414 9.367 1 92.94 132 ASP B N 1
ATOM 6161 C CA . ASP B 1 132 ? 23.422 8.312 9.445 1 92.94 132 ASP B CA 1
ATOM 6162 C C . ASP B 1 132 ? 23.922 8.562 10.867 1 92.94 132 ASP B C 1
ATOM 6164 O O . ASP B 1 132 ? 24.953 8.031 11.273 1 92.94 132 ASP B O 1
ATOM 6168 N N . HIS B 1 133 ? 23.156 9.328 11.586 1 93.81 133 HIS B N 1
ATOM 6169 C CA . HIS B 1 133 ? 23.516 9.586 12.977 1 93.81 133 HIS B CA 1
ATOM 6170 C C . HIS B 1 133 ? 23.281 8.359 13.844 1 93.81 133 HIS B C 1
ATOM 6172 O O . HIS B 1 133 ? 23.781 8.281 14.969 1 93.81 133 HIS B O 1
ATOM 6178 N N . LEU B 1 134 ? 22.516 7.406 13.344 1 94.44 134 LEU B N 1
ATOM 6179 C CA . LEU B 1 134 ? 22.109 6.246 14.125 1 94.44 134 LEU B CA 1
ATOM 6180 C C . LEU B 1 134 ? 22.906 5.012 13.734 1 94.44 134 LEU B C 1
ATOM 6182 O O . LEU B 1 134 ? 22.5 3.883 14.023 1 94.44 134 LEU B O 1
ATOM 6186 N N . ARG B 1 135 ? 24.047 5.184 13.117 1 92.75 135 ARG B N 1
ATOM 6187 C CA . ARG B 1 135 ? 24.906 4.066 12.75 1 92.75 135 ARG B CA 1
ATOM 6188 C C . ARG B 1 135 ? 25.578 3.459 13.984 1 92.75 135 ARG B C 1
ATOM 6190 O O . ARG B 1 135 ? 25.984 4.18 14.891 1 92.75 135 ARG B O 1
ATOM 6197 N N . TRP B 1 136 ? 25.562 2.146 14.016 1 89.94 136 TRP B N 1
ATOM 6198 C CA . TRP B 1 136 ? 26.203 1.413 15.109 1 89.94 136 TRP B CA 1
ATOM 6199 C C . TRP B 1 136 ? 27.672 1.144 14.797 1 89.94 136 TRP B C 1
ATOM 6201 O O . TRP B 1 136 ? 28.547 1.453 15.609 1 89.94 136 TRP B O 1
ATOM 6211 N N . ARG B 1 137 ? 27.922 0.583 13.617 1 87.94 137 ARG B N 1
ATOM 6212 C CA . ARG B 1 137 ? 29.281 0.259 13.195 1 87.94 137 ARG B CA 1
ATOM 6213 C C . ARG B 1 137 ? 29.719 1.14 12.023 1 87.94 137 ARG B C 1
ATOM 6215 O O . ARG B 1 137 ? 28.875 1.669 11.297 1 87.94 137 ARG B O 1
ATOM 6222 N N . SER B 1 138 ? 30.953 1.255 11.836 1 85.5 138 SER B N 1
ATOM 6223 C CA . SER B 1 138 ? 31.516 2.115 10.797 1 85.5 138 SER B CA 1
ATOM 6224 C C . SER B 1 138 ? 31.172 1.597 9.406 1 85.5 138 SER B C 1
ATOM 6226 O O . SER B 1 138 ? 31.047 2.377 8.461 1 85.5 138 SER B O 1
ATOM 6228 N N . MET B 1 139 ? 30.922 0.319 9.305 1 89.69 139 MET B N 1
ATOM 6229 C CA . MET B 1 139 ? 30.672 -0.262 7.988 1 89.69 139 MET B CA 1
ATOM 6230 C C . MET B 1 139 ? 29.172 -0.368 7.715 1 89.69 139 MET B C 1
ATOM 6232 O O . MET B 1 139 ? 28.766 -0.817 6.645 1 89.69 139 MET B O 1
ATOM 6236 N N . ASP B 1 140 ? 28.406 0.171 8.609 1 90.25 140 ASP B N 1
ATOM 6237 C CA . ASP B 1 140 ? 26.953 0.086 8.43 1 90.25 140 ASP B CA 1
ATOM 6238 C C . ASP B 1 140 ? 26.484 1.021 7.32 1 90.25 140 ASP B C 1
ATOM 6240 O O . ASP B 1 140 ? 26.891 2.184 7.262 1 90.25 140 ASP B O 1
ATOM 6244 N N . THR B 1 141 ? 25.781 0.403 6.426 1 91 141 THR B N 1
ATOM 6245 C CA . THR B 1 141 ? 25.109 1.224 5.426 1 91 141 THR B CA 1
ATOM 6246 C C . THR B 1 141 ? 23.75 1.69 5.938 1 91 141 THR B C 1
ATOM 6248 O O . THR B 1 141 ? 23.25 1.171 6.934 1 91 141 THR B O 1
ATOM 6251 N N . ILE B 1 142 ? 23.172 2.699 5.352 1 92.38 142 ILE B N 1
ATOM 6252 C CA . ILE B 1 142 ? 21.891 3.248 5.746 1 92.38 142 ILE B CA 1
ATOM 6253 C C . ILE B 1 142 ? 20.797 2.182 5.602 1 92.38 142 ILE B C 1
ATOM 6255 O O . ILE B 1 142 ? 19.875 2.119 6.406 1 92.38 142 ILE B O 1
ATOM 6259 N N . SER B 1 143 ? 20.969 1.339 4.613 1 89.5 143 SER B N 1
ATOM 6260 C CA . SER B 1 143 ? 20 0.276 4.395 1 89.5 143 SER B CA 1
ATOM 6261 C C . SER B 1 143 ? 20.016 -0.728 5.543 1 89.5 143 SER B C 1
ATOM 6263 O O . SER B 1 143 ? 18.969 -1.251 5.926 1 89.5 143 SER B O 1
ATOM 6265 N N . THR B 1 144 ? 21.125 -0.94 6.121 1 91.38 144 THR B N 1
ATOM 6266 C CA . THR B 1 144 ? 21.234 -1.869 7.242 1 91.38 144 THR B CA 1
ATOM 6267 C C . THR B 1 144 ? 20.594 -1.272 8.492 1 91.38 144 THR B C 1
ATOM 6269 O O . THR B 1 144 ? 19.984 -1.989 9.289 1 91.38 144 THR B O 1
ATOM 6272 N N . VAL B 1 145 ? 20.797 0.029 8.664 1 93.88 145 VAL B N 1
ATOM 6273 C CA . VAL B 1 145 ? 20.203 0.705 9.82 1 93.88 145 VAL B CA 1
ATOM 6274 C C . VAL B 1 145 ? 18.688 0.647 9.742 1 93.88 145 VAL B C 1
ATOM 6276 O O . VAL B 1 145 ? 18.016 0.404 10.75 1 93.88 145 VAL B O 1
ATOM 6279 N N . ILE B 1 146 ? 18.141 0.847 8.562 1 93.62 146 ILE B N 1
ATOM 6280 C CA . ILE B 1 146 ? 16.703 0.823 8.375 1 93.62 146 ILE B CA 1
ATOM 6281 C C . ILE B 1 146 ? 16.172 -0.586 8.625 1 93.62 146 ILE B C 1
ATOM 6283 O O . ILE B 1 146 ? 15.094 -0.758 9.203 1 93.62 146 ILE B O 1
ATOM 6287 N N . GLU B 1 147 ? 16.859 -1.547 8.188 1 91.06 147 GLU B N 1
ATOM 6288 C CA . GLU B 1 147 ? 16.438 -2.932 8.383 1 91.06 147 GLU B CA 1
ATOM 6289 C C . GLU B 1 147 ? 16.406 -3.293 9.867 1 91.06 147 GLU B C 1
ATOM 6291 O O . GLU B 1 147 ? 15.453 -3.902 10.344 1 91.06 147 GLU B O 1
ATOM 6296 N N . ARG B 1 148 ? 17.406 -2.896 10.562 1 91.94 148 ARG B N 1
ATOM 6297 C CA . ARG B 1 148 ? 17.438 -3.188 11.992 1 91.94 148 ARG B CA 1
ATOM 6298 C C . ARG B 1 148 ? 16.344 -2.426 12.734 1 91.94 148 ARG B C 1
ATOM 6300 O O . ARG B 1 148 ? 15.672 -2.986 13.594 1 91.94 148 ARG B O 1
ATOM 6307 N N . ALA B 1 149 ? 16.266 -1.183 12.383 1 94.69 149 ALA B N 1
ATOM 6308 C CA . ALA B 1 149 ? 15.242 -0.368 13.039 1 94.69 149 ALA B CA 1
ATOM 6309 C C . ALA B 1 149 ? 13.852 -0.935 12.789 1 94.69 149 ALA B C 1
ATOM 6311 O O . ALA B 1 149 ? 13 -0.923 13.68 1 94.69 149 ALA B O 1
ATOM 6312 N N . SER B 1 150 ? 13.625 -1.399 11.57 1 94.56 150 SER B N 1
ATOM 6313 C CA . SER B 1 150 ? 12.328 -1.979 11.242 1 94.56 150 SER B CA 1
ATOM 6314 C C . SER B 1 150 ? 12.062 -3.244 12.055 1 94.56 150 SER B C 1
ATOM 6316 O O . SER B 1 150 ? 10.93 -3.488 12.484 1 94.56 150 SER B O 1
ATOM 6318 N N . VAL B 1 151 ? 13.055 -4.039 12.266 1 92.94 151 VAL B N 1
ATOM 6319 C CA . VAL B 1 151 ? 12.914 -5.25 13.062 1 92.94 151 VAL B CA 1
ATOM 6320 C C . VAL B 1 151 ? 12.602 -4.879 14.508 1 92.94 151 VAL B C 1
ATOM 6322 O O . VAL B 1 151 ? 11.734 -5.484 15.141 1 92.94 151 VAL B O 1
ATOM 6325 N N . TYR B 1 152 ? 13.289 -3.859 15.016 1 94.56 152 TYR B N 1
ATOM 6326 C CA . TYR B 1 152 ? 13.055 -3.422 16.391 1 94.56 152 TYR B CA 1
ATOM 6327 C C . TYR B 1 152 ? 11.625 -2.918 16.547 1 94.56 152 TYR B C 1
ATOM 6329 O O . TYR B 1 152 ? 10.992 -3.152 17.594 1 94.56 152 TYR B O 1
ATOM 6337 N N . ILE B 1 153 ? 11.133 -2.205 15.578 1 96.25 153 ILE B N 1
ATOM 6338 C CA . ILE B 1 153 ? 9.773 -1.684 15.648 1 96.25 153 ILE B CA 1
ATOM 6339 C C . ILE B 1 153 ? 8.781 -2.842 15.68 1 96.25 153 ILE B C 1
ATOM 6341 O O . ILE B 1 153 ? 7.816 -2.82 16.453 1 96.25 153 ILE B O 1
ATOM 6345 N N . LEU B 1 154 ? 9.008 -3.861 14.852 1 94.62 154 LEU B N 1
ATOM 6346 C CA . LEU B 1 154 ? 8.078 -4.98 14.758 1 94.62 154 LEU B CA 1
ATOM 6347 C C . LEU B 1 154 ? 8.133 -5.844 16.016 1 94.62 154 LEU B C 1
ATOM 6349 O O . LEU B 1 154 ? 7.109 -6.371 16.453 1 94.62 154 LEU B O 1
ATOM 6353 N N . VAL B 1 155 ? 9.312 -5.98 16.594 1 92.81 155 VAL B N 1
ATOM 6354 C CA . VAL B 1 155 ? 9.406 -6.695 17.859 1 92.81 155 VAL B CA 1
ATOM 6355 C C . VAL B 1 155 ? 8.664 -5.922 18.953 1 92.81 155 VAL B C 1
ATOM 6357 O O . VAL B 1 155 ? 7.945 -6.512 19.75 1 92.81 155 VAL B O 1
ATOM 6360 N N . ASN B 1 156 ? 8.906 -4.629 18.938 1 94.44 156 ASN B N 1
ATOM 6361 C CA . ASN B 1 156 ? 8.188 -3.785 19.875 1 94.44 156 ASN B CA 1
ATOM 6362 C C . ASN B 1 156 ? 6.676 -3.902 19.703 1 94.44 156 ASN B C 1
ATOM 6364 O O . ASN B 1 156 ? 5.93 -3.898 20.688 1 94.44 156 ASN B O 1
ATOM 6368 N N . LEU B 1 157 ? 6.223 -3.951 18.5 1 94 157 LEU B N 1
ATOM 6369 C CA . LEU B 1 157 ? 4.801 -4.086 18.203 1 94 157 LEU B CA 1
ATOM 6370 C C . LEU B 1 157 ? 4.242 -5.383 18.781 1 94 157 LEU B C 1
ATOM 6372 O O . LEU B 1 157 ? 3.186 -5.383 19.422 1 94 157 LEU B O 1
ATOM 6376 N N . VAL B 1 158 ? 4.945 -6.484 18.609 1 91.69 158 VAL B N 1
ATOM 6377 C CA . VAL B 1 158 ? 4.488 -7.793 19.062 1 91.69 158 VAL B CA 1
ATOM 6378 C C . VAL B 1 158 ? 4.461 -7.828 20.594 1 91.69 158 VAL B C 1
ATOM 6380 O O . VAL B 1 158 ? 3.49 -8.289 21.188 1 91.69 158 VAL B O 1
AT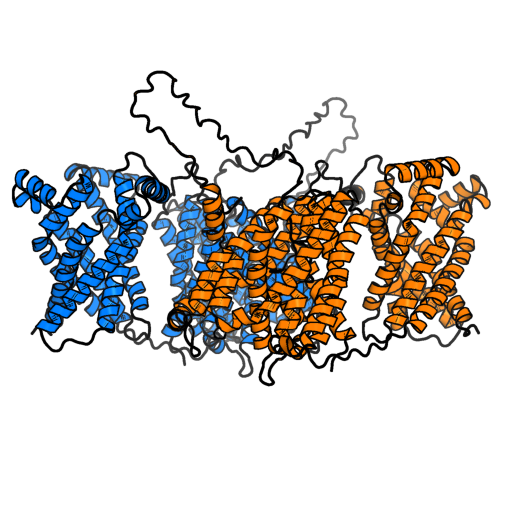OM 6383 N N . VAL B 1 159 ? 5.473 -7.285 21.203 1 89.5 159 VAL B N 1
ATOM 6384 C CA . VAL B 1 159 ? 5.562 -7.285 22.656 1 89.5 159 VAL B CA 1
ATOM 6385 C C . VAL B 1 159 ? 4.457 -6.41 23.25 1 89.5 159 VAL B C 1
ATOM 6387 O O . VAL B 1 159 ? 3.818 -6.789 24.234 1 89.5 159 VAL B O 1
ATOM 6390 N N . THR B 1 160 ? 4.258 -5.301 22.641 1 89.81 160 THR B N 1
ATOM 6391 C CA . THR B 1 160 ? 3.234 -4.391 23.125 1 89.81 160 THR B CA 1
ATOM 6392 C C . THR B 1 160 ? 1.842 -4.98 22.922 1 89.81 160 THR B C 1
ATOM 6394 O O . THR B 1 160 ? 0.955 -4.801 23.766 1 89.81 160 THR B O 1
ATOM 6397 N N . GLU B 1 161 ? 1.664 -5.637 21.797 1 86.38 161 GLU B N 1
ATOM 6398 C CA . GLU B 1 161 ? 0.373 -6.27 21.547 1 86.38 161 GLU B CA 1
ATOM 6399 C C . GLU B 1 161 ? 0.094 -7.379 22.547 1 86.38 161 GLU B C 1
ATOM 6401 O O . GLU B 1 161 ? -1.052 -7.586 22.953 1 86.38 161 GLU B O 1
ATOM 6406 N N . LEU B 1 162 ? 1.086 -8.047 22.969 1 82.94 162 LEU B N 1
ATOM 6407 C CA . LEU B 1 162 ? 0.937 -9.086 23.984 1 82.94 162 LEU B CA 1
ATOM 6408 C C . LEU B 1 162 ? 0.633 -8.477 25.344 1 82.94 162 LEU B C 1
ATOM 6410 O O . LEU B 1 162 ? -0.185 -9.008 26.109 1 82.94 162 LEU B O 1
ATOM 6414 N N . ALA B 1 163 ? 1.257 -7.391 25.562 1 81 163 ALA B N 1
ATOM 6415 C CA . ALA B 1 163 ? 1.016 -6.699 26.812 1 81 163 ALA B CA 1
ATOM 6416 C C . ALA B 1 163 ? -0.403 -6.137 26.875 1 81 163 ALA B C 1
ATOM 6418 O O . ALA B 1 163 ? -1.032 -6.133 27.938 1 81 163 ALA B O 1
ATOM 6419 N N . ARG B 1 164 ? -0.881 -5.691 25.75 1 81.75 164 ARG B N 1
ATOM 6420 C CA . ARG B 1 164 ? -2.211 -5.094 25.688 1 81.75 164 ARG B CA 1
ATOM 6421 C C . ARG B 1 164 ? -3.293 -6.137 25.953 1 81.75 164 ARG B C 1
ATOM 6423 O O . ARG B 1 164 ? -4.363 -5.812 26.469 1 81.75 164 ARG B O 1
ATOM 6430 N N . ILE B 1 165 ? -3.006 -7.332 25.641 1 75.31 165 ILE B N 1
ATOM 6431 C CA . ILE B 1 165 ? -3.945 -8.406 25.953 1 75.31 165 ILE B CA 1
ATOM 6432 C C . ILE B 1 165 ? -4.066 -8.578 27.453 1 75.31 165 ILE B C 1
ATOM 6434 O O . ILE B 1 165 ? -5.152 -8.844 27.969 1 75.31 165 ILE B O 1
ATOM 6438 N N . VAL B 1 166 ? -2.979 -8.266 28.141 1 73.19 166 VAL B N 1
ATOM 6439 C CA . VAL B 1 166 ? -2.947 -8.414 29.578 1 73.19 166 VAL B CA 1
ATOM 6440 C C . VAL B 1 166 ? -3.654 -7.234 30.234 1 73.19 166 VAL B C 1
ATOM 6442 O O . VAL B 1 166 ? -4.312 -7.391 31.266 1 73.19 166 VAL B O 1
ATOM 6445 N N . PHE B 1 167 ? -3.635 -6.062 29.578 1 76.44 167 PHE B N 1
ATOM 6446 C CA . PHE B 1 167 ? -4.195 -4.84 30.141 1 76.44 167 PHE B CA 1
ATOM 6447 C C . PHE B 1 167 ? -5.664 -4.695 29.75 1 76.44 167 PHE B C 1
ATOM 6449 O O . PHE B 1 167 ? -6.391 -3.895 30.344 1 76.44 167 PHE B O 1
ATOM 6456 N N . ALA B 1 168 ? -6.094 -5.465 28.766 1 76 168 ALA B N 1
ATOM 6457 C CA . ALA B 1 168 ? -7.422 -5.293 28.172 1 76 168 ALA B CA 1
ATOM 6458 C C . ALA B 1 168 ? -8.508 -5.328 29.25 1 76 168 ALA B C 1
ATOM 6460 O O . ALA B 1 168 ? -9.414 -4.5 29.234 1 76 168 ALA B O 1
ATOM 6461 N N . PRO B 1 169 ? -8.391 -6.184 30.25 1 73.62 169 PRO B N 1
ATOM 6462 C CA . PRO B 1 169 ? -9.453 -6.227 31.266 1 73.62 169 PRO B CA 1
ATOM 6463 C C . PRO B 1 169 ? -9.492 -4.969 32.125 1 73.62 169 PRO B C 1
ATOM 6465 O O . PRO B 1 169 ? -10.539 -4.633 32.688 1 73.62 169 PRO B O 1
ATOM 6468 N N . PHE B 1 170 ? -8.461 -4.254 32.156 1 74.38 170 PHE B N 1
ATOM 6469 C CA . PHE B 1 170 ? -8.398 -3.066 33 1 74.38 170 PHE B CA 1
ATOM 6470 C C . PHE B 1 170 ? -8.938 -1.849 32.281 1 74.38 170 PHE B C 1
ATOM 6472 O O . PHE B 1 170 ? -9.32 -0.857 32.906 1 74.38 170 PHE B O 1
ATOM 6479 N N . ILE B 1 171 ? -8.945 -1.988 30.969 1 70.81 171 ILE B N 1
ATOM 6480 C CA . ILE B 1 171 ? -9.398 -0.873 30.141 1 70.81 171 ILE B CA 1
ATOM 6481 C C . ILE B 1 171 ? -10.906 -0.99 29.906 1 70.81 171 ILE B C 1
ATOM 6483 O O . ILE B 1 171 ? -11.617 0.018 29.875 1 70.81 171 ILE B O 1
ATOM 6487 N N . ALA B 1 172 ? -11.609 -2.262 29.438 1 59.38 172 ALA B N 1
ATOM 6488 C CA . ALA B 1 172 ? -13 -2.559 29.094 1 59.38 172 ALA B CA 1
ATOM 6489 C C . ALA B 1 172 ? -13.938 -2.178 30.234 1 59.38 172 ALA B C 1
ATOM 6491 O O . ALA B 1 172 ? -15.164 -2.311 30.109 1 59.38 172 ALA B O 1
ATOM 6492 N N . THR B 1 173 ? -13.609 -1.792 31.312 1 48.84 173 THR B N 1
ATOM 6493 C CA . THR B 1 173 ? -14.672 -1.672 32.312 1 48.84 173 THR B CA 1
ATOM 6494 C C . THR B 1 173 ? -15.844 -0.869 31.75 1 48.84 173 THR B C 1
ATOM 6496 O O . THR B 1 173 ? -17 -1.307 31.828 1 48.84 173 THR B O 1
ATOM 6499 N N . LYS B 1 174 ? -16.141 0.57 32.125 1 43.91 174 LYS B N 1
ATOM 6500 C CA . LYS B 1 174 ? -17.391 1.32 32.219 1 43.91 174 LYS B CA 1
ATOM 6501 C C . LYS B 1 174 ? -17.906 1.73 30.859 1 43.91 174 LYS B C 1
ATOM 6503 O O . LYS B 1 174 ? -18 2.922 30.547 1 43.91 174 LYS B O 1
ATOM 6508 N N . ALA B 1 175 ? -17.484 1.132 29.812 1 40.19 175 ALA B N 1
ATOM 6509 C CA . ALA B 1 175 ? -18.172 1.66 28.641 1 40.19 175 ALA B CA 1
ATOM 6510 C C . ALA B 1 175 ? -19.688 1.514 28.766 1 40.19 175 ALA B C 1
ATOM 6512 O O . ALA B 1 175 ? -20.172 0.464 29.188 1 40.19 175 ALA B O 1
ATOM 6513 N N . SER B 1 176 ? -20.438 2.512 28.828 1 37.31 176 SER B N 1
ATOM 6514 C CA . SER B 1 176 ? -21.906 2.555 28.781 1 37.31 176 SER B CA 1
ATOM 6515 C C . SER B 1 176 ? -22.453 1.649 27.688 1 37.31 176 SER B C 1
ATOM 6517 O O . SER B 1 176 ? -21.844 1.506 26.625 1 37.31 176 SER B O 1
ATOM 6519 N N . PRO B 1 177 ? -23.422 0.688 27.922 1 34.03 177 PRO B N 1
ATOM 6520 C CA . PRO B 1 177 ? -24.203 -0.05 26.922 1 34.03 177 PRO B CA 1
ATOM 6521 C C . PRO B 1 177 ? -24.641 0.825 25.75 1 34.03 177 PRO B C 1
ATOM 6523 O O . PRO B 1 177 ? -25.609 1.572 25.875 1 34.03 177 PRO B O 1
ATOM 6526 N N . ILE B 1 178 ? -24.047 1.68 25.188 1 33.53 178 ILE B N 1
ATOM 6527 C CA . ILE B 1 178 ? -24.719 2.287 24.047 1 33.53 178 ILE B CA 1
ATOM 6528 C C . ILE B 1 178 ? -25.328 1.197 23.156 1 33.53 178 ILE B C 1
ATOM 6530 O O . ILE B 1 178 ? -24.672 0.189 22.875 1 33.53 178 ILE B O 1
ATOM 6534 N N . ASP B 1 179 ? -26.734 1.199 22.797 1 32.16 179 ASP B N 1
ATOM 6535 C CA . ASP B 1 179 ? -27.703 0.466 21.984 1 32.16 179 ASP B CA 1
ATOM 6536 C C . ASP B 1 179 ? -27.094 0.043 20.656 1 32.16 179 ASP B C 1
ATOM 6538 O O . ASP B 1 179 ? -26.609 0.885 19.891 1 32.16 179 ASP B O 1
ATOM 6542 N N . ASN B 1 180 ? -26.562 -1.036 20.516 1 30.73 180 ASN B N 1
ATOM 6543 C CA . ASN B 1 180 ? -26.156 -1.869 19.375 1 30.73 180 ASN B CA 1
ATOM 6544 C C . ASN B 1 180 ? -27.172 -1.767 18.234 1 30.73 180 ASN B C 1
ATOM 6546 O O . ASN B 1 180 ? -27.297 -2.697 17.438 1 30.73 180 ASN B O 1
ATOM 6550 N N . ASP B 1 181 ? -28.25 -0.915 18.234 1 30.69 181 ASP B N 1
ATOM 6551 C CA . ASP B 1 181 ? -29.344 -1.073 17.281 1 30.69 181 ASP B CA 1
ATOM 6552 C C . ASP B 1 181 ? -28.812 -1.091 15.844 1 30.69 181 ASP B C 1
ATOM 6554 O O . ASP B 1 181 ? -29.359 -1.782 14.984 1 30.69 181 ASP B O 1
ATOM 6558 N N . VAL B 1 182 ? -28.203 0.022 15.406 1 30.52 182 VAL B N 1
ATOM 6559 C CA . VAL B 1 182 ? -28.453 0.214 13.984 1 30.52 182 VAL B CA 1
ATOM 6560 C C . VAL B 1 182 ? -27.922 -0.977 13.195 1 30.52 182 VAL B C 1
ATOM 6562 O O . VAL B 1 182 ? -28.625 -1.551 12.359 1 30.52 182 VAL B O 1
ATOM 6565 N N . LEU B 1 183 ? -26.578 -0.913 12.727 1 30.67 183 LEU B N 1
ATOM 6566 C CA . LEU B 1 183 ? -26.266 -1.652 11.508 1 30.67 183 LEU B CA 1
ATOM 6567 C C . LEU B 1 183 ? -26.172 -3.148 11.789 1 30.67 183 LEU B C 1
ATOM 6569 O O . LEU B 1 183 ? -25.75 -3.922 10.922 1 30.67 183 LEU B O 1
ATOM 6573 N N . ASP B 1 184 ? -26.047 -3.58 13.039 1 30.94 184 ASP B N 1
ATOM 6574 C CA . ASP B 1 184 ? -26.141 -5.035 13.039 1 30.94 184 ASP B CA 1
ATOM 6575 C C . ASP B 1 184 ? -27.531 -5.5 12.609 1 30.94 184 ASP B C 1
ATOM 6577 O O . ASP B 1 184 ? -28.516 -5.266 13.32 1 30.94 184 ASP B O 1
ATOM 6581 N N . GLU B 1 185 ? -27.984 -5.207 11.391 1 29.48 185 GLU B N 1
ATOM 6582 C CA . GLU B 1 185 ? -29.156 -6.039 11.133 1 29.48 185 GLU B CA 1
ATOM 6583 C C . GLU B 1 185 ? -29.062 -7.379 11.859 1 29.48 185 GLU B C 1
ATOM 6585 O O . GLU B 1 185 ? -28.016 -8.023 11.836 1 29.48 185 GLU B O 1
ATOM 6590 N N . PRO B 1 186 ? -29.797 -7.594 12.867 1 28.28 186 PRO B N 1
ATOM 6591 C CA . PRO B 1 186 ? -29.891 -8.922 13.484 1 28.28 186 PRO B CA 1
ATOM 6592 C C . PRO B 1 186 ? -29.859 -10.055 12.461 1 28.28 186 PRO B C 1
ATOM 6594 O O . PRO B 1 186 ? -30.578 -10 11.461 1 28.28 186 PRO B O 1
ATOM 6597 N N . VAL B 1 187 ? -28.828 -10.547 12 1 29.7 187 VAL B N 1
ATOM 6598 C CA . VAL B 1 187 ? -29.156 -11.898 11.547 1 29.7 187 VAL B CA 1
ATOM 6599 C C . VAL B 1 187 ? -30.203 -12.508 12.477 1 29.7 187 VAL B C 1
ATOM 6601 O O . VAL B 1 187 ? -30.047 -12.484 13.703 1 29.7 187 VAL B O 1
ATOM 6604 N N . SER B 1 188 ? -31.5 -12.422 12.102 1 26.55 188 SER B N 1
ATOM 6605 C CA . SER B 1 188 ? -32.594 -13.148 12.719 1 26.55 188 SER B CA 1
ATOM 6606 C C . SER B 1 188 ? -32.125 -14.508 13.242 1 26.55 188 SER B C 1
ATOM 6608 O O . SER B 1 188 ? -31.766 -15.383 12.469 1 26.55 188 SER B O 1
ATOM 6610 N N . ASP B 1 189 ? -31.375 -14.594 14.188 1 28.19 189 ASP B N 1
ATOM 6611 C CA . ASP B 1 189 ? -31.391 -15.82 14.984 1 28.19 189 ASP B CA 1
ATOM 6612 C C . ASP B 1 189 ? -32.844 -16.25 15.281 1 28.19 189 ASP B C 1
ATOM 6614 O O . ASP B 1 189 ? -33.281 -16.172 16.422 1 28.19 189 ASP B O 1
ATOM 6618 N N . ASP B 1 190 ? -33.812 -15.75 14.43 1 28.86 190 ASP B N 1
ATOM 6619 C CA . ASP B 1 190 ? -35.094 -16.25 14.93 1 28.86 190 ASP B CA 1
ATOM 6620 C C . ASP B 1 190 ? -35.031 -17.75 15.203 1 28.86 190 ASP B C 1
ATOM 6622 O O . ASP B 1 190 ? -35.531 -18.219 16.219 1 28.86 190 ASP B O 1
ATOM 6626 N N . GLN B 1 191 ? -35 -18.578 14.102 1 28.42 191 GLN B N 1
ATOM 6627 C CA . GLN B 1 191 ? -35.781 -19.812 14.234 1 28.42 191 GLN B CA 1
ATOM 6628 C C . GLN B 1 191 ? -35.031 -20.828 15.102 1 28.42 191 GLN B C 1
ATOM 6630 O O . GLN B 1 191 ? -34.562 -21.859 14.602 1 28.42 191 GLN B O 1
ATOM 6635 N N . GLN B 1 192 ? -33.906 -20.578 15.75 1 26.48 192 GLN B N 1
ATOM 6636 C CA . GLN B 1 192 ? -33.75 -21.703 16.672 1 26.48 192 GLN B CA 1
ATOM 6637 C C . GLN B 1 192 ? -34.969 -21.828 17.594 1 26.48 192 GLN B C 1
ATOM 6639 O O . GLN B 1 192 ? -35.219 -20.953 18.422 1 26.48 192 GLN B O 1
ATOM 6644 N N . GLU B 1 193 ? -36.031 -22.391 16.984 1 27.78 193 GLU B N 1
ATOM 6645 C CA . GLU B 1 193 ? -37.094 -23 17.781 1 27.78 193 GLU B CA 1
ATOM 6646 C C . GLU B 1 193 ? -36.562 -23.562 19.094 1 27.78 193 GLU B C 1
ATOM 6648 O O . GLU B 1 193 ? -35.531 -24.25 19.094 1 27.78 193 GLU B O 1
ATOM 6653 N N . ASP B 1 194 ? -36.812 -22.875 20.125 1 29.08 194 ASP B N 1
ATOM 6654 C CA . ASP B 1 194 ? -36.906 -23.453 21.453 1 29.08 194 ASP B CA 1
ATOM 6655 C C . ASP B 1 194 ? -37.531 -24.844 21.422 1 29.08 194 ASP B C 1
ATOM 6657 O O . ASP B 1 194 ? -38.75 -24.969 21.219 1 29.08 194 ASP B O 1
ATOM 6661 N N . ILE B 1 195 ? -37 -25.797 20.594 1 29.62 195 ILE B N 1
ATOM 6662 C CA . ILE B 1 195 ? -37.531 -27.109 20.922 1 29.62 195 ILE B CA 1
ATOM 6663 C C . ILE B 1 195 ? -37.594 -27.281 22.438 1 29.62 195 ILE B C 1
ATOM 6665 O O . ILE B 1 195 ? -36.562 -27.344 23.094 1 29.62 195 ILE B O 1
ATOM 6669 N N . VAL B 1 196 ? -38.594 -26.594 23.016 1 29.38 196 VAL B N 1
ATOM 6670 C CA . VAL B 1 196 ? -39.156 -26.969 24.312 1 29.38 196 VAL B CA 1
ATOM 6671 C C . VAL B 1 196 ? -39.312 -28.484 24.391 1 29.38 196 VAL B C 1
ATOM 6673 O O . VAL B 1 196 ? -40.094 -29.094 23.641 1 29.38 196 VAL B O 1
ATOM 6676 N N . GLU B 1 197 ? -38.094 -29.172 24.453 1 27.42 197 GLU B N 1
ATOM 6677 C CA . GLU B 1 197 ? -38.281 -30.547 24.922 1 27.42 197 GLU B CA 1
ATOM 6678 C C . GLU B 1 197 ? -39.312 -30.625 26.031 1 27.42 197 GLU B C 1
ATOM 6680 O O . GLU B 1 197 ? -39.312 -29.812 26.953 1 27.42 197 GLU B O 1
ATOM 6685 N N . ASP B 1 198 ? -40.5 -31.047 25.656 1 29.75 198 ASP B N 1
ATOM 6686 C CA . ASP B 1 198 ? -41.531 -31.516 26.594 1 29.75 198 ASP B CA 1
ATOM 6687 C C . ASP B 1 198 ? -40.906 -32.219 27.797 1 29.75 198 ASP B C 1
ATOM 6689 O O . ASP B 1 198 ? -39.938 -32.969 27.641 1 29.75 198 ASP B O 1
ATOM 6693 N N . GLU B 1 199 ? -41.031 -31.688 29.062 1 31.28 199 GLU B N 1
ATOM 6694 C CA . GLU B 1 199 ? -40.688 -32.062 30.422 1 31.28 199 GLU B CA 1
ATOM 6695 C C . GLU B 1 199 ? -40.906 -33.562 30.656 1 31.28 199 GLU B C 1
ATOM 6697 O O . GLU B 1 199 ? -40.562 -34.094 31.719 1 31.28 199 GLU B O 1
ATOM 6702 N N . ASN B 1 200 ? -41.844 -34.156 29.891 1 29.66 200 ASN B N 1
ATOM 6703 C CA . ASN B 1 200 ? -42.25 -35.406 30.562 1 29.66 200 ASN B CA 1
ATOM 6704 C C . ASN B 1 200 ? -41.125 -36.406 30.625 1 29.66 200 ASN B C 1
ATOM 6706 O O . ASN B 1 200 ? -40.875 -37 31.688 1 29.66 200 ASN B O 1
ATOM 6710 N N . ASP B 1 201 ? -41 -37.281 29.594 1 29.84 201 ASP B N 1
ATOM 6711 C CA . ASP B 1 201 ? -40.469 -38.625 29.891 1 29.84 201 ASP B CA 1
ATOM 6712 C C . ASP B 1 201 ? -38.938 -38.594 30.031 1 29.84 201 ASP B C 1
ATOM 6714 O O . ASP B 1 201 ? -38.219 -38.594 29.016 1 29.84 201 ASP B O 1
ATOM 6718 N N . ALA B 1 202 ? -38.344 -37.906 31.156 1 31.14 202 ALA B N 1
ATOM 6719 C CA . ALA B 1 202 ? -37.062 -37.969 31.844 1 31.14 202 ALA B CA 1
ATOM 6720 C C . ALA B 1 202 ? -36.594 -39.438 31.969 1 31.14 202 ALA B C 1
ATOM 6722 O O . ALA B 1 202 ? -36.969 -40.156 32.906 1 31.14 202 ALA B O 1
ATOM 6723 N N . ASP B 1 203 ? -36.719 -40.219 30.938 1 29.7 203 ASP B N 1
ATOM 6724 C CA . ASP B 1 203 ? -36.156 -41.5 31.375 1 29.7 203 ASP B CA 1
ATOM 6725 C C . ASP B 1 203 ? -34.75 -41.312 31.938 1 29.7 203 ASP B C 1
ATOM 6727 O O . ASP B 1 203 ? -34.094 -40.281 31.688 1 29.7 203 ASP B O 1
ATOM 6731 N N . GLU B 1 204 ? -34.188 -42.219 32.844 1 31.95 204 GLU B N 1
ATOM 6732 C CA . GLU B 1 204 ? -33.062 -42.375 33.781 1 31.95 204 GLU B CA 1
ATOM 6733 C C . GLU B 1 204 ? -31.75 -41.969 33.094 1 31.95 204 GLU B C 1
ATOM 6735 O O . GLU B 1 204 ? -30.766 -41.688 33.781 1 31.95 204 GLU B O 1
ATOM 6740 N N . ARG B 1 205 ? -31.531 -42.406 31.844 1 32.06 205 ARG B N 1
ATOM 6741 C CA . ARG B 1 205 ? -30.141 -42.438 31.422 1 32.06 205 ARG B CA 1
ATOM 6742 C C . ARG B 1 205 ? -29.641 -41.031 31.078 1 32.06 205 ARG B C 1
ATOM 6744 O O . ARG B 1 205 ? -29.062 -40.812 30.016 1 32.06 205 ARG B O 1
ATOM 6751 N N . THR B 1 206 ? -30.453 -40.062 31.5 1 33.97 206 THR B N 1
ATOM 6752 C CA . THR B 1 206 ? -30.062 -38.688 31.156 1 33.97 206 THR B CA 1
ATOM 6753 C C . THR B 1 206 ? -28.734 -38.344 31.828 1 33.97 206 THR B C 1
ATOM 6755 O O . THR B 1 206 ? -28.625 -38.375 33.062 1 33.97 206 THR B O 1
ATOM 6758 N N . PRO B 1 207 ? -27.625 -38.688 31.109 1 32.62 207 PRO B N 1
ATOM 6759 C CA . PRO B 1 207 ? -26.406 -38.438 31.875 1 32.62 207 PRO B CA 1
ATOM 6760 C C . PRO B 1 207 ? -26.422 -37.094 32.594 1 32.62 207 PRO B C 1
ATOM 6762 O O . PRO B 1 207 ? -26.984 -36.125 32.062 1 32.62 207 PRO B O 1
ATOM 6765 N N . LEU B 1 208 ? -26.547 -37.094 33.938 1 29.06 208 LEU B N 1
ATOM 6766 C CA . LEU B 1 208 ? -26.594 -36.062 34.938 1 29.06 208 LEU B CA 1
ATOM 6767 C C . LEU B 1 208 ? -25.672 -34.906 34.562 1 29.06 208 LEU B C 1
ATOM 6769 O O . LEU B 1 208 ? -26.078 -33.719 34.625 1 29.06 208 LEU B O 1
ATOM 6773 N N . VAL B 1 209 ? -24.328 -35.062 34.969 1 31.09 209 VAL B N 1
ATOM 6774 C CA . VAL B 1 209 ? -23.453 -33.969 35.375 1 31.09 209 VAL B CA 1
ATOM 6775 C C . VAL B 1 209 ? -22.969 -33.219 34.125 1 31.09 209 VAL B C 1
ATOM 6777 O O . VAL B 1 209 ? -22.172 -33.75 33.344 1 31.09 209 VAL B O 1
ATOM 6780 N N . ARG B 1 210 ? -23.781 -32.781 33.344 1 31.16 210 ARG B N 1
ATOM 6781 C CA . ARG B 1 210 ? -23.234 -31.922 32.281 1 31.16 210 ARG B CA 1
ATOM 6782 C C . ARG B 1 210 ? -22.438 -30.75 32.875 1 31.16 210 ARG B C 1
ATOM 6784 O O . ARG B 1 210 ? -23.031 -29.781 33.312 1 31.16 210 ARG B O 1
ATOM 6791 N N . GLY B 1 211 ? -21.484 -31.047 33.75 1 29.39 211 GLY B N 1
ATOM 6792 C CA . GLY B 1 211 ? -20.641 -29.984 34.281 1 29.39 211 GLY B CA 1
ATOM 6793 C C . GLY B 1 211 ? -20.172 -29.016 33.219 1 29.39 211 GLY B C 1
ATOM 6794 O O . GLY B 1 211 ? -19.734 -29.438 32.125 1 29.39 211 GLY B O 1
ATOM 6795 N N . LYS B 1 212 ? -20.719 -27.844 33.188 1 34.16 212 LYS B N 1
ATOM 6796 C CA . LYS B 1 212 ? -20.344 -26.672 32.438 1 34.16 212 LYS B CA 1
ATOM 6797 C C . LYS B 1 212 ? -18.859 -26.359 32.562 1 34.16 212 LYS B C 1
ATOM 6799 O O . LYS B 1 212 ? -18.422 -25.812 33.562 1 34.16 212 LYS B O 1
ATOM 6804 N N . ARG B 1 213 ? -18 -27.359 32.281 1 33.25 213 ARG B N 1
ATOM 6805 C CA . ARG B 1 213 ? -16.578 -27.016 32.281 1 33.25 213 ARG B CA 1
ATOM 6806 C C . ARG B 1 213 ? -16.359 -25.625 31.703 1 33.25 213 ARG B C 1
ATOM 6808 O O . ARG B 1 213 ? -17 -25.234 30.734 1 33.25 213 ARG B O 1
ATOM 6815 N N . ASN B 1 214 ? -15.789 -24.688 32.531 1 31.91 214 ASN B N 1
ATOM 6816 C CA . ASN B 1 214 ? -15.297 -23.328 32.375 1 31.91 214 ASN B CA 1
ATOM 6817 C C . ASN B 1 214 ? -14.484 -23.188 31.078 1 31.91 214 ASN B C 1
ATOM 6819 O O . ASN B 1 214 ? -13.258 -23.344 31.094 1 31.91 214 ASN B O 1
ATOM 6823 N N . ILE B 1 215 ? -14.867 -23.641 30.031 1 32.47 215 ILE B N 1
ATOM 6824 C CA . ILE B 1 215 ? -14.391 -23.578 28.656 1 32.47 215 ILE B CA 1
ATOM 6825 C C . ILE B 1 215 ? -14.164 -22.109 28.266 1 32.47 215 ILE B C 1
ATOM 6827 O O . ILE B 1 215 ? -13.766 -21.828 27.141 1 32.47 215 ILE B O 1
ATOM 6831 N N . LYS B 1 216 ? -14.406 -21.219 29.172 1 39.97 216 LYS B N 1
ATOM 6832 C CA . LYS B 1 216 ? -14.281 -19.812 28.797 1 39.97 216 LYS B CA 1
ATOM 6833 C C . LYS B 1 216 ? -12.812 -19.391 28.703 1 39.97 216 LYS B C 1
ATOM 6835 O O . LYS B 1 216 ? -12.43 -18.641 27.797 1 39.97 216 LYS B O 1
ATOM 6840 N N . ALA B 1 217 ? -12.07 -19.875 29.688 1 40.94 217 ALA B N 1
ATOM 6841 C CA . ALA B 1 217 ? -10.68 -19.438 29.703 1 40.94 217 ALA B CA 1
ATOM 6842 C C . ALA B 1 217 ? -9.898 -20.109 28.562 1 40.94 217 ALA B C 1
ATOM 6844 O O . ALA B 1 217 ? -9.008 -19.484 27.969 1 40.94 217 ALA B O 1
ATOM 6845 N N . THR B 1 218 ? -10.078 -21.359 28.328 1 38.56 218 THR B N 1
ATOM 6846 C CA . THR B 1 218 ? -9.391 -22.062 27.25 1 38.56 218 THR B CA 1
ATOM 6847 C C . THR B 1 218 ? -9.805 -21.5 25.891 1 38.56 218 THR B C 1
ATOM 6849 O O . THR B 1 218 ? -9.039 -21.562 24.938 1 38.56 218 THR B O 1
ATOM 6852 N N . HIS B 1 219 ? -10.938 -20.938 25.844 1 43.62 219 HIS B N 1
ATOM 6853 C CA . HIS B 1 219 ? -11.438 -20.344 24.594 1 43.62 219 HIS B CA 1
ATOM 6854 C C . HIS B 1 219 ? -10.727 -19.031 24.281 1 43.62 219 HIS B C 1
ATOM 6856 O O . HIS B 1 219 ? -10.438 -18.75 23.125 1 43.62 219 HIS B O 1
ATOM 6862 N N . LYS B 1 220 ? -10.539 -18.297 25.422 1 48.12 220 LYS B N 1
ATOM 6863 C CA . LYS B 1 220 ? -9.828 -17.031 25.25 1 48.12 220 LYS B CA 1
ATOM 6864 C C . LYS B 1 220 ? -8.383 -17.281 24.812 1 48.12 220 LYS B C 1
ATOM 6866 O O . LYS B 1 220 ? -7.863 -16.562 23.953 1 48.12 220 LYS B O 1
ATOM 6871 N N . ILE B 1 221 ? -7.758 -18.188 25.531 1 47.41 221 ILE B N 1
ATOM 6872 C CA . ILE B 1 221 ? -6.402 -18.531 25.109 1 47.41 221 ILE B CA 1
ATOM 6873 C C . ILE B 1 221 ? -6.426 -19.078 23.688 1 47.41 221 ILE B C 1
ATOM 6875 O O . ILE B 1 221 ? -5.551 -18.766 22.875 1 47.41 221 ILE B O 1
ATOM 6879 N N . LEU B 1 222 ? -7.383 -19.828 23.422 1 47.38 222 LEU B N 1
ATOM 6880 C CA . LEU B 1 222 ? -7.523 -20.359 22.062 1 47.38 222 LEU B CA 1
ATOM 6881 C C . LEU B 1 222 ? -7.824 -19.25 21.062 1 47.38 222 LEU B C 1
ATOM 6883 O O . LEU B 1 222 ? -7.387 -19.297 19.922 1 47.38 222 LEU B O 1
ATOM 6887 N N . LEU B 1 223 ? -8.516 -18.188 21.594 1 50.66 223 LEU B N 1
ATOM 6888 C CA . LEU B 1 223 ? -8.75 -17.031 20.75 1 50.66 223 LEU B CA 1
ATOM 6889 C C . LEU B 1 223 ? -7.445 -16.297 20.453 1 50.66 223 LEU B C 1
ATOM 6891 O O . LEU B 1 223 ? -7.289 -15.703 19.375 1 50.66 223 LEU B O 1
ATOM 6895 N N . LEU B 1 224 ? -6.617 -16.281 21.531 1 51.03 224 LEU B N 1
ATOM 6896 C CA . LEU B 1 224 ? -5.289 -15.719 21.344 1 51.03 224 LEU B CA 1
ATOM 6897 C C . LEU B 1 224 ? -4.531 -16.469 20.25 1 51.03 224 LEU B C 1
ATOM 6899 O O . LEU B 1 224 ? -3.766 -15.859 19.5 1 51.03 224 LEU B O 1
ATOM 6903 N N . THR B 1 225 ? -4.637 -17.828 20.234 1 50.38 225 THR B N 1
ATOM 6904 C CA . THR B 1 225 ? -3.939 -18.625 19.25 1 50.38 225 THR B CA 1
ATOM 6905 C C . THR B 1 225 ? -4.523 -18.406 17.859 1 50.38 225 THR B C 1
ATOM 6907 O O . THR B 1 225 ? -3.898 -18.75 16.844 1 50.38 225 THR B O 1
ATOM 6910 N N . ARG B 1 226 ? -5.602 -17.625 17.938 1 61.12 226 ARG B N 1
ATOM 6911 C CA . ARG B 1 226 ? -6.219 -17.5 16.625 1 61.12 226 ARG B CA 1
ATOM 6912 C C . ARG B 1 226 ? -5.988 -16.109 16.031 1 61.12 226 ARG B C 1
ATOM 6914 O O . ARG B 1 226 ? -6.59 -15.75 15.023 1 61.12 226 ARG B O 1
ATOM 6921 N N . SER B 1 227 ? -5.012 -15.32 16.719 1 80.12 227 SER B N 1
ATOM 6922 C CA . SER B 1 227 ? -4.699 -14.023 16.125 1 80.12 227 SER B CA 1
ATOM 6923 C C . SER B 1 227 ? -3.703 -14.164 14.977 1 80.12 227 SER B C 1
ATOM 6925 O O . SER B 1 227 ? -2.664 -14.805 15.125 1 80.12 227 SER B O 1
ATOM 6927 N N . PRO B 1 228 ? -4.102 -13.734 13.859 1 85.88 228 PRO B N 1
ATOM 6928 C CA . PRO B 1 228 ? -3.193 -13.836 12.711 1 85.88 228 PRO B CA 1
ATOM 6929 C C . PRO B 1 228 ? -1.827 -13.211 12.984 1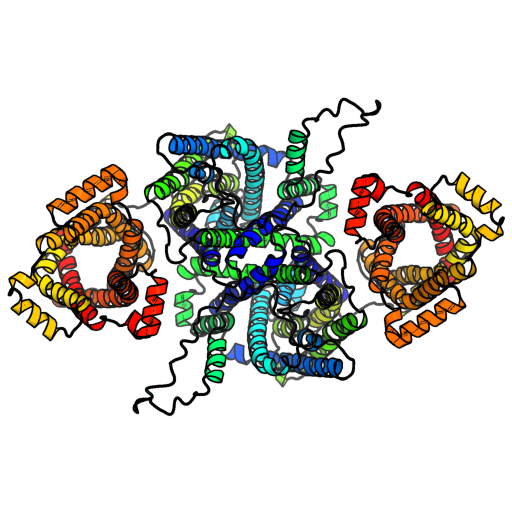 85.88 228 PRO B C 1
ATOM 6931 O O . PRO B 1 228 ? -0.815 -13.68 12.453 1 85.88 228 PRO B O 1
ATOM 6934 N N . ILE B 1 229 ? -1.797 -12.258 13.883 1 88.75 229 ILE B N 1
ATOM 6935 C CA . ILE B 1 229 ? -0.547 -11.578 14.203 1 88.75 229 ILE B CA 1
ATOM 6936 C C . ILE B 1 229 ? 0.366 -12.523 14.984 1 88.75 229 ILE B C 1
ATOM 6938 O O . ILE B 1 229 ? 1.552 -12.648 14.672 1 88.75 229 ILE B O 1
ATOM 6942 N N . LEU B 1 230 ? -0.178 -13.242 15.93 1 87.56 230 LEU B N 1
ATOM 6943 C CA . LEU B 1 230 ? 0.624 -14.148 16.75 1 87.56 230 LEU B CA 1
ATOM 6944 C C . LEU B 1 230 ? 1.07 -15.359 15.938 1 87.56 230 LEU B C 1
ATOM 6946 O O . LEU B 1 230 ? 2.203 -15.828 16.094 1 87.56 230 LEU B O 1
ATOM 6950 N N . ILE B 1 231 ? 0.191 -15.844 15.047 1 89.31 231 ILE B N 1
ATOM 6951 C CA . ILE B 1 231 ? 0.54 -17 14.219 1 89.31 231 ILE B CA 1
ATOM 6952 C C . ILE B 1 231 ? 1.684 -16.625 13.281 1 89.31 231 ILE B C 1
ATOM 6954 O O . ILE B 1 231 ? 2.645 -17.391 13.133 1 89.31 231 ILE B O 1
ATOM 6958 N N . ALA B 1 232 ? 1.52 -15.469 12.727 1 93 232 ALA B N 1
ATOM 6959 C CA . ALA B 1 232 ? 2.559 -15.031 11.805 1 93 232 ALA B CA 1
ATOM 6960 C C . ALA B 1 232 ? 3.883 -14.805 12.531 1 93 232 ALA B C 1
ATOM 6962 O O . ALA B 1 232 ? 4.953 -15.094 11.984 1 93 232 ALA B O 1
ATOM 6963 N N . THR B 1 233 ? 3.812 -14.305 13.766 1 92.06 233 THR B N 1
ATOM 6964 C CA . THR B 1 233 ? 5.016 -14.047 14.555 1 92.06 233 THR B CA 1
ATOM 6965 C C . THR B 1 233 ? 5.688 -15.359 14.953 1 92.06 233 THR B C 1
ATOM 6967 O O . THR B 1 233 ? 6.906 -15.508 14.805 1 92.06 233 THR B O 1
ATOM 6970 N N . VAL B 1 234 ? 4.934 -16.328 15.359 1 90.75 234 VAL B N 1
ATOM 6971 C CA . VAL B 1 234 ? 5.492 -17.609 15.805 1 90.75 234 VAL B CA 1
ATOM 6972 C C . VAL B 1 234 ? 6.074 -18.344 14.602 1 90.75 234 VAL B C 1
ATOM 6974 O O . VAL B 1 234 ? 7.188 -18.875 14.672 1 90.75 234 VAL B O 1
ATOM 6977 N N . LEU B 1 235 ? 5.328 -18.328 13.492 1 91.56 235 LEU B N 1
ATOM 6978 C CA . LEU B 1 235 ? 5.832 -19 12.297 1 91.56 235 LEU B CA 1
ATOM 6979 C C . LEU B 1 235 ? 7.078 -18.297 11.773 1 91.56 235 LEU B C 1
ATOM 6981 O O . LEU B 1 235 ? 8.031 -18.953 11.336 1 91.56 235 LEU B O 1
ATOM 6985 N N . GLY B 1 236 ? 7.016 -16.984 11.773 1 93.44 236 GLY B N 1
ATOM 6986 C CA . GLY B 1 236 ? 8.18 -16.234 11.336 1 93.44 236 GLY B CA 1
ATOM 6987 C C . GLY B 1 236 ? 9.406 -16.469 12.195 1 93.44 236 GLY B C 1
ATOM 6988 O O . GLY B 1 236 ? 10.516 -16.625 11.68 1 93.44 236 GLY B O 1
ATOM 6989 N N . LEU B 1 237 ? 9.203 -16.547 13.508 1 90.56 237 LEU B N 1
ATOM 6990 C CA . LEU B 1 237 ? 10.312 -16.766 14.43 1 90.56 237 LEU B CA 1
ATOM 6991 C C . LEU B 1 237 ? 10.836 -18.188 14.328 1 90.56 237 LEU B C 1
ATOM 6993 O O . LEU B 1 237 ? 12.039 -18.422 14.438 1 90.56 237 LEU B O 1
ATOM 6997 N N . LEU B 1 238 ? 9.953 -19.141 14.102 1 90.69 238 LEU B N 1
ATOM 6998 C CA . LEU B 1 238 ? 10.375 -20.531 13.938 1 90.69 238 LEU B CA 1
ATOM 6999 C C . LEU B 1 238 ? 11.266 -20.688 12.703 1 90.69 238 LEU B C 1
ATOM 7001 O O . LEU B 1 238 ? 12.289 -21.359 12.758 1 90.69 238 LEU B O 1
ATOM 7005 N N . VAL B 1 239 ? 10.891 -20.016 11.703 1 90.25 239 VAL B N 1
ATOM 7006 C CA . VAL B 1 239 ? 11.672 -20.094 10.469 1 90.25 239 VAL B CA 1
ATOM 7007 C C . VAL B 1 239 ? 12.961 -19.281 10.633 1 90.25 239 VAL B C 1
ATOM 7009 O O . VAL B 1 239 ? 14.016 -19.703 10.141 1 90.25 239 VAL B O 1
ATOM 7012 N N . GLY B 1 240 ? 12.906 -18.203 11.297 1 88.25 240 GLY B N 1
ATOM 7013 C CA . GLY B 1 240 ? 14.047 -17.312 11.422 1 88.25 240 GLY B CA 1
ATOM 7014 C C . GLY B 1 240 ? 15.094 -17.812 12.398 1 88.25 240 GLY B C 1
ATOM 7015 O O . GLY B 1 240 ? 16.297 -17.578 12.203 1 88.25 240 GLY B O 1
ATOM 7016 N N . VAL B 1 241 ? 14.703 -18.547 13.477 1 87 241 VAL B N 1
ATOM 7017 C CA . VAL B 1 241 ? 15.625 -18.953 14.531 1 87 241 VAL B CA 1
ATOM 7018 C C . VAL B 1 241 ? 16.25 -20.297 14.188 1 87 241 VAL B C 1
ATOM 7020 O O . VAL B 1 241 ? 17.422 -20.547 14.469 1 87 241 VAL B O 1
ATOM 7023 N N . ILE B 1 242 ? 15.43 -21.203 13.492 1 88.44 242 ILE B N 1
ATOM 7024 C CA . ILE B 1 242 ? 15.945 -22.5 13.078 1 88.44 242 ILE B CA 1
ATOM 7025 C C . ILE B 1 242 ? 16.641 -22.375 11.727 1 88.44 242 ILE B C 1
ATOM 7027 O O . ILE B 1 242 ? 15.992 -22.359 10.68 1 88.44 242 ILE B O 1
ATOM 7031 N N . LYS B 1 243 ? 17.891 -22.375 11.758 1 87.25 243 LYS B N 1
ATOM 7032 C CA . LYS B 1 243 ? 18.703 -21.984 10.609 1 87.25 243 LYS B CA 1
ATOM 7033 C C . LYS B 1 243 ? 18.531 -22.984 9.461 1 87.25 243 LYS B C 1
ATOM 7035 O O . LYS B 1 243 ? 18.406 -22.578 8.297 1 87.25 243 LYS B O 1
ATOM 7040 N N . PRO B 1 244 ? 18.469 -24.297 9.758 1 85.94 244 PRO B N 1
ATOM 7041 C CA . PRO B 1 244 ? 18.25 -25.203 8.617 1 85.94 244 PRO B CA 1
ATOM 7042 C C . PRO B 1 244 ? 16.906 -24.969 7.934 1 85.94 244 PRO B C 1
ATOM 7044 O O . PRO B 1 244 ? 16.797 -25.109 6.711 1 85.94 244 PRO B O 1
ATOM 7047 N N . VAL B 1 245 ? 15.969 -24.656 8.703 1 86.06 245 VAL B N 1
ATOM 7048 C CA . VAL B 1 245 ? 14.648 -24.375 8.141 1 86.06 245 VAL B CA 1
ATOM 7049 C C . VAL B 1 245 ? 14.68 -23.062 7.359 1 86.06 245 VAL B C 1
ATOM 7051 O O . VAL B 1 245 ? 14.062 -22.953 6.297 1 86.06 245 VAL B O 1
ATOM 7054 N N . GLN B 1 246 ? 15.336 -22.156 7.844 1 89.56 246 GLN B N 1
ATOM 7055 C CA . GLN B 1 246 ? 15.445 -20.875 7.16 1 89.56 246 GLN B CA 1
ATOM 7056 C C . GLN B 1 246 ? 16.156 -21.031 5.816 1 89.56 246 GLN B C 1
ATOM 7058 O O . GLN B 1 246 ? 15.75 -20.406 4.828 1 89.56 246 GLN B O 1
ATOM 7063 N N . ARG B 1 247 ? 17.156 -21.859 5.805 1 86.69 247 ARG B N 1
ATOM 7064 C CA . ARG B 1 247 ? 17.891 -22.078 4.559 1 86.69 247 ARG B CA 1
ATOM 7065 C C . ARG B 1 247 ? 17.016 -22.812 3.535 1 86.69 247 ARG B C 1
ATOM 7067 O O . ARG B 1 247 ? 17.141 -22.562 2.334 1 86.69 247 ARG B O 1
ATOM 7074 N N . PHE B 1 248 ? 16.172 -23.547 4.086 1 83.06 248 PHE B N 1
ATOM 7075 C CA . PHE B 1 248 ? 15.297 -24.328 3.205 1 83.06 248 PHE B CA 1
ATOM 7076 C C . PHE B 1 248 ? 14.203 -23.438 2.615 1 83.06 248 PHE B C 1
ATOM 7078 O O . PHE B 1 248 ? 13.844 -23.578 1.446 1 83.06 248 PHE B O 1
ATOM 7085 N N . ILE B 1 249 ? 13.75 -22.5 3.322 1 85.94 249 ILE B N 1
ATOM 7086 C CA . ILE B 1 249 ? 12.609 -21.703 2.885 1 85.94 249 ILE B CA 1
ATOM 7087 C C . ILE B 1 249 ? 13.109 -20.406 2.24 1 85.94 249 ILE B C 1
ATOM 7089 O O . ILE B 1 249 ? 12.719 -20.078 1.119 1 85.94 249 ILE B O 1
ATOM 7093 N N . VAL B 1 250 ? 13.953 -19.688 2.881 1 87.75 250 VAL B N 1
ATOM 7094 C CA . VAL B 1 250 ? 14.406 -18.375 2.441 1 87.75 250 VAL B CA 1
ATOM 7095 C C . VAL B 1 250 ? 15.656 -18.516 1.578 1 87.75 250 VAL B C 1
ATOM 7097 O O . VAL B 1 250 ? 15.773 -17.859 0.537 1 87.75 250 VAL B O 1
ATOM 7100 N N . GLY B 1 251 ? 16.484 -19.344 1.823 1 85.44 251 GLY B N 1
ATOM 7101 C CA . GLY B 1 251 ? 17.719 -19.5 1.078 1 85.44 251 GLY B CA 1
ATOM 7102 C C . GLY B 1 251 ? 18.953 -19.062 1.854 1 85.44 251 GLY B C 1
ATOM 7103 O O . GLY B 1 251 ? 18.875 -18.875 3.068 1 85.44 251 GLY B O 1
ATOM 7104 N N . THR B 1 252 ? 20.031 -18.984 1.082 1 79.06 252 THR B N 1
ATOM 7105 C CA . THR B 1 252 ? 21.312 -18.625 1.687 1 79.06 252 THR B CA 1
ATOM 7106 C C . THR B 1 252 ? 21.75 -17.25 1.225 1 79.06 252 THR B C 1
ATOM 7108 O O . THR B 1 252 ? 21.016 -16.547 0.52 1 79.06 252 THR B O 1
ATOM 7111 N N . ASP B 1 253 ? 22.812 -16.797 1.791 1 69.62 253 ASP B N 1
ATOM 7112 C CA . ASP B 1 253 ? 23.391 -15.492 1.453 1 69.62 253 ASP B CA 1
ATOM 7113 C C . ASP B 1 253 ? 23.656 -15.383 -0.046 1 69.62 253 ASP B C 1
ATOM 7115 O O . ASP B 1 253 ? 23.719 -14.273 -0.591 1 69.62 253 ASP B O 1
ATOM 7119 N N . GLN B 1 254 ? 23.656 -16.5 -0.722 1 67.19 254 GLN B N 1
ATOM 7120 C CA . GLN B 1 254 ? 24 -16.5 -2.141 1 67.19 254 GLN B CA 1
ATOM 7121 C C . GLN B 1 254 ? 22.75 -16.328 -3.01 1 67.19 254 GLN B C 1
ATOM 7123 O O . GLN B 1 254 ? 22.859 -15.953 -4.18 1 67.19 254 GLN B O 1
ATOM 7128 N N . GLY B 1 255 ? 21.641 -16.531 -2.357 1 76.88 255 GLY B N 1
ATOM 7129 C CA . GLY B 1 255 ? 20.453 -16.391 -3.186 1 76.88 255 GLY B CA 1
ATOM 7130 C C . GLY B 1 255 ? 19.188 -16.906 -2.52 1 76.88 255 GLY B C 1
ATOM 7131 O O . GLY B 1 255 ? 19.25 -17.781 -1.654 1 76.88 255 GLY B O 1
ATOM 7132 N N . ASP B 1 256 ? 18.031 -16.375 -2.936 1 83.5 256 ASP B N 1
ATOM 7133 C CA . ASP B 1 256 ? 16.734 -16.797 -2.432 1 83.5 256 ASP B CA 1
ATOM 7134 C C . ASP B 1 256 ? 16.297 -18.125 -3.066 1 83.5 256 ASP B C 1
ATOM 7136 O O . ASP B 1 256 ? 16.734 -18.453 -4.172 1 83.5 256 ASP B O 1
ATOM 7140 N N . THR B 1 257 ? 15.633 -18.922 -2.311 1 83.12 257 THR B N 1
ATOM 7141 C CA . THR B 1 257 ? 15 -20.094 -2.889 1 83.12 257 THR B CA 1
ATOM 7142 C C . THR B 1 257 ? 13.922 -19.688 -3.891 1 83.12 257 THR B C 1
ATOM 7144 O O . THR B 1 257 ? 13.516 -18.531 -3.939 1 83.12 257 THR B O 1
ATOM 7147 N N . TRP B 1 258 ? 13.547 -20.656 -4.688 1 78.19 258 TRP B N 1
ATOM 7148 C CA . TRP B 1 258 ? 12.523 -20.422 -5.703 1 78.19 258 TRP B CA 1
ATOM 7149 C C . TRP B 1 258 ? 11.211 -19.969 -5.066 1 78.19 258 TRP B C 1
ATOM 7151 O O . TRP B 1 258 ? 10.547 -19.062 -5.57 1 78.19 258 TRP B O 1
ATOM 7161 N N . LEU B 1 259 ? 10.859 -20.547 -4.012 1 81.5 259 LEU B N 1
ATOM 7162 C CA . LEU B 1 259 ? 9.609 -20.234 -3.33 1 81.5 259 LEU B CA 1
ATOM 7163 C C . LEU B 1 259 ? 9.672 -18.859 -2.682 1 81.5 259 LEU B C 1
ATOM 7165 O O . LEU B 1 259 ? 8.703 -18.094 -2.732 1 81.5 259 LEU B O 1
ATOM 7169 N N . TRP B 1 260 ? 10.812 -18.547 -2.082 1 88.69 260 TRP B N 1
ATOM 7170 C CA . TRP B 1 260 ? 10.953 -17.266 -1.42 1 88.69 260 TRP B CA 1
ATOM 7171 C C . TRP B 1 260 ? 11.062 -16.125 -2.441 1 88.69 260 TRP B C 1
ATOM 7173 O O . TRP B 1 260 ? 10.617 -15.008 -2.186 1 88.69 260 TRP B O 1
ATOM 7183 N N . GLY B 1 261 ? 11.547 -16.516 -3.609 1 87.94 261 GLY B N 1
ATOM 7184 C CA . GLY B 1 261 ? 11.656 -15.523 -4.664 1 87.94 261 GLY B CA 1
ATOM 7185 C C . GLY B 1 261 ? 10.336 -15.234 -5.352 1 87.94 261 GLY B C 1
ATOM 7186 O O . GLY B 1 261 ? 10.18 -14.188 -5.992 1 87.94 261 GLY B O 1
ATOM 7187 N N . SER B 1 262 ? 9.406 -16.047 -5.191 1 90.06 262 SER B N 1
ATOM 7188 C CA . SER B 1 262 ? 8.102 -15.852 -5.812 1 90.06 262 SER B CA 1
ATOM 7189 C C . SER B 1 262 ? 7.035 -15.523 -4.773 1 90.06 262 SER B C 1
ATOM 7191 O O . SER B 1 262 ? 6.746 -14.352 -4.527 1 90.06 262 SER B O 1
ATOM 7193 N N . VAL B 1 263 ? 6.738 -16.516 -3.916 1 90.81 263 VAL B N 1
ATOM 7194 C CA . VAL B 1 263 ? 5.707 -16.328 -2.898 1 90.81 263 VAL B CA 1
ATOM 7195 C C . VAL B 1 263 ? 6.203 -15.352 -1.838 1 90.81 263 VAL B C 1
ATOM 7197 O O . VAL B 1 263 ? 5.43 -14.531 -1.329 1 90.81 263 VAL B O 1
ATOM 7200 N N . GLY B 1 264 ? 7.477 -15.477 -1.503 1 93.38 264 GLY B N 1
ATOM 7201 C CA . GLY B 1 264 ? 8.047 -14.555 -0.538 1 93.38 264 GLY B CA 1
ATOM 7202 C C . GLY B 1 264 ? 8.008 -13.109 -1.006 1 93.38 264 GLY B C 1
ATOM 7203 O O . GLY B 1 264 ? 7.785 -12.195 -0.207 1 93.38 264 GLY B O 1
ATOM 7204 N N . LEU B 1 265 ? 8.188 -12.93 -2.287 1 94.25 265 LEU B N 1
ATOM 7205 C CA . LEU B 1 265 ? 8.109 -11.586 -2.846 1 94.25 265 LEU B CA 1
ATOM 7206 C C . LEU B 1 265 ? 6.691 -11.031 -2.727 1 94.25 265 LEU B C 1
ATOM 7208 O O . LEU B 1 265 ? 6.504 -9.859 -2.395 1 94.25 265 LEU B O 1
ATOM 7212 N N . ALA B 1 266 ? 5.75 -11.82 -3.045 1 96.56 266 ALA B N 1
ATOM 7213 C CA . ALA B 1 266 ? 4.355 -11.398 -2.924 1 96.56 266 ALA B CA 1
ATOM 7214 C C . ALA B 1 266 ? 4.031 -10.984 -1.491 1 96.56 266 ALA B C 1
ATOM 7216 O O . ALA B 1 266 ? 3.373 -9.961 -1.267 1 96.56 266 ALA B O 1
ATOM 7217 N N . LEU B 1 267 ? 4.512 -11.758 -0.547 1 96.06 267 LEU B N 1
ATOM 7218 C CA . LEU B 1 267 ? 4.258 -11.453 0.857 1 96.06 267 LEU B CA 1
ATOM 7219 C C . LEU B 1 267 ? 4.965 -10.164 1.273 1 96.06 267 LEU B C 1
ATOM 7221 O O . LEU B 1 267 ? 4.438 -9.398 2.08 1 96.06 267 LEU B O 1
ATOM 7225 N N . ARG B 1 268 ? 6.09 -9.969 0.728 1 95.31 268 ARG B N 1
ATOM 7226 C CA . ARG B 1 268 ? 6.812 -8.734 1.013 1 95.31 268 ARG B CA 1
ATOM 7227 C C . ARG B 1 268 ? 6.09 -7.523 0.433 1 95.31 268 ARG B C 1
ATOM 7229 O O . ARG B 1 268 ? 6.051 -6.457 1.053 1 95.31 268 ARG B O 1
ATOM 7236 N N . CYS B 1 269 ? 5.535 -7.695 -0.727 1 95.88 269 CYS B N 1
ATOM 7237 C CA . CYS B 1 269 ? 4.766 -6.617 -1.337 1 95.88 269 CYS B CA 1
ATOM 7238 C C . CYS B 1 269 ? 3.508 -6.32 -0.527 1 95.88 269 CYS B C 1
ATOM 7240 O O . CYS B 1 269 ? 3.162 -5.156 -0.314 1 95.88 269 CYS B O 1
ATOM 7242 N N . LEU B 1 270 ? 2.891 -7.363 -0.126 1 96.81 270 LEU B N 1
ATOM 7243 C CA . LEU B 1 270 ? 1.714 -7.188 0.718 1 96.81 270 LEU B CA 1
ATOM 7244 C C . LEU B 1 270 ? 2.082 -6.496 2.025 1 96.81 270 LEU B C 1
ATOM 7246 O O . LEU B 1 270 ? 1.391 -5.57 2.459 1 96.81 270 LEU B O 1
ATOM 7250 N N . GLY B 1 271 ? 3.154 -6.969 2.674 1 96.44 271 GLY B N 1
ATOM 7251 C CA . GLY B 1 271 ? 3.604 -6.359 3.914 1 96.44 271 GLY B CA 1
ATOM 7252 C C . GLY B 1 271 ? 3.996 -4.902 3.752 1 96.44 271 GLY B C 1
ATOM 7253 O O . GLY B 1 271 ? 3.789 -4.094 4.66 1 96.44 271 GLY B O 1
ATOM 7254 N N . GLY B 1 272 ? 4.539 -4.586 2.604 1 94.5 272 GLY B N 1
ATOM 7255 C CA . GLY B 1 272 ? 4.961 -3.221 2.334 1 94.5 272 GLY B CA 1
ATOM 7256 C C . GLY B 1 272 ? 3.799 -2.252 2.209 1 94.5 272 GLY B C 1
ATOM 7257 O O . GLY B 1 272 ? 3.961 -1.049 2.42 1 94.5 272 GLY B O 1
ATOM 7258 N N . ALA B 1 273 ? 2.637 -2.742 1.913 1 95.88 273 ALA B N 1
ATOM 7259 C CA . ALA B 1 273 ? 1.458 -1.897 1.735 1 95.88 273 ALA B CA 1
ATOM 7260 C C . ALA B 1 273 ? 0.736 -1.677 3.062 1 95.88 273 ALA B C 1
ATOM 7262 O O . ALA B 1 273 ? -0.183 -0.859 3.146 1 95.88 273 ALA B O 1
ATOM 7263 N N . PHE B 1 274 ? 1.135 -2.375 4.121 1 96.69 274 PHE B N 1
ATOM 7264 C CA . PHE B 1 274 ? 0.467 -2.332 5.418 1 96.69 274 PHE B CA 1
ATOM 7265 C C . PHE B 1 274 ? 0.403 -0.905 5.945 1 96.69 274 PHE B C 1
ATOM 7267 O O . PHE B 1 274 ? -0.667 -0.425 6.324 1 96.69 274 PHE B O 1
ATOM 7274 N N . VAL B 1 275 ? 1.562 -0.212 5.926 1 96.88 275 VAL B N 1
ATOM 7275 C CA . VAL B 1 275 ? 1.73 1.071 6.602 1 96.88 275 VAL B CA 1
ATOM 7276 C C . VAL B 1 275 ? 0.799 2.109 5.977 1 96.88 275 VAL B C 1
ATOM 7278 O O . VAL B 1 275 ? 0.062 2.795 6.688 1 96.88 275 VAL B O 1
ATOM 7281 N N . ILE B 1 276 ? 0.692 2.18 4.707 1 96.62 276 ILE B N 1
ATOM 7282 C CA . ILE B 1 276 ? -0.086 3.195 4.008 1 96.62 276 ILE B CA 1
ATOM 7283 C C . ILE B 1 276 ? -1.571 2.852 4.086 1 96.62 276 ILE B C 1
ATOM 7285 O O . ILE B 1 276 ? -2.406 3.727 4.328 1 96.62 276 ILE B O 1
ATOM 7289 N N . VAL B 1 277 ? -1.89 1.575 3.953 1 95.94 277 VAL B N 1
ATOM 7290 C CA . VAL B 1 277 ? -3.285 1.15 3.93 1 95.94 277 VAL B CA 1
ATOM 7291 C C . VAL B 1 277 ? -3.914 1.361 5.305 1 95.94 277 VAL B C 1
ATOM 7293 O O . VAL B 1 277 ? -5.062 1.793 5.41 1 95.94 277 VAL B O 1
ATOM 7296 N N . GLU B 1 278 ? -3.164 1.068 6.324 1 96.06 278 GLU B N 1
ATOM 7297 C CA . GLU B 1 278 ? -3.719 1.241 7.664 1 96.06 278 GLU B CA 1
ATOM 7298 C C . GLU B 1 278 ? -3.932 2.717 7.984 1 96.06 278 GLU B C 1
ATOM 7300 O O . GLU B 1 278 ? -4.957 3.09 8.555 1 96.06 278 GLU B O 1
ATOM 7305 N N . LEU B 1 279 ? -3 3.576 7.621 1 96.69 279 LEU B N 1
ATOM 7306 C CA . LEU B 1 279 ? -3.119 5 7.922 1 96.69 279 LEU B CA 1
ATOM 7307 C C . LEU B 1 279 ? -4.27 5.625 7.137 1 96.69 279 LEU B C 1
ATOM 7309 O O . LEU B 1 279 ? -4.969 6.504 7.648 1 96.69 279 LEU B O 1
ATOM 7313 N N . ILE B 1 280 ? -4.496 5.188 5.922 1 95.62 280 ILE B N 1
ATOM 7314 C CA . ILE B 1 280 ? -5.641 5.641 5.137 1 95.62 280 ILE B CA 1
ATOM 7315 C C . ILE B 1 280 ? -6.938 5.184 5.805 1 95.62 280 ILE B C 1
ATOM 7317 O O . ILE B 1 280 ? -7.902 5.945 5.879 1 95.62 280 ILE B O 1
ATOM 7321 N N . GLY B 1 281 ? -6.918 3.928 6.262 1 93.69 281 GLY B N 1
ATOM 7322 C CA . GLY B 1 281 ? -8.086 3.402 6.945 1 93.69 281 GLY B CA 1
ATOM 7323 C C . GLY B 1 281 ? -8.438 4.16 8.211 1 93.69 281 GLY B C 1
ATOM 7324 O O . GLY B 1 281 ? -9.609 4.371 8.516 1 93.69 281 GLY B O 1
ATOM 7325 N N . ILE B 1 282 ? -7.414 4.586 8.961 1 94.62 282 ILE B N 1
ATOM 7326 C CA . ILE B 1 282 ? -7.633 5.344 10.188 1 94.62 282 ILE B CA 1
ATOM 7327 C C . ILE B 1 282 ? -8.242 6.703 9.852 1 94.62 282 ILE B C 1
ATOM 7329 O O . ILE B 1 282 ? -9.188 7.148 10.516 1 94.62 282 ILE B O 1
ATOM 7333 N N . GLY B 1 283 ? -7.75 7.328 8.828 1 93.88 283 GLY B N 1
ATOM 7334 C CA . GLY B 1 283 ? -8.336 8.586 8.398 1 93.88 283 GLY B CA 1
ATOM 7335 C C . GLY B 1 283 ? -9.789 8.445 7.965 1 93.88 283 GLY B C 1
ATOM 7336 O O . GLY B 1 283 ? -10.633 9.273 8.328 1 93.88 283 GLY B O 1
ATOM 7337 N N . ALA B 1 284 ? -10.086 7.414 7.23 1 92.56 284 ALA B N 1
ATOM 7338 C CA . ALA B 1 284 ? -11.453 7.172 6.773 1 92.56 284 ALA B CA 1
ATOM 7339 C C . ALA B 1 284 ? -12.367 6.84 7.949 1 92.56 284 ALA B C 1
ATOM 7341 O O . ALA B 1 284 ? -13.562 7.164 7.926 1 92.56 284 ALA B O 1
ATOM 7342 N N . GLY B 1 285 ? -11.805 6.191 8.945 1 91.19 285 GLY B N 1
ATOM 7343 C CA . GLY B 1 285 ? -12.594 5.875 10.125 1 91.19 285 GLY B CA 1
ATOM 7344 C C . GLY B 1 285 ? -13.039 7.102 10.898 1 91.19 285 GLY B C 1
ATOM 7345 O O . GLY B 1 285 ? -14.164 7.16 11.391 1 91.19 285 GLY B O 1
ATOM 7346 N N . ILE B 1 286 ? -12.164 8.039 10.984 1 91.44 286 ILE B N 1
ATOM 7347 C CA . ILE B 1 286 ? -12.492 9.281 11.68 1 91.44 286 ILE B CA 1
ATOM 7348 C C . ILE B 1 286 ? -13.594 10.016 10.922 1 91.44 286 ILE B C 1
ATOM 7350 O O . ILE B 1 286 ? -14.508 10.578 11.531 1 91.44 286 ILE B O 1
ATOM 7354 N N . ARG B 1 287 ? -13.57 9.922 9.641 1 88.19 287 ARG B N 1
ATOM 7355 C CA . ARG B 1 287 ? -14.617 10.555 8.836 1 88.19 287 ARG B CA 1
ATOM 7356 C C . ARG B 1 287 ? -15.953 9.844 9.023 1 88.19 287 ARG B C 1
ATOM 7358 O O . ARG B 1 287 ? -17 10.484 9.102 1 88.19 287 ARG B O 1
ATOM 7365 N N . ALA B 1 288 ? -15.906 8.586 9.008 1 84.75 288 ALA B N 1
ATOM 7366 C CA . ALA B 1 288 ? -17.125 7.801 9.188 1 84.75 288 ALA B CA 1
ATOM 7367 C C . ALA B 1 288 ? -17.766 8.07 10.547 1 84.75 288 ALA B C 1
ATOM 7369 O O . ALA B 1 288 ? -18.984 8.039 10.688 1 84.75 288 ALA B O 1
ATOM 7370 N N . GLY B 1 289 ? -16.969 8.367 11.492 1 84.69 289 GLY B N 1
ATOM 7371 C CA . GLY B 1 289 ? -17.453 8.625 12.828 1 84.69 289 GLY B CA 1
ATOM 7372 C C . GLY B 1 289 ? -18.109 9.992 12.969 1 84.69 289 GLY B C 1
ATOM 7373 O O . GLY B 1 289 ? -18.875 10.227 13.914 1 84.69 289 GLY B O 1
ATOM 7374 N N . GLU B 1 290 ? -17.844 10.82 12.047 1 80.5 290 GLU B N 1
ATOM 7375 C CA . GLU B 1 290 ? -18.406 12.164 12.102 1 80.5 290 GLU B CA 1
ATOM 7376 C C . GLU B 1 290 ? -19.891 12.164 11.727 1 80.5 290 GLU B C 1
ATOM 7378 O O . GLU B 1 290 ? -20.594 13.148 11.953 1 80.5 290 GLU B O 1
ATOM 7383 N N . LYS B 1 291 ? -20.406 11.016 11.094 1 70.06 291 LYS B N 1
ATOM 7384 C CA . LYS B 1 291 ? -21.781 11 10.617 1 70.06 291 LYS B CA 1
ATOM 7385 C C . LYS B 1 291 ? -22.766 11.125 11.781 1 70.06 291 LYS B C 1
ATOM 7387 O O . LYS B 1 291 ? -22.734 10.32 12.711 1 70.06 291 LYS B O 1
ATOM 7392 N N . HIS B 1 292 ? -23.281 12.406 11.977 1 60.12 292 HIS B N 1
ATOM 7393 C CA . HIS B 1 292 ? -24.328 12.75 12.938 1 60.12 292 HIS B CA 1
ATOM 7394 C C . HIS B 1 292 ? -25.719 12.492 12.367 1 60.12 292 HIS B C 1
ATOM 7396 O O . HIS B 1 292 ? -25.875 12.336 11.148 1 60.12 292 HIS B O 1
ATOM 7402 N N . ILE B 1 293 ? -26.625 12.094 13.234 1 51.72 293 ILE B N 1
ATOM 7403 C CA . ILE B 1 293 ? -28.031 11.969 12.875 1 51.72 293 ILE B CA 1
ATOM 7404 C C . ILE B 1 293 ? -28.438 13.117 11.945 1 51.72 293 ILE B C 1
ATOM 7406 O O . ILE B 1 293 ? -29.109 12.898 10.938 1 51.72 293 ILE B O 1
ATOM 7410 N N . ASP B 1 294 ? -27.891 14.312 12.227 1 50.72 294 ASP B N 1
ATOM 7411 C CA . ASP B 1 294 ? -28.094 15.469 11.352 1 50.72 294 ASP B CA 1
ATOM 7412 C C . ASP B 1 294 ? -26.859 15.734 10.508 1 50.72 294 ASP B C 1
ATOM 7414 O O . ASP B 1 294 ? -25.797 16.094 11.039 1 50.72 294 ASP B O 1
ATOM 7418 N N . PRO B 1 295 ? -26.75 15.195 9.328 1 53.25 295 PRO B N 1
ATOM 7419 C CA . PRO B 1 295 ? -25.578 15.281 8.461 1 53.25 295 PRO B CA 1
ATOM 7420 C C . PRO B 1 295 ? -24.969 16.672 8.438 1 53.25 295 PRO B C 1
ATOM 7422 O O . PRO B 1 295 ? -23.781 16.828 8.109 1 53.25 295 PRO B O 1
ATOM 7425 N N . GLU B 1 296 ? -25.797 17.688 8.844 1 50.09 296 GLU B N 1
ATOM 7426 C CA . GLU B 1 296 ? -25.312 19.062 8.688 1 50.09 296 GLU B CA 1
ATOM 7427 C C . GLU B 1 296 ? -24.531 19.516 9.914 1 50.09 296 GLU B C 1
ATOM 7429 O O . GLU B 1 296 ? -23.766 20.469 9.844 1 50.09 296 GLU B O 1
ATOM 7434 N N . TYR B 1 297 ? -24.703 18.75 11.055 1 51.28 297 TYR B N 1
ATOM 7435 C CA . TYR B 1 297 ? -24.109 19.234 12.305 1 51.28 297 TYR B CA 1
ATOM 7436 C C . TYR B 1 297 ? -22.828 18.484 12.617 1 51.28 297 TYR B C 1
ATOM 7438 O O . TYR B 1 297 ? -22.812 17.25 12.648 1 51.28 297 TYR B O 1
ATOM 7446 N N . LYS B 1 298 ? -21.734 19.219 12.484 1 62.28 298 LYS B N 1
ATOM 7447 C CA . LYS B 1 298 ? -20.484 18.672 12.984 1 62.28 298 LYS B CA 1
ATOM 7448 C C . LYS B 1 298 ? -20.25 19.062 14.445 1 62.28 298 LYS B C 1
ATOM 7450 O O . LYS B 1 298 ? -20.234 20.25 14.773 1 62.28 298 LYS B O 1
ATOM 7455 N N . THR B 1 299 ? -20.188 18.078 15.336 1 64.12 299 THR B N 1
ATOM 7456 C CA . THR B 1 299 ? -19.953 18.328 16.75 1 64.12 299 THR B CA 1
ATOM 7457 C C . THR B 1 299 ? -18.531 18.828 16.984 1 64.12 299 THR B C 1
ATOM 7459 O O . THR B 1 299 ? -17.562 18.172 16.594 1 64.12 299 THR B O 1
ATOM 7462 N N . PRO B 1 300 ? -18.375 20.031 17.453 1 64.69 300 PRO B N 1
ATOM 7463 C CA . PRO B 1 300 ? -17.031 20.531 17.719 1 64.69 300 PRO B CA 1
ATOM 7464 C C . PRO B 1 300 ? -16.344 19.828 18.875 1 64.69 300 PRO B C 1
ATOM 7466 O O . PRO B 1 300 ? -17.016 19.344 19.797 1 64.69 300 PRO B O 1
ATOM 7469 N N . PRO B 1 301 ? -15.047 19.656 18.672 1 68.75 301 PRO B N 1
ATOM 7470 C CA . PRO B 1 301 ? -14.312 19.078 19.797 1 68.75 301 PRO B CA 1
ATOM 7471 C C . PRO B 1 301 ? -14.211 20.016 20.984 1 68.75 301 PRO B C 1
ATOM 7473 O O . PRO B 1 301 ? -14.336 21.234 20.828 1 68.75 301 PRO B O 1
ATOM 7476 N N . SER B 1 302 ? -14.172 19.422 22.188 1 69.75 302 SER B N 1
ATOM 7477 C CA . SER B 1 302 ? -13.898 20.219 23.375 1 69.75 302 SER B CA 1
ATOM 7478 C C . SER B 1 302 ? -12.406 20.453 23.547 1 69.75 302 SER B C 1
ATOM 7480 O O . SER B 1 302 ? -11.602 19.531 23.406 1 69.75 302 SER B O 1
ATOM 7482 N N . LEU B 1 303 ? -11.984 21.672 23.719 1 73.94 303 LEU B N 1
ATOM 7483 C CA . LEU B 1 303 ? -10.578 22.047 23.875 1 73.94 303 LEU B CA 1
ATOM 7484 C C . LEU B 1 303 ? -9.961 21.312 25.062 1 73.94 303 LEU B C 1
ATOM 7486 O O . LEU B 1 303 ? -8.805 20.891 25 1 73.94 303 LEU B O 1
ATOM 7490 N N . GLY B 1 304 ? -10.688 21.125 26.141 1 76.19 304 GLY B N 1
ATOM 7491 C CA . GLY B 1 304 ? -10.164 20.453 27.312 1 76.19 304 GLY B CA 1
ATOM 7492 C C . GLY B 1 304 ? -9.766 19.016 27.062 1 76.19 304 GLY B C 1
ATOM 7493 O O . GLY B 1 304 ? -8.695 18.562 27.5 1 76.19 304 GLY B O 1
ATOM 7494 N N . THR B 1 305 ? -10.648 18.328 26.344 1 82.75 305 THR B N 1
ATOM 7495 C CA . THR B 1 305 ? -10.359 16.922 26.062 1 82.75 305 THR B CA 1
ATOM 7496 C C . THR B 1 305 ? -9.188 16.797 25.094 1 82.75 305 THR B C 1
ATOM 7498 O O . THR B 1 305 ? -8.336 15.914 25.25 1 82.75 305 THR B O 1
ATOM 7501 N N . VAL B 1 306 ? -9.156 17.672 24.109 1 84.94 306 VAL B N 1
ATOM 7502 C CA . VAL B 1 306 ? -8.062 17.656 23.141 1 84.94 306 VAL B CA 1
ATOM 7503 C C . VAL B 1 306 ? -6.746 18 23.844 1 84.94 306 VAL B C 1
ATOM 7505 O O . VAL B 1 306 ? -5.73 17.328 23.625 1 84.94 306 VAL B O 1
ATOM 7508 N N . LEU B 1 307 ? -6.754 18.953 24.703 1 83.12 307 LEU B N 1
ATOM 7509 C CA . LEU B 1 307 ? -5.539 19.391 25.406 1 83.12 307 LEU B CA 1
ATOM 7510 C C . LEU B 1 307 ? -5.051 18.297 26.359 1 83.12 307 LEU B C 1
ATOM 7512 O O . LEU B 1 307 ? -3.842 18.125 26.516 1 83.12 307 LEU B O 1
ATOM 7516 N N . THR B 1 308 ? -5.953 17.641 27 1 87.31 308 THR B N 1
ATOM 7517 C CA . THR B 1 308 ? -5.551 16.562 27.906 1 87.31 308 THR B CA 1
ATOM 7518 C C . THR B 1 308 ? -4.848 15.445 27.141 1 87.31 308 THR B C 1
ATOM 7520 O O . THR B 1 308 ? -3.814 14.938 27.578 1 87.31 308 THR B O 1
ATOM 7523 N N . LEU B 1 309 ? -5.445 15.102 25.984 1 91.62 309 LEU B N 1
ATOM 7524 C CA . LEU B 1 309 ? -4.836 14.047 25.172 1 91.62 309 LEU B CA 1
ATOM 7525 C C . LEU B 1 309 ? -3.488 14.5 24.625 1 91.62 309 LEU B C 1
ATOM 7527 O O . LEU B 1 309 ? -2.516 13.75 24.656 1 91.62 309 LEU B O 1
ATOM 7531 N N . VAL B 1 310 ? -3.396 15.719 24.203 1 91.75 310 VAL B N 1
ATOM 7532 C CA . VAL B 1 310 ? -2.195 16.234 23.562 1 91.75 310 VAL B CA 1
ATOM 7533 C C . VAL B 1 310 ? -1.089 16.422 24.594 1 91.75 310 VAL B C 1
ATOM 7535 O O . VAL B 1 310 ? 0.06 16.031 24.359 1 91.75 310 VAL B O 1
ATOM 7538 N N . VAL B 1 311 ? -1.376 16.922 25.734 1 91.5 311 VAL B N 1
ATOM 7539 C CA . VAL B 1 311 ? -0.374 17.156 26.766 1 91.5 311 VAL B CA 1
ATOM 7540 C C . VAL B 1 311 ? 0.166 15.828 27.297 1 91.5 311 VAL B C 1
ATOM 7542 O O . VAL B 1 311 ? 1.374 15.68 27.484 1 91.5 311 VAL B O 1
ATOM 7545 N N . TRP B 1 312 ? -0.695 14.906 27.453 1 94.25 312 TRP B N 1
ATOM 7546 C CA . TRP B 1 312 ? -0.24 13.625 28 1 94.25 312 TRP B CA 1
ATOM 7547 C C . TRP B 1 312 ? 0.541 12.836 26.953 1 94.25 312 TRP B C 1
ATOM 7549 O O . TRP B 1 312 ? 1.643 12.352 27.219 1 94.25 312 TRP B O 1
ATOM 7559 N N . ARG B 1 313 ? 0.014 12.773 25.719 1 94.62 313 ARG B N 1
ATOM 7560 C CA . ARG B 1 313 ? 0.586 11.875 24.719 1 94.62 313 ARG B CA 1
ATOM 7561 C C . ARG B 1 313 ? 1.792 12.516 24.047 1 94.62 313 ARG B C 1
ATOM 7563 O O . ARG B 1 313 ? 2.75 11.828 23.688 1 94.62 313 ARG B O 1
ATOM 7570 N N . PHE B 1 314 ? 1.775 13.859 23.859 1 95.75 314 PHE B N 1
ATOM 7571 C CA . PHE B 1 314 ? 2.793 14.445 23 1 95.75 314 PHE B CA 1
ATOM 7572 C C . PHE B 1 314 ? 3.781 15.273 23.812 1 95.75 314 PHE B C 1
ATOM 7574 O O . PHE B 1 314 ? 4.785 15.75 23.281 1 95.75 314 PHE B O 1
ATOM 7581 N N . ILE B 1 315 ? 3.58 15.383 25.141 1 92.94 315 ILE B N 1
ATOM 7582 C CA . ILE B 1 315 ? 4.523 16.125 25.969 1 92.94 315 ILE B CA 1
ATOM 7583 C C . ILE B 1 315 ? 4.965 15.258 27.156 1 92.94 315 ILE B C 1
ATOM 7585 O O . ILE B 1 315 ? 6.156 14.992 27.328 1 92.94 315 ILE B O 1
ATOM 7589 N N . ALA B 1 316 ? 4.023 14.68 27.938 1 95.75 316 ALA B N 1
ATOM 7590 C CA . ALA B 1 316 ? 4.359 13.938 29.156 1 95.75 316 ALA B CA 1
ATOM 7591 C C . ALA B 1 316 ? 5.035 12.609 28.812 1 95.75 316 ALA B C 1
ATOM 7593 O O . ALA B 1 316 ? 6.082 12.281 29.375 1 95.75 316 ALA B O 1
ATOM 7594 N N . ILE B 1 317 ? 4.414 11.875 27.906 1 96.44 317 ILE B N 1
ATOM 7595 C CA . ILE B 1 317 ? 4.965 10.57 27.562 1 96.44 317 ILE B CA 1
ATOM 7596 C C . ILE B 1 317 ? 6.352 10.742 26.938 1 96.44 317 ILE B C 1
ATOM 7598 O O . ILE B 1 317 ? 7.297 10.047 27.312 1 96.44 317 ILE B O 1
ATOM 7602 N N . PRO B 1 318 ? 6.535 11.68 25.984 1 96.75 318 PRO B N 1
ATOM 7603 C CA . PRO B 1 318 ? 7.887 11.883 25.453 1 96.75 318 PRO B CA 1
ATOM 7604 C C . PRO B 1 318 ? 8.891 12.281 26.531 1 96.75 318 PRO B C 1
ATOM 7606 O O . PRO B 1 318 ? 10.039 11.836 26.5 1 96.75 318 PRO B O 1
ATOM 7609 N N . ALA B 1 319 ? 8.469 13.062 27.5 1 95.5 319 ALA B N 1
ATOM 7610 C CA . ALA B 1 319 ? 9.367 13.453 28.578 1 95.5 319 ALA B CA 1
ATOM 7611 C C . ALA B 1 319 ? 9.789 12.25 29.422 1 95.5 319 ALA B C 1
ATOM 7613 O O . ALA B 1 319 ? 10.953 12.117 29.797 1 95.5 319 ALA B O 1
ATOM 7614 N N . ILE B 1 320 ? 8.852 11.359 29.656 1 95.81 320 ILE B N 1
ATOM 7615 C CA . ILE B 1 320 ? 9.125 10.164 30.453 1 95.81 320 ILE B CA 1
ATOM 7616 C C . ILE B 1 320 ? 10.047 9.234 29.688 1 95.81 320 ILE B C 1
ATOM 7618 O O . ILE B 1 320 ? 11.047 8.75 30.219 1 95.81 320 ILE B O 1
ATOM 7622 N N . VAL B 1 321 ? 9.75 9 28.438 1 96.62 321 VAL B N 1
ATOM 7623 C CA . VAL B 1 321 ? 10.484 8.016 27.641 1 96.62 321 VAL B CA 1
ATOM 7624 C C . VAL B 1 321 ? 11.883 8.547 27.344 1 96.62 321 VAL B C 1
ATOM 7626 O O . VAL B 1 321 ? 12.867 7.809 27.438 1 96.62 321 VAL B O 1
ATOM 7629 N N . LEU B 1 322 ? 12.039 9.836 26.984 1 96.38 322 LEU B N 1
ATOM 7630 C CA . LEU B 1 322 ? 13.336 10.422 26.672 1 96.38 322 LEU B CA 1
ATOM 7631 C C . LEU B 1 322 ? 14.234 10.422 27.906 1 96.38 322 LEU B C 1
ATOM 7633 O O . LEU B 1 322 ? 15.43 10.125 27.812 1 96.38 322 LEU B O 1
ATOM 7637 N N . SER B 1 323 ? 13.688 10.688 29.062 1 95.31 323 SER B N 1
ATOM 7638 C CA . SER B 1 323 ? 14.461 10.672 30.297 1 95.31 323 SER B CA 1
ATOM 7639 C C . SER B 1 323 ? 14.906 9.258 30.656 1 95.31 323 SER B C 1
ATOM 7641 O O . SER B 1 323 ? 16.031 9.055 31.141 1 95.31 323 SER B O 1
ATOM 7643 N N . THR B 1 324 ? 14.016 8.305 30.438 1 95.06 324 THR B N 1
ATOM 7644 C CA . THR B 1 324 ? 14.344 6.918 30.734 1 95.06 324 THR B CA 1
ATOM 7645 C C . THR B 1 324 ? 15.422 6.395 29.797 1 95.06 324 THR B C 1
ATOM 7647 O O . THR B 1 324 ? 16.375 5.73 30.234 1 95.06 324 THR B O 1
ATOM 7650 N N . VAL B 1 325 ? 15.266 6.645 28.5 1 94.88 325 VAL B N 1
ATOM 7651 C CA . VAL B 1 325 ? 16.25 6.184 27.531 1 94.88 325 VAL B CA 1
ATOM 7652 C C . VAL B 1 325 ? 17.594 6.871 27.797 1 94.88 325 VAL B C 1
ATOM 7654 O O . VAL B 1 325 ? 18.641 6.238 27.703 1 94.88 325 VAL B O 1
ATOM 7657 N N . TYR B 1 326 ? 17.562 8.188 28.125 1 94.06 326 TYR B N 1
ATOM 7658 C CA . TYR B 1 326 ? 18.766 8.906 28.484 1 94.06 326 TYR B CA 1
ATOM 7659 C C . TYR B 1 326 ? 19.422 8.289 29.719 1 94.06 326 TYR B C 1
ATOM 7661 O O . TYR B 1 326 ? 20.656 8.141 29.766 1 94.06 326 TYR B O 1
ATOM 7669 N N . GLY B 1 327 ? 18.641 7.906 30.703 1 93.12 327 GLY B N 1
ATOM 7670 C CA . GLY B 1 327 ? 19.156 7.258 31.906 1 93.12 327 GLY B CA 1
ATOM 7671 C C . GLY B 1 327 ? 19.75 5.887 31.641 1 93.12 327 GLY B C 1
ATOM 7672 O O . GLY B 1 327 ? 20.797 5.543 32.188 1 93.12 327 GLY B O 1
ATOM 7673 N N . PHE B 1 328 ? 19.062 5.117 30.781 1 93.25 328 PHE B N 1
ATOM 7674 C CA . PHE B 1 328 ? 19.547 3.787 30.438 1 93.25 328 PHE B CA 1
ATOM 7675 C C . PHE B 1 328 ? 20.891 3.867 29.75 1 93.25 328 PHE B C 1
ATOM 7677 O O . PHE B 1 328 ? 21.719 2.961 29.875 1 93.25 328 PHE B O 1
ATOM 7684 N N . ARG B 1 329 ? 21.156 4.93 29 1 91.56 329 ARG B N 1
ATOM 7685 C CA . ARG B 1 329 ? 22.391 5.066 28.25 1 91.56 329 ARG B CA 1
ATOM 7686 C C . ARG B 1 329 ? 23.531 5.562 29.141 1 91.56 329 ARG B C 1
ATOM 7688 O O . ARG B 1 329 ? 24.703 5.402 28.812 1 91.56 329 ARG B O 1
ATOM 7695 N N . LYS B 1 330 ? 23.219 6.105 30.297 1 90.19 330 LYS B N 1
ATOM 7696 C CA . LYS B 1 330 ? 24.219 6.605 31.219 1 90.19 330 LYS B CA 1
ATOM 7697 C C . LYS B 1 330 ? 24.625 5.531 32.219 1 90.19 330 LYS B C 1
ATOM 7699 O O . LYS B 1 330 ? 25.75 5.543 32.75 1 90.19 330 LYS B O 1
ATOM 7704 N N . ILE B 1 331 ? 23.719 4.566 32.469 1 89.31 331 ILE B N 1
ATOM 7705 C CA . ILE B 1 331 ? 24.016 3.473 33.406 1 89.31 331 ILE B CA 1
ATOM 7706 C C . ILE B 1 331 ? 24.75 2.359 32.656 1 89.31 331 ILE B C 1
ATOM 7708 O O . ILE B 1 331 ? 24.25 1.806 31.688 1 89.31 331 ILE B O 1
ATOM 7712 N N . PRO B 1 332 ? 25.922 1.943 33.125 1 83.94 332 PRO B N 1
ATOM 7713 C CA . PRO B 1 332 ? 26.766 0.972 32.438 1 83.94 332 PRO B CA 1
ATOM 7714 C C . PRO B 1 332 ? 26.078 -0.383 32.25 1 83.94 332 PRO B C 1
ATOM 7716 O O . PRO B 1 332 ? 26.219 -1.019 31.203 1 83.94 332 PRO B O 1
ATOM 7719 N N . SER B 1 333 ? 25.281 -0.837 33.156 1 81.38 333 SER B N 1
ATOM 7720 C CA . SER B 1 333 ? 24.641 -2.146 33.094 1 81.38 333 SER B CA 1
ATOM 7721 C C . SER B 1 333 ? 23.578 -2.184 32 1 81.38 333 SER B C 1
ATOM 7723 O O . SER B 1 333 ? 23.391 -3.217 31.359 1 81.38 333 SER B O 1
ATOM 7725 N N . THR B 1 334 ? 22.984 -1.101 31.75 1 82.31 334 THR B N 1
ATOM 7726 C CA . THR B 1 334 ? 21.922 -1.055 30.75 1 82.31 334 THR B CA 1
ATOM 7727 C C . THR B 1 334 ? 22.469 -0.56 29.406 1 82.31 334 THR B C 1
ATOM 7729 O O . THR B 1 334 ? 21.891 -0.868 28.359 1 82.31 334 THR B O 1
ATOM 7732 N N . LYS B 1 335 ? 23.516 0.11 29.484 1 82.06 335 LYS B N 1
ATOM 7733 C CA . LYS B 1 335 ? 24.125 0.649 28.281 1 82.06 335 LYS B CA 1
ATOM 7734 C C . LYS B 1 335 ? 24.594 -0.47 27.344 1 82.06 335 LYS B C 1
ATOM 7736 O O . LYS B 1 335 ? 24.562 -0.322 26.125 1 82.06 335 LYS B O 1
ATOM 7741 N N . ALA B 1 336 ? 24.844 -1.596 27.938 1 77.88 336 ALA B N 1
ATOM 7742 C CA . ALA B 1 336 ? 25.328 -2.734 27.156 1 77.88 336 ALA B CA 1
ATOM 7743 C C . ALA B 1 336 ? 24.25 -3.26 26.219 1 77.88 336 ALA B C 1
ATOM 7745 O O . ALA B 1 336 ? 24.547 -3.82 25.172 1 77.88 336 ALA B O 1
ATOM 7746 N N . TYR B 1 337 ? 23.031 -2.93 26.578 1 82.69 337 TYR B N 1
ATOM 7747 C CA . TYR B 1 337 ? 21.938 -3.453 25.781 1 82.69 337 TYR B CA 1
ATOM 7748 C C . TYR B 1 337 ? 21.438 -2.41 24.781 1 82.69 337 TYR B C 1
ATOM 7750 O O . TYR B 1 337 ? 20.594 -2.705 23.922 1 82.69 337 TYR B O 1
ATOM 7758 N N . LEU B 1 338 ? 21.984 -1.236 24.922 1 89.06 338 LEU B N 1
ATOM 7759 C CA . LEU B 1 338 ? 21.594 -0.148 24.031 1 89.06 338 LEU B CA 1
ATOM 7760 C C . LEU B 1 338 ? 22.797 0.326 23.203 1 89.06 338 LEU B C 1
ATOM 7762 O O . LEU B 1 338 ? 22.922 1.521 22.938 1 89.06 338 LEU B O 1
ATOM 7766 N N . GLN B 1 339 ? 23.594 -0.536 22.781 1 85.88 339 GLN B N 1
ATOM 7767 C CA . GLN B 1 339 ? 24.766 -0.186 22 1 85.88 339 GLN B CA 1
ATOM 7768 C C . GLN B 1 339 ? 24.391 0.255 20.594 1 85.88 339 GLN B C 1
ATOM 7770 O O . GLN B 1 339 ? 25.031 1.131 20.016 1 85.88 339 GLN B O 1
ATOM 7775 N N . ASP B 1 340 ? 23.359 -0.42 20.109 1 90.88 340 ASP B N 1
ATOM 7776 C CA . ASP B 1 340 ? 22.844 0.007 18.812 1 90.88 340 ASP B CA 1
ATOM 7777 C C . ASP B 1 340 ? 22 1.271 18.953 1 90.88 340 ASP B C 1
ATOM 7779 O O . ASP B 1 340 ? 20.922 1.242 19.547 1 90.88 340 ASP B O 1
ATOM 7783 N N . PRO B 1 341 ? 22.453 2.389 18.453 1 94.31 341 PRO B N 1
ATOM 7784 C CA . PRO B 1 341 ? 21.703 3.637 18.562 1 94.31 341 PRO B CA 1
ATOM 7785 C C . PRO B 1 341 ? 20.312 3.545 17.938 1 94.31 341 PRO B C 1
ATOM 7787 O O . PRO B 1 341 ? 19.375 4.23 18.375 1 94.31 341 PRO B O 1
ATOM 7790 N N . ALA B 1 342 ? 20.188 2.742 16.938 1 95.12 342 ALA B N 1
ATOM 7791 C CA . ALA B 1 342 ? 18.875 2.584 16.297 1 95.12 342 ALA B CA 1
ATOM 7792 C C . ALA B 1 342 ? 17.859 1.984 17.266 1 95.12 342 ALA B C 1
ATOM 7794 O O . ALA B 1 342 ? 16.672 2.312 17.203 1 95.12 342 ALA B O 1
ATOM 7795 N N . PHE B 1 343 ? 18.312 1.152 18.156 1 95.38 343 PHE B N 1
ATOM 7796 C CA . PHE B 1 343 ? 17.422 0.534 19.125 1 95.38 343 PHE B CA 1
ATOM 7797 C C . PHE B 1 343 ? 16.906 1.566 20.125 1 95.38 343 PHE B C 1
ATOM 7799 O O . PHE B 1 343 ? 15.703 1.605 20.422 1 95.38 343 PHE B O 1
ATOM 7806 N N . SER B 1 344 ? 17.781 2.41 20.625 1 95.25 344 SER B N 1
ATOM 7807 C CA . SER B 1 344 ? 17.391 3.473 21.531 1 95.25 344 SER B CA 1
ATOM 7808 C C . SER B 1 344 ? 16.406 4.438 20.875 1 95.25 344 SER B C 1
ATOM 7810 O O . SER B 1 344 ? 15.445 4.887 21.5 1 95.25 344 SER B O 1
ATOM 7812 N N . PHE B 1 345 ? 16.656 4.734 19.656 1 96.75 345 PHE B N 1
ATOM 7813 C CA . PHE B 1 345 ? 15.789 5.641 18.922 1 96.75 345 PHE B CA 1
ATOM 7814 C C . PHE B 1 345 ? 14.414 5.02 18.719 1 96.75 345 PHE B C 1
ATOM 7816 O O . PHE B 1 345 ? 13.391 5.707 18.828 1 96.75 345 PHE B O 1
ATOM 7823 N N . VAL B 1 346 ? 14.375 3.697 18.422 1 96.81 346 VAL B N 1
ATOM 7824 C CA . VAL B 1 346 ? 13.109 3.014 18.172 1 96.81 346 VAL B CA 1
ATOM 7825 C C . VAL B 1 346 ? 12.266 2.998 19.438 1 96.81 346 VAL B C 1
ATOM 7827 O O . VAL B 1 346 ? 11.039 3.072 19.375 1 96.81 346 VAL B O 1
ATOM 7830 N N . LEU B 1 347 ? 12.914 2.92 20.594 1 96.06 347 LEU B N 1
ATOM 7831 C CA . LEU B 1 347 ? 12.18 2.977 21.859 1 96.06 347 LEU B CA 1
ATOM 7832 C C . LEU B 1 347 ? 11.438 4.297 22 1 96.06 347 LEU B C 1
ATOM 7834 O O . LEU B 1 347 ? 10.305 4.328 22.484 1 96.06 347 LEU B O 1
ATOM 7838 N N . VAL B 1 348 ? 12.039 5.352 21.5 1 96.25 348 VAL B N 1
ATOM 7839 C CA . VAL B 1 348 ? 11.438 6.68 21.547 1 96.25 348 VAL B CA 1
ATOM 7840 C C . VAL B 1 348 ? 10.367 6.801 20.469 1 96.25 348 VAL B C 1
ATOM 7842 O O . VAL B 1 348 ? 9.258 7.27 20.734 1 96.25 348 VAL B O 1
ATOM 7845 N N . LEU B 1 349 ? 10.672 6.32 19.328 1 96.44 349 LEU B N 1
ATOM 7846 C CA . LEU B 1 349 ? 9.82 6.453 18.156 1 96.44 349 LEU B CA 1
ATOM 7847 C C . LEU B 1 349 ? 8.492 5.73 18.359 1 96.44 349 LEU B C 1
ATOM 7849 O O . LEU B 1 349 ? 7.438 6.223 17.953 1 96.44 349 LEU B O 1
ATOM 7853 N N . THR B 1 350 ? 8.477 4.555 18.969 1 96.31 350 THR B N 1
ATOM 7854 C CA . THR B 1 350 ? 7.277 3.725 19.094 1 96.31 350 THR B CA 1
ATOM 7855 C C . THR B 1 350 ? 6.398 4.219 20.234 1 96.31 350 THR B C 1
ATOM 7857 O O . THR B 1 350 ? 5.223 3.859 20.328 1 96.31 350 THR B O 1
ATOM 7860 N N . SER B 1 351 ? 6.949 5.082 21.062 1 95.06 351 SER B N 1
ATOM 7861 C CA . SER B 1 351 ? 6.191 5.566 22.203 1 95.06 351 SER B CA 1
ATOM 7862 C C . SER B 1 351 ? 5.512 6.898 21.891 1 95.06 351 SER B C 1
ATOM 7864 O O . SER B 1 351 ? 4.469 7.219 22.469 1 95.06 351 SER B O 1
ATOM 7866 N N . ILE B 1 352 ? 6.078 7.672 20.984 1 95 352 ILE B N 1
ATOM 7867 C CA . ILE B 1 352 ? 5.559 9 20.656 1 95 352 ILE B CA 1
ATOM 7868 C C . ILE B 1 352 ? 4.68 8.914 19.406 1 95 352 ILE B C 1
ATOM 7870 O O . ILE B 1 352 ? 5.094 9.312 18.312 1 95 352 ILE B O 1
ATOM 7874 N N . THR B 1 353 ? 3.518 8.367 19.562 1 95.5 353 THR B N 1
ATOM 7875 C CA . THR B 1 353 ? 2.602 8.156 18.438 1 95.5 353 THR B CA 1
ATOM 7876 C C . THR B 1 353 ? 1.173 8.516 18.844 1 95.5 353 THR B C 1
ATOM 7878 O O . THR B 1 353 ? 0.849 8.57 20.031 1 95.5 353 THR B O 1
ATOM 7881 N N . PRO B 1 354 ? 0.339 8.828 17.922 1 95.25 354 PRO B N 1
ATOM 7882 C CA . PRO B 1 354 ? -1.065 9.125 18.203 1 95.25 354 PRO B CA 1
ATOM 7883 C C . PRO B 1 354 ? -1.849 7.891 18.641 1 95.25 354 PRO B C 1
ATOM 7885 O O . PRO B 1 354 ? -1.363 6.766 18.5 1 95.25 354 PRO B O 1
ATOM 7888 N N . PRO B 1 355 ? -2.996 8.125 19.234 1 93.12 355 PRO B N 1
ATOM 7889 C CA . PRO B 1 355 ? -3.822 7 19.688 1 93.12 355 PRO B CA 1
ATOM 7890 C C . PRO B 1 355 ? -4.352 6.156 18.516 1 93.12 355 PRO B C 1
ATOM 7892 O O . PRO B 1 355 ? -4.43 6.641 17.391 1 93.12 355 PRO B O 1
ATOM 7895 N N . VAL B 1 356 ? -4.645 4.926 18.844 1 87.94 356 VAL B N 1
ATOM 7896 C CA . VAL B 1 356 ? -5.23 4.02 17.875 1 87.94 356 VAL B CA 1
ATOM 7897 C C . VAL B 1 356 ? -6.715 4.344 17.688 1 87.94 356 VAL B C 1
ATOM 7899 O O . VAL B 1 356 ? -7.324 4.988 18.547 1 87.94 356 VAL B O 1
ATOM 7902 N N . LEU B 1 357 ? -7.238 3.992 16.547 1 84.5 357 LEU B N 1
ATOM 7903 C CA . LEU B 1 357 ? -8.664 4.152 16.266 1 84.5 357 LEU B CA 1
ATOM 7904 C C . LEU B 1 357 ? -9.484 3.16 17.078 1 84.5 357 LEU B C 1
ATOM 7906 O O . LEU B 1 357 ? -9.258 1.95 17.016 1 84.5 357 LEU B O 1
ATOM 7910 N N . PRO B 1 358 ? -10.367 3.693 17.797 1 79.25 358 PRO B N 1
ATOM 7911 C CA . PRO B 1 358 ? -11.242 2.773 18.531 1 79.25 358 PRO B CA 1
ATOM 7912 C C . PRO B 1 358 ? -12.258 2.08 17.641 1 79.25 358 PRO B C 1
ATOM 7914 O O . PRO B 1 358 ? -12.445 2.486 16.484 1 79.25 358 PRO B O 1
ATOM 7917 N N . SER B 1 359 ? -12.859 0.989 17.984 1 70.56 359 SER B N 1
ATOM 7918 C CA . SER B 1 359 ? -13.797 0.192 17.203 1 70.56 359 SER B CA 1
ATOM 7919 C C . SER B 1 359 ? -15.102 0.948 16.969 1 70.56 359 SER B C 1
ATOM 7921 O O . SER B 1 359 ? -15.711 0.824 15.906 1 70.56 359 SER B O 1
ATOM 7923 N N . LYS B 1 360 ? -15.5 1.779 17.969 1 74.56 360 LYS B N 1
ATOM 7924 C CA . LYS B 1 360 ? -16.719 2.576 17.828 1 74.56 360 LYS B CA 1
ATOM 7925 C C . LYS B 1 360 ? -16.422 4.059 18.031 1 74.56 360 LYS B C 1
ATOM 7927 O O . LYS B 1 360 ? -15.695 4.43 18.969 1 74.56 360 LYS B O 1
ATOM 7932 N N . LEU B 1 361 ? -16.844 4.805 17.016 1 83.38 361 LEU B N 1
ATOM 7933 C CA . LEU B 1 361 ? -16.547 6.23 17.094 1 83.38 361 LEU B CA 1
ATOM 7934 C C . LEU B 1 361 ? -17.844 7.055 17.141 1 83.38 361 LEU B C 1
ATOM 7936 O O . LEU B 1 361 ? -18.734 6.836 16.328 1 83.38 361 LEU B O 1
ATOM 7940 N N . ASP B 1 362 ? -17.984 7.801 18.188 1 81.62 362 ASP B N 1
ATOM 7941 C CA . ASP B 1 362 ? -19.016 8.836 18.234 1 81.62 362 ASP B CA 1
ATOM 7942 C C . ASP B 1 362 ? -18.516 10.133 17.625 1 81.62 362 ASP B C 1
ATOM 7944 O O . ASP B 1 362 ? -17.312 10.328 17.453 1 81.62 362 ASP B O 1
ATOM 7948 N N . PRO B 1 363 ? -19.391 10.906 17.203 1 81.88 363 PRO B N 1
ATOM 7949 C CA . PRO B 1 363 ? -18.984 12.148 16.531 1 81.88 363 PRO B CA 1
ATOM 7950 C C . PRO B 1 363 ? -18.062 13.016 17.391 1 81.88 363 PRO B C 1
ATOM 7952 O O . PRO B 1 363 ? -17.156 13.672 16.875 1 81.88 363 PRO B O 1
ATOM 7955 N N . TYR B 1 364 ? -18.344 12.992 18.672 1 81.62 364 TYR B N 1
ATOM 7956 C CA . TYR B 1 364 ? -17.484 13.766 19.562 1 81.62 364 TYR B CA 1
ATOM 7957 C C . TYR B 1 364 ? -16.094 13.164 19.641 1 81.62 364 TYR B C 1
ATOM 7959 O O . TYR B 1 364 ? -15.094 13.891 19.578 1 81.62 364 TYR B O 1
ATOM 7967 N N . GLN B 1 365 ? -16.062 11.93 19.719 1 86.31 365 GLN B N 1
ATOM 7968 C CA . GLN B 1 365 ? -14.789 11.219 19.766 1 86.31 365 GLN B CA 1
ATOM 7969 C C . GLN B 1 365 ? -14.008 11.406 18.469 1 86.31 365 GLN B C 1
ATOM 7971 O O . GLN B 1 365 ? -12.781 11.539 18.5 1 86.31 365 GLN B O 1
ATOM 7976 N N . SER B 1 366 ? -14.734 11.375 17.422 1 88.31 366 SER B N 1
ATOM 7977 C CA . SER B 1 366 ? -14.109 11.539 16.109 1 88.31 366 SER B CA 1
ATOM 7978 C C . SER B 1 366 ? -13.469 12.914 15.977 1 88.31 366 SER B C 1
ATOM 7980 O O . SER B 1 366 ? -12.352 13.039 15.453 1 88.31 366 SER B O 1
ATOM 7982 N N . ALA B 1 367 ? -14.102 13.906 16.469 1 85.19 367 ALA B N 1
ATOM 7983 C CA . ALA B 1 367 ? -13.586 15.273 16.375 1 85.19 367 ALA B CA 1
ATOM 7984 C C . ALA B 1 367 ? -12.344 15.445 17.234 1 85.19 367 ALA B C 1
ATOM 7986 O O . ALA B 1 367 ? -11.391 16.125 16.828 1 85.19 367 ALA B O 1
ATOM 7987 N N . VAL B 1 368 ? -12.359 14.852 18.359 1 86.62 368 VAL B N 1
ATOM 7988 C CA . VAL B 1 368 ? -11.234 14.961 19.281 1 86.62 368 VAL B CA 1
ATOM 7989 C C . VAL B 1 368 ? -10.016 14.234 18.703 1 86.62 368 VAL B C 1
ATOM 7991 O O . VAL B 1 368 ? -8.906 14.766 18.719 1 86.62 368 VAL B O 1
ATOM 7994 N N . LEU B 1 369 ? -10.258 13.094 18.188 1 91.06 369 LEU B N 1
ATOM 7995 C CA . LEU B 1 369 ? -9.164 12.289 17.656 1 91.06 369 LEU B CA 1
ATOM 7996 C C . LEU B 1 369 ? -8.625 12.906 16.375 1 91.06 369 LEU B C 1
ATOM 7998 O O . LEU B 1 369 ? -7.43 12.789 16.078 1 91.06 369 LEU B O 1
ATOM 8002 N N . PHE B 1 370 ? -9.5 13.531 15.633 1 90.5 370 PHE B N 1
ATOM 8003 C CA . PHE B 1 370 ? -9.086 14.258 14.438 1 90.5 370 PHE B CA 1
ATOM 8004 C C . PHE B 1 370 ? -8.109 15.367 14.789 1 90.5 370 PHE B C 1
ATOM 8006 O O . PHE B 1 370 ? -7.031 15.469 14.195 1 90.5 370 PHE B O 1
ATOM 8013 N N . SER B 1 371 ? -8.398 16.109 15.75 1 85.44 371 SER B N 1
ATOM 8014 C CA . SER B 1 371 ? -7.562 17.219 16.188 1 85.44 371 SER B CA 1
ATOM 8015 C C . SER B 1 371 ? -6.266 16.719 16.812 1 85.44 371 SER B C 1
ATOM 8017 O O . SER B 1 371 ? -5.199 17.297 16.594 1 85.44 371 SER B O 1
ATOM 8019 N N . THR B 1 372 ? -6.402 15.68 17.531 1 91.19 372 THR B N 1
ATOM 8020 C CA . THR B 1 372 ? -5.227 15.117 18.172 1 91.19 372 THR B CA 1
ATOM 8021 C C . THR B 1 372 ? -4.238 14.586 17.141 1 91.19 372 THR B C 1
ATOM 8023 O O . THR B 1 372 ? -3.023 14.711 17.328 1 91.19 372 THR B O 1
ATOM 8026 N N . PHE B 1 373 ? -4.75 14.039 16.109 1 94.12 373 PHE B N 1
ATOM 8027 C CA . PHE B 1 373 ? -3.865 13.477 15.094 1 94.12 373 PHE B CA 1
ATOM 8028 C C . PHE B 1 373 ? -3.043 14.578 14.422 1 94.12 373 PHE B C 1
ATOM 8030 O O . PHE B 1 373 ? -1.833 14.43 14.234 1 94.12 373 PHE B O 1
ATOM 8037 N N . TYR B 1 374 ? -3.623 15.711 14.117 1 89.06 374 TYR B N 1
ATOM 8038 C CA . TYR B 1 374 ? -2.922 16.781 13.422 1 89.06 374 TYR B CA 1
ATOM 8039 C C . TYR B 1 374 ? -1.962 17.516 14.359 1 89.06 374 TYR B C 1
ATOM 8041 O O . TYR B 1 374 ? -0.942 18.047 13.922 1 89.06 374 TYR B O 1
ATOM 8049 N N . THR B 1 375 ? -2.207 17.422 15.656 1 89.56 375 THR B N 1
ATOM 8050 C CA . THR B 1 375 ? -1.319 18.062 16.625 1 89.56 375 THR B CA 1
ATOM 8051 C C . THR B 1 375 ? -0.07 17.219 16.844 1 89.56 375 THR B C 1
ATOM 8053 O O . THR B 1 375 ? 0.862 17.641 17.531 1 89.56 375 THR B O 1
ATOM 8056 N N . SER B 1 376 ? -0.069 16.062 16.234 1 94.12 376 SER B N 1
ATOM 8057 C CA . SER B 1 376 ? 1.132 15.234 16.312 1 94.12 376 SER B CA 1
ATOM 8058 C C . SER B 1 376 ? 2.332 15.945 15.695 1 94.12 376 SER B C 1
ATOM 8060 O O . SER B 1 376 ? 3.479 15.547 15.922 1 94.12 376 SER B O 1
ATOM 8062 N N . LEU B 1 377 ? 2.113 17.016 15.023 1 89.56 377 LEU B N 1
ATOM 8063 C CA . LEU B 1 377 ? 3.176 17.812 14.414 1 89.56 377 LEU B CA 1
ATOM 8064 C C . LEU B 1 377 ? 4.113 18.375 15.484 1 89.56 377 LEU B C 1
ATOM 8066 O O . LEU B 1 377 ? 5.301 18.578 15.227 1 89.56 377 LEU B O 1
ATOM 8070 N N . ILE B 1 378 ? 3.666 18.484 16.703 1 87 378 ILE B N 1
ATOM 8071 C CA . ILE B 1 378 ? 4.465 19.047 17.781 1 87 378 ILE B CA 1
ATOM 8072 C C . ILE B 1 378 ? 5.492 18.031 18.266 1 87 378 ILE B C 1
ATOM 8074 O O . ILE B 1 378 ? 6.48 18.391 18.906 1 87 378 ILE B O 1
ATOM 8078 N N . THR B 1 379 ? 5.258 16.75 17.891 1 95.25 379 THR B N 1
ATOM 8079 C CA . THR B 1 379 ? 6.16 15.695 18.359 1 95.25 379 THR B CA 1
ATOM 8080 C C . THR B 1 379 ? 7.457 15.711 17.562 1 95.25 379 THR B C 1
ATOM 8082 O O . THR B 1 379 ? 8.359 14.906 17.812 1 95.25 379 THR B O 1
ATOM 8085 N N . ALA B 1 380 ? 7.605 16.641 16.609 1 93.69 380 ALA B N 1
ATOM 8086 C CA . ALA B 1 380 ? 8.836 16.75 15.836 1 93.69 380 ALA B CA 1
ATOM 8087 C C . ALA B 1 380 ? 10.031 17.031 16.734 1 93.69 380 ALA B C 1
ATOM 8089 O O . ALA B 1 380 ? 11.125 16.484 16.516 1 93.69 380 ALA B O 1
ATOM 8090 N N . LEU B 1 381 ? 9.812 17.781 17.75 1 89.31 381 LEU B N 1
ATOM 8091 C CA . LEU B 1 381 ? 10.906 18.141 18.656 1 89.31 381 LEU B CA 1
ATOM 8092 C C . LEU B 1 381 ? 11.305 16.953 19.531 1 89.31 381 LEU B C 1
ATOM 8094 O O . LEU B 1 381 ? 12.484 16.594 19.578 1 89.31 381 LEU B O 1
ATOM 8098 N N . PRO B 1 382 ? 10.375 16.344 20.219 1 95.06 382 PRO B N 1
ATOM 8099 C CA . PRO B 1 382 ? 10.781 15.18 21.016 1 95.06 382 PRO B CA 1
ATOM 8100 C C . PRO B 1 382 ? 11.422 14.078 20.172 1 95.06 382 PRO B C 1
ATOM 8102 O O . PRO B 1 382 ? 12.344 13.398 20.641 1 95.06 382 PRO B O 1
ATOM 8105 N N . VAL B 1 383 ? 10.93 13.836 18.984 1 96.44 383 VAL B N 1
ATOM 8106 C CA . VAL B 1 383 ? 11.531 12.812 18.141 1 96.44 383 VAL B CA 1
ATOM 8107 C C . VAL B 1 383 ? 12.945 13.234 17.75 1 96.44 383 VAL B C 1
ATOM 8109 O O . VAL B 1 383 ? 13.859 12.398 17.703 1 96.44 383 VAL B O 1
ATOM 8112 N N . ALA B 1 384 ? 13.164 14.516 17.484 1 94 384 ALA B N 1
ATOM 8113 C CA . ALA B 1 384 ? 14.492 15.023 17.156 1 94 384 ALA B CA 1
ATOM 8114 C C . ALA B 1 384 ? 15.438 14.867 18.344 1 94 384 ALA B C 1
ATOM 8116 O O . ALA B 1 384 ? 16.609 14.523 18.172 1 94 384 ALA B O 1
ATOM 8117 N N . ILE B 1 385 ? 14.93 15.141 19.531 1 93.88 385 ILE B N 1
ATOM 8118 C CA . ILE B 1 385 ? 15.727 14.945 20.734 1 93.88 385 ILE B CA 1
ATOM 8119 C C . ILE B 1 385 ? 16.078 13.469 20.891 1 93.88 385 ILE B C 1
ATOM 8121 O O . ILE B 1 385 ? 17.188 13.133 21.328 1 93.88 385 ILE B O 1
ATOM 8125 N N . GLY B 1 386 ? 15.148 12.602 20.531 1 95.69 386 GLY B N 1
ATOM 8126 C CA . GLY B 1 386 ? 15.43 11.18 20.562 1 95.69 386 GLY B CA 1
ATOM 8127 C C . GLY B 1 386 ? 16.594 10.789 19.672 1 95.69 386 GLY B C 1
ATOM 8128 O O . GLY B 1 386 ? 17.406 9.938 20.047 1 95.69 386 GLY B O 1
ATOM 8129 N N . VAL B 1 387 ? 16.703 11.406 18.5 1 95.12 387 VAL B N 1
ATOM 8130 C CA . VAL B 1 387 ? 17.828 11.148 17.594 1 95.12 387 VAL B CA 1
ATOM 8131 C C . VAL B 1 387 ? 19.125 11.664 18.219 1 95.12 387 VAL B C 1
ATOM 8133 O O . VAL B 1 387 ? 20.156 11 18.156 1 95.12 387 VAL B O 1
ATOM 8136 N N . ALA B 1 388 ? 19.062 12.789 18.859 1 92.56 388 ALA B N 1
ATOM 8137 C CA . ALA B 1 388 ? 20.234 13.422 19.453 1 92.56 388 ALA B CA 1
ATOM 8138 C C . ALA B 1 388 ? 20.766 12.617 20.625 1 92.56 388 ALA B C 1
ATOM 8140 O O . ALA B 1 388 ? 21.984 12.5 20.812 1 92.56 388 ALA B O 1
ATOM 8141 N N . ILE B 1 389 ? 19.875 12.086 21.406 1 92.5 389 ILE B N 1
ATOM 8142 C CA . ILE B 1 389 ? 20.266 11.312 22.578 1 92.5 389 ILE B CA 1
ATOM 8143 C C . ILE B 1 389 ? 20.844 9.969 22.156 1 92.5 389 ILE B C 1
ATOM 8145 O O . ILE B 1 389 ? 21.781 9.461 22.766 1 92.5 389 ILE B O 1
ATOM 8149 N N . SER B 1 390 ? 20.266 9.383 21.109 1 93.56 390 SER B N 1
ATOM 8150 C CA . SER B 1 390 ? 20.609 8.023 20.703 1 93.56 390 SER B CA 1
ATOM 8151 C C . SER B 1 390 ? 21.828 8.016 19.781 1 93.56 390 SER B C 1
ATOM 8153 O O . SER B 1 390 ? 22.609 7.07 19.797 1 93.56 390 SER B O 1
ATOM 8155 N N . GLY B 1 391 ? 21.859 9.039 18.984 1 91.38 391 GLY B N 1
ATOM 8156 C CA . GLY B 1 391 ? 22.875 9.016 17.938 1 91.38 391 GLY B CA 1
ATOM 8157 C C . GLY B 1 391 ? 24.047 9.93 18.219 1 91.38 391 GLY B C 1
ATOM 8158 O O . GLY B 1 391 ? 24.219 10.398 19.344 1 91.38 391 GLY B O 1
ATOM 8159 N N . ARG B 1 392 ? 24.953 9.945 17.078 1 89 392 ARG B N 1
ATOM 8160 C CA . ARG B 1 392 ? 26.141 10.789 17.156 1 89 392 ARG B CA 1
ATOM 8161 C C . ARG B 1 392 ? 26.125 11.852 16.062 1 89 392 ARG B C 1
ATOM 8163 O O . ARG B 1 392 ? 25.516 11.664 15.016 1 89 392 ARG B O 1
ATOM 8170 N N . GLY B 1 393 ? 26.641 13.008 16.375 1 87.31 393 GLY B N 1
ATOM 8171 C CA . GLY B 1 393 ? 26.812 14.023 15.344 1 87.31 393 GLY B CA 1
ATOM 8172 C C . GLY B 1 393 ? 25.719 15.07 15.344 1 87.31 393 GLY B C 1
ATOM 8173 O O . GLY B 1 393 ? 25.469 15.727 14.328 1 87.31 393 GLY B O 1
ATOM 8174 N N . VAL B 1 394 ? 24.859 15.133 16.359 1 88.94 394 VAL B N 1
ATOM 8175 C CA . VAL B 1 394 ? 23.828 16.156 16.453 1 88.94 394 VAL B CA 1
ATOM 8176 C C . VAL B 1 394 ? 24.219 17.188 17.5 1 88.94 394 VAL B C 1
ATOM 8178 O O . VAL B 1 394 ? 24.484 16.859 18.656 1 88.94 394 VAL B O 1
ATOM 8181 N N . SER B 1 395 ? 24.469 18.391 16.969 1 83.25 395 SER B N 1
ATOM 8182 C CA . SER B 1 395 ? 24.859 19.469 17.859 1 83.25 395 SER B CA 1
ATOM 8183 C C . SER B 1 395 ? 23.656 20.078 18.562 1 83.25 395 SER B C 1
ATOM 8185 O O . SER B 1 395 ? 22.625 20.328 17.922 1 83.25 395 SER B O 1
ATOM 8187 N N . SER B 1 396 ? 23.656 20.109 19.844 1 74.12 396 SER B N 1
ATOM 8188 C CA . SER B 1 396 ? 22.562 20.688 20.625 1 74.12 396 SER B CA 1
ATOM 8189 C C . SER B 1 396 ? 22.703 22.188 20.75 1 74.12 396 SER B C 1
ATOM 8191 O O . SER B 1 396 ? 21.891 22.844 21.422 1 74.12 396 SER B O 1
ATOM 8193 N N . HIS B 1 397 ? 23.703 22.766 20.094 1 63.62 397 HIS B N 1
ATOM 8194 C CA . HIS B 1 397 ? 23.859 24.203 20.219 1 63.62 397 HIS B CA 1
ATOM 8195 C C . HIS B 1 397 ? 22.734 24.953 19.516 1 63.62 397 HIS B C 1
ATOM 8197 O O . HIS B 1 397 ? 22.531 24.766 18.312 1 63.62 397 HIS B O 1
ATOM 8203 N N . ILE B 1 398 ? 21.734 25.281 20.297 1 59.97 398 ILE B N 1
ATOM 8204 C CA . ILE B 1 398 ? 20.641 26.078 19.75 1 59.97 398 ILE B CA 1
ATOM 8205 C C . ILE B 1 398 ? 20.953 27.562 19.891 1 59.97 398 ILE B C 1
ATOM 8207 O O . ILE B 1 398 ? 21.203 28.047 21 1 59.97 398 ILE B O 1
ATOM 8211 N N . ASP B 1 399 ? 21.359 28.203 18.891 1 60.88 399 ASP B N 1
ATOM 8212 C CA . ASP B 1 399 ? 21.547 29.641 19.016 1 60.88 399 ASP B CA 1
ATOM 8213 C C . ASP B 1 399 ? 20.219 30.375 19.016 1 60.88 399 ASP B C 1
ATOM 8215 O O . ASP B 1 399 ? 19.875 31.062 18.047 1 60.88 399 ASP B O 1
ATOM 8219 N N . PHE B 1 400 ? 19.234 29.875 19.922 1 65.69 400 PHE B N 1
ATOM 8220 C CA . PHE B 1 400 ? 17.984 30.609 20.109 1 65.69 400 PHE B CA 1
ATOM 8221 C C . PHE B 1 400 ? 18.203 31.812 21.016 1 65.69 400 PHE B C 1
ATOM 8223 O O . PHE B 1 400 ? 18.703 31.672 22.141 1 65.69 400 PHE B O 1
ATOM 8230 N N . ASP B 1 401 ? 18.219 33.062 20.406 1 70.56 401 ASP B N 1
ATOM 8231 C CA . ASP B 1 401 ? 18.219 34.281 21.234 1 70.56 401 ASP B CA 1
ATOM 8232 C C . ASP B 1 401 ? 16.812 34.594 21.719 1 70.56 401 ASP B C 1
ATOM 8234 O O . ASP B 1 401 ? 16.125 35.406 21.109 1 70.56 401 ASP B O 1
ATOM 8238 N N . LEU B 1 402 ? 16.344 33.906 22.812 1 76 402 LEU B N 1
ATOM 8239 C CA . LEU B 1 402 ? 14.992 34.062 23.344 1 76 402 LEU B CA 1
ATOM 8240 C C . LEU B 1 402 ? 14.758 35.5 23.812 1 76 402 LEU B C 1
ATOM 8242 O O . LEU B 1 402 ? 13.664 36.031 23.656 1 76 402 LEU B O 1
ATOM 8246 N N . VAL B 1 403 ? 15.773 36.031 24.391 1 80.75 403 VAL B N 1
ATOM 8247 C CA . VAL B 1 403 ? 15.633 37.375 24.906 1 80.75 403 VAL B CA 1
ATOM 8248 C C . VAL B 1 403 ? 15.391 38.375 23.75 1 80.75 403 VAL B C 1
ATOM 8250 O O . VAL B 1 403 ? 14.508 39.219 23.844 1 80.75 403 VAL B O 1
ATOM 8253 N N . LYS B 1 404 ? 16.109 38.125 22.781 1 82.69 404 LYS B N 1
ATOM 8254 C CA . LYS B 1 404 ? 15.906 38.969 21.609 1 82.69 404 LYS B CA 1
ATOM 8255 C C . LYS B 1 404 ? 14.531 38.75 20.984 1 82.69 404 LYS B C 1
ATOM 8257 O O . LYS B 1 404 ? 13.883 39.688 20.547 1 82.69 404 LYS B O 1
ATOM 8262 N N . ALA B 1 405 ? 14.125 37.562 21.016 1 86.25 405 ALA B N 1
ATOM 8263 C CA . ALA B 1 405 ? 12.836 37.219 20.438 1 86.25 405 ALA B CA 1
ATOM 8264 C C . ALA B 1 405 ? 11.695 37.844 21.25 1 86.25 405 ALA B C 1
ATOM 8266 O O . ALA B 1 405 ? 10.719 38.344 20.688 1 86.25 405 ALA B O 1
ATOM 8267 N N . LEU B 1 406 ? 11.82 37.812 22.562 1 85.44 406 LEU B N 1
ATOM 8268 C CA . LEU B 1 406 ? 10.781 38.375 23.422 1 85.44 406 LEU B CA 1
ATOM 8269 C C . LEU B 1 406 ? 10.734 39.875 23.328 1 85.44 406 LEU B C 1
ATOM 8271 O O . LEU B 1 406 ? 9.656 40.469 23.359 1 85.44 406 LEU B O 1
ATOM 8275 N N . LYS B 1 407 ? 11.891 40.438 23.219 1 84.88 407 LYS B N 1
ATOM 8276 C CA . LYS B 1 407 ? 11.953 41.906 23.047 1 84.88 407 LYS B CA 1
ATOM 8277 C C . LYS B 1 407 ? 11.359 42.312 21.703 1 84.88 407 LYS B C 1
ATOM 8279 O O . LYS B 1 407 ? 10.664 43.344 21.625 1 84.88 407 LYS B O 1
ATOM 8284 N N . SER B 1 408 ? 11.656 41.531 20.812 1 87.06 408 SER B N 1
ATOM 8285 C CA . SER B 1 408 ? 11.109 41.844 19.5 1 87.06 408 SER B CA 1
ATOM 8286 C C . SER B 1 408 ? 9.594 41.625 19.469 1 87.06 408 SER B C 1
ATOM 8288 O O . SER B 1 408 ? 8.875 42.344 18.781 1 87.06 408 SER B O 1
ATOM 8290 N N . ALA B 1 409 ? 9.148 40.594 20.109 1 89.38 409 ALA B N 1
ATOM 8291 C CA . ALA B 1 409 ? 7.711 40.312 20.203 1 89.38 409 ALA B CA 1
ATOM 8292 C C . ALA B 1 409 ? 6.992 41.469 20.938 1 89.38 409 ALA B C 1
ATOM 8294 O O . ALA B 1 409 ? 5.93 41.906 20.5 1 89.38 409 ALA B O 1
ATOM 8295 N N . GLY B 1 410 ? 7.57 41.844 22.078 1 88.44 410 GLY B N 1
ATOM 8296 C CA . GLY B 1 410 ? 6.988 42.938 22.828 1 88.44 410 GLY B CA 1
ATOM 8297 C C . GLY B 1 410 ? 6.98 44.25 22.078 1 88.44 410 GLY B C 1
ATOM 8298 O O . GLY B 1 410 ? 5.961 44.938 22.031 1 88.44 410 GLY B O 1
ATOM 8299 N N . GLY B 1 411 ? 8.109 44.562 21.484 1 86.31 411 GLY B N 1
ATOM 8300 C CA . GLY B 1 411 ? 8.195 45.781 20.703 1 86.31 411 GLY B CA 1
ATOM 8301 C C . GLY B 1 411 ? 7.297 45.781 19.484 1 86.31 411 GLY B C 1
ATOM 8302 O O . GLY B 1 411 ? 6.59 46.75 19.219 1 86.31 411 GLY B O 1
ATOM 8303 N N . GLY B 1 412 ? 7.336 44.719 18.812 1 87.25 412 GLY B N 1
ATOM 8304 C CA . GLY B 1 412 ? 6.484 44.594 17.641 1 87.25 412 GLY B CA 1
ATOM 8305 C C . GLY B 1 412 ? 5.008 44.562 17.969 1 87.25 412 GLY B C 1
ATOM 8306 O O . GLY B 1 412 ? 4.195 45.125 17.234 1 87.25 412 GLY B O 1
ATOM 8307 N N . GLY B 1 413 ? 4.652 43.875 19.016 1 90.56 413 GLY B N 1
ATOM 8308 C CA . GLY B 1 413 ? 3.27 43.844 19.453 1 90.56 413 GLY B CA 1
ATOM 8309 C C . GLY B 1 413 ? 2.746 45.188 19.875 1 90.56 413 GLY B C 1
ATOM 8310 O O . GLY B 1 413 ? 1.639 45.594 19.5 1 90.56 413 GLY B O 1
ATOM 8311 N N . LEU B 1 414 ? 3.555 45.906 20.609 1 89.56 414 LEU B N 1
ATOM 8312 C CA . LEU B 1 414 ? 3.15 47.219 21.062 1 89.56 414 LEU B CA 1
ATOM 8313 C C . LEU B 1 414 ? 3.008 48.188 19.875 1 89.56 414 LEU B C 1
ATOM 8315 O O . LEU B 1 414 ? 2.113 49.031 19.859 1 89.56 414 LEU B O 1
ATOM 8319 N N . ALA B 1 415 ? 3.936 48.062 18.969 1 89.38 415 ALA B N 1
ATOM 8320 C CA . ALA B 1 415 ? 3.85 48.875 17.766 1 89.38 415 ALA B CA 1
ATOM 8321 C C . ALA B 1 415 ? 2.574 48.594 16.984 1 89.38 415 ALA B C 1
ATOM 8323 O O . ALA B 1 415 ? 1.922 49.5 16.453 1 89.38 415 ALA B O 1
ATOM 8324 N N . GLY B 1 416 ? 2.27 47.375 16.906 1 90.31 416 GLY B N 1
ATOM 8325 C CA . GLY B 1 416 ? 1.057 46.969 16.203 1 90.31 416 GLY B CA 1
ATOM 8326 C C . GLY B 1 416 ? -0.21 47.438 16.906 1 90.31 416 GLY B C 1
ATOM 8327 O O . GLY B 1 416 ? -1.165 47.875 16.25 1 90.31 416 GLY B O 1
ATOM 8328 N N . ALA B 1 417 ? -0.205 47.281 18.219 1 90.69 417 ALA B N 1
ATOM 8329 C CA . ALA B 1 417 ? -1.35 47.781 19 1 90.69 417 ALA B CA 1
ATOM 8330 C C . ALA B 1 417 ? -1.549 49.281 18.828 1 90.69 417 ALA B C 1
ATOM 8332 O O . ALA B 1 417 ? -2.68 49.75 18.672 1 90.69 417 ALA B O 1
ATOM 8333 N N . ALA B 1 418 ? -0.469 50 18.859 1 90.56 418 ALA B N 1
ATOM 8334 C CA . ALA B 1 418 ? -0.542 51.469 18.688 1 90.56 418 ALA B CA 1
ATOM 8335 C C . ALA B 1 418 ? -1.043 51.812 17.281 1 90.56 418 ALA B C 1
ATOM 8337 O O . ALA B 1 418 ? -1.823 52.75 17.125 1 90.56 418 ALA B O 1
ATOM 8338 N N . ALA B 1 419 ? -0.518 51.125 16.359 1 90.75 419 ALA B N 1
ATOM 8339 C CA . ALA B 1 419 ? -0.961 51.375 14.984 1 90.75 419 ALA B CA 1
ATOM 8340 C C . ALA B 1 419 ? -2.455 51.094 14.836 1 90.75 419 ALA B C 1
ATOM 8342 O O . ALA B 1 419 ? -3.15 51.812 14.102 1 90.75 419 ALA B O 1
ATOM 8343 N N . MET B 1 420 ? -2.916 50.094 15.539 1 90.5 420 MET B N 1
ATOM 8344 C CA . MET B 1 420 ? -4.332 49.75 15.461 1 90.5 420 MET B CA 1
ATOM 8345 C C . MET B 1 420 ? -5.195 50.812 16.125 1 90.5 420 MET B C 1
ATOM 8347 O O . MET B 1 420 ? -6.305 51.094 15.672 1 90.5 420 MET B O 1
ATOM 8351 N N . VAL B 1 421 ? -4.742 51.375 17.172 1 89.81 421 VAL B N 1
ATOM 8352 C CA . VAL B 1 421 ? -5.477 52.438 17.844 1 89.81 421 VAL B CA 1
ATOM 8353 C C . VAL B 1 421 ? -5.688 53.594 16.891 1 89.81 421 VAL B C 1
ATOM 8355 O O . VAL B 1 421 ? -6.797 54.125 16.781 1 89.81 421 VAL B O 1
ATOM 8358 N N . VAL B 1 422 ? -4.641 53.938 16.172 1 89.81 422 VAL B N 1
ATOM 8359 C CA . VAL B 1 422 ? -4.723 55.062 15.219 1 89.81 422 VAL B CA 1
ATOM 8360 C C . VAL B 1 422 ? -5.645 54.656 14.062 1 89.81 422 VAL B C 1
ATOM 8362 O O . VAL B 1 422 ? -6.426 55.5 13.586 1 89.81 422 VAL B O 1
ATOM 8365 N N . GLN B 1 423 ? -5.516 53.5 13.703 1 88.56 423 GLN B N 1
ATOM 8366 C CA . GLN B 1 423 ? -6.332 53 12.594 1 88.56 423 GLN B CA 1
ATOM 8367 C C . GLN B 1 423 ? -7.812 53 12.961 1 88.56 423 GLN B C 1
ATOM 8369 O O . GLN B 1 423 ? -8.656 53.375 12.141 1 88.56 423 GLN B O 1
ATOM 8374 N N . VAL B 1 424 ? -8.141 52.531 14.133 1 85.25 424 VAL B N 1
ATOM 8375 C CA . VAL B 1 424 ? -9.531 52.5 14.562 1 85.25 424 VAL B CA 1
ATOM 8376 C C . VAL B 1 424 ? -10.062 53.938 14.672 1 85.25 424 VAL B C 1
ATOM 8378 O O . VAL B 1 424 ? -11.195 54.219 14.258 1 85.25 424 VAL B O 1
ATOM 8381 N N . LEU B 1 425 ? -9.25 54.812 15.133 1 87.06 425 LEU B N 1
ATOM 8382 C CA . LEU B 1 425 ? -9.672 56.188 15.312 1 87.06 425 LEU B CA 1
ATOM 8383 C C . LEU B 1 425 ? -9.844 56.875 13.969 1 87.06 425 LEU B C 1
ATOM 8385 O O . LEU B 1 425 ? -10.734 57.719 13.812 1 87.06 425 LEU B O 1
ATOM 8389 N N . THR B 1 426 ? -9.125 56.469 12.961 1 85.94 426 THR B N 1
ATOM 8390 C CA . THR B 1 426 ? -9.141 57.188 11.688 1 85.94 426 THR B CA 1
ATOM 8391 C C . THR B 1 426 ? -10.086 56.531 10.695 1 85.94 426 THR B C 1
ATOM 8393 O O . THR B 1 426 ? -10.758 57.188 9.914 1 85.94 426 THR B O 1
ATOM 8396 N N . LEU B 1 427 ? -10.156 55.219 10.719 1 85.12 427 LEU B N 1
ATOM 8397 C CA . LEU B 1 427 ? -10.844 54.531 9.617 1 85.12 427 LEU B CA 1
ATOM 8398 C C . LEU B 1 427 ? -12.07 53.781 10.125 1 85.12 427 LEU B C 1
ATOM 8400 O O . LEU B 1 427 ? -12.68 53 9.383 1 85.12 427 LEU B O 1
ATOM 8404 N N . MET B 1 428 ? -12.516 53.938 11.25 1 82.75 428 MET B N 1
ATOM 8405 C CA . MET B 1 428 ? -13.695 53.25 11.789 1 82.75 428 MET B CA 1
ATOM 8406 C C . MET B 1 428 ? -14.93 53.594 10.953 1 82.75 428 MET B C 1
ATOM 8408 O O . MET B 1 428 ? -15.789 52.719 10.75 1 82.75 428 MET B O 1
ATOM 8412 N N . PRO B 1 429 ? -15.031 54.781 10.492 1 80.69 429 PRO B N 1
ATOM 8413 C CA . PRO B 1 429 ? -16.203 55.094 9.664 1 80.69 429 PRO B CA 1
ATOM 8414 C C . PRO B 1 429 ? -16.297 54.219 8.422 1 80.69 429 PRO B C 1
ATOM 8416 O O . PRO B 1 429 ? -17.391 53.781 8.055 1 80.69 429 PRO B O 1
ATOM 8419 N N . MET B 1 430 ? -15.172 53.969 7.875 1 79.62 430 MET B N 1
ATOM 8420 C CA . MET B 1 430 ? -15.172 53.125 6.68 1 79.62 430 MET B CA 1
ATOM 8421 C C . MET B 1 430 ? -15.594 51.688 7.012 1 79.62 430 MET B C 1
ATOM 8423 O O . MET B 1 430 ? -16.281 51.062 6.227 1 79.62 430 MET B O 1
ATOM 8427 N N . ARG B 1 431 ? -15.18 51.25 8.031 1 76.69 431 ARG B N 1
ATOM 8428 C CA . ARG B 1 431 ? -15.547 49.906 8.461 1 76.69 431 ARG B CA 1
ATOM 8429 C C . ARG B 1 431 ? -17.047 49.812 8.766 1 76.69 431 ARG B C 1
ATOM 8431 O O . ARG B 1 431 ? -17.672 48.812 8.484 1 76.69 431 ARG B O 1
ATOM 8438 N N . THR B 1 432 ? -17.578 50.75 9.398 1 74.56 432 THR B N 1
ATOM 8439 C CA . THR B 1 432 ? -19 50.781 9.711 1 74.56 432 THR B CA 1
ATOM 8440 C C . THR B 1 432 ? -19.828 50.812 8.43 1 74.56 432 THR B C 1
ATOM 8442 O O . THR B 1 432 ? -20.859 50.125 8.352 1 74.56 432 THR B O 1
ATOM 8445 N N . ILE B 1 433 ? -19.328 51.531 7.531 1 74.94 433 ILE B N 1
ATOM 8446 C CA . ILE B 1 433 ? -20.031 51.594 6.25 1 74.94 433 ILE B CA 1
ATOM 8447 C C . ILE B 1 433 ? -20 50.25 5.562 1 74.94 433 ILE B C 1
ATOM 8449 O O . ILE B 1 433 ? -21.016 49.812 5.012 1 74.94 433 ILE B O 1
ATOM 8453 N N . MET B 1 434 ? -18.844 49.656 5.641 1 73.94 434 MET B N 1
ATOM 8454 C CA . MET B 1 434 ? -18.688 48.344 5.016 1 73.94 434 MET B CA 1
ATOM 8455 C C . MET B 1 434 ? -19.594 47.312 5.684 1 73.94 434 MET B C 1
ATOM 8457 O O . MET B 1 434 ? -20.219 46.5 5.004 1 73.94 434 MET B O 1
ATOM 8461 N N . ASN B 1 435 ? -19.625 47.312 6.934 1 67.19 435 ASN B N 1
ATOM 8462 C CA . ASN B 1 435 ? -20.453 46.375 7.664 1 67.19 435 ASN B CA 1
ATOM 8463 C C . ASN B 1 435 ? -21.938 46.594 7.375 1 67.19 435 ASN B C 1
ATOM 8465 O O . ASN B 1 435 ? -22.703 45.625 7.309 1 67.19 435 ASN B O 1
ATOM 8469 N N . TYR B 1 436 ? -22.281 47.75 7.293 1 65.38 436 TYR B N 1
ATOM 8470 C CA . TYR B 1 436 ? -23.656 48.062 6.949 1 65.38 436 TYR B CA 1
ATOM 8471 C C . TYR B 1 436 ? -24 47.562 5.555 1 65.38 436 TYR B C 1
ATOM 8473 O O . TYR B 1 436 ? -25.094 47.031 5.336 1 65.38 436 TYR B O 1
ATOM 8481 N N . GLN B 1 437 ? -23.062 47.719 4.734 1 67.38 437 GLN B N 1
ATOM 8482 C CA . GLN B 1 437 ? -23.281 47.25 3.367 1 67.38 437 GLN B CA 1
ATOM 8483 C C . GLN B 1 437 ? -23.422 45.719 3.324 1 67.38 437 GLN B C 1
ATOM 8485 O O . GLN B 1 437 ? -24.188 45.188 2.527 1 67.38 437 GLN B O 1
ATOM 8490 N N . TYR B 1 438 ? -22.672 45.125 4.105 1 60.53 438 TYR B N 1
ATOM 8491 C CA . TYR B 1 438 ? -22.703 43.656 4.145 1 60.53 438 TYR B CA 1
ATOM 8492 C C . TYR B 1 438 ? -24.047 43.156 4.656 1 60.53 438 TYR B C 1
ATOM 8494 O O . TYR B 1 438 ? -24.562 42.125 4.176 1 60.53 438 TYR B O 1
ATOM 8502 N N . ARG B 1 439 ? -24.578 43.875 5.574 1 56.47 439 ARG B N 1
ATOM 8503 C CA . ARG B 1 439 ? -25.812 43.438 6.219 1 56.47 439 ARG B CA 1
ATOM 8504 C C . ARG B 1 439 ? -27.031 43.812 5.383 1 56.47 439 ARG B C 1
ATOM 8506 O O . ARG B 1 439 ? -27.953 43 5.23 1 56.47 439 ARG B O 1
ATOM 8513 N N . TYR B 1 440 ? -27.156 44.969 4.98 1 57.69 440 TYR B N 1
ATOM 8514 C CA . TYR B 1 440 ? -28.391 45.469 4.387 1 57.69 440 TYR B CA 1
ATOM 8515 C C . TYR B 1 440 ? -28.25 45.594 2.875 1 57.69 440 TYR B C 1
ATOM 8517 O O . TYR B 1 440 ? -29.25 45.781 2.172 1 57.69 440 TYR B O 1
ATOM 8525 N N . GLY B 1 441 ? -27.078 45.281 2.436 1 61.34 441 GLY B N 1
ATOM 8526 C CA . GLY B 1 441 ? -26.906 45.406 0.997 1 61.34 441 GLY B CA 1
ATOM 8527 C C . GLY B 1 441 ? -26.922 46.844 0.509 1 61.34 441 GLY B C 1
ATOM 8528 O O . GLY B 1 441 ? -27.094 47.781 1.301 1 61.34 441 GLY B O 1
ATOM 8529 N N . GLY B 1 442 ? -26.422 47.219 -0.768 1 63.22 442 GLY B N 1
ATOM 8530 C CA . GLY B 1 442 ? -26.484 48.531 -1.359 1 63.22 442 GLY B CA 1
ATOM 8531 C C . GLY B 1 442 ? -25.141 49.062 -1.8 1 63.22 442 GLY B C 1
ATOM 8532 O O . GLY B 1 442 ? -24.125 48.344 -1.733 1 63.22 442 GLY B O 1
ATOM 8533 N N . SER B 1 443 ? -25.203 50.188 -2.354 1 70 443 SER B N 1
ATOM 8534 C CA . SER B 1 443 ? -23.984 50.844 -2.83 1 70 443 SER B CA 1
ATOM 8535 C C . SER B 1 443 ? -23.281 51.625 -1.711 1 70 443 SER B C 1
ATOM 8537 O O . SER B 1 443 ? -23.906 51.938 -0.698 1 70 443 SER B O 1
ATOM 8539 N N . LEU B 1 444 ? -21.969 51.906 -1.726 1 75.19 444 LEU B N 1
ATOM 8540 C CA . LEU B 1 444 ? -21.172 52.625 -0.748 1 75.19 444 LEU B CA 1
ATOM 8541 C C . LEU B 1 444 ? -21.75 54 -0.478 1 75.19 444 LEU B C 1
ATOM 8543 O O . LEU B 1 444 ? -21.828 54.438 0.673 1 75.19 444 LEU B O 1
ATOM 8547 N N . LYS B 1 445 ? -22.156 54.656 -1.532 1 78.31 445 LYS B N 1
ATOM 8548 C CA . LYS B 1 445 ? -22.703 56 -1.398 1 78.31 445 LYS B CA 1
ATOM 8549 C C . LYS B 1 445 ? -24.016 56 -0.616 1 78.31 445 LYS B C 1
ATOM 8551 O O . LYS B 1 445 ? -24.234 56.844 0.239 1 78.31 445 LYS B O 1
ATOM 8556 N N . ASN B 1 446 ? -24.812 55.031 -0.925 1 78.88 446 ASN B N 1
ATOM 8557 C CA . ASN B 1 446 ? -26.094 54.969 -0.247 1 78.88 446 ASN B CA 1
ATOM 8558 C C . ASN B 1 446 ? -25.938 54.594 1.227 1 78.88 446 ASN B C 1
ATOM 8560 O O . ASN B 1 446 ? -26.656 55.125 2.082 1 78.88 446 ASN B O 1
ATOM 8564 N N . ALA B 1 447 ? -25 53.75 1.488 1 79.5 447 ALA B N 1
ATOM 8565 C CA . ALA B 1 447 ? -24.781 53.344 2.875 1 79.5 447 ALA B CA 1
ATOM 8566 C C . ALA B 1 447 ? -24.219 54.5 3.693 1 79.5 447 ALA B C 1
ATOM 8568 O O . ALA B 1 447 ? -24.594 54.688 4.855 1 79.5 447 ALA B O 1
ATOM 8569 N N . THR B 1 448 ? -23.344 55.344 3.102 1 82.5 448 THR B N 1
ATOM 8570 C CA . THR B 1 448 ? -22.75 56.5 3.787 1 82.5 448 THR B CA 1
ATOM 8571 C C . THR B 1 448 ? -23.828 57.531 4.125 1 82.5 448 THR B C 1
ATOM 8573 O O . THR B 1 448 ? -23.828 58.094 5.227 1 82.5 448 THR B O 1
ATOM 8576 N N . LYS B 1 449 ? -24.703 57.719 3.168 1 84.12 449 LYS B N 1
ATOM 8577 C CA . LYS B 1 449 ? -25.75 58.719 3.369 1 84.12 449 LYS B CA 1
ATOM 8578 C C . LYS B 1 449 ? -26.75 58.25 4.422 1 84.12 449 LYS B C 1
ATOM 8580 O O . LYS B 1 449 ? -27.203 59.031 5.258 1 84.12 449 LYS B O 1
ATOM 8585 N N . THR B 1 450 ? -27.031 57.031 4.328 1 81.25 450 THR B N 1
ATOM 8586 C CA . THR B 1 450 ? -28.016 56.5 5.262 1 81.25 450 THR B CA 1
ATOM 8587 C C . THR B 1 450 ? -27.484 56.562 6.691 1 81.25 450 THR B C 1
ATOM 8589 O O . THR B 1 450 ? -28.234 56.875 7.625 1 81.25 450 THR B O 1
ATOM 8592 N N . LEU B 1 451 ? -26.297 56.281 6.859 1 80.19 451 LEU B N 1
ATOM 8593 C CA . LEU B 1 451 ? -25.703 56.281 8.195 1 80.19 451 LEU B CA 1
ATOM 8594 C C . LEU B 1 451 ? -25.547 57.688 8.742 1 80.19 451 LEU B C 1
ATOM 8596 O O . LEU B 1 451 ? -25.703 57.906 9.945 1 80.19 451 LEU B O 1
ATOM 8600 N N . TYR B 1 452 ? -25.219 58.594 7.852 1 84.31 452 TYR B N 1
ATOM 8601 C CA . TYR B 1 452 ? -25.109 59.969 8.273 1 84.31 452 TYR B CA 1
ATOM 8602 C C . TYR B 1 452 ? -26.453 60.531 8.711 1 84.31 452 TYR B C 1
ATOM 8604 O O . TYR B 1 452 ? -26.547 61.281 9.68 1 84.31 452 TYR B O 1
ATOM 8612 N N . GLU B 1 453 ? -27.5 60.125 8.062 1 83.31 453 GLU B N 1
ATOM 8613 C CA . GLU B 1 453 ? -28.844 60.594 8.391 1 83.31 453 GLU B CA 1
ATOM 8614 C C . GLU B 1 453 ? -29.359 59.969 9.68 1 83.31 453 GLU B C 1
ATOM 8616 O O . GLU B 1 453 ? -30.188 60.562 10.383 1 83.31 453 GLU B O 1
ATOM 8621 N N . ASP B 1 454 ? -28.891 58.844 9.961 1 77.81 454 ASP B N 1
ATOM 8622 C CA . ASP B 1 454 ? -29.359 58.094 11.133 1 77.81 454 ASP B CA 1
ATOM 8623 C C . ASP B 1 454 ? -28.734 58.656 12.406 1 77.81 454 ASP B C 1
ATOM 8625 O O . ASP B 1 454 ? -29.297 58.531 13.5 1 77.81 454 ASP B O 1
ATOM 8629 N N . GLY B 1 455 ? -27.562 59.312 12.445 1 76.38 455 GLY B N 1
ATOM 8630 C CA . GLY B 1 455 ? -26.969 59.75 13.703 1 76.38 455 GLY B CA 1
ATOM 8631 C C . GLY B 1 455 ? -25.781 60.656 13.531 1 76.38 455 GLY B C 1
ATOM 8632 O O . GLY B 1 455 ? -25.109 61.031 14.508 1 76.38 455 GLY B O 1
ATOM 8633 N N . GLY B 1 456 ? -25.594 61.125 12.367 1 76.31 456 GLY B N 1
ATOM 8634 C CA . GLY B 1 456 ? -24.516 62.062 12.117 1 76.31 456 GLY B CA 1
ATOM 8635 C C . GLY B 1 456 ? -23.141 61.406 12.203 1 76.31 456 GLY B C 1
ATOM 8636 O O . GLY B 1 456 ? -23 60.219 11.945 1 76.31 456 GLY B O 1
ATOM 8637 N N . PHE B 1 457 ? -22.094 62.156 12.562 1 80.5 457 PHE B N 1
ATOM 8638 C CA . PHE B 1 457 ? -20.719 61.688 12.625 1 80.5 457 PHE B CA 1
ATOM 8639 C C . PHE B 1 457 ? -20.5 60.719 13.797 1 80.5 457 PHE B C 1
ATOM 8641 O O . PHE B 1 457 ? -19.656 59.844 13.734 1 80.5 457 PHE B O 1
ATOM 8648 N N . LYS B 1 458 ? -21.281 60.812 14.789 1 78.69 458 LYS B N 1
ATOM 8649 C CA . LYS B 1 458 ? -21.172 59.969 15.969 1 78.69 458 LYS B CA 1
ATOM 8650 C C . LYS B 1 458 ? -21.625 58.531 15.664 1 78.69 458 LYS B C 1
ATOM 8652 O O . LYS B 1 458 ? -21.188 57.594 16.312 1 78.69 458 LYS B O 1
ATOM 8657 N N . ARG B 1 459 ? -22.422 58.469 14.727 1 78.5 459 ARG B N 1
ATOM 8658 C CA . ARG B 1 459 ? -22.953 57.156 14.359 1 78.5 459 ARG B CA 1
ATOM 8659 C C . ARG B 1 459 ? -21.859 56.312 13.695 1 78.5 459 ARG B C 1
ATOM 8661 O O . ARG B 1 459 ? -21.875 55.094 13.82 1 78.5 459 ARG B O 1
ATOM 8668 N N . TYR B 1 460 ? -20.984 57.094 13.055 1 80.75 460 TYR B N 1
ATOM 8669 C CA . TYR B 1 460 ? -19.891 56.375 12.391 1 80.75 460 TYR B CA 1
ATOM 8670 C C . TYR B 1 460 ? -18.953 55.719 13.414 1 80.75 460 TYR B C 1
ATOM 8672 O O . TYR B 1 460 ? -18.266 54.75 13.109 1 80.75 460 TYR B O 1
ATOM 8680 N N . TYR B 1 461 ? -18.953 56.25 14.617 1 80.12 461 TYR B N 1
ATOM 8681 C CA . TYR B 1 461 ? -18.031 55.781 15.641 1 80.12 461 TYR B CA 1
ATOM 8682 C C . TYR B 1 461 ? -18.766 55 16.719 1 80.12 461 TYR B C 1
ATOM 8684 O O . TYR B 1 461 ? -18.297 54.906 17.859 1 80.12 461 TYR B O 1
ATOM 8692 N N . ALA B 1 462 ? -19.969 54.594 16.344 1 72.38 462 ALA B N 1
ATOM 8693 C CA . ALA B 1 462 ? -20.703 53.781 17.297 1 72.38 462 ALA B CA 1
ATOM 8694 C C . ALA B 1 462 ? -19.984 52.469 17.578 1 72.38 462 ALA B C 1
ATOM 8696 O O . ALA B 1 462 ? -19.688 51.719 16.656 1 72.38 462 ALA B O 1
ATOM 8697 N N . GLY B 1 463 ? -19.516 52.219 18.844 1 68.25 463 GLY B N 1
ATOM 8698 C CA . GLY B 1 463 ? -18.781 51.031 19.25 1 68.25 463 GLY B CA 1
ATOM 8699 C C . GLY B 1 463 ? -17.297 51.25 19.375 1 68.25 463 GLY B C 1
ATOM 8700 O O . GLY B 1 463 ? -16.516 50.281 19.312 1 68.25 463 GLY B O 1
ATOM 8701 N N . LEU B 1 464 ? -16.891 52.375 19.344 1 76.31 464 LEU B N 1
ATOM 8702 C CA . LEU B 1 464 ? -15.484 52.75 19.375 1 76.31 464 LEU B CA 1
ATOM 8703 C C . LEU B 1 464 ? -14.781 52.125 20.578 1 76.31 464 LEU B C 1
ATOM 8705 O O . LEU B 1 464 ? -13.656 51.656 20.453 1 76.31 464 LEU B O 1
ATOM 8709 N N . ALA B 1 465 ? -15.422 52.062 21.703 1 73.31 465 ALA B N 1
ATOM 8710 C CA . ALA B 1 465 ? -14.797 51.531 22.906 1 73.31 465 ALA B CA 1
ATOM 8711 C C . ALA B 1 465 ? -14.484 50.031 22.75 1 73.31 465 ALA B C 1
ATOM 8713 O O . ALA B 1 465 ? -13.406 49.594 23.141 1 73.31 465 ALA B O 1
ATOM 8714 N N . ALA B 1 466 ? -15.438 49.375 22.203 1 70.44 466 ALA B N 1
ATOM 8715 C CA . ALA B 1 466 ? -15.227 47.938 21.984 1 70.44 466 ALA B CA 1
ATOM 8716 C C . ALA B 1 466 ? -14.133 47.719 20.953 1 70.44 466 ALA B C 1
ATOM 8718 O O . ALA B 1 466 ? -13.328 46.781 21.078 1 70.44 466 ALA B O 1
ATOM 8719 N N . ALA B 1 467 ? -14.133 48.531 19.969 1 75.06 467 ALA B N 1
ATOM 8720 C CA . ALA B 1 467 ? -13.148 48.406 18.906 1 75.06 467 ALA B CA 1
ATOM 8721 C C . ALA B 1 467 ? -11.75 48.719 19.406 1 75.06 467 ALA B C 1
ATOM 8723 O O . ALA B 1 467 ? -10.766 48.125 18.984 1 75.06 467 ALA B O 1
ATOM 8724 N N . LEU B 1 468 ? -11.688 49.688 20.328 1 81.31 468 LEU B N 1
ATOM 8725 C CA . LEU B 1 468 ? -10.391 50.125 20.828 1 81.31 468 LEU B CA 1
ATOM 8726 C C . LEU B 1 468 ? -9.82 49.125 21.828 1 81.31 468 LEU B C 1
ATOM 8728 O O . LEU B 1 468 ? -8.617 49.125 22.094 1 81.31 468 LEU B O 1
ATOM 8732 N N . PHE B 1 469 ? -10.648 48.344 22.328 1 79.44 469 PHE B N 1
ATOM 8733 C CA . PHE B 1 469 ? -10.156 47.344 23.266 1 79.44 469 PHE B CA 1
ATOM 8734 C C . PHE B 1 469 ? -9.789 46.062 22.547 1 79.44 469 PHE B C 1
ATOM 8736 O O . PHE B 1 469 ? -8.711 45.5 22.75 1 79.44 469 PHE B O 1
ATOM 8743 N N . GLN B 1 470 ? -10.594 45.594 21.719 1 77.31 470 GLN B N 1
ATOM 8744 C CA . GLN B 1 470 ? -10.391 44.281 21.078 1 77.31 470 GLN B CA 1
ATOM 8745 C C . GLN B 1 470 ? -9.414 44.406 19.906 1 77.31 470 GLN B C 1
ATOM 8747 O O . GLN B 1 470 ? -8.586 43.5 19.703 1 77.31 470 GLN B O 1
ATOM 8752 N N . GLY B 1 471 ? -9.469 45.438 19.219 1 81.25 471 GLY B N 1
ATOM 8753 C CA . GLY B 1 471 ? -8.648 45.594 18.031 1 81.25 471 GLY B CA 1
ATOM 8754 C C . GLY B 1 471 ? -7.164 45.625 18.328 1 81.25 471 GLY B C 1
ATOM 8755 O O . GLY B 1 471 ? -6.41 44.781 17.859 1 81.25 471 GLY B O 1
ATOM 8756 N N . PRO B 1 472 ? -6.832 46.531 19.172 1 86.69 472 PRO B N 1
ATOM 8757 C CA . PRO B 1 472 ? -5.406 46.656 19.484 1 86.69 472 PRO B CA 1
ATOM 8758 C C . PRO B 1 472 ? -4.859 45.406 20.172 1 86.69 472 PRO B C 1
ATOM 8760 O O . PRO B 1 472 ? -3.705 45.031 19.938 1 86.69 472 PRO B O 1
ATOM 8763 N N . LEU B 1 473 ? -5.645 44.75 20.938 1 85.69 473 LEU B N 1
ATOM 8764 C CA . LEU B 1 473 ? -5.188 43.562 21.594 1 85.69 473 LEU B CA 1
ATOM 8765 C C . LEU B 1 473 ? -4.969 42.438 20.594 1 85.69 473 LEU B C 1
ATOM 8767 O O . LEU B 1 473 ? -4.004 41.656 20.703 1 85.69 473 LEU B O 1
ATOM 8771 N N . SER B 1 474 ? -5.895 42.344 19.703 1 85.56 474 SER B N 1
ATOM 8772 C CA . SER B 1 474 ? -5.758 41.312 18.672 1 85.56 474 SER B CA 1
ATOM 8773 C C . SER B 1 474 ? -4.551 41.594 17.781 1 85.56 474 SER B C 1
ATOM 8775 O O . SER B 1 474 ? -3.811 40.688 17.438 1 85.56 474 SER B O 1
ATOM 8777 N N . ARG B 1 475 ? -4.402 42.781 17.453 1 88 475 ARG B N 1
ATOM 8778 C CA . ARG B 1 475 ? -3.289 43.156 16.578 1 88 475 ARG B CA 1
ATOM 8779 C C . ARG B 1 475 ? -1.959 43.031 17.312 1 88 475 ARG B C 1
ATOM 8781 O O . ARG B 1 475 ? -0.926 42.75 16.703 1 88 475 ARG B O 1
ATOM 8788 N N . PHE B 1 476 ? -1.992 43.312 18.578 1 90.62 476 PHE B N 1
ATOM 8789 C CA . PHE B 1 476 ? -0.8 43.062 19.375 1 90.62 476 PHE B CA 1
ATOM 8790 C C . PHE B 1 476 ? -0.343 41.625 19.203 1 90.62 476 PHE B C 1
ATOM 8792 O O . PHE B 1 476 ? 0.839 41.375 18.969 1 90.62 476 PHE B O 1
ATOM 8799 N N . GLY B 1 477 ? -1.266 40.75 19.391 1 88.69 477 GLY B N 1
ATOM 8800 C CA . GLY B 1 477 ? -0.945 39.312 19.25 1 88.69 477 GLY B CA 1
ATOM 8801 C C . GLY B 1 477 ? -0.423 38.969 17.859 1 88.69 477 GLY B C 1
ATOM 8802 O O . GLY B 1 477 ? 0.523 38.188 17.734 1 88.69 477 GLY B O 1
ATOM 8803 N N . ASP B 1 478 ? -0.983 39.531 16.859 1 90.88 478 ASP B N 1
ATOM 8804 C CA . ASP B 1 478 ? -0.602 39.219 15.484 1 90.88 478 ASP B CA 1
ATOM 8805 C C . ASP B 1 478 ? 0.824 39.688 15.195 1 90.88 478 ASP B C 1
ATOM 8807 O O . ASP B 1 478 ? 1.628 38.938 14.648 1 90.88 478 ASP B O 1
ATOM 8811 N N . THR B 1 479 ? 1.094 40.938 15.547 1 90.94 479 THR B N 1
ATOM 8812 C CA . THR B 1 479 ? 2.389 41.5 15.219 1 90.94 479 THR B CA 1
ATOM 8813 C C . THR B 1 479 ? 3.469 41 16.172 1 90.94 479 THR B C 1
ATOM 8815 O O . THR B 1 479 ? 4.633 40.875 15.773 1 90.94 479 THR B O 1
ATOM 8818 N N . ALA B 1 480 ? 3.041 40.781 17.359 1 90.88 480 ALA B N 1
ATOM 8819 C CA . ALA B 1 480 ? 3.992 40.188 18.281 1 90.88 480 ALA B CA 1
ATOM 8820 C C . ALA B 1 480 ? 4.418 38.812 17.828 1 90.88 480 ALA B C 1
ATOM 8822 O O . ALA B 1 480 ? 5.594 38.438 17.922 1 90.88 480 ALA B O 1
ATOM 8823 N N . ALA B 1 481 ? 3.398 38.062 17.438 1 91 481 ALA B N 1
ATOM 8824 C CA . ALA B 1 481 ? 3.695 36.75 16.938 1 91 481 ALA B CA 1
ATOM 8825 C C . ALA B 1 481 ? 4.617 36.781 15.719 1 91 481 ALA B C 1
ATOM 8827 O O . ALA B 1 481 ? 5.57 36.031 15.609 1 91 481 ALA B O 1
ATOM 8828 N N . ASN B 1 482 ? 4.34 37.656 14.828 1 89.94 482 ASN B N 1
ATOM 8829 C CA . ASN B 1 482 ? 5.156 37.781 13.625 1 89.94 482 ASN B CA 1
ATOM 8830 C C . ASN B 1 482 ? 6.578 38.219 13.953 1 89.94 482 ASN B C 1
ATOM 8832 O O . ASN B 1 482 ? 7.547 37.594 13.523 1 89.94 482 ASN B O 1
ATOM 8836 N N . ALA B 1 483 ? 6.785 39.312 14.695 1 87.25 483 ALA B N 1
ATOM 8837 C CA . ALA B 1 483 ? 8.102 39.844 15.031 1 87.25 483 ALA B CA 1
ATOM 8838 C C . ALA B 1 483 ? 8.867 38.875 15.938 1 87.25 483 ALA B C 1
ATOM 8840 O O . ALA B 1 483 ? 10.07 38.656 15.766 1 87.25 483 ALA B O 1
ATOM 8841 N N . GLY B 1 484 ? 8.172 38.344 16.828 1 87.06 484 GLY B N 1
ATOM 8842 C CA . GLY B 1 484 ? 8.805 37.469 17.781 1 87.06 484 GLY B CA 1
ATOM 8843 C C . GLY B 1 484 ? 9.305 36.156 17.141 1 87.06 484 GLY B C 1
ATOM 8844 O O . GLY B 1 484 ? 10.438 35.75 17.391 1 87.06 484 GLY B O 1
ATOM 8845 N N . ILE B 1 485 ? 8.43 35.562 16.422 1 87.12 485 ILE B N 1
ATOM 8846 C CA . ILE B 1 485 ? 8.773 34.281 15.82 1 87.12 485 ILE B CA 1
ATOM 8847 C C . ILE B 1 485 ? 9.859 34.5 14.766 1 87.12 485 ILE B C 1
ATOM 8849 O O . ILE B 1 485 ? 10.758 33.656 14.625 1 87.12 485 ILE B O 1
ATOM 8853 N N . LEU B 1 486 ? 9.789 35.562 14.016 1 85.81 486 LEU B N 1
ATOM 8854 C CA . LEU B 1 486 ? 10.828 35.812 13.023 1 85.81 486 LEU B CA 1
ATOM 8855 C C . LEU B 1 486 ? 12.172 36.062 13.695 1 85.81 486 LEU B C 1
ATOM 8857 O O . LEU B 1 486 ? 13.211 35.656 13.164 1 85.81 486 LEU B O 1
ATOM 8861 N N . ALA B 1 487 ? 12.133 36.656 14.836 1 83.94 487 ALA B N 1
ATOM 8862 C CA . ALA B 1 487 ? 13.367 36.875 15.586 1 83.94 487 ALA B CA 1
ATOM 8863 C C . ALA B 1 487 ? 13.875 35.562 16.172 1 83.94 487 ALA B C 1
ATOM 8865 O O . ALA B 1 487 ? 15.078 35.312 16.219 1 83.94 487 ALA B O 1
ATOM 8866 N N . LEU B 1 488 ? 12.93 34.781 16.609 1 81.19 488 LEU B N 1
ATOM 8867 C CA . LEU B 1 488 ? 13.273 33.5 17.219 1 81.19 488 LEU B CA 1
ATOM 8868 C C . LEU B 1 488 ? 13.891 32.562 16.188 1 81.19 488 LEU B C 1
ATOM 8870 O O . LEU B 1 488 ? 14.828 31.844 16.5 1 81.19 488 LEU B O 1
ATOM 8874 N N . LEU B 1 489 ? 13.375 32.656 14.984 1 77.69 489 LEU B N 1
ATOM 8875 C CA . LEU B 1 489 ? 13.797 31.703 13.953 1 77.69 489 LEU B CA 1
ATOM 8876 C C . LEU B 1 489 ? 14.797 32.344 13.008 1 77.69 489 LEU B C 1
ATOM 8878 O O . LEU B 1 489 ? 15.031 31.844 11.898 1 77.69 489 LEU B O 1
ATOM 8882 N N . GLU B 1 490 ? 15.336 33.375 13.414 1 77.31 490 GLU B N 1
ATOM 8883 C CA . GLU B 1 490 ? 16.25 34.125 12.562 1 77.31 490 GLU B CA 1
ATOM 8884 C C . GLU B 1 490 ? 17.469 33.281 12.188 1 77.31 490 GLU B C 1
ATOM 8886 O O . GLU B 1 490 ? 17.984 33.406 11.07 1 77.31 490 GLU B O 1
ATOM 8891 N N . SER B 1 491 ? 17.859 32.406 13.055 1 68.44 491 SER B N 1
ATOM 8892 C CA . SER B 1 491 ? 19.047 31.609 12.828 1 68.44 491 SER B CA 1
ATOM 8893 C C . SER B 1 491 ? 18.75 30.406 11.93 1 68.44 491 SER B C 1
ATOM 8895 O O . SER B 1 491 ? 19.656 29.781 11.391 1 68.44 491 SER B O 1
ATOM 8897 N N . PHE B 1 492 ? 17.438 30.297 11.695 1 68.75 492 PHE B N 1
ATOM 8898 C CA . PHE B 1 492 ? 17.062 29.156 10.867 1 68.75 492 PHE B CA 1
ATOM 8899 C C . PHE B 1 492 ? 17.062 29.531 9.391 1 68.75 492 PHE B C 1
ATOM 8901 O O . PHE B 1 492 ? 16.719 30.656 9.031 1 68.75 492 PHE B O 1
ATOM 8908 N N . THR B 1 493 ? 17.625 28.719 8.555 1 67.38 493 THR B N 1
ATOM 8909 C CA . THR B 1 493 ? 17.672 28.984 7.125 1 67.38 493 THR B CA 1
ATOM 8910 C C . THR B 1 493 ? 16.359 28.609 6.457 1 67.38 493 THR B C 1
ATOM 8912 O O . THR B 1 493 ? 16.344 28.141 5.316 1 67.38 493 THR B O 1
ATOM 8915 N N . TRP B 1 494 ? 15.219 28.828 7.148 1 71.56 494 TRP B N 1
ATOM 8916 C CA . TRP B 1 494 ? 13.906 28.531 6.574 1 71.56 494 TRP B CA 1
ATOM 8917 C C . TRP B 1 494 ? 13.43 29.703 5.711 1 71.56 494 TRP B C 1
ATOM 8919 O O . TRP B 1 494 ? 13.727 30.859 5.996 1 71.56 494 TRP B O 1
ATOM 8929 N N . PRO B 1 495 ? 12.828 29.266 4.574 1 73.69 495 PRO B N 1
ATOM 8930 C CA . PRO B 1 495 ? 12.195 30.359 3.83 1 73.69 495 PRO B CA 1
ATOM 8931 C C . PRO B 1 495 ? 11.227 31.172 4.684 1 73.69 495 PRO B C 1
ATOM 8933 O O . PRO B 1 495 ? 10.617 30.641 5.613 1 73.69 495 PRO B O 1
ATOM 8936 N N . VAL B 1 496 ? 11.172 32.344 4.352 1 80.25 496 VAL B N 1
ATOM 8937 C CA . VAL B 1 496 ? 10.391 33.312 5.145 1 80.25 496 VAL B CA 1
ATOM 8938 C C . VAL B 1 496 ? 8.93 32.844 5.199 1 80.25 496 VAL B C 1
ATOM 8940 O O . VAL B 1 496 ? 8.266 33 6.227 1 80.25 496 VAL B O 1
ATOM 8943 N N . LEU B 1 497 ? 8.445 32.281 4.137 1 80 497 LEU B N 1
ATOM 8944 C CA . LEU B 1 497 ? 7.051 31.859 4.098 1 80 497 LEU B CA 1
ATOM 8945 C C . LEU B 1 497 ? 6.801 30.719 5.082 1 80 497 LEU B C 1
ATOM 8947 O O . LEU B 1 497 ? 5.719 30.625 5.66 1 80 497 LEU B O 1
ATOM 8951 N N . VAL B 1 498 ? 7.809 30 5.355 1 76.12 498 VAL B N 1
ATOM 8952 C CA . VAL B 1 498 ? 7.68 28.906 6.301 1 76.12 498 VAL B CA 1
ATOM 8953 C C . VAL B 1 498 ? 7.754 29.422 7.73 1 76.12 498 VAL B C 1
ATOM 8955 O O . VAL B 1 498 ? 7.012 28.969 8.602 1 76.12 498 VAL B O 1
ATOM 8958 N N . LYS B 1 499 ? 8.594 30.359 7.902 1 79.12 499 LYS B N 1
ATOM 8959 C CA . LYS B 1 499 ? 8.695 30.984 9.219 1 79.12 499 LYS B CA 1
ATOM 8960 C C . LYS B 1 499 ? 7.387 31.672 9.594 1 79.12 499 LYS B C 1
ATOM 8962 O O . LYS B 1 499 ? 7.004 31.688 10.766 1 79.12 499 LYS B O 1
ATOM 8967 N N . THR B 1 500 ? 6.734 32.062 8.539 1 86.25 500 THR B N 1
ATOM 8968 C CA . THR B 1 500 ? 5.492 32.781 8.781 1 86.25 500 THR B CA 1
ATOM 8969 C C . THR B 1 500 ? 4.383 31.844 9.211 1 86.25 500 THR B C 1
ATOM 8971 O O . THR B 1 500 ? 3.453 32.25 9.914 1 86.25 500 THR B O 1
ATOM 8974 N N . ILE B 1 501 ? 4.531 30.641 8.844 1 80.88 501 ILE B N 1
ATOM 8975 C CA . ILE B 1 501 ? 3.553 29.656 9.312 1 80.88 501 ILE B CA 1
ATOM 8976 C C . ILE B 1 501 ? 3.635 29.531 10.828 1 80.88 501 ILE B C 1
ATOM 8978 O O . ILE B 1 501 ? 2.607 29.5 11.516 1 80.88 501 ILE B O 1
ATOM 8982 N N . ALA B 1 502 ? 4.801 29.516 11.305 1 80.56 502 ALA B N 1
ATOM 8983 C CA . ALA B 1 502 ? 4.984 29.453 12.758 1 80.56 502 ALA B CA 1
ATOM 8984 C C . ALA B 1 502 ? 4.445 30.703 13.438 1 80.56 502 ALA B C 1
ATOM 8986 O O . ALA B 1 502 ? 3.873 30.625 14.523 1 80.56 502 ALA B O 1
ATOM 8987 N N . ALA B 1 503 ? 4.695 31.781 12.766 1 86.75 503 ALA B N 1
ATOM 8988 C CA . ALA B 1 503 ? 4.176 33.031 13.305 1 86.75 503 ALA B CA 1
ATOM 8989 C C . ALA B 1 503 ? 2.648 33.031 13.336 1 86.75 503 ALA B C 1
ATOM 8991 O O . ALA B 1 503 ? 2.041 33.5 14.305 1 86.75 503 ALA B O 1
ATOM 8992 N N . SER B 1 504 ? 2.102 32.438 12.32 1 88.81 504 SER B N 1
ATOM 8993 C CA . SER B 1 504 ? 0.644 32.406 12.25 1 88.81 504 SER B CA 1
ATOM 8994 C C . SER B 1 504 ? 0.066 31.422 13.266 1 88.81 504 SER B C 1
ATOM 8996 O O . SER B 1 504 ? -1.013 31.656 13.812 1 88.81 504 SER B O 1
ATOM 8998 N N . VAL B 1 505 ? 0.736 30.406 13.484 1 82.5 505 VAL B N 1
ATOM 8999 C CA . VAL B 1 505 ? 0.291 29.469 14.5 1 82.5 505 VAL B CA 1
ATOM 9000 C C . VAL B 1 505 ? 0.362 30.125 15.883 1 82.5 505 VAL B C 1
ATOM 9002 O O . VAL B 1 505 ? -0.534 29.938 16.703 1 82.5 505 VAL B O 1
ATOM 9005 N N . ALA B 1 506 ? 1.438 30.859 16.109 1 84.31 506 ALA B N 1
ATOM 9006 C CA . ALA B 1 506 ? 1.581 31.578 17.375 1 84.31 506 ALA B CA 1
ATOM 9007 C C . ALA B 1 506 ? 0.462 32.594 17.562 1 84.31 506 ALA B C 1
ATOM 9009 O O . ALA B 1 506 ? -0.068 32.75 18.656 1 84.31 506 ALA B O 1
ATOM 9010 N N . SER B 1 507 ? 0.209 33.219 16.469 1 89.12 507 SER B N 1
ATOM 9011 C CA . SER B 1 507 ? -0.873 34.188 16.531 1 89.12 507 SER B CA 1
ATOM 9012 C C . SER B 1 507 ? -2.213 33.531 16.812 1 89.12 507 SER B C 1
ATOM 9014 O O . SER B 1 507 ? -3.021 34.031 17.594 1 89.12 507 SER B O 1
ATOM 9016 N N . ALA B 1 508 ? -2.428 32.406 16.141 1 85.88 508 ALA B N 1
ATOM 9017 C CA . ALA B 1 508 ? -3.666 31.656 16.344 1 85.88 508 ALA B CA 1
ATOM 9018 C C . ALA B 1 508 ? -3.789 31.172 17.797 1 85.88 508 ALA B C 1
ATOM 9020 O O . ALA B 1 508 ? -4.875 31.219 18.375 1 85.88 508 ALA B O 1
ATOM 9021 N N . CYS B 1 509 ? -2.744 30.797 18.344 1 82.06 509 CYS B N 1
ATOM 9022 C CA . CYS B 1 509 ? -2.75 30.359 19.734 1 82.06 509 CYS B CA 1
ATOM 9023 C C . CYS B 1 509 ? -3.033 31.531 20.672 1 82.06 509 CYS B C 1
ATOM 9025 O O . CYS B 1 509 ? -3.74 31.375 21.672 1 82.06 509 CYS B O 1
ATOM 9027 N N . PHE B 1 510 ? -2.439 32.656 20.375 1 85.69 510 PHE B N 1
ATOM 9028 C CA . PHE B 1 510 ? -2.68 33.844 21.172 1 85.69 510 PHE B CA 1
ATOM 9029 C C . PHE B 1 510 ? -4.152 34.219 21.125 1 85.69 510 PHE B C 1
ATOM 9031 O O . PHE B 1 510 ? -4.727 34.625 22.141 1 85.69 510 PHE B O 1
ATOM 9038 N N . ARG B 1 511 ? -4.676 34.031 19.969 1 82.19 511 ARG B N 1
ATOM 9039 C CA . ARG B 1 511 ? -6.078 34.406 19.812 1 82.19 511 ARG B CA 1
ATOM 9040 C C . ARG B 1 511 ? -6.98 33.469 20.625 1 82.19 511 ARG B C 1
ATOM 9042 O O . ARG B 1 511 ? -8.031 33.906 21.109 1 82.19 511 ARG B O 1
ATOM 9049 N N . MET B 1 512 ? -6.547 32.312 20.766 1 80.25 512 MET B N 1
ATOM 9050 C CA . MET B 1 512 ? -7.32 31.375 21.578 1 80.25 512 MET B CA 1
ATOM 9051 C C . MET B 1 512 ? -7.383 31.844 23.031 1 80.25 512 MET B C 1
ATOM 9053 O O . MET B 1 512 ? -8.383 31.609 23.719 1 80.25 512 MET B O 1
ATOM 9057 N N . THR B 1 513 ? -6.367 32.531 23.453 1 80.38 513 THR B N 1
ATOM 9058 C CA . THR B 1 513 ? -6.352 33.031 24.828 1 80.38 513 THR B CA 1
ATOM 9059 C C . THR B 1 513 ? -7.305 34.219 24.984 1 80.38 513 THR B C 1
ATOM 9061 O O . THR B 1 513 ? -7.758 34.5 26.078 1 80.38 513 THR B O 1
ATOM 9064 N N . LEU B 1 514 ? -7.676 34.75 23.875 1 79.06 514 LEU B N 1
ATOM 9065 C CA . LEU B 1 514 ? -8.547 35.938 23.922 1 79.06 514 LEU B CA 1
ATOM 9066 C C . LEU B 1 514 ? -10 35.531 23.672 1 79.06 514 LEU B C 1
ATOM 9068 O O . LEU B 1 514 ? -10.898 36.375 23.781 1 79.06 514 LEU B O 1
ATOM 9072 N N . THR B 1 515 ? -10.242 34.312 23.469 1 77.38 515 THR B N 1
ATOM 9073 C CA . THR B 1 515 ? -11.578 33.844 23.109 1 77.38 515 THR B CA 1
ATOM 9074 C C . THR B 1 515 ? -12.586 34.188 24.203 1 77.38 515 THR B C 1
ATOM 9076 O O . THR B 1 515 ? -13.719 34.562 23.906 1 77.38 515 THR B O 1
ATOM 9079 N N . PRO B 1 516 ? -12.203 34.062 25.453 1 74.94 516 PRO B N 1
ATOM 9080 C CA . PRO B 1 516 ? -13.172 34.438 26.484 1 74.94 516 PRO B CA 1
ATOM 9081 C C . PRO B 1 516 ? -13.609 35.906 26.375 1 74.94 516 PRO B C 1
ATOM 9083 O O . PRO B 1 516 ? -14.773 36.219 26.625 1 74.94 516 PRO B O 1
ATOM 9086 N N . ILE B 1 517 ? -12.648 36.719 26 1 72.94 517 ILE B N 1
ATOM 9087 C CA . ILE B 1 517 ? -12.961 38.125 25.859 1 72.94 517 ILE B CA 1
ATOM 9088 C C . ILE B 1 517 ? -13.898 38.344 24.672 1 72.94 517 ILE B C 1
ATOM 9090 O O . ILE B 1 517 ? -14.828 39.125 24.734 1 72.94 517 ILE B O 1
ATOM 9094 N N . ASP B 1 518 ? -13.648 37.594 23.703 1 71.25 518 ASP B N 1
ATOM 9095 C CA . ASP B 1 518 ? -14.5 37.688 22.531 1 71.25 518 ASP B CA 1
ATOM 9096 C C . ASP B 1 518 ? -15.914 37.188 22.828 1 71.25 518 ASP B C 1
ATOM 9098 O O . ASP B 1 518 ? -16.891 37.719 22.297 1 71.25 518 ASP B O 1
ATOM 9102 N N . THR B 1 519 ? -16.031 36.156 23.594 1 70.06 519 THR B N 1
ATOM 9103 C CA . THR B 1 519 ? -17.328 35.594 23.984 1 70.06 519 THR B CA 1
ATOM 9104 C C . THR B 1 519 ? -18.094 36.594 24.844 1 70.06 519 THR B C 1
ATOM 9106 O O . THR B 1 519 ? -19.312 36.75 24.688 1 70.06 519 THR B O 1
ATOM 9109 N N . LEU B 1 520 ? -17.312 37.188 25.672 1 70.19 520 LEU B N 1
ATOM 9110 C CA . LEU B 1 520 ? -17.922 38.188 26.516 1 70.19 520 LEU B CA 1
ATOM 9111 C C . LEU B 1 520 ? -18.469 39.344 25.688 1 70.19 520 LEU B C 1
ATOM 9113 O O . LEU B 1 520 ? -19.578 39.812 25.922 1 70.19 520 LEU B O 1
ATOM 9117 N N . LYS B 1 521 ? -17.75 39.688 24.766 1 64.88 521 LYS B N 1
ATOM 9118 C CA . LYS B 1 521 ? -18.141 40.781 23.891 1 64.88 521 LYS B CA 1
ATOM 9119 C C . LYS B 1 521 ? -19.375 40.438 23.078 1 64.88 521 LYS B C 1
ATOM 9121 O O . LYS B 1 521 ? -20.297 41.25 22.969 1 64.88 521 LYS B O 1
ATOM 9126 N N . THR B 1 522 ? -19.297 39.375 22.516 1 61.47 522 THR B N 1
ATOM 9127 C CA . THR B 1 522 ? -20.391 38.969 21.641 1 61.47 522 THR B CA 1
ATOM 9128 C C . THR B 1 522 ? -21.672 38.812 22.453 1 61.47 522 THR B C 1
ATOM 9130 O O . THR B 1 522 ? -22.766 39.156 21.969 1 61.47 522 THR B O 1
ATOM 9133 N N . THR B 1 523 ? -21.516 38.25 23.625 1 62.41 523 THR B N 1
ATOM 9134 C CA . THR B 1 523 ? -22.688 38.062 24.469 1 62.41 523 THR B CA 1
ATOM 9135 C C . THR B 1 523 ? -23.234 39.406 24.953 1 62.41 523 THR B C 1
ATOM 9137 O O . THR B 1 523 ? -24.453 39.625 25.016 1 62.41 523 THR B O 1
ATOM 9140 N N . GLN B 1 524 ? -22.328 40.25 25.234 1 61.19 524 GLN B N 1
ATOM 9141 C CA . GLN B 1 524 ? -22.766 41.562 25.688 1 61.19 524 GLN B CA 1
ATOM 9142 C C . GLN B 1 524 ? -23.406 42.344 24.531 1 61.19 524 GLN B C 1
ATOM 9144 O O . GLN B 1 524 ? -24.375 43.094 24.75 1 61.19 524 GLN B O 1
ATOM 9149 N N . GLN B 1 525 ? -22.859 42.062 23.391 1 56 525 GLN B N 1
ATOM 9150 C CA . GLN B 1 525 ? -23.375 42.75 22.219 1 56 525 GLN B CA 1
ATOM 9151 C C . GLN B 1 525 ? -24.75 42.219 21.812 1 56 525 GLN B C 1
ATOM 9153 O O . GLN B 1 525 ? -25.594 42.969 21.328 1 56 525 GLN B O 1
ATOM 9158 N N . THR B 1 526 ? -24.922 40.938 21.984 1 54.09 526 THR B N 1
ATOM 9159 C CA . THR B 1 526 ? -26.156 40.312 21.516 1 54.09 526 THR B CA 1
ATOM 9160 C C . THR B 1 526 ? -27.266 40.469 22.547 1 54.09 526 THR B C 1
ATOM 9162 O O . THR B 1 526 ? -28.422 40.688 22.203 1 54.09 526 THR B O 1
ATOM 9165 N N . GLN B 1 527 ? -26.922 40.156 23.75 1 55.16 527 GLN B N 1
ATOM 9166 C CA . GLN B 1 527 ? -27.984 40.125 24.75 1 55.16 527 GLN B CA 1
ATOM 9167 C C . GLN B 1 527 ? -28.062 41.438 25.531 1 55.16 527 GLN B C 1
ATOM 9169 O O . GLN B 1 527 ? -29.031 41.656 26.266 1 55.16 527 GLN B O 1
ATOM 9174 N N . GLY B 1 528 ? -27.203 42.375 25.172 1 54.12 528 GLY B N 1
ATOM 9175 C CA . GLY B 1 528 ? -27.156 43.594 25.953 1 54.12 528 GLY B CA 1
ATOM 9176 C C . GLY B 1 528 ? -26.219 43.5 27.141 1 54.12 528 GLY B C 1
ATOM 9177 O O . GLY B 1 528 ? -25.844 42.406 27.562 1 54.12 528 GLY B O 1
ATOM 9178 N N . GLY B 1 529 ? -25.562 44.625 27.547 1 54.97 529 GLY B N 1
ATOM 9179 C CA . GLY B 1 529 ? -24.484 44.719 28.516 1 54.97 529 GLY B CA 1
ATOM 9180 C C . GLY B 1 529 ? -24.75 43.938 29.781 1 54.97 529 GLY B C 1
ATOM 9181 O O . GLY B 1 529 ? -23.938 43.094 30.188 1 54.97 529 GLY B O 1
ATOM 9182 N N . GLY B 1 530 ? -25.734 44.188 30.547 1 60.22 530 GLY B N 1
ATOM 9183 C CA . GLY B 1 530 ? -26.047 43.531 31.812 1 60.22 530 GLY B CA 1
ATOM 9184 C C . GLY B 1 530 ? -26.562 42.125 31.672 1 60.22 530 GLY B C 1
ATOM 9185 O O . GLY B 1 530 ? -26.109 41.219 32.375 1 60.22 530 GLY B O 1
ATOM 9186 N N . ALA B 1 531 ? -27.422 41.844 30.781 1 60 531 ALA B N 1
ATOM 9187 C CA . ALA B 1 531 ? -28.031 40.531 30.547 1 60 531 ALA B CA 1
ATOM 9188 C C . ALA B 1 531 ? -27.016 39.562 29.938 1 60 531 ALA B C 1
ATOM 9190 O O . ALA B 1 531 ? -27.062 38.375 30.219 1 60 531 ALA B O 1
ATOM 9191 N N . GLY B 1 532 ? -26.156 40.031 29.25 1 64.19 532 GLY B N 1
ATOM 9192 C CA . GLY B 1 532 ? -25.125 39.188 28.672 1 64.19 532 GLY B CA 1
ATOM 9193 C C . GLY B 1 532 ? -24.172 38.625 29.703 1 64.19 532 GLY B C 1
ATOM 9194 O O . GLY B 1 532 ? -23.812 37.438 29.625 1 64.19 532 GLY B O 1
ATOM 9195 N N . LEU B 1 533 ? -23.875 39.438 30.641 1 72.06 533 LEU B N 1
ATOM 9196 C CA . LEU B 1 533 ? -23 38.969 31.703 1 72.06 533 LEU B CA 1
ATOM 9197 C C . LEU B 1 533 ? -23.672 37.906 32.531 1 72.06 533 LEU B C 1
ATOM 9199 O O . LEU B 1 533 ? -23.031 36.969 33 1 72.06 533 LEU B O 1
ATOM 9203 N N . GLN B 1 534 ? -24.984 38.062 32.75 1 73.94 534 GLN B N 1
ATOM 9204 C CA . GLN B 1 534 ? -25.719 37.094 33.5 1 73.94 534 GLN B CA 1
ATOM 9205 C C . GLN B 1 534 ? -25.812 35.75 32.75 1 73.94 534 GLN B C 1
ATOM 9207 O O . GLN B 1 534 ? -25.719 34.688 33.344 1 73.94 534 GLN B O 1
ATOM 9212 N N . LEU B 1 535 ? -25.984 35.938 31.562 1 71.5 535 LEU B N 1
ATOM 9213 C CA . LEU B 1 535 ? -26.031 34.719 30.734 1 71.5 535 LEU B CA 1
ATOM 9214 C C . LEU B 1 535 ? -24.688 34 30.75 1 71.5 535 LEU B C 1
ATOM 9216 O O . LEU B 1 535 ? -24.641 32.781 30.781 1 71.5 535 LEU B O 1
ATOM 9220 N N . LEU B 1 536 ? -23.688 34.75 30.703 1 74 536 LEU B N 1
ATOM 9221 C CA . LEU B 1 536 ? -22.359 34.156 30.734 1 74 536 LEU B CA 1
ATOM 9222 C C . LEU B 1 536 ? -22.109 33.5 32.094 1 74 536 LEU B C 1
ATOM 9224 O O . LEU B 1 536 ? -21.5 32.438 32.156 1 74 536 LEU B O 1
ATOM 9228 N N . LYS B 1 537 ? -22.562 34.188 33.031 1 77.25 537 LYS B N 1
ATOM 9229 C CA . LYS B 1 537 ? -22.422 33.594 34.375 1 77.25 537 LYS B CA 1
ATOM 9230 C C . LYS B 1 537 ? -23.203 32.281 34.469 1 77.25 537 LYS B C 1
ATOM 9232 O O . LYS B 1 537 ? -22.75 31.328 35.094 1 77.25 537 LYS B O 1
ATOM 9237 N N . GLN B 1 538 ? -24.312 32.312 33.906 1 75.06 538 GLN B N 1
ATOM 9238 C CA . GLN B 1 538 ? -25.125 31.094 33.906 1 75.06 538 GLN B CA 1
ATOM 9239 C C . GLN B 1 538 ? -24.469 29.984 33.094 1 75.06 538 GLN B C 1
ATOM 9241 O O . GLN B 1 538 ? -24.5 28.812 33.5 1 75.06 538 GLN B O 1
ATOM 9246 N N . ARG B 1 539 ? -23.922 30.406 32.094 1 72.44 539 ARG B N 1
ATOM 9247 C CA . ARG B 1 539 ? -23.234 29.438 31.234 1 72.44 539 ARG B CA 1
ATOM 9248 C C . ARG B 1 539 ? -22.016 28.844 31.938 1 72.44 539 ARG B C 1
ATOM 9250 O O . ARG B 1 539 ? -21.75 27.656 31.828 1 72.44 539 ARG B O 1
ATOM 9257 N N . ILE B 1 540 ? -21.344 29.703 32.594 1 74.75 540 ILE B N 1
ATOM 9258 C CA . ILE B 1 540 ? -20.172 29.25 33.312 1 74.75 540 ILE B CA 1
ATOM 9259 C C . ILE B 1 540 ? -20.594 28.328 34.469 1 74.75 540 ILE B C 1
ATOM 9261 O O . ILE B 1 540 ? -19.906 27.344 34.75 1 74.75 540 ILE B O 1
ATOM 9265 N N . LYS B 1 541 ? -21.719 28.641 35 1 72.25 541 LYS B N 1
ATOM 9266 C CA . LYS B 1 541 ? -22.234 27.828 36.094 1 72.25 541 LYS B CA 1
ATOM 9267 C C . LYS B 1 541 ? -22.703 26.469 35.562 1 72.25 541 LYS B C 1
ATOM 9269 O O . LYS B 1 541 ? -22.516 25.453 36.25 1 72.25 541 LYS B O 1
ATOM 9274 N N . GLN B 1 542 ? -23.188 26.469 34.438 1 64.94 542 GLN B N 1
ATOM 9275 C CA . GLN B 1 542 ? -23.75 25.234 33.906 1 64.94 542 GLN B CA 1
ATOM 9276 C C . GLN B 1 542 ? -22.703 24.391 33.219 1 64.94 542 GLN B C 1
ATOM 9278 O O . GLN B 1 542 ? -22.656 23.172 33.375 1 64.94 542 GLN B O 1
ATOM 9283 N N . GLN B 1 543 ? -21.875 25.109 32.469 1 65.81 543 GLN B N 1
ATOM 9284 C CA . GLN B 1 543 ? -20.984 24.328 31.609 1 65.81 543 GLN B CA 1
ATOM 9285 C C . GLN B 1 543 ? -19.531 24.5 32.031 1 65.81 543 GLN B C 1
ATOM 9287 O O . GLN B 1 543 ? -18.641 23.797 31.531 1 65.81 543 GLN B O 1
ATOM 9292 N N . GLY B 1 544 ? -19.328 25.25 33.094 1 63.69 544 GLY B N 1
ATOM 9293 C CA . GLY B 1 544 ? -17.984 25.469 33.562 1 63.69 544 GLY B CA 1
ATOM 9294 C C . GLY B 1 544 ? -17.281 26.625 32.875 1 63.69 544 GLY B C 1
ATOM 9295 O O . GLY B 1 544 ? -17.734 27.094 31.828 1 63.69 544 GLY B O 1
ATOM 9296 N N . ILE B 1 545 ? -16.172 27.031 33.375 1 68.56 545 ILE B N 1
ATOM 9297 C CA . ILE B 1 545 ? -15.406 28.156 32.875 1 68.56 545 ILE B CA 1
ATOM 9298 C C . ILE B 1 545 ? -14.836 27.812 31.5 1 68.56 545 ILE B C 1
ATOM 9300 O O . ILE B 1 545 ? -14.609 28.703 30.672 1 68.56 545 ILE B O 1
ATOM 9304 N N . ALA B 1 546 ? -14.688 26.578 31.281 1 66.69 546 ALA B N 1
ATOM 9305 C CA . ALA B 1 546 ? -14.109 26.109 30.016 1 66.69 546 ALA B CA 1
ATOM 9306 C C . ALA B 1 546 ? -15.062 26.375 28.859 1 66.69 546 ALA B C 1
ATOM 9308 O O . ALA B 1 546 ? -14.633 26.406 27.703 1 66.69 546 ALA B O 1
ATOM 9309 N N . SER B 1 547 ? -16.234 26.672 29.219 1 66.38 547 SER B N 1
ATOM 9310 C CA . SER B 1 547 ? -17.234 26.938 28.188 1 66.38 547 SER B CA 1
ATOM 9311 C C . SER B 1 547 ? -16.938 28.25 27.469 1 66.38 547 SER B C 1
ATOM 9313 O O . SER B 1 547 ? -17.406 28.484 26.344 1 66.38 547 SER B O 1
ATOM 9315 N N . LEU B 1 548 ? -16.109 29.016 28.156 1 70.69 548 LEU B N 1
ATOM 9316 C CA . LEU B 1 548 ? -15.758 30.297 27.547 1 70.69 548 LEU B CA 1
ATOM 9317 C C . LEU B 1 548 ? -14.836 30.094 26.344 1 70.69 548 LEU B C 1
ATOM 9319 O O . LEU B 1 548 ? -14.711 30.984 25.5 1 70.69 548 LEU B O 1
ATOM 9323 N N . TRP B 1 549 ? -14.289 28.938 26.297 1 72.38 549 TRP B N 1
ATOM 9324 C CA . TRP B 1 549 ? -13.375 28.656 25.188 1 72.38 549 TRP B CA 1
ATOM 9325 C C . TRP B 1 549 ? -14.055 27.812 24.109 1 72.38 549 TRP B C 1
ATOM 9327 O O . TRP B 1 549 ? -13.383 27.203 23.281 1 72.38 549 TRP B O 1
ATOM 9337 N N . TYR B 1 550 ? -15.367 27.875 24.281 1 64.38 550 TYR B N 1
ATOM 9338 C CA . TYR B 1 550 ? -16.078 27.156 23.219 1 64.38 550 TYR B CA 1
ATOM 9339 C C . TYR B 1 550 ? -15.875 27.828 21.875 1 64.38 550 TYR B C 1
ATOM 9341 O O . TYR B 1 550 ? -16.125 29.031 21.734 1 64.38 550 TYR B O 1
ATOM 9349 N N . GLY B 1 551 ? -15.211 27.203 20.875 1 63.12 551 GLY B N 1
ATOM 9350 C CA . GLY B 1 551 ? -14.961 27.75 19.547 1 63.12 551 GLY B CA 1
ATOM 9351 C C . GLY B 1 551 ? -13.539 28.25 19.375 1 63.12 551 GLY B C 1
ATOM 9352 O O . GLY B 1 551 ? -13.227 28.891 18.375 1 63.12 551 GLY B O 1
ATOM 9353 N N . ALA B 1 552 ? -12.812 28.047 20.375 1 71 552 ALA B N 1
ATOM 9354 C CA . ALA B 1 552 ? -11.445 28.562 20.344 1 71 552 ALA B CA 1
ATOM 9355 C C . ALA B 1 552 ? -10.672 28 19.156 1 71 552 ALA B C 1
ATOM 9357 O O . ALA B 1 552 ? -9.906 28.719 18.516 1 71 552 ALA B O 1
ATOM 9358 N N . LEU B 1 553 ? -10.953 26.844 18.828 1 69 553 LEU B N 1
ATOM 9359 C CA . LEU B 1 553 ? -10.227 26.219 17.719 1 69 553 LEU B CA 1
ATOM 9360 C C . LEU B 1 553 ? -10.68 26.812 16.375 1 69 553 LEU B C 1
ATOM 9362 O O . LEU B 1 553 ? -9.875 26.969 15.461 1 69 553 LEU B O 1
ATOM 9366 N N . ALA B 1 554 ? -11.938 27.031 16.391 1 64.88 554 ALA B N 1
ATOM 9367 C CA . ALA B 1 554 ? -12.445 27.656 15.18 1 64.88 554 ALA B CA 1
ATOM 9368 C C . ALA B 1 554 ? -11.875 29.062 15.008 1 64.88 554 ALA B C 1
ATOM 9370 O O . ALA B 1 554 ? -11.555 29.469 13.891 1 64.88 554 ALA B O 1
ATOM 9371 N N . THR B 1 555 ? -11.773 29.656 16.141 1 69.56 555 THR B N 1
ATOM 9372 C CA . THR B 1 555 ? -11.203 31 16.109 1 69.56 555 THR B CA 1
ATOM 9373 C C . THR B 1 555 ? -9.727 30.953 15.734 1 69.56 555 THR B C 1
ATOM 9375 O O . THR B 1 555 ? -9.234 31.828 15.016 1 69.56 555 THR B O 1
ATOM 9378 N N . ALA B 1 556 ? -9.156 30 16.234 1 77.62 556 ALA B N 1
ATOM 9379 C CA . ALA B 1 556 ? -7.746 29.844 15.898 1 77.62 556 ALA B CA 1
ATOM 9380 C C . ALA B 1 556 ? -7.562 29.562 14.414 1 77.62 556 ALA B C 1
ATOM 9382 O O . ALA B 1 556 ? -6.652 30.094 13.773 1 77.62 556 ALA B O 1
ATOM 9383 N N . ALA B 1 557 ? -8.43 28.812 13.898 1 73.19 557 ALA B N 1
ATOM 9384 C CA . ALA B 1 557 ? -8.352 28.5 12.477 1 73.19 557 ALA B CA 1
ATOM 9385 C C . ALA B 1 557 ? -8.625 29.719 11.625 1 73.19 557 ALA B C 1
ATOM 9387 O O . ALA B 1 557 ? -7.949 29.953 10.609 1 73.19 557 ALA B O 1
ATOM 9388 N N . ALA B 1 558 ? -9.594 30.438 12.117 1 70.38 558 ALA B N 1
ATOM 9389 C CA . ALA B 1 558 ? -9.922 31.656 11.398 1 70.38 558 ALA B CA 1
ATOM 9390 C C . ALA B 1 558 ? -8.766 32.656 11.438 1 70.38 558 ALA B C 1
ATOM 9392 O O . ALA B 1 558 ? -8.492 33.344 10.453 1 70.38 558 ALA B O 1
ATOM 9393 N N . THR B 1 559 ? -8.141 32.656 12.523 1 77.81 559 THR B N 1
ATOM 9394 C CA . THR B 1 559 ? -7.008 33.562 12.68 1 77.81 559 THR B CA 1
ATOM 9395 C C . THR B 1 559 ? -5.844 33.125 11.797 1 77.81 559 THR B C 1
ATOM 9397 O O . THR B 1 559 ? -5.18 33.969 11.18 1 77.81 559 THR B O 1
ATOM 9400 N N . PHE B 1 560 ? -5.703 31.922 11.719 1 84.25 560 PHE B N 1
ATOM 9401 C CA . PHE B 1 560 ? -4.613 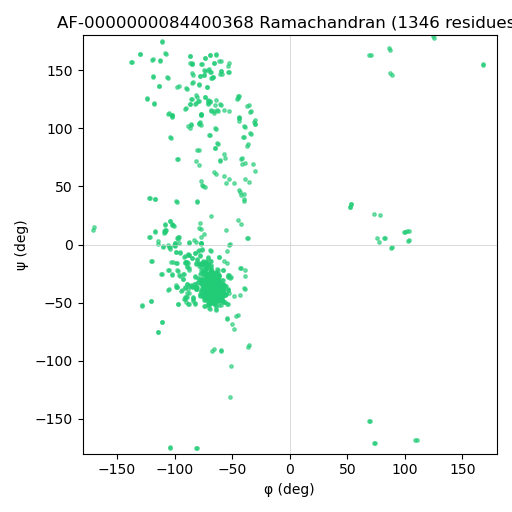31.406 10.898 1 84.25 560 PHE B CA 1
ATOM 9402 C C . PHE B 1 560 ? -4.836 31.75 9.43 1 84.25 560 PHE B C 1
ATOM 9404 O O . PHE B 1 560 ? -3.912 32.188 8.734 1 84.25 560 PHE B O 1
ATOM 9411 N N . VAL B 1 561 ? -6.043 31.609 9.008 1 78.44 561 VAL B N 1
ATOM 9412 C CA . VAL B 1 561 ? -6.371 31.812 7.598 1 78.44 561 VAL B CA 1
ATOM 9413 C C . VAL B 1 561 ? -6.293 33.312 7.266 1 78.44 561 VAL B C 1
ATOM 9415 O O . VAL B 1 561 ? -6.031 33.688 6.121 1 78.44 561 VAL B O 1
ATOM 9418 N N . GLY B 1 562 ? -6.469 34.094 8.25 1 77.81 562 GLY B N 1
ATOM 9419 C CA . GLY B 1 562 ? -6.359 35.531 8.047 1 77.81 562 GLY B CA 1
ATOM 9420 C C . GLY B 1 562 ? -4.938 36.062 8.188 1 77.81 562 GLY B C 1
ATOM 9421 O O . GLY B 1 562 ? -4.504 36.906 7.418 1 77.81 562 GLY B O 1
ATOM 9422 N N . HIS B 1 563 ? -4.285 35.438 9.094 1 85.44 563 HIS B N 1
ATOM 9423 C CA . HIS B 1 563 ? -2.949 35.938 9.438 1 85.44 563 HIS B CA 1
ATOM 9424 C C . HIS B 1 563 ? -1.928 35.5 8.383 1 85.44 563 HIS B C 1
ATOM 9426 O O . HIS B 1 563 ? -1.102 36.312 7.953 1 85.44 563 HIS B O 1
ATOM 9432 N N . TYR B 1 564 ? -1.97 34.344 7.988 1 88.75 564 TYR B N 1
ATOM 9433 C CA . TYR B 1 564 ? -0.898 33.812 7.152 1 88.75 564 TYR B CA 1
ATOM 9434 C C . TYR B 1 564 ? -0.85 34.5 5.805 1 88.75 564 TYR B C 1
ATOM 9436 O O . TYR B 1 564 ? 0.213 34.969 5.375 1 88.75 564 TYR B O 1
ATOM 9444 N N . PRO B 1 565 ? -1.95 34.625 5.109 1 87.06 565 PRO B N 1
ATOM 9445 C CA . PRO B 1 565 ? -1.84 35.312 3.818 1 87.06 565 PRO B CA 1
ATOM 9446 C C . PRO B 1 565 ? -1.359 36.75 3.955 1 87.06 565 PRO B C 1
ATOM 9448 O O . PRO B 1 565 ? -0.612 37.25 3.104 1 87.06 565 PRO B O 1
ATOM 9451 N N . TRP B 1 566 ? -1.75 37.406 4.945 1 89.25 566 TRP B N 1
ATOM 9452 C CA . TRP B 1 566 ? -1.353 38.812 5.109 1 89.25 566 TRP B CA 1
ATOM 9453 C C . TRP B 1 566 ? 0.134 38.906 5.43 1 89.25 566 TRP B C 1
ATOM 9455 O O . TRP B 1 566 ? 0.882 39.594 4.719 1 89.25 566 TRP B O 1
ATOM 9465 N N . PHE B 1 567 ? 0.546 38.25 6.449 1 90.06 567 PHE B N 1
ATOM 9466 C CA . PHE B 1 567 ? 1.935 38.375 6.879 1 90.06 567 PHE B CA 1
ATOM 9467 C C . PHE B 1 567 ? 2.859 37.562 5.957 1 90.06 567 PHE B C 1
ATOM 9469 O O . PHE B 1 567 ? 4.043 37.906 5.832 1 90.06 567 PHE B O 1
ATOM 9476 N N . GLY B 1 568 ? 2.348 36.562 5.438 1 88.75 568 GLY B N 1
ATOM 9477 C CA . GLY B 1 568 ? 3.146 35.875 4.434 1 88.75 568 GLY B CA 1
ATOM 9478 C C . GLY B 1 568 ? 3.533 36.75 3.266 1 88.75 568 GLY B C 1
ATOM 9479 O O . GLY B 1 568 ? 4.688 36.75 2.84 1 88.75 568 GLY B O 1
ATOM 9480 N N . THR B 1 569 ? 2.553 37.531 2.771 1 88.75 569 THR B N 1
ATOM 9481 C CA . THR B 1 569 ? 2.809 38.469 1.682 1 88.75 569 THR B CA 1
ATOM 9482 C C . THR B 1 569 ? 3.68 39.625 2.158 1 88.75 569 THR B C 1
ATOM 9484 O O . THR B 1 569 ? 4.605 40.031 1.457 1 88.75 569 THR B O 1
ATOM 9487 N N . TYR B 1 570 ? 3.375 40.031 3.287 1 90.12 570 TYR B N 1
ATOM 9488 C CA . TYR B 1 570 ? 4.129 41.125 3.863 1 90.12 570 TYR B CA 1
ATOM 9489 C C . TYR B 1 570 ? 5.602 40.781 4.008 1 90.12 570 TYR B C 1
ATOM 9491 O O . TYR B 1 570 ? 6.477 41.531 3.566 1 90.12 570 TYR B O 1
ATOM 9499 N N . ASN B 1 571 ? 5.855 39.688 4.621 1 88.62 571 ASN B N 1
ATOM 9500 C CA . ASN B 1 571 ? 7.234 39.281 4.871 1 88.62 571 ASN B CA 1
ATOM 9501 C C . ASN B 1 571 ? 7.949 38.906 3.578 1 88.62 571 ASN B C 1
ATOM 9503 O O . ASN B 1 571 ? 9.141 39.188 3.426 1 88.62 571 ASN B O 1
ATOM 9507 N N . TRP B 1 572 ? 7.293 38.281 2.723 1 87.56 572 TRP B N 1
ATOM 9508 C CA . TRP B 1 572 ? 7.91 37.906 1.454 1 87.56 572 TRP B CA 1
ATOM 9509 C C . TRP B 1 572 ? 8.281 39.156 0.644 1 87.56 572 TRP B C 1
ATOM 9511 O O . TRP B 1 572 ? 9.383 39.219 0.098 1 87.56 572 TRP B O 1
ATOM 9521 N N . LEU B 1 573 ? 7.383 40.062 0.52 1 87.31 573 LEU B N 1
ATOM 9522 C CA . LEU B 1 573 ? 7.648 41.281 -0.223 1 87.31 573 LEU B CA 1
ATOM 9523 C C . LEU B 1 573 ? 8.734 42.094 0.455 1 87.31 573 LEU B C 1
ATOM 9525 O O . LEU B 1 573 ? 9.531 42.781 -0.218 1 87.31 573 LEU B O 1
ATOM 9529 N N . SER B 1 574 ? 8.734 42.062 1.761 1 87.69 574 SER B N 1
ATOM 9530 C CA . SER B 1 574 ? 9.766 42.781 2.504 1 87.69 574 SER B CA 1
ATOM 9531 C C . SER B 1 574 ? 11.148 42.188 2.25 1 87.69 574 SER B C 1
ATOM 9533 O O . SER B 1 574 ? 12.156 42.875 2.299 1 87.69 574 SER B O 1
ATOM 9535 N N . ALA B 1 575 ? 11.172 40.875 2.023 1 83.06 575 ALA B N 1
ATOM 9536 C CA . ALA B 1 575 ? 12.445 40.188 1.792 1 83.06 575 ALA B CA 1
ATOM 9537 C C . ALA B 1 575 ? 12.914 40.375 0.352 1 83.06 575 ALA B C 1
ATOM 9539 O O . ALA B 1 575 ? 14.117 40.438 0.089 1 83.06 575 ALA B O 1
ATOM 9540 N N . VAL B 1 576 ? 12.023 40.469 -0.596 1 83.38 576 VAL B N 1
ATOM 9541 C CA . VAL B 1 576 ? 12.383 40.469 -2.01 1 83.38 576 VAL B CA 1
ATOM 9542 C C . VAL B 1 576 ? 12.562 41.875 -2.506 1 83.38 576 VAL B C 1
ATOM 9544 O O . VAL B 1 576 ? 13.414 42.156 -3.363 1 83.38 576 VAL B O 1
ATOM 9547 N N . LEU B 1 577 ? 11.859 42.875 -1.941 1 86.19 577 LEU B N 1
ATOM 9548 C CA . LEU B 1 577 ? 11.922 44.25 -2.41 1 86.19 577 LEU B CA 1
ATOM 9549 C C . LEU B 1 577 ? 13.188 44.938 -1.902 1 86.19 577 LEU B C 1
ATOM 9551 O O . LEU B 1 577 ? 13.609 44.719 -0.765 1 86.19 577 LEU B O 1
ATOM 9555 N N . PRO B 1 578 ? 13.805 45.688 -2.766 1 84.44 578 PRO B N 1
ATOM 9556 C CA . PRO B 1 578 ? 15.023 46.375 -2.375 1 84.44 578 PRO B CA 1
ATOM 9557 C C . PRO B 1 578 ? 14.812 47.344 -1.218 1 84.44 578 PRO B C 1
ATOM 9559 O O . PRO B 1 578 ? 13.734 47.969 -1.102 1 84.44 578 PRO B O 1
ATOM 9562 N N . PRO B 1 579 ? 15.773 47.531 -0.353 1 85.62 579 PRO B N 1
ATOM 9563 C CA . PRO B 1 579 ? 15.656 48.438 0.8 1 85.62 579 PRO B CA 1
ATOM 9564 C C . PRO B 1 579 ? 15.547 49.906 0.396 1 85.62 579 PRO B C 1
ATOM 9566 O O . PRO B 1 579 ? 16.125 50.312 -0.619 1 85.62 579 PRO B O 1
ATOM 9569 N N . PRO B 1 580 ? 14.727 50.531 1.224 1 84 580 PRO B N 1
ATOM 9570 C CA . PRO B 1 580 ? 14.531 51.969 0.916 1 84 580 PRO B CA 1
ATOM 9571 C C . PRO B 1 580 ? 15.734 52.812 1.306 1 84 580 PRO B C 1
ATOM 9573 O O . PRO B 1 580 ? 16.422 52.531 2.289 1 84 580 PRO B O 1
ATOM 9576 N N . HIS B 1 581 ? 16.031 53.875 0.547 1 82.44 581 HIS B N 1
ATOM 9577 C CA . HIS B 1 581 ? 17.141 54.781 0.807 1 82.44 581 HIS B CA 1
ATOM 9578 C C . HIS B 1 581 ? 16.641 56.125 1.379 1 82.44 581 HIS B C 1
ATOM 9580 O O . HIS B 1 581 ? 17.422 56.875 1.987 1 82.44 581 HIS B O 1
ATOM 9586 N N . ASN B 1 582 ? 15.383 56.438 1.142 1 83.44 582 ASN B N 1
ATOM 9587 C CA . ASN B 1 582 ? 14.789 57.656 1.632 1 83.44 582 ASN B CA 1
ATOM 9588 C C . ASN B 1 582 ? 13.461 57.406 2.342 1 83.44 582 ASN B C 1
ATOM 9590 O O . ASN B 1 582 ? 12.914 56.312 2.264 1 83.44 582 ASN B O 1
ATOM 9594 N N . ILE B 1 583 ? 13.07 58.406 3.078 1 82.69 583 ILE B N 1
ATOM 9595 C CA . ILE B 1 583 ? 11.859 58.281 3.879 1 82.69 583 ILE B CA 1
ATOM 9596 C C . ILE B 1 583 ? 10.648 58.125 2.961 1 82.69 583 ILE B C 1
ATOM 9598 O O . ILE B 1 583 ? 9.719 57.375 3.283 1 82.69 583 ILE B O 1
ATOM 9602 N N . PHE B 1 584 ? 10.672 58.812 1.908 1 84.94 584 PHE B N 1
ATOM 9603 C CA . PHE B 1 584 ? 9.547 58.719 0.99 1 84.94 584 PHE B CA 1
ATOM 9604 C C . PHE B 1 584 ? 9.477 57.344 0.357 1 84.94 584 PHE B C 1
ATOM 9606 O O . PHE B 1 584 ? 8.383 56.781 0.153 1 84.94 584 PHE B O 1
ATOM 9613 N N . GLN B 1 585 ? 10.594 56.844 0.078 1 86.69 585 GLN B N 1
ATOM 9614 C CA . GLN B 1 585 ? 10.641 55.5 -0.484 1 86.69 585 GLN B CA 1
ATOM 9615 C C . GLN B 1 585 ? 10.219 54.438 0.547 1 86.69 585 GLN B C 1
ATOM 9617 O O . GLN B 1 585 ? 9.602 53.438 0.201 1 86.69 585 GLN B O 1
ATOM 9622 N N . GLN B 1 586 ? 10.57 54.844 1.66 1 87.38 586 GLN B N 1
ATOM 9623 C CA . GLN B 1 586 ? 10.203 53.906 2.729 1 87.38 586 GLN B CA 1
ATOM 9624 C C . GLN B 1 586 ? 8.688 53.875 2.914 1 87.38 586 GLN B C 1
ATOM 9626 O O . GLN B 1 586 ? 8.102 52.781 3.074 1 87.38 586 GLN B O 1
ATOM 9631 N N . LEU B 1 587 ? 8.148 55.031 2.926 1 87.25 587 LEU B N 1
ATOM 9632 C CA . LEU B 1 587 ? 6.699 55.125 3.109 1 87.25 587 LEU B CA 1
ATOM 9633 C C . LEU B 1 587 ? 5.965 54.5 1.933 1 87.25 587 LEU B C 1
ATOM 9635 O O . LEU B 1 587 ? 4.973 53.781 2.123 1 87.25 587 LEU B O 1
ATOM 9639 N N . ALA B 1 588 ? 6.457 54.719 0.765 1 89.25 588 ALA B N 1
ATOM 9640 C CA . ALA B 1 588 ? 5.836 54.156 -0.425 1 89.25 588 ALA B CA 1
ATOM 9641 C C . ALA B 1 588 ? 5.988 52.625 -0.446 1 89.25 588 ALA B C 1
ATOM 9643 O O . ALA B 1 588 ? 5.078 51.906 -0.865 1 89.25 588 ALA B O 1
ATOM 9644 N N . ARG B 1 589 ? 7.105 52.219 -0.065 1 91.44 589 ARG B N 1
ATOM 9645 C CA . ARG B 1 589 ? 7.363 50.781 -0.005 1 91.44 589 ARG B CA 1
ATOM 9646 C C . ARG B 1 589 ? 6.426 50.094 0.986 1 91.44 589 ARG B C 1
ATOM 9648 O O . ARG B 1 589 ? 5.828 49.062 0.671 1 91.44 589 ARG B O 1
ATOM 9655 N N . GLN B 1 590 ? 6.355 50.75 2.084 1 90.44 590 GLN B N 1
ATOM 9656 C CA . GLN B 1 590 ? 5.508 50.156 3.117 1 90.44 590 GLN B CA 1
ATOM 9657 C C . GLN B 1 590 ? 4.035 50.219 2.713 1 90.44 590 GLN B C 1
ATOM 9659 O O . GLN B 1 590 ? 3.27 49.312 3.025 1 90.44 590 GLN B O 1
ATOM 9664 N N . ALA B 1 591 ? 3.672 51.219 2.088 1 90.19 591 ALA B N 1
ATOM 9665 C CA . ALA B 1 591 ? 2.299 51.344 1.606 1 90.19 591 ALA B CA 1
ATOM 9666 C C . ALA B 1 591 ? 1.982 50.281 0.574 1 90.19 591 ALA B C 1
ATOM 9668 O O . ALA B 1 591 ? 0.898 49.688 0.594 1 90.19 591 ALA B O 1
ATOM 9669 N N . PHE B 1 592 ? 2.914 50.062 -0.284 1 91.19 592 PHE B N 1
ATOM 9670 C CA . PHE B 1 592 ? 2.732 49.031 -1.307 1 91.19 592 PHE B CA 1
ATOM 9671 C C . PHE B 1 592 ? 2.652 47.656 -0.678 1 91.19 592 PHE B C 1
ATOM 9673 O O . PHE B 1 592 ? 1.812 46.844 -1.065 1 91.19 592 PHE B O 1
ATOM 9680 N N . ILE B 1 593 ? 3.498 47.406 0.208 1 91.94 593 ILE B N 1
ATOM 9681 C CA . ILE B 1 593 ? 3.541 46.094 0.867 1 91.94 593 ILE B CA 1
ATOM 9682 C C . ILE B 1 593 ? 2.246 45.875 1.642 1 91.94 593 ILE B C 1
ATOM 9684 O O . ILE B 1 593 ? 1.645 44.781 1.556 1 91.94 593 ILE B O 1
ATOM 9688 N N . GLY B 1 594 ? 1.831 46.844 2.379 1 90.62 594 GLY B N 1
ATOM 9689 C CA . GLY B 1 594 ? 0.599 46.719 3.143 1 90.62 594 GLY B CA 1
ATOM 9690 C C . GLY B 1 594 ? -0.63 46.531 2.27 1 90.62 594 GLY B C 1
ATOM 9691 O O . GLY B 1 594 ? -1.511 45.75 2.58 1 90.62 594 GLY B O 1
ATOM 9692 N N . PHE B 1 595 ? -0.643 47.281 1.268 1 90.44 595 PHE B N 1
ATOM 9693 C CA . PHE B 1 595 ? -1.768 47.188 0.344 1 90.44 595 PHE B CA 1
ATOM 9694 C C . PHE B 1 595 ? -1.812 45.812 -0.32 1 90.44 595 PHE B C 1
ATOM 9696 O O . PHE B 1 595 ? -2.877 45.219 -0.416 1 90.44 595 PHE B O 1
ATOM 9703 N N . SER B 1 596 ? -0.696 45.375 -0.831 1 90.56 596 SER B N 1
ATOM 9704 C CA . SER B 1 596 ? -0.617 44.062 -1.485 1 90.56 596 SER B CA 1
ATOM 9705 C C . SER B 1 596 ? -0.965 42.938 -0.519 1 90.56 596 SER B C 1
ATOM 9707 O O . SER B 1 596 ? -1.618 41.969 -0.901 1 90.56 596 SER B O 1
ATOM 9709 N N . ALA B 1 597 ? -0.478 43.062 0.674 1 91.5 597 ALA B N 1
ATOM 9710 C CA . ALA B 1 597 ? -0.768 42.062 1.677 1 91.5 597 ALA B CA 1
ATOM 9711 C C . ALA B 1 597 ? -2.266 41.969 1.96 1 91.5 597 ALA B C 1
ATOM 9713 O O . ALA B 1 597 ? -2.816 40.875 2.113 1 91.5 597 ALA B O 1
ATOM 9714 N N . SER B 1 598 ? -2.9 43.094 1.989 1 89.19 598 SER B N 1
ATOM 9715 C CA . SER B 1 598 ? -4.336 43.094 2.246 1 89.19 598 SER B CA 1
ATOM 9716 C C . SER B 1 598 ? -5.121 42.562 1.061 1 89.19 598 SER B C 1
ATOM 9718 O O . SER B 1 598 ? -6.129 41.875 1.242 1 89.19 598 SER B O 1
ATOM 9720 N N . VAL B 1 599 ? -4.668 42.844 -0.047 1 87.44 599 VAL B N 1
ATOM 9721 C CA . VAL B 1 599 ? -5.34 42.344 -1.247 1 87.44 599 VAL B CA 1
ATOM 9722 C C . VAL B 1 599 ? -5.262 40.812 -1.294 1 87.44 599 VAL B C 1
ATOM 9724 O O . VAL B 1 599 ? -6.254 40.156 -1.591 1 87.44 599 VAL B O 1
ATOM 9727 N N . VAL B 1 600 ? -4.125 40.344 -1.015 1 87.19 600 VAL B N 1
ATOM 9728 C CA . VAL B 1 600 ? -3.924 38.875 -1.058 1 87.19 600 VAL B CA 1
ATOM 9729 C C . VAL B 1 600 ? -4.723 38.219 0.06 1 87.19 600 VAL B C 1
ATOM 9731 O O . VAL B 1 600 ? -5.359 37.188 -0.156 1 87.19 600 VAL B O 1
ATOM 9734 N N . SER B 1 601 ? -4.672 38.781 1.209 1 86.19 601 SER B N 1
ATOM 9735 C CA . SER B 1 601 ? -5.375 38.188 2.354 1 86.19 601 SER B CA 1
ATOM 9736 C C . SER B 1 601 ? -6.887 38.219 2.141 1 86.19 601 SER B C 1
ATOM 9738 O O . SER B 1 601 ? -7.57 37.25 2.408 1 86.19 601 SER B O 1
ATOM 9740 N N . ASP B 1 602 ? -7.395 39.281 1.665 1 83.38 602 ASP B N 1
ATOM 9741 C CA . ASP B 1 602 ? -8.836 39.438 1.457 1 83.38 602 ASP B CA 1
ATOM 9742 C C . ASP B 1 602 ? -9.312 38.531 0.325 1 83.38 602 ASP B C 1
ATOM 9744 O O . ASP B 1 602 ? -10.406 37.969 0.393 1 83.38 602 ASP B O 1
ATOM 9748 N N . THR B 1 603 ? -8.531 38.406 -0.676 1 81.81 603 THR B N 1
ATOM 9749 C CA . THR B 1 603 ? -8.898 37.531 -1.787 1 81.81 603 THR B CA 1
ATOM 9750 C C . THR B 1 603 ? -8.875 36.094 -1.358 1 81.81 603 THR B C 1
ATOM 9752 O O . THR B 1 603 ? -9.727 35.281 -1.773 1 81.81 603 THR B O 1
ATOM 9755 N N . ALA B 1 604 ? -7.945 35.781 -0.524 1 79.19 604 ALA B N 1
ATOM 9756 C CA . ALA B 1 604 ? -7.809 34.406 -0.087 1 79.19 604 ALA B CA 1
ATOM 9757 C C . ALA B 1 604 ? -8.891 34.031 0.926 1 79.19 604 ALA B C 1
ATOM 9759 O O . ALA B 1 604 ? -9.336 32.875 0.977 1 79.19 604 ALA B O 1
ATOM 9760 N N . SER B 1 605 ? -9.352 34.969 1.709 1 75.44 605 SER B N 1
ATOM 9761 C CA . SER B 1 605 ? -10.266 34.688 2.805 1 75.44 605 SER B CA 1
ATOM 9762 C C . SER B 1 605 ? -11.688 35.094 2.469 1 75.44 605 SER B C 1
ATOM 9764 O O . SER B 1 605 ? -12.609 34.875 3.25 1 75.44 605 SER B O 1
ATOM 9766 N N . ASN B 1 606 ? -11.914 35.656 1.323 1 75.31 606 ASN B N 1
ATOM 9767 C CA . ASN B 1 606 ? -13.234 36.219 1.006 1 75.31 606 ASN B CA 1
ATOM 9768 C C . ASN B 1 606 ? -14.289 35.125 0.944 1 75.31 606 ASN B C 1
ATOM 9770 O O . ASN B 1 606 ? -15.414 35.312 1.413 1 75.31 606 ASN B O 1
ATOM 9774 N N . SER B 1 607 ? -13.938 34 0.402 1 75.5 607 SER B N 1
ATOM 9775 C CA . SER B 1 607 ? -14.906 32.938 0.272 1 75.5 607 SER B CA 1
ATOM 9776 C C . SER B 1 607 ? -15.367 32.438 1.639 1 75.5 607 SER B C 1
ATOM 9778 O O . SER B 1 607 ? -16.547 32.156 1.832 1 75.5 607 SER B O 1
ATOM 9780 N N . LEU B 1 608 ? -14.469 32.438 2.562 1 70.5 608 LEU B N 1
ATOM 9781 C CA . LEU B 1 608 ? -14.812 31.969 3.902 1 70.5 608 LEU B CA 1
ATOM 9782 C C . LEU B 1 608 ? -15.695 32.969 4.621 1 70.5 608 LEU B C 1
ATOM 9784 O O . LEU B 1 608 ? -16.594 32.5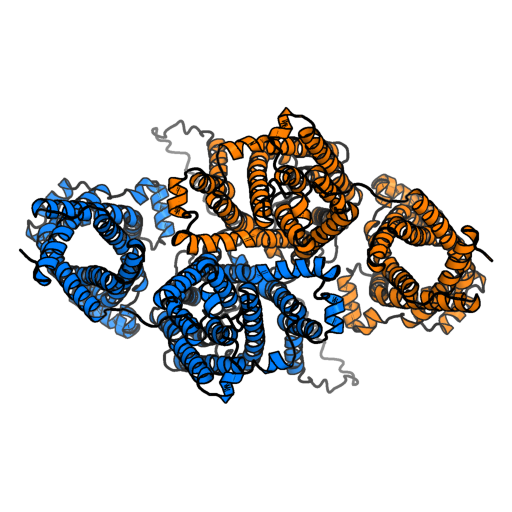94 5.367 1 70.5 608 LEU B O 1
ATOM 9788 N N . ARG B 1 609 ? -15.391 34.156 4.352 1 66.94 609 ARG B N 1
ATOM 9789 C CA . ARG B 1 609 ? -16.172 35.219 4.992 1 66.94 609 ARG B CA 1
ATOM 9790 C C . ARG B 1 609 ? -17.578 35.281 4.414 1 66.94 609 ARG B C 1
ATOM 9792 O O . ARG B 1 609 ? -18.547 35.531 5.137 1 66.94 609 ARG B O 1
ATOM 9799 N N . VAL B 1 610 ? -17.688 35.062 3.115 1 70.62 610 VAL B N 1
ATOM 9800 C CA . VAL B 1 610 ? -18.984 35.062 2.461 1 70.62 610 VAL B CA 1
ATOM 9801 C C . VAL B 1 610 ? -19.844 33.938 3.01 1 70.62 610 VAL B C 1
ATOM 9803 O O . VAL B 1 610 ? -21.031 34.125 3.295 1 70.62 610 VAL B O 1
ATOM 9806 N N . VAL B 1 611 ? -19.203 32.875 3.172 1 70.5 611 VAL B N 1
ATOM 9807 C CA . VAL B 1 611 ? -19.922 31.703 3.668 1 70.5 611 VAL B CA 1
ATOM 9808 C C . VAL B 1 611 ? -20.328 31.922 5.125 1 70.5 611 VAL B C 1
ATOM 9810 O O . VAL B 1 611 ? -21.438 31.547 5.535 1 70.5 611 VAL B O 1
ATOM 9813 N N . LYS B 1 612 ? -19.531 32.531 5.824 1 64.81 612 LYS B N 1
ATOM 9814 C CA . LYS B 1 612 ? -19.828 32.812 7.227 1 64.81 612 LYS B CA 1
ATOM 9815 C C . LYS B 1 612 ? -20.984 33.781 7.363 1 64.81 612 LYS B C 1
ATOM 9817 O O . LYS B 1 612 ? -21.875 33.594 8.203 1 64.81 612 LYS B O 1
ATOM 9822 N N . THR B 1 613 ? -20.922 34.75 6.57 1 62.28 613 THR B N 1
ATOM 9823 C CA . THR B 1 613 ? -21.984 35.75 6.617 1 62.28 613 THR B CA 1
ATOM 9824 C C . THR B 1 613 ? -23.312 35.156 6.168 1 62.28 613 THR B C 1
ATOM 9826 O O . THR B 1 613 ? -24.359 35.438 6.738 1 62.28 613 THR B O 1
ATOM 9829 N N . TYR B 1 614 ? -23.125 34.406 5.156 1 64.94 614 TYR B N 1
ATOM 9830 C CA . TYR B 1 614 ? -24.328 33.719 4.672 1 64.94 614 TYR B CA 1
ATOM 9831 C C . TYR B 1 614 ? -24.938 32.844 5.758 1 64.94 614 TYR B C 1
ATOM 9833 O O . TYR B 1 614 ? -26.156 32.812 5.91 1 64.94 614 TYR B O 1
ATOM 9841 N N . ARG B 1 615 ? -24.141 32.219 6.406 1 63.78 615 ARG B N 1
ATOM 9842 C CA . ARG B 1 615 ? -24.625 31.344 7.469 1 63.78 615 ARG B CA 1
ATOM 9843 C C . ARG B 1 615 ? -25.25 32.156 8.602 1 63.78 615 ARG B C 1
ATOM 9845 O O . ARG B 1 615 ? -26.188 31.672 9.25 1 63.78 615 ARG B O 1
ATOM 9852 N N . GLN B 1 616 ? -24.703 33.25 8.805 1 56.31 616 GLN B N 1
ATOM 9853 C CA . GLN B 1 616 ? -25.188 34.094 9.898 1 56.31 616 GLN B CA 1
ATOM 9854 C C . GLN B 1 616 ? -26.547 34.688 9.562 1 56.31 616 GLN B C 1
ATOM 9856 O O . GLN B 1 616 ? -27.375 34.938 10.453 1 56.31 616 GLN B O 1
ATOM 9861 N N . VAL B 1 617 ? -26.719 34.812 8.289 1 53.78 617 VAL B N 1
ATOM 9862 C CA . VAL B 1 617 ? -27.938 35.5 7.883 1 53.78 617 VAL B CA 1
ATOM 9863 C C . VAL B 1 617 ? -29 34.469 7.5 1 53.78 617 VAL B C 1
ATOM 9865 O O . VAL B 1 617 ? -30.188 34.781 7.438 1 53.78 617 VAL B O 1
ATOM 9868 N N . HIS B 1 618 ? -28.484 33.312 7.309 1 55 618 HIS B N 1
ATOM 9869 C CA . HIS B 1 618 ? -29.422 32.281 6.902 1 55 618 HIS B CA 1
ATOM 9870 C C . HIS B 1 618 ? -30.344 31.891 8.055 1 55 618 HIS B C 1
ATOM 9872 O O . HIS B 1 618 ? -29.922 31.812 9.203 1 55 618 HIS B O 1
ATOM 9878 N N . GLU B 1 619 ? -31.516 32.031 7.902 1 49.88 619 GLU B N 1
ATOM 9879 C CA . GLU B 1 619 ? -32.5 31.719 8.93 1 49.88 619 GLU B CA 1
ATOM 9880 C C . GLU B 1 619 ? -32.312 30.297 9.438 1 49.88 619 GLU B C 1
ATOM 9882 O O . GLU B 1 619 ? -32.594 30.016 10.609 1 49.88 619 GLU B O 1
ATOM 9887 N N . GLY B 1 620 ? -31.781 29.391 8.594 1 49.72 620 GLY B N 1
ATOM 9888 C CA . GLY B 1 620 ? -31.609 28.016 9.016 1 49.72 620 GLY B CA 1
ATOM 9889 C C . GLY B 1 620 ? -30.172 27.656 9.297 1 49.72 620 GLY B C 1
ATOM 9890 O O . GLY B 1 620 ? -29.25 28.422 8.961 1 49.72 620 GLY B O 1
ATOM 9891 N N . ASP B 1 621 ? -29.922 26.844 10.289 1 49.75 621 ASP B N 1
ATOM 9892 C CA . ASP B 1 621 ? -28.594 26.375 10.641 1 49.75 621 ASP B CA 1
ATOM 9893 C C . ASP B 1 621 ? -28 25.516 9.531 1 49.75 621 ASP B C 1
ATOM 9895 O O . ASP B 1 621 ? -28.469 24.422 9.266 1 49.75 621 ASP B O 1
ATOM 9899 N N . VAL B 1 622 ? -27.406 26.125 8.516 1 57.38 622 VAL B N 1
ATOM 9900 C CA . VAL B 1 622 ? -26.844 25.391 7.391 1 57.38 622 VAL B CA 1
ATOM 9901 C C . VAL B 1 622 ? -25.328 25.219 7.594 1 57.38 622 VAL B C 1
ATOM 9903 O O . VAL B 1 622 ? -24.688 26.078 8.195 1 57.38 622 VAL B O 1
ATOM 9906 N N . GLY B 1 623 ? -24.828 24.031 7.344 1 58.19 623 GLY B N 1
ATOM 9907 C CA . GLY B 1 623 ? -23.406 23.766 7.387 1 58.19 623 GLY B CA 1
ATOM 9908 C C . GLY B 1 623 ? -22.609 24.609 6.395 1 58.19 623 GLY B C 1
ATOM 9909 O O . GLY B 1 623 ? -23.188 25.203 5.48 1 58.19 623 GLY B O 1
ATOM 9910 N N . TYR B 1 624 ? -21.391 24.812 6.582 1 63.5 624 TYR B N 1
ATOM 9911 C CA . TYR B 1 624 ? -20.516 25.625 5.738 1 63.5 624 TYR B CA 1
ATOM 9912 C C . TYR B 1 624 ? -20.547 25.141 4.297 1 63.5 624 TYR B C 1
ATOM 9914 O O . TYR B 1 624 ? -20.594 25.938 3.363 1 63.5 624 TYR B O 1
ATOM 9922 N N . LEU B 1 625 ? -20.5 23.828 4.117 1 65.88 625 LEU B N 1
ATOM 9923 C CA . LEU B 1 625 ? -20.469 23.297 2.762 1 65.88 625 LEU B CA 1
ATOM 9924 C C . LEU B 1 625 ? -21.797 23.531 2.061 1 65.88 625 LEU B C 1
ATOM 9926 O O . LEU B 1 625 ? -21.844 23.844 0.87 1 65.88 625 LEU B O 1
ATOM 9930 N N . THR B 1 626 ? -22.844 23.312 2.805 1 65.56 626 THR B N 1
ATOM 9931 C CA . THR B 1 626 ? -24.156 23.562 2.227 1 65.56 626 THR B CA 1
ATOM 9932 C C . THR B 1 626 ? -24.328 25.031 1.884 1 65.56 626 THR B C 1
ATOM 9934 O O . THR B 1 626 ? -24.922 25.375 0.854 1 65.56 626 THR B O 1
ATOM 9937 N N . ALA B 1 627 ? -23.828 25.797 2.76 1 67 627 ALA B N 1
ATOM 9938 C CA . ALA B 1 627 ? -23.891 27.234 2.496 1 67 627 ALA B CA 1
ATOM 9939 C C . ALA B 1 627 ? -23.125 27.594 1.228 1 67 627 ALA B C 1
ATOM 9941 O O . ALA B 1 627 ? -23.594 28.375 0.406 1 67 627 ALA B O 1
ATOM 9942 N N . ALA B 1 628 ? -21.969 26.969 1.102 1 73.81 628 ALA B N 1
ATOM 9943 C CA . ALA B 1 628 ? -21.156 27.234 -0.086 1 73.81 628 ALA B CA 1
ATOM 9944 C C . ALA B 1 628 ? -21.875 26.75 -1.35 1 73.81 628 ALA B C 1
ATOM 9946 O O . ALA B 1 628 ? -21.859 27.438 -2.373 1 73.81 628 ALA B O 1
ATOM 9947 N N . ARG B 1 629 ? -22.516 25.641 -1.275 1 73.5 629 ARG B N 1
ATOM 9948 C CA . ARG B 1 629 ? -23.219 25.094 -2.426 1 73.5 629 ARG B CA 1
ATOM 9949 C C . ARG B 1 629 ? -24.422 25.953 -2.807 1 73.5 629 ARG B C 1
ATOM 9951 O O . ARG B 1 629 ? -24.703 26.156 -3.99 1 73.5 629 ARG B O 1
ATOM 9958 N N . GLU B 1 630 ? -25.031 26.422 -1.785 1 72.25 630 GLU B N 1
ATOM 9959 C CA . GLU B 1 630 ? -26.188 27.266 -2.037 1 72.25 630 GLU B CA 1
ATOM 9960 C C . GLU B 1 630 ? -25.781 28.594 -2.666 1 72.25 630 GLU B C 1
ATOM 9962 O O . GLU B 1 630 ? -26.5 29.125 -3.523 1 72.25 630 GLU B O 1
ATOM 9967 N N . ILE B 1 631 ? -24.703 29.031 -2.25 1 74.75 631 ILE B N 1
ATOM 9968 C CA . ILE B 1 631 ? -24.203 30.281 -2.795 1 74.75 631 ILE B CA 1
ATOM 9969 C C . ILE B 1 631 ? -23.797 30.094 -4.254 1 74.75 631 ILE B C 1
ATOM 9971 O O . ILE B 1 631 ? -24.094 30.938 -5.105 1 74.75 631 ILE B O 1
ATOM 9975 N N . VAL B 1 632 ? -23.156 28.953 -4.469 1 76.44 632 VAL B N 1
ATOM 9976 C CA . VAL B 1 632 ? -22.719 28.656 -5.828 1 76.44 632 VAL B CA 1
ATOM 9977 C C . VAL B 1 632 ? -23.938 28.422 -6.723 1 76.44 632 VAL B C 1
ATOM 9979 O O . VAL B 1 632 ? -23.938 28.797 -7.895 1 76.44 632 VAL B O 1
ATOM 9982 N N . ALA B 1 633 ? -24.922 27.828 -6.184 1 72.62 633 ALA B N 1
ATOM 9983 C CA . ALA B 1 633 ? -26.156 27.562 -6.934 1 72.62 633 ALA B CA 1
ATOM 9984 C C . ALA B 1 633 ? -26.875 28.859 -7.27 1 72.62 633 ALA B C 1
ATOM 9986 O O . ALA B 1 633 ? -27.453 28.984 -8.352 1 72.62 633 ALA B O 1
ATOM 9987 N N . SER B 1 634 ? -26.734 29.75 -6.375 1 68.38 634 SER B N 1
ATOM 9988 C CA . SER B 1 634 ? -27.5 30.969 -6.559 1 68.38 634 SER B CA 1
ATOM 9989 C C . SER B 1 634 ? -26.703 32 -7.359 1 68.38 634 SER B C 1
ATOM 9991 O O . SER B 1 634 ? -27.234 32.656 -8.258 1 68.38 634 SER B O 1
ATOM 9993 N N . GLU B 1 635 ? -25.422 32.219 -7.047 1 71.81 635 GLU B N 1
ATOM 9994 C CA . GLU B 1 635 ? -24.656 33.312 -7.621 1 71.81 635 GLU B CA 1
ATOM 9995 C C . GLU B 1 635 ? -23.422 32.812 -8.375 1 71.81 635 GLU B C 1
ATOM 9997 O O . GLU B 1 635 ? -22.672 33.594 -8.953 1 71.81 635 GLU B O 1
ATOM 10002 N N . GLY B 1 636 ? -23.391 31.484 -8.469 1 66.25 636 GLY B N 1
ATOM 10003 C CA . GLY B 1 636 ? -22.234 30.922 -9.164 1 66.25 636 GLY B CA 1
ATOM 10004 C C . GLY B 1 636 ? -20.969 31 -8.359 1 66.25 636 GLY B C 1
ATOM 10005 O O . GLY B 1 636 ? -20.984 31.359 -7.18 1 66.25 636 GLY B O 1
ATOM 10006 N N . LEU B 1 637 ? -19.812 30.688 -9 1 76.56 637 LEU B N 1
ATOM 10007 C CA . LEU B 1 637 ? -18.516 30.734 -8.344 1 76.56 637 LEU B CA 1
ATOM 10008 C C . LEU B 1 637 ? -18.078 32.156 -8.07 1 76.56 637 LEU B C 1
ATOM 10010 O O . LEU B 1 637 ? -17.344 32.438 -7.121 1 76.56 637 LEU B O 1
ATOM 10014 N N . LEU B 1 638 ? -18.547 33.062 -8.891 1 73.25 638 LEU B N 1
ATOM 10015 C CA . LEU B 1 638 ? -18.203 34.469 -8.727 1 73.25 638 LEU B CA 1
ATOM 10016 C C . LEU B 1 638 ? -18.875 35.031 -7.488 1 73.25 638 LEU B C 1
ATOM 10018 O O . LEU B 1 638 ? -18.344 35.969 -6.863 1 73.25 638 LEU B O 1
ATOM 10022 N N . GLY B 1 639 ? -19.922 34.469 -7.18 1 70.62 639 GLY B N 1
ATOM 10023 C CA . GLY B 1 639 ? -20.562 34.875 -5.945 1 70.62 639 GLY B CA 1
ATOM 10024 C C . GLY B 1 639 ? -19.828 34.438 -4.703 1 70.62 639 GLY B C 1
ATOM 10025 O O . GLY B 1 639 ? -19.672 35.188 -3.746 1 70.62 639 GLY B O 1
ATOM 10026 N N . LEU B 1 640 ? -19.359 33.312 -4.773 1 75.5 640 LEU B N 1
ATOM 10027 C CA . LEU B 1 640 ? -18.656 32.75 -3.625 1 75.5 640 LEU B CA 1
ATOM 10028 C C . LEU B 1 640 ? -17.312 33.438 -3.412 1 75.5 640 LEU B C 1
ATOM 10030 O O . LEU B 1 640 ? -16.938 33.75 -2.277 1 75.5 640 LEU B O 1
ATOM 10034 N N . PHE B 1 641 ? -16.672 33.812 -4.523 1 76.88 641 PHE B N 1
ATOM 10035 C CA . PHE B 1 641 ? -15.336 34.375 -4.395 1 76.88 641 PHE B CA 1
ATOM 10036 C C . PHE B 1 641 ? -15.359 35.875 -4.559 1 76.88 641 PHE B C 1
ATOM 10038 O O . PHE B 1 641 ? -14.43 36.562 -4.137 1 76.88 641 PHE B O 1
ATOM 10045 N N . GLY B 1 642 ? -16.406 36.5 -5.066 1 70.81 642 GLY B N 1
ATOM 10046 C CA . GLY B 1 642 ? -16.359 37.906 -5.461 1 70.81 642 GLY B CA 1
ATOM 10047 C C . GLY B 1 642 ? -17.344 38.781 -4.707 1 70.81 642 GLY B C 1
ATOM 10048 O O . GLY B 1 642 ? -17.234 40 -4.742 1 70.81 642 GLY B O 1
ATOM 10049 N N . ARG B 1 643 ? -18.203 38.156 -4.102 1 68.25 643 ARG B N 1
ATOM 10050 C CA . ARG B 1 643 ? -19.219 39 -3.438 1 68.25 643 ARG B CA 1
ATOM 10051 C C . ARG B 1 643 ? -18.578 39.906 -2.41 1 68.25 643 ARG B C 1
ATOM 10053 O O . ARG B 1 643 ? -17.875 39.469 -1.505 1 68.25 643 ARG B O 1
ATOM 10060 N N . GLY B 1 644 ? -18.719 41.281 -2.529 1 67.94 644 GLY B N 1
ATOM 10061 C CA . GLY B 1 644 ? -18.234 42.281 -1.574 1 67.94 644 GLY B CA 1
ATOM 10062 C C . GLY B 1 644 ? -16.734 42.5 -1.66 1 67.94 644 GLY B C 1
ATOM 10063 O O . GLY B 1 644 ? -16.172 43.25 -0.845 1 67.94 644 GLY B O 1
ATOM 10064 N N . LEU B 1 645 ? -16.109 41.875 -2.623 1 77.25 645 LEU B N 1
ATOM 10065 C CA . LEU B 1 645 ? -14.656 41.875 -2.68 1 77.25 645 LEU B CA 1
ATOM 10066 C C . LEU B 1 645 ? -14.148 43.281 -3.035 1 77.25 645 LEU B C 1
ATOM 10068 O O . LEU B 1 645 ? -13.172 43.75 -2.447 1 77.25 645 LEU B O 1
ATOM 10072 N N . PRO B 1 646 ? -14.859 43.969 -3.963 1 75.69 646 PRO B N 1
ATOM 10073 C CA . PRO B 1 646 ? -14.32 45.281 -4.309 1 75.69 646 PRO B CA 1
ATOM 10074 C C . PRO B 1 646 ? -14.383 46.281 -3.145 1 75.69 646 PRO B C 1
ATOM 10076 O O . PRO B 1 646 ? -13.445 47.031 -2.934 1 75.69 646 PRO B O 1
ATOM 10079 N N . THR B 1 647 ? -15.398 46.281 -2.396 1 72.5 647 THR B N 1
ATOM 10080 C CA . THR B 1 647 ? -15.523 47.156 -1.24 1 72.5 647 THR B CA 1
ATOM 10081 C C . THR B 1 647 ? -14.508 46.781 -0.163 1 72.5 647 THR B C 1
ATOM 10083 O O . THR B 1 647 ? -13.93 47.656 0.492 1 72.5 647 THR B O 1
ATOM 10086 N N . ARG B 1 648 ? -14.352 45.562 0.021 1 78.88 648 ARG B N 1
ATOM 10087 C CA . ARG B 1 648 ? -13.391 45.094 1.014 1 78.88 648 ARG B CA 1
ATOM 10088 C C . ARG B 1 648 ? -11.969 45.438 0.616 1 78.88 648 ARG B C 1
ATOM 10090 O O . ARG B 1 648 ? -11.141 45.781 1.47 1 78.88 648 ARG B O 1
ATOM 10097 N N . LEU B 1 649 ? -11.758 45.281 -0.687 1 83.56 649 LEU B N 1
ATOM 10098 C CA . LEU B 1 649 ? -10.406 45.594 -1.158 1 83.56 649 LEU B CA 1
ATOM 10099 C C . LEU B 1 649 ? -10.07 47.062 -0.953 1 83.56 649 LEU B C 1
ATOM 10101 O O . LEU B 1 649 ? -8.938 47.406 -0.614 1 83.56 649 LEU B O 1
ATOM 10105 N N . LEU B 1 650 ? -11.039 47.844 -1.147 1 80.12 650 LEU B N 1
ATOM 10106 C CA . LEU B 1 650 ? -10.805 49.25 -0.988 1 80.12 650 LEU B CA 1
ATOM 10107 C C . LEU B 1 650 ? -10.641 49.625 0.485 1 80.12 650 LEU B C 1
ATOM 10109 O O . LEU B 1 650 ? -9.711 50.344 0.849 1 80.12 650 LEU B O 1
ATOM 10113 N N . THR B 1 651 ? -11.523 49.125 1.318 1 80.44 651 THR B N 1
ATOM 10114 C CA . THR B 1 651 ? -11.492 49.469 2.734 1 80.44 651 THR B CA 1
ATOM 10115 C C . THR B 1 651 ? -10.297 48.844 3.426 1 80.44 651 THR B C 1
ATOM 10117 O O . THR B 1 651 ? -9.531 49.5 4.113 1 80.44 651 THR B O 1
ATOM 10120 N N . ASN B 1 652 ? -10.156 47.562 3.217 1 84.88 652 ASN B N 1
ATOM 10121 C CA . ASN B 1 652 ? -9.062 46.844 3.869 1 84.88 652 ASN B CA 1
ATOM 10122 C C . ASN B 1 652 ? -7.715 47.188 3.244 1 84.88 652 ASN B C 1
ATOM 10124 O O . ASN B 1 652 ? -6.68 47.125 3.908 1 84.88 652 ASN B O 1
ATOM 10128 N N . GLY B 1 653 ? -7.789 47.5 1.949 1 86.38 653 GLY B N 1
ATOM 10129 C CA . GLY B 1 653 ? -6.562 47.938 1.317 1 86.38 653 GLY B CA 1
ATOM 10130 C C . GLY B 1 653 ? -6.012 49.219 1.932 1 86.38 653 GLY B C 1
ATOM 10131 O O . GLY B 1 653 ? -4.812 49.312 2.186 1 86.38 653 GLY B O 1
ATOM 10132 N N . LEU B 1 654 ? -6.93 50.094 2.166 1 85.88 654 LEU B N 1
ATOM 10133 C CA . LEU B 1 654 ? -6.52 51.344 2.789 1 85.88 654 LEU B CA 1
ATOM 10134 C C . LEU B 1 654 ? -6.082 51.094 4.23 1 85.88 654 LEU B C 1
ATOM 10136 O O . LEU B 1 654 ? -5.129 51.719 4.703 1 85.88 654 LEU B O 1
ATOM 10140 N N . GLN B 1 655 ? -6.805 50.312 4.883 1 85.81 655 GLN B N 1
ATOM 10141 C CA . GLN B 1 655 ? -6.438 49.969 6.258 1 85.81 655 GLN B CA 1
ATOM 10142 C C . GLN B 1 655 ? -5.074 49.312 6.316 1 85.81 655 GLN B C 1
ATOM 10144 O O . GLN B 1 655 ? -4.273 49.594 7.211 1 85.81 655 GLN B O 1
ATOM 10149 N N . GLY B 1 656 ? -4.871 48.438 5.418 1 88 656 GLY B N 1
ATOM 10150 C CA . GLY B 1 656 ? -3.592 47.719 5.375 1 88 656 GLY B CA 1
ATOM 10151 C C . GLY B 1 656 ? -2.424 48.656 5.07 1 88 656 GLY B C 1
ATOM 10152 O O . GLY B 1 656 ? -1.343 48.5 5.641 1 88 656 GLY B O 1
ATOM 10153 N N . LEU B 1 657 ? -2.73 49.531 4.125 1 88.06 657 LEU B N 1
ATOM 10154 C CA . LEU B 1 657 ? -1.723 50.531 3.764 1 88.06 657 LEU B CA 1
ATOM 10155 C C . LEU B 1 657 ? -1.345 51.375 4.969 1 88.06 657 LEU B C 1
ATOM 10157 O O . LEU B 1 657 ? -0.16 51.531 5.266 1 88.06 657 LEU B O 1
ATOM 10161 N N . LEU B 1 658 ? -2.295 51.844 5.66 1 87.88 658 LEU B N 1
ATOM 10162 C CA . LEU B 1 658 ? -2.053 52.688 6.816 1 87.88 658 LEU B CA 1
ATOM 10163 C C . LEU B 1 658 ? -1.411 51.906 7.953 1 87.88 658 LEU B C 1
ATOM 10165 O O . LEU B 1 658 ? -0.505 52.406 8.625 1 87.88 658 LEU B O 1
ATOM 10169 N N . PHE B 1 659 ? -1.908 50.812 8.156 1 88.88 659 PHE B N 1
ATOM 10170 C CA . PHE B 1 659 ? -1.388 49.969 9.234 1 88.88 659 PHE B CA 1
ATOM 10171 C C . PHE B 1 659 ? 0.091 49.688 9.023 1 88.88 659 PHE B C 1
ATOM 10173 O O . PHE B 1 659 ? 0.89 49.75 9.961 1 88.88 659 PHE B O 1
ATOM 10180 N N . SER B 1 660 ? 0.434 49.281 7.848 1 89.5 660 SER B N 1
ATOM 10181 C CA . SER B 1 660 ? 1.818 48.938 7.547 1 89.5 660 SER B CA 1
ATOM 10182 C C . SER B 1 660 ? 2.75 50.125 7.762 1 89.5 660 SER B C 1
ATOM 10184 O O . SER B 1 660 ? 3.846 49.969 8.305 1 89.5 660 SER B O 1
ATOM 10186 N N . ILE B 1 661 ? 2.355 51.25 7.391 1 88.56 661 ILE B N 1
ATOM 10187 C CA . ILE B 1 661 ? 3.162 52.438 7.547 1 88.56 661 ILE B CA 1
ATOM 10188 C C . ILE B 1 661 ? 3.336 52.781 9.031 1 88.56 661 ILE B C 1
ATOM 10190 O O . ILE B 1 661 ? 4.453 53.031 9.492 1 88.56 661 ILE B O 1
ATOM 10194 N N . LEU B 1 662 ? 2.229 52.719 9.695 1 88.88 662 LEU B N 1
ATOM 10195 C CA . LEU B 1 662 ? 2.252 53.062 11.109 1 88.88 662 LEU B CA 1
ATOM 10196 C C . LEU B 1 662 ? 3.004 52.031 11.922 1 88.88 662 LEU B C 1
ATOM 10198 O O . LEU B 1 662 ? 3.756 52.375 12.836 1 88.88 662 LEU B O 1
ATOM 10202 N N . TRP B 1 663 ? 2.734 50.812 11.602 1 89.31 663 TRP B N 1
ATOM 10203 C CA . TRP B 1 663 ? 3.381 49.719 12.32 1 89.31 663 TRP B CA 1
ATOM 10204 C C . TRP B 1 663 ? 4.898 49.812 12.203 1 89.31 663 TRP B C 1
ATOM 10206 O O . TRP B 1 663 ? 5.613 49.719 13.203 1 89.31 663 TRP B O 1
ATOM 10216 N N . LYS B 1 664 ? 5.391 50 11.039 1 87.12 664 LYS B N 1
ATOM 10217 C CA . LYS B 1 664 ? 6.832 50.125 10.836 1 87.12 664 LYS B CA 1
ATOM 10218 C C . LYS B 1 664 ? 7.387 51.375 11.492 1 87.12 664 LYS B C 1
ATOM 10220 O O . LYS B 1 664 ? 8.484 51.375 12.055 1 87.12 664 LYS B O 1
ATOM 10225 N N . SER B 1 665 ? 6.688 52.469 11.391 1 86.44 665 SER B N 1
ATOM 10226 C CA . SER B 1 665 ? 7.133 53.719 11.977 1 86.44 665 SER B CA 1
ATOM 10227 C C . SER B 1 665 ? 7.203 53.625 13.5 1 86.44 665 SER B C 1
ATOM 10229 O O . SER B 1 665 ? 8.172 54.062 14.109 1 86.44 665 SER B O 1
ATOM 10231 N N . PHE B 1 666 ? 6.227 53.031 14.078 1 88.88 666 PHE B N 1
ATOM 10232 C CA . PHE B 1 666 ? 6.203 52.875 15.531 1 88.88 666 PHE B CA 1
ATOM 10233 C C . PHE B 1 666 ? 7.246 51.875 15.992 1 88.88 666 PHE B C 1
ATOM 10235 O O . PHE B 1 666 ? 7.844 52.031 17.062 1 88.88 666 PHE B O 1
ATOM 10242 N N . ALA B 1 667 ? 7.367 50.844 15.203 1 86.75 667 ALA B N 1
ATOM 10243 C CA . ALA B 1 667 ? 8.391 49.875 15.539 1 86.75 667 ALA B CA 1
ATOM 10244 C C . ALA B 1 667 ? 9.781 50.5 15.547 1 86.75 667 ALA B C 1
ATOM 10246 O O . ALA B 1 667 ? 10.602 50.188 16.422 1 86.75 667 ALA B O 1
ATOM 10247 N N . ASP B 1 668 ? 10.016 51.344 14.594 1 83.62 668 ASP B N 1
ATOM 10248 C CA . ASP B 1 668 ? 11.297 52.031 14.539 1 83.62 668 ASP B CA 1
ATOM 10249 C C . ASP B 1 668 ? 11.461 53 15.703 1 83.62 668 ASP B C 1
ATOM 10251 O O . ASP B 1 668 ? 12.555 53.156 16.25 1 83.62 668 ASP B O 1
ATOM 10255 N N . LEU B 1 669 ? 10.484 53.625 16.109 1 83.25 669 LEU B N 1
ATOM 10256 C CA . LEU B 1 669 ? 10.516 54.531 17.234 1 83.25 669 LEU B CA 1
ATOM 10257 C C . LEU B 1 669 ? 10.812 53.812 18.531 1 83.25 669 LEU B C 1
ATOM 10259 O O . LEU B 1 669 ? 11.594 54.281 19.359 1 83.25 669 LEU B O 1
ATOM 10263 N N . ILE B 1 670 ? 10.211 52.688 18.719 1 82.75 670 ILE B N 1
ATOM 10264 C CA . ILE B 1 670 ? 10.367 51.906 19.938 1 82.75 670 ILE B CA 1
ATOM 10265 C C . ILE B 1 670 ? 11.766 51.281 19.969 1 82.75 670 ILE B C 1
ATOM 10267 O O . ILE B 1 670 ? 12.383 51.188 21.031 1 82.75 670 ILE B O 1
ATOM 10271 N N . ALA B 1 671 ? 12.266 50.906 18.812 1 77.5 671 ALA B N 1
ATOM 10272 C CA . ALA B 1 671 ? 13.609 50.344 18.734 1 77.5 671 ALA B CA 1
ATOM 10273 C C . ALA B 1 671 ? 14.68 51.438 18.828 1 77.5 671 ALA B C 1
ATOM 10275 O O . ALA B 1 671 ? 15.859 51.125 19 1 77.5 671 ALA B O 1
ATOM 10276 N N . GLY B 1 672 ? 14.367 52.625 18.984 1 69.94 672 GLY B N 1
ATOM 10277 C CA . GLY B 1 672 ? 15.297 53.719 19.109 1 69.94 672 GLY B CA 1
ATOM 10278 C C . GLY B 1 672 ? 15.812 54.219 17.781 1 69.94 672 GLY B C 1
ATOM 10279 O O . GLY B 1 672 ? 16.812 54.969 17.719 1 69.94 672 GLY B O 1
ATOM 10280 N N . ASN B 1 673 ? 15.312 53.719 16.719 1 61.34 673 ASN B N 1
ATOM 10281 C CA . ASN B 1 673 ? 15.789 54.125 15.406 1 61.34 673 ASN B CA 1
ATOM 10282 C C . ASN B 1 673 ? 14.883 55.219 14.797 1 61.34 673 ASN B C 1
ATOM 10284 O O . ASN B 1 673 ? 14.898 55.406 13.578 1 61.34 673 ASN B O 1
ATOM 10288 N N . GLY B 1 674 ? 13.953 55.719 15.422 1 52.31 674 GLY B N 1
ATOM 10289 C CA . GLY B 1 674 ? 12.977 56.719 14.961 1 52.31 674 GLY B CA 1
ATOM 10290 C C . GLY B 1 674 ? 13.609 58.031 14.531 1 52.31 674 GLY B C 1
ATOM 10291 O O . GLY B 1 674 ? 14.102 58.781 15.367 1 52.31 674 GLY B O 1
ATOM 10292 N N . LYS B 1 675 ? 14.305 58.156 13.438 1 45.78 675 LYS B N 1
ATOM 10293 C CA . LYS B 1 675 ? 14.664 59.5 13.016 1 45.78 675 LYS B CA 1
ATOM 10294 C C . LYS B 1 675 ? 13.492 60.188 12.328 1 45.78 675 LYS B C 1
ATOM 10296 O O . LYS B 1 675 ? 12.734 59.562 11.586 1 45.78 675 LYS B O 1
#

Solvent-accessible surface area (backbone atoms only — not comparable to full-atom values): 68082 Å² total; per-residue (Å²): 124,43,44,47,67,59,43,21,51,37,38,31,33,21,46,50,14,51,49,48,40,25,42,56,24,39,67,52,78,58,75,59,37,68,48,36,15,66,30,34,36,56,45,22,54,55,48,16,40,17,28,31,42,23,48,52,37,30,65,32,86,82,54,39,72,69,59,59,62,53,50,50,63,52,57,53,53,50,49,66,49,33,52,57,24,39,51,51,22,50,48,36,36,72,73,65,72,39,62,68,64,48,27,50,47,56,36,41,54,33,38,52,44,55,38,53,47,42,55,52,29,35,37,61,54,41,72,38,54,64,54,57,25,26,53,66,50,92,84,57,47,68,68,55,47,50,53,51,34,51,50,52,39,52,52,45,34,53,54,48,54,55,49,44,63,70,45,42,76,74,64,66,63,78,70,74,85,71,82,73,60,72,83,58,63,66,73,74,72,58,80,67,66,74,74,68,70,74,82,66,89,73,59,85,81,55,82,76,81,75,72,78,70,79,56,62,62,61,45,50,54,49,49,54,68,62,33,46,50,54,49,22,42,51,54,8,42,52,29,20,56,38,55,73,54,20,41,68,48,42,26,56,98,89,42,64,26,75,58,28,44,13,57,42,43,22,33,44,54,42,19,65,39,22,36,61,44,32,40,22,13,50,20,17,38,39,47,44,13,41,68,37,99,50,79,62,54,74,56,72,52,56,66,68,62,34,48,51,52,43,47,44,44,58,44,48,46,42,52,53,48,53,50,48,55,52,48,38,62,70,37,72,84,47,24,70,65,47,64,43,15,36,56,49,28,41,61,42,44,46,63,56,41,52,52,47,80,67,96,74,58,47,33,52,56,19,35,31,52,52,53,44,53,66,55,50,51,65,38,16,52,58,53,31,50,33,46,44,73,35,29,55,59,51,39,77,74,67,80,62,48,59,67,59,9,52,51,34,14,52,46,29,9,50,16,25,19,53,24,37,46,53,44,50,73,70,44,34,47,58,52,47,38,49,52,46,30,70,71,71,50,75,53,73,69,57,40,50,51,51,44,40,72,72,50,38,77,60,47,38,52,66,58,48,69,61,47,59,52,51,44,18,54,52,35,17,38,45,32,13,20,40,40,14,39,50,47,41,45,56,80,46,92,63,56,64,61,58,51,29,48,55,13,20,50,48,22,13,53,48,47,36,72,42,27,44,60,51,48,50,47,50,33,22,70,70,59,33,67,71,55,16,51,51,50,48,50,50,43,32,69,74,62,31,70,68,51,42,46,66,56,25,65,59,50,18,50,51,39,30,56,48,39,30,44,25,50,30,41,34,52,46,48,62,69,71,48,80,81,63,90,45,70,65,48,38,48,52,49,30,28,49,38,18,24,51,10,31,43,48,17,48,63,69,37,32,39,59,50,46,35,49,50,46,43,69,66,38,92,54,94,56,33,67,69,57,40,45,49,50,37,32,72,70,51,30,69,59,36,41,57,43,62,66,41,70,62,45,42,54,52,43,19,50,48,25,18,51,36,37,39,37,23,53,51,39,33,31,44,72,71,69,64,55,122,122,42,44,46,65,56,44,21,53,39,36,32,33,22,46,49,14,51,51,49,40,24,43,57,23,39,67,52,79,57,73,60,38,67,48,36,15,66,29,34,36,56,45,23,55,56,47,16,41,18,29,33,43,23,48,52,37,31,65,32,86,80,53,41,72,68,60,60,61,54,50,52,65,52,58,54,54,49,48,66,48,33,52,56,25,39,50,51,21,52,47,35,34,72,73,64,72,39,63,66,65,48,26,50,45,55,36,42,54,33,38,53,43,56,37,53,46,41,54,53,31,35,39,60,55,41,71,39,53,64,54,57,23,26,52,66,50,93,83,58,48,67,70,55,49,52,54,51,35,51,50,51,40,52,50,46,34,54,54,48,55,55,48,45,63,70,45,42,74,76,66,66,63,76,67,74,84,71,83,73,60,74,82,58,64,70,74,75,74,57,80,71,68,75,75,70,71,76,82,67,89,74,61,84,82,54,83,73,81,72,70,79,70,79,56,62,61,62,43,49,54,49,48,54,67,63,32,46,49,53,46,22,42,51,53,9,43,51,29,20,55,39,57,72,53,20,41,66,46,42,26,54,100,88,43,65,26,76,59,30,43,13,58,42,44,24,32,44,53,42,20,64,38,21,39,61,44,32,40,22,14,49,21,17,38,40,46,45,13,40,68,36,99,50,80,60,51,74,57,72,51,57,64,65,63,35,47,54,52,43,45,43,44,58,45,48,45,41,50,53,48,52,51,49,55,54,48,37,62,70,36,71,85,48,24,70,65,47,62,43,15,38,57,50,28,42,60,45,44,46,62,56,38,52,54,47,80,67,96,74,56,48,34,53,55,19,34,32,51,53,54,44,52,64,54,52,52,65,36,16,50,58,54,31,49,32,46,44,72,35,29,54,58,52,39,77,77,67,82,64,48,60,67,57,10,51,51,34,13,51,47,28,9,52,16,26,19,52,24,36,46,53,43,51,73,69,44,34,46,58,51,48,38,49,52,46,28,70,71,71,50,77,54,72,68,57,41,49,51,52,43,40,74,72,50,38,76,61,47,38,51,65,61,49,68,60,47,57,53,52,45,18,53,52,36,16,37,45,31,13,22,42,39,14,40,50,47,42,46,57,79,48,92,62,56,64,62,57,51,30,49,55,13,19,50,46,20,13,54,48,48,36,72,43,27,46,59,51,49,50,47,51,33,20,67,70,59,32,69,72,56,15,51,51,50,47,49,48,43,32,70,72,62,31,73,68,51,42,44,66,56,24,65,57,49,19,49,53,39,29,56,49,39,30,43,25,50,32,42,33,52,46,47,61,68,70,47,80,82,63,90,45,71,66,46,38,49,51,48,28,29,49,39,18,25,53,11,31,44,49,18,48,63,70,39,33,40,59,51,47,35,49,49,46,41,70,66,39,88,54,93,55,30,67,67,58,39,45,48,50,37,34,71,71,53,30,69,57,38,41,57,42,64,66,42,69,61,45,42,54,53,43,19,50,49,25,18,51,36,36,38,37,24,53,52,39,33,29,44,74,72,69,63,56,122

Foldseek 3Di:
DAALVVLLVLLLVLLVVLVVLLVLLQVDDDDPLLCLLVPLQVCLQQAQQLLLLQLLLLVDQPDAPVLLVLLCVLVVLLCLQQVVQLVVLVCCVVPVVDDLCLSQQSRFFDLALQLLSSLVSSCVSVVLPLLVQQDLDPPDDSVNLNSVLNNLSLSSVVSSVVVCVVCVVVSPPCPDPPPPPDDCPPPCPPPPPPPPPDPPDPDDPPPPCPPPPPCVVVVVVVVVVVRSNVVSNVNSNVNNHPPVNSCVQQNDPVDGDPCCVPVVVVSNVSNVCSSSSNSSSQSSNLNSQQCDPPNFDQDAEQPVSLCVSQCSQQPVSLVSLLVVLLVLCVDPVSVVSLSRLSNQLSSNSSRRGGGDDDPHHHSRNSNSSSSNSVSSSSSSSSSSSSSVSSGPDYDPPQPQPLVQLQVQLQLLLQLLLVLQLVLCVPQLLLVQLLVQCLPVNDDSVVSNVVQCVVPHPVSSCVCVVVSNVPVSQLRSLLRSLLRNQCSRCVVPPDPSLVSQLSSLLSSLVSVLVCQLVVQLVVLCVVVNPPVSVVVVVVCCVVVNPSVSSVCSVVSSVLSSLQRSLLVSQLRVLVVPPDDDPDPVSVLVSLLVSQLVSQLRSCQRCVLVVLLVSQCVPPPDNGHSVRSSVVQCVVVNPCRSRPPSSVSSSVSSSVSSSSSSNSSVQSSCVSVVNND/DAALVVLLVLLLVLLVVLVVLLVLLQVDDDDPLLCLLVPLQVCLQQAQQLLLLQLLLLQDQPDAPVLLVLLCVLVVLLCLQQVVQLVVLVCCVVPVVDDLCLSQQSRFFDLALQLLSSLVSSCVSVVLPLLVQQDLDPPDDSVNLNSVLNNLSLSSVVSSVVVCVVCVVVSPPPDDPPDPPDDPPPPPPPPPPPPPPDPPDPDDVPPPCPPPPCCVVVVVVVVVVVRSNVVSNVNSNVNNHPPVNSCVQQNDPVDGDPCCVPVVVVSNVSNVCSSSSNSSSQSSNLNSQQCDPPNFDQDAEQPVSLCVSQCSQQPVSLVSLLVVLLVLCVDPVSVVSLSRLSSQLSSNSSRRGGGDDDPHHHSRNSNSSSSNSVSSSSSSSSSSSSSVSSGPDYDPPQPQPLVQLQVQLQLLLQLLLVLQLVLCVPQLLLVVLLVQCLVVNDDSVVSNVVQCVVPHPVSSCVCVVVSNVPVSQLRSLLRSLLRNLCSRCVVPPDPSLVSQLSSLLSSLVSVLVCQLVVQLVVLCVVVNPPVSVVVVVVCCVVVNPSVSSVCSVVSSVLSSLQRSLLVSQLRVLVVPPDDDPDPVSVLVSLLVSQLVSQLRSCQSCVLVVLLVSQCVPPPDNGHSVRSSVVQCVVVNPCRSRPPSSVSSSVSSSVSSSSSSNSSVQSSCVSVVNND

Radius of gyration: 37.95 Å; Cα contacts (8 Å, |Δi|>4): 1804; chains: 2; bounding box: 87×128×79 Å

Nearest PDB structures (foldseek):
  6gci-assembly1_A  TM=6.085E-01  e=3.991E-04  Thermothelomyces thermophilus ATCC 42464
  4c9q-assembly2_B  TM=6.195E-01  e=8.539E-03  Saccharomyces cerevisiae
  7y9u-assembly1_A  TM=4.434E-01  e=2.610E-02  Arabidopsis thaliana
  5twv-assembly1_B  TM=1.201E-01  e=9.976E+00  Cricetus cricetus
  6gci-assembly1_A  TM=6.081E-01  e=3.042E-04  Thermothelomyces thermophilus ATCC 42464

Organism: NCBI:txid1296121

pLDDT: mean 79.49, std 16.9, range [26.47, 97.62]

Sequence (1350 aa):
MESIVDVTTTTFQAILAICVVFTSGYAYTGKHAPYLSSTLVPFARTILLPSLLFTTFAGNHVLTARNILQQWPIVIIALLTHVPSLAVGLFATKYAKAPGWMAESLTINNNGSYPLLLLYALYIVGRGRILDHLRWRSMDTISTVIERASVYILVNLVVTELARIVFAPFIATKASPIDNDVLDEPVSDDQQEDIVEDENDADERTPLVRGKRNIKATHKILLLTRSPILIATVLGLLVGVIKPVQRFIVGTDQGDTWLWGSVGLALRCLGGAFVIVELIGIGAGIRAGEKHIDPEYKTPPSLGTVLTLVVWRFIAIPAIVLSTVYGFRKIPSTKAYLQDPAFSFVLVLTSITPPVLPSKLDPYQSAVLFSTFYTSLITALPVAIGVAISGRGVSSHIDFDLVKALKSAGGGGLAGAAAMVVQVLTLMPMRTIMNYQYRYGGSLKNATKTLYEDGGFKRYYAGLAAALFQGPLSRFGDTAANAGILALLESFTWPVLVKTIAASVASACFRMTLTPIDTLKTTQQTQGGGAGLQLLKQRIKQQGIASLWYGALATAAATFVGHYPWFGTYNWLSAVLPPPHNIFQQLARQAFIGFSASVVSDTASNSLRVVKTYRQVHEGDVGYLTAAREIVASEGLLGLFGRGLPTRLLTNGLQGLLFSILWKSFADLIAGNGKMESIVDVTTTTFQAILAICVVFTSGYAYTGKHAPYLSSTLVPFARTILLPSLLFTTFAGNHVLTARNILQQWPIVIIALLTHVPSLAVGLFATKYAKAPGWMAESLTINNNGSYPLLLLYALYIVGRGRILDHLRWRSMDTISTVIERASVYILVNLVVTELARIVFAPFIATKASPIDNDVLDEPVSDDQQEDIVEDENDADERTPLVRGKRNIKATHKILLLTRSPILIATVLGLLVGVIKPVQRFIVGTDQGDTWLWGSVGLALRCLGGAFVIVELIGIGAGIRAGEKHIDPEYKTPPSLGTVLTLVVWRFIAIPAIVLSTVYGFRKIPSTKAYLQDPAFSFVLVLTSITPPVLPSKLDPYQSAVLFSTFYTSLITALPVAIGVAISGRGVSSHIDFDLVKALKSAGGGGLAGAAAMVVQVLTLMPMRTIMNYQYRYGGSLKNATKTLYEDGGFKRYYAGLAAALFQGPLSRFGDTAANAGILALLESFTWPVLVKTIAASVASACFRMTLTPIDTLKTTQQTQGGGAGLQLLKQRIKQQGIASLWYGALATAAATFVGHYPWFGTYNWLSAVLPPPHNIFQQLARQAFIGFSASVVSDTASNSLRVVKTYRQVHEGDVGYLTAAREIVASEGLLGLFGRGLPTRLLTNGLQGLLFSILWKSFADLIAGNGK